Protein AF-0000000072987368 (afdb_homodimer)

InterPro domains:
  IPR003488 DNA recombination-mediator protein A [PTHR43022] (19-398)
  IPR036388 Winged helix-like DNA-binding domain superfamily [G3DSA:1.10.10.10] (330-399)
  IPR041614 DprA, winged helix domain [PF17782] (343-394)
  IPR057666 Smf/DprA, SLOG domain [PF024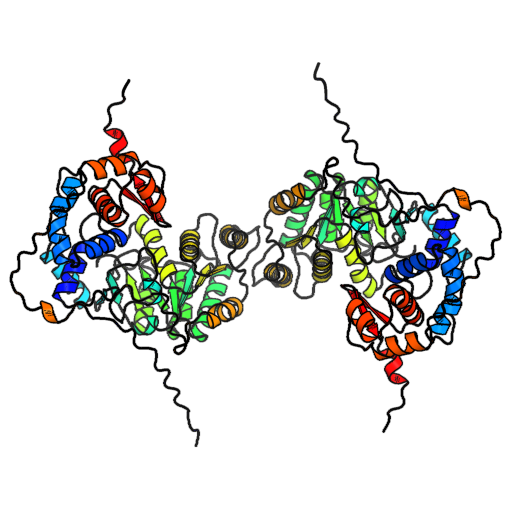81] (93-300)
  IPR057666 Smf/DprA, SLOG domain [TIGR00732] (86-300)

Foldseek 3Di:
DDVPPCPVQPLPQQPFDDDDPVQLLLLQQQCPWPLDAQLLSVLLCVVQVGSVSSLVCQQVLQVLLPAPDGTGGRDSVNSVVLVVVCVVVQKDKDALRGRLHQPLLNLFNRRQRIKIKHAASVLSSWAAEEEDEDLPEDPVLLVVLLQLLQVVLVVLHEYEYALHHDSRLSSLVSNLQSEYEHEYLFALPDDPPPVCPVSSVSSRVNGYMYMYSYTHPGDGDPVSVLVRLLSSLSSHLEYEYRWAAPPGSVLSSQVSNVLSVHAYEYEADDPVDRRRHSRVVVVVVPHDYDDHSVVVCVVRVVVPDDPVVVPCCVVPPPPPPCPPPPPVVPPPPPPPPVCVVPDPLLLVLLVVLAAQDWDAQVVSCVSSVNDSSVVSSSQSSNSSNVQWDADPPRIIHGDPPPVVPPPPPD/DDPPPCVVQPLPQQPFDFDDPVQLLLLQQQCPWPLDFQLLSVLLCVVQVGSVSSLVCQQVLQVLLPAPDGTGGRDSVNSVVLVVVCVVVQKDKDALRGRLRQPLLNLFNRRQRIKIKHAASVLSSWAAEEEDEDLPEDPVLLVVLLQLLQVVLVLLHEYEYALHHDSRLSSLVSNLQSEYEHFYLFALPDDPPPVCPVSSVSSRVNGYMYMYSYTHPGDGDPVSLLVRLLSSLSSHLEYEYRWAAPPGSVLSSQVSNVLSVHAYEYEADDPVDRRRHSRVVVVVVPHDYDDHSVVVCVVRVVVPDDPVVVPCCVVPPPPPPCPPPPPVVPDPPPPVPPCVVPDPLLLVLLVVLAAQDWDALVVSCVSSVNDSSVSSSSQSSNSSNVQWDADPPRIIHGDPPPVVPPPPPD

Sequence (820 aa):
MGKKAKLGHKTGVNKGILLTDRQRLNWLRLLRSENIGAVSFRNLIDHYKTAENALAALPELSRKGGLATSIRIATLEDAEKEMQEAEKLGIRFVGIGEPDYPTFLKVTEASPPLIAIKGNVSVFEKASVGIVGSRNASAAGKKLAAQFAHFLGNADFTIISGLARGIDSIAHQASLQTGTVAVMAGGIDHIYPPENKKLHEDIIANGGAIISEMPIGWKPRAIDFPRRNRIIAGLSLGLLVVEAALQSGSLITARQAAEMGRLTFAIPGSPLDPRSVGTNNLLKDGALLTTHPSDIIETLTPLIPTPTNHQLNFFEELPSLQLEKDCFNSSDKKTKITSFVGDERERRAVLSALSTTPIDLDTLSTNSGVSLSNLYLLLVELELAGKLIRHSGGYVSLSNFDLLQEPPHYMGKKAKLGHKTGVNKGILLTDRQRLNWLRLLRSENIGAVSFRNLIDHYKTAENALAALPELSRKGGLATSIRIATLEDAEKEMQEAEKLGIRFVGIGEPDYPTFLKVTEASPPLIAIKGNVSVFEKASVGIVGSRNASAAGKKLAAQFAHFLGNADFTIISGLARGIDSIAHQASLQTGTVAVMAGGIDHIYPPENKKLHEDIIANGGAIISEMPIGWKPRAIDFPRRNRIIAGLSLGLLVVEAALQSGSLITARQAAEMGRLTFAIPGSPLDPRSVGTNNLLKDGALLTTHPSDIIETLTPLIPTPTNHQLNFFEELPSLQLEKDCFNSSDKKTKITSFVGDERERRAVLSALSTTPIDLDTLSTNSGVSLSNLYLLLVELELAGKLIRHSGGYVSLSNFDLLQEPPHY

Structure (mmCIF, N/CA/C/O backbone):
data_AF-0000000072987368-model_v1
#
loop_
_entity.id
_entity.type
_entity.pdbx_description
1 polymer 'DNA processing chain A'
#
loop_
_atom_site.group_PDB
_atom_site.id
_atom_site.type_symbol
_atom_site.label_atom_id
_atom_site.label_alt_id
_atom_site.label_comp_id
_atom_site.label_asym_id
_atom_site.label_entity_id
_atom_site.label_seq_id
_atom_site.pdbx_PDB_ins_code
_atom_site.Cartn_x
_atom_site.Cartn_y
_atom_site.Cartn_z
_atom_site.occupancy
_atom_site.B_iso_or_equiv
_atom_site.auth_seq_id
_atom_site.auth_comp_id
_atom_site.auth_asym_id
_atom_site.auth_atom_id
_atom_site.pdbx_PDB_model_num
ATOM 1 N N . MET A 1 1 ? -45.375 -22.094 0.926 1 24.66 1 MET A N 1
ATOM 2 C CA . MET A 1 1 ? -45.188 -22.891 -0.281 1 24.66 1 MET A CA 1
ATOM 3 C C . MET A 1 1 ? -44.156 -22.266 -1.199 1 24.66 1 MET A C 1
ATOM 5 O O . MET A 1 1 ? -44.406 -21.266 -1.869 1 24.66 1 MET A O 1
ATOM 9 N N . GLY A 1 2 ? -42.875 -22.219 -0.675 1 23.03 2 GLY A N 1
ATOM 10 C CA . GLY A 1 2 ? -41.688 -21.422 -0.862 1 23.03 2 GLY A CA 1
ATOM 11 C C . GLY A 1 2 ? -41 -21.688 -2.189 1 23.03 2 GLY A C 1
ATOM 12 O O . GLY A 1 2 ? -40.5 -22.797 -2.439 1 23.03 2 GLY A O 1
ATOM 13 N N . LYS A 1 3 ? -41.562 -21.062 -3.311 1 23.59 3 LYS A N 1
ATOM 14 C CA . LYS A 1 3 ? -41.094 -21.188 -4.68 1 23.59 3 LYS A CA 1
ATOM 15 C C . LYS A 1 3 ? -39.562 -21.062 -4.734 1 23.59 3 LYS A C 1
ATOM 17 O O . LYS A 1 3 ? -39.031 -19.969 -4.543 1 23.59 3 LYS A O 1
ATOM 22 N N . LYS A 1 4 ? -38.938 -22 -4.242 1 25.14 4 LYS A N 1
ATOM 23 C CA . LYS A 1 4 ? -37.469 -22.078 -4.293 1 25.14 4 LYS A CA 1
ATOM 24 C C . LYS A 1 4 ? -36.938 -21.875 -5.715 1 25.14 4 LYS A C 1
ATOM 26 O O . LYS A 1 4 ? -37.219 -22.688 -6.602 1 25.14 4 LYS A O 1
ATOM 31 N N . ALA A 1 5 ? -36.938 -20.609 -6.145 1 27.16 5 ALA A N 1
ATOM 32 C CA . ALA A 1 5 ? -36.312 -20.281 -7.426 1 27.16 5 ALA A CA 1
ATOM 33 C C . ALA A 1 5 ? -35 -21.078 -7.617 1 27.16 5 ALA A C 1
ATOM 35 O O . ALA A 1 5 ? -34.062 -20.953 -6.836 1 27.16 5 ALA A O 1
ATOM 36 N N . LYS A 1 6 ? -35.094 -22.297 -7.945 1 26.88 6 LYS A N 1
ATOM 37 C CA . LYS A 1 6 ? -34 -23.156 -8.359 1 26.88 6 LYS A CA 1
ATOM 38 C C . LYS A 1 6 ? -33.125 -22.5 -9.422 1 26.88 6 LYS A C 1
ATOM 40 O O . LYS A 1 6 ? -33.469 -22.531 -10.609 1 26.88 6 LYS A O 1
ATOM 45 N N . LEU A 1 7 ? -32.688 -21.312 -9.07 1 29.56 7 LEU A N 1
ATOM 46 C CA . LEU A 1 7 ? -31.781 -20.734 -10.062 1 29.56 7 LEU A CA 1
ATOM 47 C C . LEU A 1 7 ? -30.656 -21.688 -10.406 1 29.56 7 LEU A C 1
ATOM 49 O O . LEU A 1 7 ? -29.766 -21.922 -9.586 1 29.56 7 LEU A O 1
ATOM 53 N N . GLY A 1 8 ? -31 -22.797 -10.969 1 29.36 8 GLY A N 1
ATOM 54 C CA . GLY A 1 8 ? -29.969 -23.656 -11.547 1 29.36 8 GLY A CA 1
ATOM 55 C C . GLY A 1 8 ? -28.891 -22.891 -12.289 1 29.36 8 GLY A C 1
ATOM 56 O O . GLY A 1 8 ? -29.188 -22.125 -13.211 1 29.36 8 GLY A O 1
ATOM 57 N N . HIS A 1 9 ? -27.891 -22.344 -11.602 1 32 9 HIS A N 1
ATOM 58 C CA . HIS A 1 9 ? -26.719 -21.703 -12.172 1 32 9 HIS A CA 1
ATOM 59 C C . HIS A 1 9 ? -26.125 -22.547 -13.297 1 32 9 HIS A C 1
ATOM 61 O O . HIS A 1 9 ? -25.641 -23.656 -13.062 1 32 9 HIS A O 1
ATOM 67 N N . LYS A 1 10 ? -26.797 -22.641 -14.422 1 33.69 10 LYS A N 1
ATOM 68 C CA . LYS A 1 10 ? -26.188 -23.25 -15.602 1 33.69 10 LYS A CA 1
ATOM 69 C C . LYS A 1 10 ? -24.766 -22.75 -15.82 1 33.69 10 LYS A C 1
ATOM 71 O O . LYS A 1 10 ? -24.547 -21.578 -16.109 1 33.69 10 LYS A O 1
ATOM 76 N N . THR A 1 11 ? -23.828 -23.203 -15.086 1 36.59 11 THR A N 1
ATOM 77 C CA . THR A 1 11 ? -22.391 -23.016 -15.305 1 36.59 11 THR A CA 1
ATOM 78 C C . THR A 1 11 ? -22.031 -23.219 -16.766 1 36.59 11 THR A C 1
ATOM 80 O O . THR A 1 11 ? -22.516 -24.156 -17.406 1 36.59 11 THR A O 1
ATOM 83 N N . GLY A 1 12 ? -21.875 -22.234 -17.578 1 39.94 12 GLY A N 1
ATOM 84 C CA . GLY A 1 12 ? -21.453 -22.281 -18.969 1 39.94 12 GLY A CA 1
ATOM 85 C C . GLY A 1 12 ? -20.516 -23.422 -19.266 1 39.94 12 GLY A C 1
ATOM 86 O O . GLY A 1 12 ? -19.531 -23.641 -18.547 1 39.94 12 GLY A O 1
ATOM 87 N N . VAL A 1 13 ? -20.969 -24.562 -19.844 1 45.09 13 VAL A N 1
ATOM 88 C CA . VAL A 1 13 ? -20.297 -25.766 -20.312 1 45.09 13 VAL A CA 1
ATOM 89 C C . VAL A 1 13 ? -19.078 -25.375 -21.141 1 45.09 13 VAL A C 1
ATOM 91 O O . VAL A 1 13 ? -19.172 -24.609 -22.094 1 45.09 13 VAL A O 1
ATOM 94 N N . ASN A 1 14 ? -17.844 -25.312 -20.594 1 54.91 14 ASN A N 1
ATOM 95 C CA . ASN A 1 14 ? -16.578 -25.188 -21.312 1 54.91 14 ASN A CA 1
ATOM 96 C C . ASN A 1 14 ? -16.609 -26 -22.609 1 54.91 14 ASN A C 1
ATOM 98 O O . ASN A 1 14 ? -16.812 -27.219 -22.578 1 54.91 14 ASN A O 1
ATOM 102 N N . LYS A 1 15 ? -16.891 -25.375 -23.766 1 65.5 15 LYS A N 1
ATOM 103 C CA . LYS A 1 15 ? -16.906 -25.906 -25.125 1 65.5 15 LYS A CA 1
ATOM 104 C C . LYS A 1 15 ? -15.523 -26.375 -25.547 1 65.5 15 LYS A C 1
ATOM 106 O O . LYS A 1 15 ? -14.562 -25.609 -25.516 1 65.5 15 LYS A O 1
ATOM 111 N N . GLY A 1 16 ? -15.172 -27.734 -25.031 1 74.94 16 GLY A N 1
ATOM 112 C CA . GLY A 1 16 ? -13.914 -28.328 -25.469 1 74.94 16 GLY A CA 1
ATOM 113 C C . GLY A 1 16 ? -14.086 -29.656 -26.172 1 74.94 16 GLY A C 1
ATOM 114 O O . GLY A 1 16 ? -15.188 -30.203 -26.203 1 74.94 16 GLY A O 1
ATOM 115 N N . ILE A 1 17 ? -13.031 -29.938 -26.969 1 81.69 17 ILE A N 1
ATOM 116 C CA . ILE A 1 17 ? -13.031 -31.219 -27.672 1 81.69 17 ILE A CA 1
ATOM 117 C C . ILE A 1 17 ? -12.156 -32.219 -26.938 1 81.69 17 ILE A C 1
ATOM 119 O O . ILE A 1 17 ? -11.008 -31.922 -26.594 1 81.69 17 ILE A O 1
ATOM 123 N N . LEU A 1 18 ? -12.727 -33.344 -26.703 1 89.06 18 LEU A N 1
ATOM 124 C CA . LEU A 1 18 ? -12 -34.375 -25.984 1 89.06 18 LEU A CA 1
ATOM 125 C C . LEU A 1 18 ? -10.945 -35 -26.891 1 89.06 18 LEU A C 1
ATOM 127 O O . LEU A 1 18 ? -11.211 -35.312 -28.047 1 89.06 18 LEU A O 1
ATOM 131 N N . LEU A 1 19 ? -9.781 -35.219 -26.344 1 92.06 19 LEU A N 1
ATOM 132 C CA . LEU A 1 19 ? -8.75 -35.969 -27.047 1 92.06 19 LEU A CA 1
ATOM 133 C C . LEU A 1 19 ? -9.109 -37.438 -27.109 1 92.06 19 LEU A C 1
ATOM 135 O O . LEU A 1 19 ? -9.648 -38 -26.141 1 92.06 19 LEU A O 1
ATOM 139 N N . THR A 1 20 ? -8.797 -38.031 -28.203 1 92.56 20 THR A N 1
ATOM 140 C CA . THR A 1 20 ? -8.867 -39.469 -28.234 1 92.56 20 THR A CA 1
ATOM 141 C C . THR A 1 20 ? -7.742 -40.094 -27.406 1 92.56 20 THR A C 1
ATOM 143 O O . THR A 1 20 ? -6.781 -39.406 -27.047 1 92.56 20 THR A O 1
ATOM 146 N N . ASP A 1 21 ? -7.875 -41.375 -27.125 1 92.69 21 ASP A N 1
ATOM 147 C CA . ASP A 1 21 ? -6.836 -42.062 -26.375 1 92.69 21 ASP A CA 1
ATOM 148 C C . ASP A 1 21 ? -5.496 -42.031 -27.094 1 92.69 21 ASP A C 1
ATOM 150 O O . ASP A 1 21 ? -4.453 -41.812 -26.469 1 92.69 21 ASP A O 1
ATOM 154 N N . ARG A 1 22 ? -5.621 -42.188 -28.359 1 93.75 22 ARG A N 1
ATOM 155 C CA . ARG A 1 22 ? -4.406 -42.156 -29.156 1 93.75 22 ARG A CA 1
ATOM 156 C C . ARG A 1 22 ? -3.773 -40.75 -29.141 1 93.75 22 ARG A C 1
ATOM 158 O O . ARG A 1 22 ? -2.555 -40.625 -29 1 93.75 22 ARG A O 1
ATOM 165 N N . GLN A 1 23 ? -4.574 -39.781 -29.312 1 94.44 23 GLN A N 1
ATOM 166 C CA . GLN A 1 23 ? -4.086 -38.406 -29.266 1 94.44 23 GLN A CA 1
ATOM 167 C C . GLN A 1 23 ? -3.449 -38.094 -27.922 1 94.44 23 GLN A C 1
ATOM 169 O O . GLN A 1 23 ? -2.361 -37.531 -27.859 1 94.44 23 GLN A O 1
ATOM 174 N N . ARG A 1 24 ? -4.121 -38.469 -26.875 1 96.44 24 ARG A N 1
ATOM 175 C CA . ARG A 1 24 ? -3.637 -38.219 -25.516 1 96.44 24 ARG A CA 1
ATOM 176 C C . ARG A 1 24 ? -2.291 -38.906 -25.281 1 96.44 24 ARG A C 1
ATOM 178 O O . ARG A 1 24 ? -1.384 -38.312 -24.703 1 96.44 24 ARG A O 1
ATOM 185 N N . LEU A 1 25 ? -2.207 -40.094 -25.734 1 96.44 25 LEU A N 1
ATOM 186 C CA . LEU A 1 25 ? -0.965 -40.844 -25.625 1 96.44 25 LEU A CA 1
ATOM 187 C C . LEU A 1 25 ? 0.171 -40.125 -26.359 1 96.44 25 LEU A C 1
ATOM 189 O O . LEU A 1 25 ? 1.283 -40.031 -25.828 1 96.44 25 LEU A O 1
ATOM 193 N N . ASN A 1 26 ? -0.077 -39.656 -27.531 1 96.44 26 ASN A N 1
ATOM 194 C CA . ASN A 1 26 ? 0.946 -38.969 -28.312 1 96.44 26 ASN A CA 1
ATOM 195 C C . ASN A 1 26 ? 1.316 -37.625 -27.688 1 96.44 26 ASN A C 1
ATOM 197 O O . ASN A 1 26 ? 2.475 -37.219 -27.734 1 96.44 26 ASN A O 1
ATOM 201 N N . TRP A 1 27 ? 0.311 -36.969 -27.172 1 97.12 27 TRP A N 1
ATOM 202 C CA . TRP A 1 27 ? 0.6 -35.719 -26.438 1 97.12 27 TRP A CA 1
ATOM 203 C C . TRP A 1 27 ? 1.545 -36 -25.281 1 97.12 27 TRP A C 1
ATOM 205 O O . TRP A 1 27 ? 2.512 -35.25 -25.078 1 97.12 27 TRP A O 1
ATOM 215 N N . LEU A 1 28 ? 1.196 -37.031 -24.531 1 97.69 28 LEU A N 1
ATOM 216 C CA . LEU A 1 28 ? 2.02 -37.406 -23.391 1 97.69 28 LEU A CA 1
ATOM 217 C C . LEU A 1 28 ? 3.439 -37.75 -23.828 1 97.69 28 LEU A C 1
ATOM 219 O O . LEU A 1 28 ? 4.41 -37.281 -23.219 1 97.69 28 LEU A O 1
ATOM 223 N N . ARG A 1 29 ? 3.58 -38.469 -24.859 1 97.19 29 ARG A N 1
ATOM 224 C CA . ARG A 1 29 ? 4.887 -38.844 -25.406 1 97.19 29 ARG A CA 1
ATOM 225 C C . ARG A 1 29 ? 5.699 -37.625 -25.766 1 97.19 29 ARG A C 1
ATOM 227 O O . ARG A 1 29 ? 6.879 -37.5 -25.422 1 97.19 29 ARG A O 1
ATOM 234 N N . LEU A 1 30 ? 5.047 -36.75 -26.438 1 96 30 LEU A N 1
ATOM 235 C CA . LEU A 1 30 ? 5.727 -35.531 -26.875 1 96 30 LEU A CA 1
ATOM 236 C C . LEU A 1 30 ? 6.195 -34.719 -25.656 1 96 30 LEU A C 1
ATOM 238 O O . LEU A 1 30 ? 7.352 -34.281 -25.609 1 96 30 LEU A O 1
ATOM 242 N N . LEU A 1 31 ? 5.359 -34.594 -24.719 1 95.25 31 LEU A N 1
ATOM 243 C CA . LEU A 1 31 ? 5.641 -33.781 -23.531 1 95.25 31 LEU A CA 1
ATOM 244 C C . LEU A 1 31 ? 6.734 -34.438 -22.688 1 95.25 31 LEU A C 1
ATOM 246 O O . LEU A 1 31 ? 7.492 -33.719 -22.016 1 95.25 31 LEU A O 1
ATOM 250 N N . ARG A 1 32 ? 6.809 -35.75 -22.734 1 96.25 32 ARG A N 1
ATOM 251 C CA . ARG A 1 32 ? 7.777 -36.469 -21.922 1 96.25 32 ARG A CA 1
ATOM 252 C C . ARG A 1 32 ? 9.117 -36.594 -22.641 1 96.25 32 ARG A C 1
ATOM 254 O O . ARG A 1 32 ? 10.094 -37.094 -22.062 1 96.25 32 ARG A O 1
ATOM 261 N N . SER A 1 33 ? 9.148 -36.125 -23.812 1 93.75 33 SER A N 1
ATOM 262 C CA . SER A 1 33 ? 10.406 -36.156 -24.562 1 93.75 33 SER A CA 1
ATOM 263 C C . SER A 1 33 ? 11.352 -35.062 -24.062 1 93.75 33 SER A C 1
ATOM 265 O O . SER A 1 33 ? 10.914 -34.031 -23.531 1 93.75 33 SER A O 1
ATOM 267 N N . GLU A 1 34 ? 12.547 -35.344 -24.297 1 90.69 34 GLU A N 1
ATOM 268 C CA . GLU A 1 34 ? 13.602 -34.531 -23.734 1 90.69 34 GLU A CA 1
ATOM 269 C C . GLU A 1 34 ? 13.539 -33.094 -24.297 1 90.69 34 GLU A C 1
ATOM 271 O O . GLU A 1 34 ? 13.359 -32.906 -25.5 1 90.69 34 GLU A O 1
ATOM 276 N N . ASN A 1 35 ? 13.609 -32.094 -23.375 1 86.31 35 ASN A N 1
ATOM 277 C CA . ASN A 1 35 ? 13.75 -30.688 -23.688 1 86.31 35 ASN A CA 1
ATOM 278 C C . ASN A 1 35 ? 12.484 -30.125 -24.328 1 86.31 35 ASN A C 1
ATOM 280 O O . ASN A 1 35 ? 12.555 -29.219 -25.156 1 86.31 35 ASN A O 1
ATOM 284 N N . ILE A 1 36 ? 11.344 -30.766 -24.062 1 89 36 ILE A N 1
ATOM 285 C CA . ILE A 1 36 ? 10.07 -30.25 -24.547 1 89 36 ILE A CA 1
ATOM 286 C C . ILE A 1 36 ? 9.266 -29.672 -23.375 1 89 36 ILE A C 1
ATOM 288 O O . ILE A 1 36 ? 8.797 -30.422 -22.516 1 89 36 ILE A O 1
ATOM 292 N N . GLY A 1 37 ? 9.172 -28.422 -23.391 1 88.5 37 GLY A N 1
ATOM 293 C CA . GLY A 1 37 ? 8.312 -27.75 -22.422 1 88.5 37 GLY A CA 1
ATOM 294 C C . GLY A 1 37 ? 7 -27.281 -23.031 1 88.5 37 GLY A C 1
ATOM 295 O O . GLY A 1 37 ? 6.668 -27.641 -24.156 1 88.5 37 GLY A O 1
ATOM 296 N N . ALA A 1 38 ? 6.285 -26.531 -22.234 1 88.38 38 ALA A N 1
ATOM 297 C CA . ALA A 1 38 ? 4.953 -26.078 -22.641 1 88.38 38 ALA A CA 1
ATOM 298 C C . ALA A 1 38 ? 5.016 -25.234 -23.906 1 88.38 38 ALA A C 1
ATOM 300 O O . ALA A 1 38 ? 4.219 -25.422 -24.828 1 88.38 38 ALA A O 1
ATOM 301 N N . VAL A 1 39 ? 5.977 -24.391 -23.953 1 84.69 39 VAL A N 1
ATOM 302 C CA . VAL A 1 39 ? 6.074 -23.484 -25.078 1 84.69 39 VAL A CA 1
ATOM 303 C C . VAL A 1 39 ? 6.512 -24.25 -26.328 1 84.69 39 VAL A C 1
ATOM 305 O O . VAL A 1 39 ? 5.914 -24.094 -27.406 1 84.69 39 VAL A O 1
ATOM 308 N N . SER A 1 40 ? 7.547 -25.016 -26.203 1 87.44 40 SER A N 1
ATOM 309 C CA . SER A 1 40 ? 8.008 -25.828 -27.328 1 87.44 40 SER A CA 1
ATOM 310 C C . SER A 1 40 ? 6.91 -26.766 -27.828 1 87.44 40 SER A C 1
ATOM 312 O O . SER A 1 40 ? 6.766 -26.969 -29.031 1 87.44 40 SER A O 1
ATOM 314 N N . PHE A 1 41 ? 6.207 -27.25 -26.906 1 92.31 41 PHE A N 1
ATOM 315 C CA . PHE A 1 41 ? 5.086 -28.125 -27.266 1 92.31 41 PHE A CA 1
ATOM 316 C C . PHE A 1 41 ? 4.098 -27.375 -28.156 1 92.31 41 PHE A C 1
ATOM 318 O O . PHE A 1 41 ? 3.74 -27.875 -29.234 1 92.31 41 PHE A O 1
ATOM 325 N N . ARG A 1 42 ? 3.754 -26.281 -27.719 1 87.06 42 ARG A N 1
ATOM 326 C CA . ARG A 1 42 ? 2.781 -25.484 -28.453 1 87.06 42 ARG A CA 1
ATOM 327 C C . ARG A 1 42 ? 3.299 -25.141 -29.844 1 87.06 42 ARG A C 1
ATOM 329 O O . ARG A 1 42 ? 2.566 -25.25 -30.828 1 87.06 42 ARG A O 1
ATOM 336 N N . ASN A 1 43 ? 4.523 -24.781 -29.891 1 85.12 43 ASN A N 1
ATOM 337 C CA . ASN A 1 43 ? 5.121 -24.422 -31.172 1 85.12 43 ASN A CA 1
ATOM 338 C C . ASN A 1 43 ? 5.156 -25.609 -32.125 1 85.12 43 ASN A C 1
ATOM 340 O O . ASN A 1 43 ? 4.898 -25.469 -33.312 1 85.12 43 ASN A O 1
ATOM 344 N N . LEU A 1 44 ? 5.461 -26.734 -31.594 1 88.81 44 LEU A N 1
ATOM 345 C CA . LEU A 1 44 ? 5.512 -27.953 -32.406 1 88.81 44 LEU A CA 1
ATOM 346 C C . LEU A 1 44 ? 4.129 -28.312 -32.938 1 88.81 44 LEU A C 1
ATOM 348 O O . LEU A 1 44 ? 3.979 -28.656 -34.094 1 88.81 44 LEU A O 1
ATOM 352 N N . ILE A 1 45 ? 3.184 -28.172 -32.062 1 90 45 ILE A N 1
ATOM 353 C CA . ILE A 1 45 ? 1.817 -28.516 -32.438 1 90 45 ILE A CA 1
ATOM 354 C C . ILE A 1 45 ? 1.323 -27.516 -33.5 1 90 45 ILE A C 1
ATOM 356 O O . ILE A 1 45 ? 0.646 -27.891 -34.438 1 90 45 ILE A O 1
ATOM 360 N N . ASP A 1 46 ? 1.635 -26.344 -33.25 1 85.38 46 ASP A N 1
ATOM 361 C CA . ASP A 1 46 ? 1.22 -25.312 -34.219 1 85.38 46 ASP A CA 1
ATOM 362 C C . ASP A 1 46 ? 1.803 -25.562 -35.594 1 85.38 46 ASP A C 1
ATOM 364 O O . ASP A 1 46 ? 1.128 -25.359 -36.594 1 85.38 46 ASP A O 1
ATOM 368 N N . HIS A 1 47 ? 3.004 -26 -35.625 1 84.44 47 HIS A N 1
ATOM 369 C CA . HIS A 1 47 ? 3.707 -26.188 -36.875 1 84.44 47 HIS A CA 1
ATOM 370 C C . HIS A 1 47 ? 3.348 -27.516 -37.531 1 84.44 47 HIS A C 1
ATOM 372 O O . HIS A 1 47 ? 3.092 -27.578 -38.719 1 84.44 47 HIS A O 1
ATOM 378 N N . TYR A 1 48 ? 3.271 -28.531 -36.719 1 90.19 48 TYR A N 1
ATOM 379 C CA . TYR A 1 48 ? 3.115 -29.875 -37.281 1 90.19 48 TYR A CA 1
ATOM 380 C C . TYR A 1 48 ? 1.673 -30.359 -37.156 1 90.19 48 TYR A C 1
ATOM 382 O O . TYR A 1 48 ? 1.326 -31.438 -37.625 1 90.19 48 TYR A O 1
ATOM 390 N N . LYS A 1 49 ? 0.881 -29.609 -36.375 1 88.81 49 LYS A N 1
ATOM 391 C CA . LYS A 1 49 ? -0.569 -29.75 -36.281 1 88.81 49 LYS A CA 1
ATOM 392 C C . LYS A 1 49 ? -0.95 -30.891 -35.344 1 88.81 49 LYS A C 1
ATOM 394 O O . LYS A 1 49 ? -1.902 -30.766 -34.562 1 88.81 49 LYS A O 1
ATOM 399 N N . THR A 1 50 ? -0.185 -32 -35.469 1 91.56 50 THR A N 1
ATOM 400 C CA . THR A 1 50 ? -0.461 -33.094 -34.531 1 91.56 50 THR A CA 1
ATOM 401 C C . THR A 1 50 ? 0.797 -33.5 -33.781 1 91.56 50 THR A C 1
ATOM 403 O O . THR A 1 50 ? 1.914 -33.281 -34.25 1 91.56 50 THR A O 1
ATOM 406 N N . ALA A 1 51 ? 0.508 -34.156 -32.625 1 95.5 51 ALA A N 1
ATOM 407 C CA . ALA A 1 51 ? 1.635 -34.625 -31.828 1 95.5 51 ALA A CA 1
ATOM 408 C C . ALA A 1 51 ? 2.389 -35.75 -32.531 1 95.5 51 ALA A C 1
ATOM 410 O O . ALA A 1 51 ? 3.611 -35.844 -32.438 1 95.5 51 ALA A O 1
ATOM 411 N N . GLU A 1 52 ? 1.695 -36.531 -33.25 1 93.94 52 GLU A N 1
ATOM 412 C CA . GLU A 1 52 ? 2.311 -37.625 -34 1 93.94 52 GLU A CA 1
ATOM 413 C C . GLU A 1 52 ? 3.32 -37.094 -35.031 1 93.94 52 GLU A C 1
ATOM 415 O O . GLU A 1 52 ? 4.445 -37.594 -35.125 1 93.94 52 GLU A O 1
ATOM 420 N N . ASN A 1 53 ? 2.865 -36.094 -35.719 1 93 53 ASN A N 1
ATOM 421 C CA . ASN A 1 53 ? 3.746 -35.469 -36.688 1 93 53 ASN A CA 1
ATOM 422 C C . ASN A 1 53 ? 4.957 -34.812 -36.031 1 93 53 ASN A C 1
ATOM 424 O O . ASN A 1 53 ? 6.074 -34.906 -36.531 1 93 53 ASN A O 1
ATOM 428 N N . ALA A 1 54 ? 4.691 -34.188 -35 1 93.19 54 ALA A N 1
ATOM 429 C CA . ALA A 1 54 ? 5.773 -33.531 -34.281 1 93.19 54 ALA A CA 1
ATOM 430 C C . ALA A 1 54 ? 6.801 -34.531 -33.781 1 93.19 54 ALA A C 1
ATOM 432 O O . ALA A 1 54 ? 8.008 -34.312 -33.938 1 93.19 54 ALA A O 1
ATOM 433 N N . LEU A 1 55 ? 6.332 -35.625 -33.188 1 94.81 55 LEU A N 1
ATOM 434 C CA . LEU A 1 55 ? 7.199 -36.656 -32.688 1 94.81 55 LEU A CA 1
ATOM 435 C C . LEU A 1 55 ? 8.094 -37.219 -33.812 1 94.81 55 LEU A C 1
ATOM 437 O O . LEU A 1 55 ? 9.281 -37.469 -33.594 1 94.81 55 LEU A O 1
ATOM 441 N N . ALA A 1 56 ? 7.539 -37.375 -34.938 1 93.06 56 ALA A N 1
ATOM 442 C CA . ALA A 1 56 ? 8.273 -37.906 -36.062 1 93.06 56 ALA A CA 1
ATOM 443 C C . ALA A 1 56 ? 9.383 -36.938 -36.5 1 93.06 56 ALA A C 1
ATOM 445 O O . ALA A 1 56 ? 10.414 -37.375 -37.031 1 93.06 56 ALA A O 1
ATOM 446 N N . ALA A 1 57 ? 9.188 -35.75 -36.25 1 89.19 57 ALA A N 1
ATOM 447 C CA . ALA A 1 57 ? 10.109 -34.719 -36.719 1 89.19 57 ALA A CA 1
ATOM 448 C C . ALA A 1 57 ? 11.219 -34.469 -35.719 1 89.19 57 ALA A C 1
ATOM 450 O O . ALA A 1 57 ? 12.227 -33.844 -36.031 1 89.19 57 ALA A O 1
ATOM 451 N N . LEU A 1 58 ? 11.094 -34.906 -34.5 1 90.56 58 LEU A N 1
ATOM 452 C CA . LEU A 1 58 ? 11.969 -34.531 -33.375 1 90.56 58 LEU A CA 1
ATOM 453 C C . LEU A 1 58 ? 13.422 -34.875 -33.688 1 90.56 58 LEU A C 1
ATOM 455 O O . LEU A 1 58 ? 14.32 -34.062 -33.469 1 90.56 58 LEU A O 1
ATOM 459 N N . PRO A 1 59 ? 13.664 -36.125 -34.188 1 86.38 59 PRO A N 1
ATOM 460 C CA . PRO A 1 59 ? 15.062 -36.469 -34.469 1 86.38 59 PRO A CA 1
ATOM 461 C C . PRO A 1 59 ? 15.742 -35.5 -35.438 1 86.38 59 PRO A C 1
ATOM 463 O O . PRO A 1 59 ? 16.875 -35.094 -35.188 1 86.38 59 PRO A O 1
ATOM 466 N N . GLU A 1 60 ? 15.047 -35.125 -36.375 1 84.38 60 GLU A N 1
ATOM 467 C CA . GLU A 1 60 ? 15.602 -34.219 -37.375 1 84.38 60 GLU A CA 1
ATOM 468 C C . GLU A 1 60 ? 15.766 -32.812 -36.781 1 84.38 60 GLU A C 1
ATOM 470 O O . GLU A 1 60 ? 16.766 -32.156 -37.031 1 84.38 60 GLU A O 1
ATOM 475 N N . LEU A 1 61 ? 14.836 -32.406 -36.094 1 83.38 61 LEU A N 1
ATOM 476 C CA . LEU A 1 61 ? 14.867 -31.078 -35.5 1 83.38 61 LEU A CA 1
ATOM 477 C C . LEU A 1 61 ? 16.047 -30.953 -34.531 1 83.38 61 LEU A C 1
ATOM 479 O O . LEU A 1 61 ? 16.703 -29.906 -34.5 1 83.38 61 LEU A O 1
ATOM 483 N N . SER A 1 62 ? 16.25 -31.984 -33.719 1 81.38 62 SER A N 1
ATOM 484 C CA . SER A 1 62 ? 17.344 -31.938 -32.75 1 81.38 62 SER A CA 1
ATOM 485 C C . SER A 1 62 ? 18.703 -31.906 -33.469 1 81.38 62 SER A C 1
ATOM 487 O O . SER A 1 62 ? 19.625 -31.219 -33 1 81.38 62 SER A O 1
ATOM 489 N N . ARG A 1 63 ? 18.812 -32.594 -34.5 1 79.75 63 ARG A N 1
ATOM 490 C CA . ARG A 1 63 ? 20.047 -32.594 -35.281 1 79.75 63 ARG A CA 1
ATOM 491 C C . ARG A 1 63 ? 20.312 -31.203 -35.875 1 79.75 63 ARG A C 1
ATOM 493 O O . ARG A 1 63 ? 21.453 -30.734 -35.844 1 79.75 63 ARG A O 1
ATOM 500 N N . LYS A 1 64 ? 19.312 -30.625 -36.344 1 74.25 64 LYS A N 1
ATOM 501 C CA . LYS A 1 64 ? 19.438 -29.297 -36.938 1 74.25 64 LYS A CA 1
ATOM 502 C C . LYS A 1 64 ? 19.844 -28.266 -35.875 1 74.25 64 LYS A C 1
ATOM 504 O O . LYS A 1 64 ? 20.484 -27.266 -36.219 1 74.25 64 LYS A O 1
ATOM 509 N N . GLY A 1 65 ? 19.484 -28.531 -34.75 1 70.44 65 GLY A N 1
ATOM 510 C CA . GLY A 1 65 ? 19.859 -27.641 -33.656 1 70.44 65 GLY A CA 1
ATOM 511 C C . GLY A 1 65 ? 21.312 -27.812 -33.25 1 70.44 65 GLY A C 1
ATOM 512 O O . GLY A 1 65 ? 21.812 -27.016 -32.438 1 70.44 65 GLY A O 1
ATOM 513 N N . GLY A 1 66 ? 21.938 -28.734 -33.688 1 70.19 66 GLY A N 1
ATOM 514 C CA . GLY A 1 66 ? 23.359 -28.891 -33.469 1 70.19 66 GLY A CA 1
ATOM 515 C C . GLY A 1 66 ? 23.703 -30.031 -32.531 1 70.19 66 GLY A C 1
ATOM 516 O O . GLY A 1 66 ? 24.828 -30.156 -32.062 1 70.19 66 GLY A O 1
ATOM 517 N N . LEU A 1 67 ? 22.719 -30.75 -32.062 1 68.25 67 LEU A N 1
ATOM 518 C CA . LEU A 1 67 ? 23 -31.875 -31.203 1 68.25 67 LEU A CA 1
ATOM 519 C C . LEU A 1 67 ? 23.469 -33.094 -32 1 68.25 67 LEU A C 1
ATOM 521 O O . LEU A 1 67 ? 22.875 -33.438 -33.031 1 68.25 67 LEU A O 1
ATOM 525 N N . ALA A 1 68 ? 24.641 -33.5 -31.625 1 65 68 ALA A N 1
ATOM 526 C CA . ALA A 1 68 ? 25.234 -34.656 -32.312 1 65 68 ALA A CA 1
ATOM 527 C C . ALA A 1 68 ? 24.438 -35.938 -32.062 1 65 68 ALA A C 1
ATOM 529 O O . ALA A 1 68 ? 24.312 -36.781 -32.938 1 65 68 ALA A O 1
ATOM 530 N N . THR A 1 69 ? 23.953 -35.969 -30.812 1 68.5 69 THR A N 1
ATOM 531 C CA . THR A 1 69 ? 23.188 -37.156 -30.438 1 68.5 69 THR A CA 1
ATOM 532 C C . THR A 1 69 ? 21.688 -36.844 -30.359 1 68.5 69 THR A C 1
ATOM 534 O O . THR A 1 69 ? 21.312 -35.719 -30.047 1 68.5 69 THR A O 1
ATOM 537 N N . SER A 1 70 ? 20.953 -37.75 -30.797 1 75 70 SER A N 1
ATOM 538 C CA . SER A 1 70 ? 19.516 -37.562 -30.812 1 75 70 SER A CA 1
ATOM 539 C C . SER A 1 70 ? 18.953 -37.438 -29.391 1 75 70 SER A C 1
ATOM 541 O O . SER A 1 70 ? 19.5 -38 -28.453 1 75 70 SER A O 1
ATOM 543 N N . ILE A 1 71 ? 18.031 -36.625 -29.281 1 82.69 71 ILE A N 1
ATOM 544 C CA . ILE A 1 71 ? 17.359 -36.469 -28 1 82.69 71 ILE A CA 1
ATOM 545 C C . ILE A 1 71 ? 16.562 -37.719 -27.656 1 82.69 71 ILE A C 1
ATOM 547 O O . ILE A 1 71 ? 16.234 -38.5 -28.531 1 82.69 71 ILE A O 1
ATOM 551 N N . ARG A 1 72 ? 16.453 -37.875 -26.438 1 89.19 72 ARG A N 1
ATOM 552 C CA . ARG A 1 72 ? 15.641 -39 -26 1 89.19 72 ARG A CA 1
ATOM 553 C C . ARG A 1 72 ? 14.156 -38.719 -26.25 1 89.19 72 ARG A C 1
ATOM 555 O O . ARG A 1 72 ? 13.578 -37.812 -25.656 1 89.19 72 ARG A O 1
ATOM 562 N N . ILE A 1 73 ? 13.633 -39.438 -27.078 1 92.62 73 ILE A N 1
ATOM 563 C CA . ILE A 1 73 ? 12.203 -39.375 -27.359 1 92.62 73 ILE A CA 1
ATOM 564 C C . ILE A 1 73 ? 11.461 -40.406 -26.531 1 92.62 73 ILE A C 1
ATOM 566 O O . ILE A 1 73 ? 11.844 -41.594 -26.5 1 92.62 73 ILE A O 1
ATOM 570 N N . ALA A 1 74 ? 10.445 -40.031 -25.859 1 95.5 74 ALA A N 1
ATOM 571 C CA . ALA A 1 74 ? 9.664 -40.969 -25.062 1 95.5 74 ALA A CA 1
ATOM 572 C C . ALA A 1 74 ? 9.039 -42.031 -25.938 1 95.5 74 ALA A C 1
ATOM 574 O O . ALA A 1 74 ? 8.43 -41.75 -26.953 1 95.5 74 ALA A O 1
ATOM 575 N N . THR A 1 75 ? 9.188 -43.25 -25.5 1 95.88 75 THR A N 1
ATOM 576 C CA . THR A 1 75 ? 8.656 -44.344 -26.281 1 95.88 75 THR A CA 1
ATOM 577 C C . THR A 1 75 ? 7.156 -44.5 -26.031 1 95.88 75 THR A C 1
ATOM 579 O O . THR A 1 75 ? 6.625 -44 -25.047 1 95.88 75 THR A O 1
ATOM 582 N N . LEU A 1 76 ? 6.562 -45.188 -27 1 95.75 76 LEU A N 1
ATOM 583 C CA . LEU A 1 76 ? 5.152 -45.531 -26.828 1 95.75 76 LEU A CA 1
ATOM 584 C C . LEU A 1 76 ? 4.93 -46.344 -25.562 1 95.75 76 LEU A C 1
ATOM 586 O O . LEU A 1 76 ? 3.955 -46.125 -24.844 1 95.75 76 LEU A O 1
ATOM 590 N N . GLU A 1 77 ? 5.824 -47.219 -25.25 1 96.19 77 GLU A N 1
ATOM 591 C CA . GLU A 1 77 ? 5.734 -48.094 -24.078 1 96.19 77 GLU A CA 1
ATOM 592 C C . GLU A 1 77 ? 5.812 -47.25 -22.797 1 96.19 77 GLU A C 1
ATOM 594 O O . GLU A 1 77 ? 5.062 -47.5 -21.844 1 96.19 77 GLU A O 1
ATOM 599 N N . ASP A 1 78 ? 6.695 -46.344 -22.781 1 95.56 78 ASP A N 1
ATOM 600 C CA . ASP A 1 78 ? 6.84 -45.5 -21.609 1 95.56 78 ASP A CA 1
ATOM 601 C C . ASP A 1 78 ? 5.555 -44.719 -21.344 1 95.56 78 ASP A C 1
ATOM 603 O O . ASP A 1 78 ? 5.109 -44.625 -20.203 1 95.56 78 ASP A O 1
ATOM 607 N N . ALA A 1 79 ? 5.031 -44.125 -22.359 1 96.56 79 ALA A N 1
ATOM 608 C CA . ALA A 1 79 ? 3.809 -4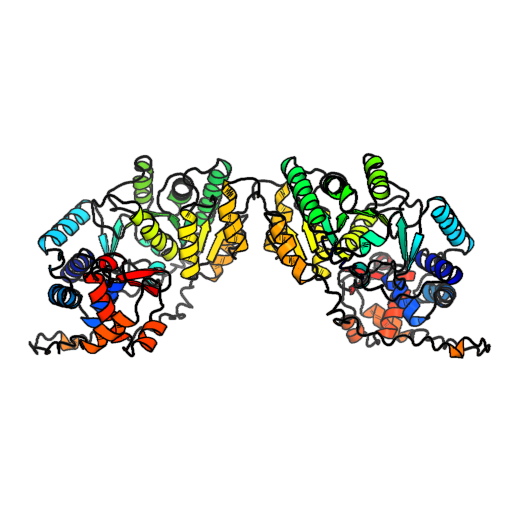3.344 -22.25 1 96.56 79 ALA A CA 1
ATOM 609 C C . ALA A 1 79 ? 2.633 -44.219 -21.812 1 96.56 79 ALA A C 1
ATOM 611 O O . ALA A 1 79 ? 1.833 -43.812 -20.953 1 96.56 79 ALA A O 1
ATOM 612 N N . GLU A 1 80 ? 2.57 -45.375 -22.406 1 97 80 GLU A N 1
ATOM 613 C CA . GLU A 1 80 ? 1.505 -46.312 -22.031 1 97 80 GLU A CA 1
ATOM 614 C C . GLU A 1 80 ? 1.622 -46.719 -20.578 1 97 80 GLU A C 1
ATOM 616 O O . GLU A 1 80 ? 0.617 -46.812 -19.859 1 97 80 GLU A O 1
ATOM 621 N N . LYS A 1 81 ? 2.781 -46.969 -20.188 1 97.06 81 LYS A N 1
ATOM 622 C CA . LYS A 1 81 ? 3.021 -47.344 -18.797 1 97.06 81 LYS A CA 1
ATOM 623 C C . LYS A 1 81 ? 2.582 -46.25 -17.844 1 97.06 81 LYS A C 1
ATOM 625 O O . LYS A 1 81 ? 1.932 -46.5 -16.828 1 97.06 81 LYS A O 1
ATOM 630 N N . GLU A 1 82 ? 2.957 -45.031 -18.156 1 97.25 82 GLU A N 1
ATOM 631 C CA . GLU A 1 82 ? 2.555 -43.906 -17.312 1 97.25 82 GLU A CA 1
ATOM 632 C C . GLU A 1 82 ? 1.037 -43.75 -17.281 1 97.25 82 GLU A C 1
ATOM 634 O O . GLU A 1 82 ? 0.451 -43.5 -16.234 1 97.25 82 GLU A O 1
ATOM 639 N N . MET A 1 83 ? 0.409 -43.906 -18.406 1 96.31 83 MET A N 1
ATOM 640 C CA . MET A 1 83 ? -1.045 -43.812 -18.5 1 96.31 83 MET A CA 1
ATOM 641 C C . MET A 1 83 ? -1.716 -44.875 -17.641 1 96.31 83 MET A C 1
ATOM 643 O O . MET A 1 83 ? -2.703 -44.594 -16.953 1 96.31 83 MET A O 1
ATOM 647 N N . GLN A 1 84 ? -1.145 -46.031 -17.703 1 96.38 84 GLN A N 1
ATOM 648 C CA . GLN A 1 84 ? -1.693 -47.156 -16.922 1 96.38 84 GLN A CA 1
ATOM 649 C C . GLN A 1 84 ? -1.524 -46.906 -15.43 1 96.38 84 GLN A C 1
ATOM 651 O O . GLN A 1 84 ? -2.447 -47.125 -14.648 1 96.38 84 GLN A O 1
ATOM 656 N N . GLU A 1 85 ? -0.394 -46.438 -15.102 1 96.81 85 GLU A N 1
ATOM 657 C CA . GLU A 1 85 ? -0.138 -46.125 -13.703 1 96.81 85 GLU A CA 1
ATOM 658 C C . GLU A 1 85 ? -1.086 -45.031 -13.211 1 96.81 85 GLU A C 1
ATOM 660 O O . GLU A 1 85 ? -1.609 -45.125 -12.094 1 96.81 85 GLU A O 1
ATOM 665 N N . ALA A 1 86 ? -1.259 -44.062 -14.008 1 96.75 86 ALA A N 1
ATOM 666 C CA . ALA A 1 86 ? -2.18 -42.969 -13.672 1 96.75 86 ALA A CA 1
ATOM 667 C C . ALA A 1 86 ? -3.594 -43.5 -13.461 1 96.75 86 ALA A C 1
ATOM 669 O O . ALA A 1 86 ? -4.254 -43.125 -12.477 1 96.75 86 ALA A O 1
ATOM 670 N N . GLU A 1 87 ? -4.016 -44.312 -14.336 1 95.5 87 GLU A N 1
ATOM 671 C CA . GLU A 1 87 ? -5.359 -44.875 -14.258 1 95.5 87 GLU A CA 1
ATOM 672 C C . GLU A 1 87 ? -5.551 -45.656 -12.969 1 95.5 87 GLU A C 1
ATOM 674 O O . GLU A 1 87 ? -6.586 -45.531 -12.312 1 95.5 87 GLU A O 1
ATOM 679 N N . LYS A 1 88 ? -4.562 -46.375 -12.617 1 96.38 88 LYS A N 1
ATOM 680 C CA . LYS A 1 88 ? -4.617 -47.188 -11.391 1 96.38 88 LYS A CA 1
ATOM 681 C C . LYS A 1 88 ? -4.746 -46.281 -10.164 1 96.38 88 LYS A C 1
ATOM 683 O O . LYS A 1 88 ? -5.359 -46.688 -9.172 1 96.38 88 LYS A O 1
ATOM 688 N N . LEU A 1 89 ? -4.219 -45.156 -10.258 1 95.88 89 LEU A N 1
ATOM 689 C CA . LEU A 1 89 ? -4.195 -44.219 -9.125 1 95.88 89 LEU A CA 1
ATOM 690 C C . LEU A 1 89 ? -5.387 -43.281 -9.172 1 95.88 89 LEU A C 1
ATOM 692 O O . LEU A 1 89 ? -5.504 -42.375 -8.336 1 95.88 89 LEU A O 1
ATOM 696 N N . GLY A 1 90 ? -6.211 -43.438 -10.141 1 95.88 90 GLY A N 1
ATOM 697 C CA . GLY A 1 90 ? -7.359 -42.531 -10.289 1 95.88 90 GLY A CA 1
ATOM 698 C C . GLY A 1 90 ? -6.992 -41.156 -10.812 1 95.88 90 GLY A C 1
ATOM 699 O O . GLY A 1 90 ? -7.68 -40.188 -10.531 1 95.88 90 GLY A O 1
ATOM 700 N N . ILE A 1 91 ? -5.875 -41.062 -11.508 1 97.25 91 ILE A N 1
ATOM 701 C CA . ILE A 1 91 ? -5.379 -39.812 -12.078 1 97.25 91 ILE A CA 1
ATOM 702 C C . ILE A 1 91 ? -5.789 -39.688 -13.547 1 97.25 91 ILE A C 1
ATOM 704 O O . ILE A 1 91 ? -5.723 -40.688 -14.281 1 97.25 91 ILE A O 1
ATOM 708 N N . ARG A 1 92 ? -6.219 -38.531 -13.945 1 95.62 92 ARG A N 1
ATOM 709 C CA . ARG A 1 92 ? -6.578 -38.281 -15.336 1 95.62 92 ARG A CA 1
ATOM 710 C C . ARG A 1 92 ? -5.66 -37.25 -15.953 1 95.62 92 ARG A C 1
ATOM 712 O O . ARG A 1 92 ? -5.316 -36.25 -15.305 1 95.62 92 ARG A O 1
ATOM 719 N N . PHE A 1 93 ? -5.301 -37.469 -17.172 1 97.38 93 PHE A N 1
ATOM 720 C CA . PHE A 1 93 ? -4.602 -36.469 -17.953 1 97.38 93 PHE A CA 1
ATOM 721 C C . PHE A 1 93 ? -5.582 -35.625 -18.766 1 97.38 93 PHE A C 1
ATOM 723 O O . PHE A 1 93 ? -6.34 -36.188 -19.578 1 97.38 93 PHE A O 1
ATOM 730 N N . VAL A 1 94 ? -5.582 -34.344 -18.531 1 96.5 94 VAL A N 1
ATOM 731 C CA . VAL A 1 94 ? -6.516 -33.438 -19.203 1 96.5 94 VAL A CA 1
ATOM 732 C C . VAL A 1 94 ? -5.75 -32.5 -20.109 1 96.5 94 VAL A C 1
ATOM 734 O O . VAL A 1 94 ? -4.828 -31.797 -19.672 1 96.5 94 VAL A O 1
ATOM 737 N N . GLY A 1 95 ? -6.152 -32.5 -21.359 1 96 95 GLY A N 1
ATOM 738 C CA . GLY A 1 95 ? -5.516 -31.609 -22.328 1 96 95 GLY A CA 1
ATOM 739 C C . GLY A 1 95 ? -6.074 -30.203 -22.328 1 96 95 GLY A C 1
ATOM 740 O O . GLY A 1 95 ? -7.242 -30 -22 1 96 95 GLY A O 1
ATOM 741 N N . ILE A 1 96 ? -5.312 -29.266 -22.766 1 93.81 96 ILE A N 1
ATOM 742 C CA . ILE A 1 96 ? -5.605 -27.828 -22.719 1 93.81 96 ILE A CA 1
ATOM 743 C C . ILE A 1 96 ? -6.883 -27.547 -23.5 1 93.81 96 ILE A C 1
ATOM 745 O O . ILE A 1 96 ? -7.633 -26.625 -23.156 1 93.81 96 ILE A O 1
ATOM 749 N N . GLY A 1 97 ? -7.199 -28.25 -24.453 1 89.88 97 GLY A N 1
ATOM 750 C CA . GLY A 1 97 ? -8.383 -28.047 -25.266 1 89.88 97 GLY A CA 1
ATOM 751 C C . GLY A 1 97 ? -9.617 -28.75 -24.734 1 89.88 97 GLY A C 1
ATOM 752 O O . GLY A 1 97 ? -10.711 -28.562 -25.266 1 89.88 97 GLY A O 1
ATOM 753 N N . GLU A 1 98 ? -9.477 -29.484 -23.672 1 94 98 GLU A N 1
ATOM 754 C CA . GLU A 1 98 ? -10.578 -30.281 -23.141 1 94 98 GLU A CA 1
ATOM 755 C C . GLU A 1 98 ? -11.414 -29.484 -22.141 1 94 98 GLU A C 1
ATOM 757 O O . GLU A 1 98 ? -10.93 -28.516 -21.547 1 94 98 GLU A O 1
ATOM 762 N N . PRO A 1 99 ? -12.648 -29.828 -21.906 1 91.19 99 PRO A N 1
ATOM 763 C CA . PRO A 1 99 ? -13.578 -29.062 -21.078 1 91.19 99 PRO A CA 1
ATOM 764 C C . PRO A 1 99 ? -13.148 -29.016 -19.609 1 91.19 99 PRO A C 1
ATOM 766 O O . PRO A 1 99 ? -13.422 -28.031 -18.922 1 91.19 99 PRO A O 1
ATOM 769 N N . ASP A 1 100 ? -12.492 -30.047 -19.156 1 94.06 100 ASP A N 1
ATOM 770 C CA . ASP A 1 100 ? -12.156 -30.125 -17.75 1 94.06 100 ASP A CA 1
ATOM 771 C C . ASP A 1 100 ? -10.852 -29.391 -17.438 1 94.06 100 ASP A C 1
ATOM 773 O O . ASP A 1 100 ? -10.445 -29.281 -16.281 1 94.06 100 ASP A O 1
ATOM 777 N N . TYR A 1 101 ? -10.219 -28.906 -18.516 1 95.44 101 TYR A N 1
ATOM 778 C CA . TYR A 1 101 ? -9.031 -28.094 -18.281 1 95.44 101 TYR A CA 1
ATOM 779 C C . TYR A 1 101 ? -9.406 -26.766 -17.641 1 95.44 101 TYR A C 1
ATOM 781 O O . TYR A 1 101 ? -10.305 -26.062 -18.125 1 95.44 101 TYR A O 1
ATOM 789 N N . PRO A 1 102 ? -8.758 -26.422 -16.531 1 94 102 PRO A N 1
ATOM 790 C CA . PRO A 1 102 ? -9.133 -25.172 -15.859 1 94 102 PRO A CA 1
ATOM 791 C C . PRO A 1 102 ? -9.062 -23.969 -16.797 1 94 102 PRO A C 1
ATOM 793 O O . PRO A 1 102 ? -8.016 -23.719 -17.391 1 94 102 PRO A O 1
ATOM 796 N N . THR A 1 103 ? -10.055 -23.172 -16.828 1 88.25 103 THR A N 1
ATOM 797 C CA . THR A 1 103 ? -10.203 -22.078 -17.781 1 88.25 103 THR A CA 1
ATOM 798 C C . THR A 1 103 ? -9.141 -21 -17.547 1 88.25 103 THR A C 1
ATOM 800 O O . THR A 1 103 ? -8.562 -20.469 -18.484 1 88.25 103 THR A O 1
ATOM 803 N N . PHE A 1 104 ? -8.844 -20.734 -16.328 1 88.12 104 PHE A N 1
ATOM 804 C CA . PHE A 1 104 ? -7.914 -19.656 -16.016 1 88.12 104 PHE A CA 1
ATOM 805 C C . PHE A 1 104 ? -6.492 -20.031 -16.406 1 88.12 104 PHE A C 1
ATOM 807 O O . PHE A 1 104 ? -5.672 -19.172 -16.719 1 88.12 104 PHE A O 1
ATOM 814 N N . LEU A 1 105 ? -6.215 -21.281 -16.391 1 92.38 105 LEU A N 1
ATOM 815 C CA . LEU A 1 105 ? -4.867 -21.75 -16.703 1 92.38 105 LEU A CA 1
ATOM 816 C C . LEU A 1 105 ? -4.613 -21.703 -18.203 1 92.38 105 LEU A C 1
ATOM 818 O O . LEU A 1 105 ? -3.465 -21.641 -18.641 1 92.38 105 LEU A O 1
ATOM 822 N N . LYS A 1 106 ? -5.641 -21.625 -18.938 1 87.62 106 LYS A N 1
ATOM 823 C CA . LYS A 1 106 ? -5.562 -21.688 -20.391 1 87.62 106 LYS A CA 1
ATOM 824 C C . LYS A 1 106 ? -4.949 -20.422 -20.969 1 87.62 106 LYS A C 1
ATOM 826 O O . LYS A 1 106 ? -4.328 -20.453 -22.031 1 87.62 106 LYS A O 1
ATOM 831 N N . VAL A 1 107 ? -5.055 -19.359 -20.25 1 78.56 107 VAL A N 1
ATOM 832 C CA . VAL A 1 107 ? -4.77 -18.047 -20.828 1 78.56 107 VAL A CA 1
ATOM 833 C C . VAL A 1 107 ? -3.379 -17.594 -20.391 1 78.56 107 VAL A C 1
ATOM 835 O O . VAL A 1 107 ? -3.035 -16.406 -20.531 1 78.56 107 VAL A O 1
ATOM 838 N N . THR A 1 108 ? -2.547 -18.484 -20.109 1 81.56 108 THR A N 1
ATOM 839 C CA . THR A 1 108 ? -1.181 -18.125 -19.734 1 81.56 108 THR A CA 1
ATOM 840 C C . THR A 1 108 ? -0.21 -18.484 -20.859 1 81.56 108 THR A C 1
ATOM 842 O O . THR A 1 108 ? -0.538 -19.281 -21.734 1 81.56 108 THR A O 1
ATOM 845 N N . GLU A 1 109 ? 0.87 -17.844 -20.922 1 75.25 109 GLU A N 1
ATOM 846 C CA . GLU A 1 109 ? 1.844 -18.062 -21.984 1 75.25 109 GLU A CA 1
ATOM 847 C C . GLU A 1 109 ? 2.398 -19.484 -21.953 1 75.25 109 GLU A C 1
ATOM 849 O O . GLU A 1 109 ? 2.568 -20.109 -23 1 75.25 109 GLU A O 1
ATOM 854 N N . ALA A 1 110 ? 2.605 -19.984 -20.844 1 84.06 110 ALA A N 1
ATOM 855 C CA . ALA A 1 110 ? 3.211 -21.312 -20.719 1 84.06 110 ALA A CA 1
ATOM 856 C C . ALA A 1 110 ? 2.262 -22.281 -20.016 1 84.06 110 ALA A C 1
ATOM 858 O O . ALA A 1 110 ? 2.674 -23.016 -19.125 1 84.06 110 ALA A O 1
ATOM 859 N N . SER A 1 111 ? 1.082 -22.328 -20.594 1 92.12 111 SER A N 1
ATOM 860 C CA . SER A 1 111 ? 0.115 -23.281 -20.047 1 92.12 111 SER A CA 1
ATOM 861 C C . SER A 1 111 ? 0.545 -24.719 -20.312 1 92.12 111 SER A C 1
ATOM 863 O O . SER A 1 111 ? 0.931 -25.062 -21.438 1 92.12 111 SER A O 1
ATOM 865 N N . PRO A 1 112 ? 0.418 -25.516 -19.297 1 95.62 112 PRO A N 1
ATOM 866 C CA . PRO A 1 112 ? 0.722 -26.922 -19.562 1 95.62 112 PRO A CA 1
ATOM 867 C C . PRO A 1 112 ? -0.231 -27.547 -20.578 1 95.62 112 PRO A C 1
ATOM 869 O O . PRO A 1 112 ? -1.452 -27.469 -20.422 1 95.62 112 PRO A O 1
ATOM 872 N N . PRO A 1 113 ? 0.326 -28.172 -21.609 1 95.25 113 PRO A N 1
ATOM 873 C CA . PRO A 1 113 ? -0.543 -28.797 -22.609 1 95.25 113 PRO A CA 1
ATOM 874 C C . PRO A 1 113 ? -1.388 -29.938 -22.047 1 95.25 113 PRO A C 1
ATOM 876 O O . PRO A 1 113 ? -2.51 -30.156 -22.5 1 95.25 113 PRO A O 1
ATOM 879 N N . LEU A 1 114 ? -0.764 -30.641 -21.141 1 96.25 114 LEU A N 1
ATOM 880 C CA . LEU A 1 114 ? -1.415 -31.719 -20.422 1 96.25 114 LEU A CA 1
ATOM 881 C C . LEU A 1 114 ? -1.194 -31.578 -18.906 1 96.25 114 LEU A C 1
ATOM 883 O O . LEU A 1 114 ? -0.073 -31.312 -18.469 1 96.25 114 LEU A O 1
ATOM 887 N N . ILE A 1 115 ? -2.324 -31.797 -18.188 1 96.81 115 ILE A N 1
ATOM 888 C CA . ILE A 1 115 ? -2.168 -31.766 -16.734 1 96.81 115 ILE A CA 1
ATOM 889 C C . ILE A 1 115 ? -2.777 -33.031 -16.125 1 96.81 115 ILE A C 1
ATOM 891 O O . ILE A 1 115 ? -3.807 -33.531 -16.594 1 96.81 115 ILE A O 1
ATOM 895 N N . ALA A 1 116 ? -2.053 -33.562 -15.18 1 98 116 ALA A N 1
ATOM 896 C CA . ALA A 1 116 ? -2.596 -34.656 -14.375 1 98 116 ALA A CA 1
ATOM 897 C C . ALA A 1 116 ? -3.5 -34.125 -13.266 1 98 116 ALA A C 1
ATOM 899 O O . ALA A 1 116 ? -3.131 -33.188 -12.555 1 98 116 ALA A O 1
ATOM 900 N N . ILE A 1 117 ? -4.715 -34.688 -13.148 1 98.19 117 ILE A N 1
ATOM 901 C CA . ILE A 1 117 ? -5.668 -34.25 -12.141 1 98.19 117 ILE A CA 1
ATOM 902 C C . ILE A 1 117 ? -6.16 -35.438 -11.336 1 98.19 117 ILE A C 1
ATOM 904 O O . ILE A 1 117 ? -6.492 -36.5 -11.914 1 98.19 117 ILE A O 1
ATOM 908 N N . LYS A 1 118 ? -6.121 -35.375 -10.109 1 98.31 118 LYS A N 1
ATOM 909 C CA . LYS A 1 118 ? -6.766 -36.312 -9.195 1 98.31 118 LYS A CA 1
ATOM 910 C C . LYS A 1 118 ? -7.789 -35.594 -8.312 1 98.31 118 LYS A C 1
ATOM 912 O O . LYS A 1 118 ? -7.469 -34.625 -7.645 1 98.31 118 LYS A O 1
ATOM 917 N N . GLY A 1 119 ? -9.047 -36.062 -8.281 1 97.62 119 GLY A N 1
ATOM 918 C CA . GLY A 1 119 ? -10.094 -35.469 -7.488 1 97.62 119 GLY A CA 1
ATOM 919 C C . GLY A 1 119 ? -11.227 -34.906 -8.328 1 97.62 119 GLY A C 1
ATOM 920 O O . GLY A 1 119 ? -11.492 -35.375 -9.43 1 97.62 119 GLY A O 1
ATOM 921 N N . ASN A 1 120 ? -11.922 -33.969 -7.82 1 96.69 120 ASN A N 1
ATOM 922 C CA . ASN A 1 120 ? -13.133 -33.438 -8.438 1 96.69 120 ASN A CA 1
ATOM 923 C C . ASN A 1 120 ? -12.828 -32.219 -9.336 1 96.69 120 ASN A C 1
ATOM 925 O O . ASN A 1 120 ? -12.438 -31.172 -8.852 1 96.69 120 ASN A O 1
ATOM 929 N N . VAL A 1 121 ? -13.141 -32.312 -10.602 1 95.25 121 VAL A N 1
ATOM 930 C CA . VAL A 1 121 ? -12.781 -31.312 -11.578 1 95.25 121 VAL A CA 1
ATOM 931 C C . VAL A 1 121 ? -13.758 -30.141 -11.5 1 95.25 121 VAL A C 1
ATOM 933 O O . VAL A 1 121 ? -13.492 -29.062 -12.031 1 95.25 121 VAL A O 1
ATOM 936 N N . SER A 1 122 ? -14.867 -30.281 -10.812 1 94.81 122 SER A N 1
ATOM 937 C CA . SER A 1 122 ? -15.859 -29.219 -10.711 1 94.81 122 SER A CA 1
ATOM 938 C C . SER A 1 122 ? -15.32 -28.031 -9.922 1 94.81 122 SER A C 1
ATOM 940 O O . SER A 1 122 ? -15.836 -26.922 -10.023 1 94.81 122 SER A O 1
ATOM 942 N N . VAL A 1 123 ? -14.266 -28.297 -9.148 1 96.06 123 VAL A N 1
ATOM 943 C CA . VAL A 1 123 ? -13.664 -27.25 -8.328 1 96.06 123 VAL A CA 1
ATOM 944 C C . VAL A 1 123 ? -13.094 -26.156 -9.227 1 96.06 123 VAL A C 1
ATOM 946 O O . VAL A 1 123 ? -12.93 -25 -8.789 1 96.06 123 VAL A O 1
ATOM 949 N N . PHE A 1 124 ? -12.82 -26.469 -10.484 1 94.75 124 PHE A N 1
ATOM 950 C CA . PHE A 1 124 ? -12.195 -25.531 -11.406 1 94.75 124 PHE A CA 1
ATOM 951 C C . PHE A 1 124 ? -13.242 -24.641 -12.062 1 94.75 124 PHE A C 1
ATOM 953 O O . PHE A 1 124 ? -12.898 -23.688 -12.781 1 94.75 124 PHE A O 1
ATOM 960 N N . GLU A 1 125 ? -14.469 -24.875 -11.836 1 91 125 GLU A N 1
ATOM 961 C CA . GLU A 1 125 ? -15.539 -24.094 -12.43 1 91 125 GLU A CA 1
ATOM 962 C C . GLU A 1 125 ? -15.711 -22.766 -11.703 1 91 125 GLU A C 1
ATOM 964 O O . GLU A 1 125 ? -16.203 -21.797 -12.281 1 91 125 GLU A O 1
ATOM 969 N N . LYS A 1 126 ? -15.289 -22.766 -10.469 1 92.81 126 LYS A N 1
ATOM 970 C CA . LYS A 1 126 ? -15.359 -21.562 -9.656 1 92.81 126 LYS A CA 1
ATOM 971 C C . LYS A 1 126 ? -14.125 -20.688 -9.859 1 92.81 126 LYS A C 1
ATOM 973 O O . LYS A 1 126 ? -13.055 -21.188 -10.203 1 92.81 126 LYS A O 1
ATOM 978 N N . ALA A 1 127 ? -14.391 -19.406 -9.633 1 95.06 127 ALA A N 1
ATOM 979 C CA . ALA A 1 127 ? -13.219 -18.531 -9.555 1 95.06 127 ALA A CA 1
ATOM 980 C C . ALA A 1 127 ? -12.312 -18.938 -8.398 1 95.06 127 ALA A C 1
ATOM 982 O O . ALA A 1 127 ? -12.781 -19.484 -7.395 1 95.06 127 ALA A O 1
ATOM 983 N N . SER A 1 128 ? -11.023 -18.656 -8.602 1 97.81 128 SER A N 1
ATOM 984 C CA . SER A 1 128 ? -10.094 -19.156 -7.59 1 97.81 128 SER A CA 1
ATOM 985 C C . SER A 1 128 ? -9.148 -18.062 -7.121 1 97.81 128 SER A C 1
ATOM 987 O O . SER A 1 128 ? -8.914 -17.078 -7.844 1 97.81 128 SER A O 1
ATOM 989 N N . VAL A 1 129 ? -8.711 -18.203 -5.91 1 98.62 129 VAL A N 1
ATOM 990 C CA . VAL A 1 129 ? -7.699 -17.328 -5.32 1 98.62 129 VAL A CA 1
ATOM 991 C C . VAL A 1 129 ? -6.516 -18.156 -4.836 1 98.62 129 VAL A C 1
ATOM 993 O O . VAL A 1 129 ? -6.695 -19.141 -4.105 1 98.62 129 VAL A O 1
ATOM 996 N N . GLY A 1 130 ? -5.344 -17.797 -5.348 1 98.81 130 GLY A N 1
ATOM 997 C CA . GLY A 1 130 ? -4.141 -18.406 -4.793 1 98.81 130 GLY A CA 1
ATOM 998 C C . GLY A 1 130 ? -3.744 -17.812 -3.453 1 98.81 130 GLY A C 1
ATOM 999 O O . GLY A 1 130 ? -3.826 -16.609 -3.248 1 98.81 130 GLY A O 1
ATOM 1000 N N . ILE A 1 131 ? -3.41 -18.625 -2.498 1 98.94 131 ILE A N 1
ATOM 1001 C CA . ILE A 1 131 ? -2.883 -18.188 -1.211 1 98.94 131 ILE A CA 1
ATOM 1002 C C . ILE A 1 131 ? -1.529 -18.844 -0.956 1 98.94 131 ILE A C 1
ATOM 1004 O O . ILE A 1 131 ? -1.43 -20.078 -0.908 1 98.94 131 ILE A O 1
ATOM 1008 N N . VAL A 1 132 ? -0.469 -18 -0.83 1 98.81 132 VAL A N 1
ATOM 1009 C CA . VAL A 1 132 ? 0.883 -18.516 -0.615 1 98.81 132 VAL A CA 1
ATOM 1010 C C . VAL A 1 132 ? 1.569 -17.703 0.481 1 98.81 132 VAL A C 1
ATOM 1012 O O . VAL A 1 132 ? 1.042 -16.672 0.925 1 98.81 132 VAL A O 1
ATOM 1015 N N . GLY A 1 133 ? 2.676 -18.219 0.906 1 98.25 133 GLY A N 1
ATOM 1016 C CA . GLY A 1 133 ? 3.455 -17.516 1.914 1 98.25 133 GLY A CA 1
ATOM 1017 C C . GLY A 1 133 ? 4.562 -18.375 2.508 1 98.25 133 GLY A C 1
ATOM 1018 O O . GLY A 1 133 ? 5.035 -19.312 1.871 1 98.25 133 GLY A O 1
ATOM 1019 N N . SER A 1 134 ? 4.945 -18.031 3.727 1 95.88 134 SER A N 1
ATOM 1020 C CA . SER A 1 134 ? 6.113 -18.609 4.383 1 95.88 134 SER A CA 1
ATOM 1021 C C . SER A 1 134 ? 5.871 -20.062 4.754 1 95.88 134 SER A C 1
ATOM 1023 O O . SER A 1 134 ? 4.801 -20.422 5.25 1 95.88 134 SER A O 1
ATOM 1025 N N . ARG A 1 135 ? 6.902 -20.906 4.539 1 95.31 135 ARG A N 1
ATOM 1026 C CA . ARG A 1 135 ? 6.871 -22.281 4.984 1 95.31 135 ARG A CA 1
ATOM 1027 C C . ARG A 1 135 ? 6.957 -22.375 6.504 1 95.31 135 ARG A C 1
ATOM 1029 O O . ARG A 1 135 ? 6.457 -23.328 7.105 1 95.31 135 ARG A O 1
ATOM 1036 N N . ASN A 1 136 ? 7.723 -21.391 7.016 1 92.5 136 ASN A N 1
ATOM 1037 C CA . ASN A 1 136 ? 7.832 -21.25 8.461 1 92.5 136 ASN A CA 1
ATOM 1038 C C . ASN A 1 136 ? 6.988 -20.078 8.977 1 92.5 136 ASN A C 1
ATOM 1040 O O . ASN A 1 136 ? 7.52 -19.125 9.547 1 92.5 136 ASN A O 1
ATOM 1044 N N . ALA A 1 137 ? 5.734 -20.25 8.859 1 91.94 137 ALA A N 1
ATOM 1045 C CA . ALA A 1 137 ? 4.781 -19.172 9.133 1 91.94 137 ALA A CA 1
ATOM 1046 C C . ALA A 1 137 ? 4.695 -18.891 10.633 1 91.94 137 ALA A C 1
ATOM 1048 O O . ALA A 1 137 ? 4.77 -19.812 11.453 1 91.94 137 ALA A O 1
ATOM 1049 N N . SER A 1 138 ? 4.57 -17.641 10.992 1 88.31 138 SER A N 1
ATOM 1050 C CA . SER A 1 138 ? 4.301 -17.25 12.367 1 88.31 138 SER A CA 1
ATOM 1051 C C . SER A 1 138 ? 2.881 -17.609 12.781 1 88.31 138 SER A C 1
ATOM 1053 O O . SER A 1 138 ? 2.062 -17.984 11.945 1 88.31 138 SER A O 1
ATOM 1055 N N . ALA A 1 139 ? 2.662 -17.578 14.109 1 89.75 139 ALA A N 1
ATOM 1056 C CA . ALA A 1 139 ? 1.307 -17.828 14.602 1 89.75 139 ALA A CA 1
ATOM 1057 C C . ALA A 1 139 ? 0.318 -16.844 13.977 1 89.75 139 ALA A C 1
ATOM 1059 O O . ALA A 1 139 ? -0.792 -17.219 13.602 1 89.75 139 ALA A O 1
ATOM 1060 N N . ALA A 1 140 ? 0.717 -15.586 13.852 1 87.19 140 ALA A N 1
ATOM 1061 C CA . ALA A 1 140 ? -0.119 -14.555 13.242 1 87.19 140 ALA A CA 1
ATOM 1062 C C . ALA A 1 140 ? -0.38 -14.867 11.766 1 87.19 140 ALA A C 1
ATOM 1064 O O . ALA A 1 140 ? -1.509 -14.734 11.289 1 87.19 140 ALA A O 1
ATOM 1065 N N . GLY A 1 141 ? 0.671 -15.258 11.062 1 93.94 141 GLY A N 1
ATOM 1066 C CA . GLY A 1 141 ? 0.528 -15.633 9.664 1 93.94 141 GLY A CA 1
ATOM 1067 C C . GLY A 1 141 ? -0.437 -16.781 9.453 1 93.94 141 GLY A C 1
ATOM 1068 O O . GLY A 1 141 ? -1.265 -16.75 8.539 1 93.94 141 GLY A O 1
ATOM 1069 N N . LYS A 1 142 ? -0.312 -17.766 10.312 1 95.5 142 LYS A N 1
ATOM 1070 C CA . LYS A 1 142 ? -1.2 -18.922 10.234 1 95.5 142 LYS A CA 1
ATOM 1071 C C . LYS A 1 142 ? -2.65 -18.531 10.484 1 95.5 142 LYS A C 1
ATOM 1073 O O . LYS A 1 142 ? -3.557 -18.969 9.781 1 95.5 142 LYS A O 1
ATOM 1078 N N . LYS A 1 143 ? -2.805 -17.75 11.445 1 94.06 143 LYS A N 1
ATOM 1079 C CA . LYS A 1 143 ? -4.145 -17.266 11.781 1 94.06 143 LYS A CA 1
ATOM 1080 C C . LYS A 1 143 ? -4.766 -16.5 10.609 1 94.06 143 LYS A C 1
ATOM 1082 O O . LYS A 1 143 ? -5.914 -16.75 10.25 1 94.06 143 LYS A O 1
ATOM 1087 N N . LEU A 1 144 ? -4.07 -15.633 10.047 1 95.62 144 LEU A N 1
ATOM 1088 C CA . LEU A 1 144 ? -4.559 -14.836 8.93 1 95.62 144 LEU A CA 1
ATOM 1089 C C . LEU A 1 144 ? -4.816 -15.711 7.711 1 95.62 144 LEU A C 1
ATOM 1091 O O . LEU A 1 144 ? -5.84 -15.555 7.035 1 95.62 144 LEU A O 1
ATOM 1095 N N . ALA A 1 145 ? -3.91 -16.625 7.445 1 98.5 145 ALA A N 1
ATOM 1096 C CA . ALA A 1 145 ? -4.102 -17.547 6.32 1 98.5 145 ALA A CA 1
ATOM 1097 C C . ALA A 1 145 ? -5.41 -18.312 6.453 1 98.5 145 ALA A C 1
ATOM 1099 O O . ALA A 1 145 ? -6.176 -18.422 5.492 1 98.5 145 ALA A O 1
ATOM 1100 N N . ALA A 1 146 ? -5.633 -18.812 7.656 1 98.56 146 ALA A N 1
ATOM 1101 C CA . ALA A 1 146 ? -6.852 -19.562 7.914 1 98.56 146 ALA A CA 1
ATOM 1102 C C . ALA A 1 146 ? -8.094 -18.703 7.734 1 98.56 146 ALA A C 1
ATOM 1104 O O . ALA A 1 146 ? -9.062 -19.125 7.102 1 98.56 146 ALA A O 1
ATOM 1105 N N . GLN A 1 147 ? -8 -17.547 8.258 1 97.88 147 GLN A N 1
ATOM 1106 C CA . GLN A 1 147 ? -9.125 -16.609 8.18 1 97.88 147 GLN A CA 1
ATOM 1107 C C . GLN A 1 147 ? -9.445 -16.266 6.73 1 97.88 147 GLN A C 1
ATOM 1109 O O . GLN A 1 147 ? -10.602 -16.328 6.312 1 97.88 147 GLN A O 1
ATOM 1114 N N . PHE A 1 148 ? -8.492 -15.883 6.016 1 98.81 148 PHE A N 1
ATOM 1115 C CA . PHE A 1 148 ? -8.703 -15.484 4.629 1 98.81 148 PHE A CA 1
ATOM 1116 C C . PHE A 1 148 ? -9.211 -16.656 3.799 1 98.81 148 PHE A C 1
ATOM 1118 O O . PHE A 1 148 ? -10.195 -16.516 3.061 1 98.81 148 PHE A O 1
ATOM 1125 N N . ALA A 1 149 ? -8.594 -17.812 3.93 1 98.88 149 ALA A N 1
ATOM 1126 C CA . ALA A 1 149 ? -9.008 -18.984 3.154 1 98.88 149 ALA A CA 1
ATOM 1127 C C . ALA A 1 149 ? -10.453 -19.344 3.461 1 98.88 149 ALA A C 1
ATOM 1129 O O . ALA A 1 149 ? -11.234 -19.641 2.549 1 98.88 149 ALA A O 1
ATOM 1130 N N . HIS A 1 150 ? -10.773 -19.312 4.715 1 98.38 150 HIS A N 1
ATOM 1131 C CA . HIS A 1 150 ? -12.117 -19.672 5.156 1 98.38 150 HIS A CA 1
ATOM 1132 C C . HIS A 1 150 ? -13.156 -18.719 4.562 1 98.38 150 HIS A C 1
ATOM 1134 O O . HIS A 1 150 ? -14.141 -19.172 3.971 1 98.38 150 HIS A O 1
ATOM 1140 N N . PHE A 1 151 ? -12.93 -17.484 4.66 1 98.25 151 PHE A N 1
ATOM 1141 C CA . PHE A 1 151 ? -13.898 -16.484 4.219 1 98.25 151 PHE A CA 1
ATOM 1142 C C . PHE A 1 151 ? -13.992 -16.453 2.697 1 98.25 151 PHE A C 1
ATOM 1144 O O . PHE A 1 151 ? -15.078 -16.328 2.135 1 98.25 151 PHE A O 1
ATOM 1151 N N . LEU A 1 152 ? -12.906 -16.578 2.014 1 98.69 152 LEU A N 1
ATOM 1152 C CA . LEU A 1 152 ? -12.914 -16.625 0.556 1 98.69 152 LEU A CA 1
ATOM 1153 C C . LEU A 1 152 ? -13.656 -17.875 0.067 1 98.69 152 LEU A C 1
ATOM 1155 O O . LEU A 1 152 ? -14.422 -17.797 -0.893 1 98.69 152 LEU A O 1
ATOM 1159 N N . GLY A 1 153 ? -13.336 -18.984 0.75 1 98.5 153 GLY A N 1
ATOM 1160 C CA . GLY A 1 153 ? -14.078 -20.188 0.431 1 98.5 153 GLY A CA 1
ATOM 1161 C C . GLY A 1 153 ? -15.578 -20.016 0.559 1 98.5 153 GLY A C 1
ATOM 1162 O O . GLY A 1 153 ? -16.328 -20.406 -0.335 1 98.5 153 GLY A O 1
ATOM 1163 N N . ASN A 1 154 ? -15.984 -19.375 1.655 1 97.81 154 ASN A N 1
ATOM 1164 C CA . ASN A 1 154 ? -17.406 -19.141 1.896 1 97.81 154 ASN A CA 1
ATOM 1165 C C . ASN A 1 154 ? -18 -18.156 0.888 1 97.81 154 ASN A C 1
ATOM 1167 O O . ASN A 1 154 ? -19.203 -18.141 0.672 1 97.81 154 ASN A O 1
ATOM 1171 N N . ALA A 1 155 ? -17.172 -17.391 0.349 1 97.5 155 ALA A N 1
ATOM 1172 C CA . ALA A 1 155 ? -17.594 -16.469 -0.701 1 97.5 155 ALA A CA 1
ATOM 1173 C C . ALA A 1 155 ? -17.562 -17.141 -2.07 1 97.5 155 ALA A C 1
ATOM 1175 O O . ALA A 1 155 ? -17.609 -16.469 -3.102 1 97.5 155 ALA A O 1
ATOM 1176 N N . ASP A 1 156 ? -17.297 -18.438 -2.109 1 96.88 156 ASP A N 1
ATOM 1177 C CA . ASP A 1 156 ? -17.422 -19.312 -3.273 1 96.88 156 ASP A CA 1
ATOM 1178 C C . ASP A 1 156 ? -16.172 -19.234 -4.148 1 96.88 156 ASP A C 1
ATOM 1180 O O . ASP A 1 156 ? -16.25 -19.453 -5.359 1 96.88 156 ASP A O 1
ATOM 1184 N N . PHE A 1 157 ? -15.102 -18.875 -3.576 1 98.19 157 PHE A N 1
ATOM 1185 C CA . PHE A 1 157 ? -13.82 -18.984 -4.273 1 98.19 157 PHE A CA 1
ATOM 1186 C C . PHE A 1 157 ? -13.156 -20.312 -3.982 1 98.19 157 PHE A C 1
ATOM 1188 O O . PHE A 1 157 ? -13.18 -20.797 -2.848 1 98.19 157 PHE A O 1
ATOM 1195 N N . THR A 1 158 ? -12.641 -20.922 -4.969 1 98.5 158 THR A N 1
ATOM 1196 C CA . THR A 1 158 ? -11.75 -22.047 -4.754 1 98.5 158 THR A CA 1
ATOM 1197 C C . THR A 1 158 ? -10.359 -21.578 -4.34 1 98.5 158 THR A C 1
ATOM 1199 O O . THR A 1 158 ? -9.836 -20.609 -4.898 1 98.5 158 THR A O 1
ATOM 1202 N N . ILE A 1 159 ? -9.773 -22.234 -3.326 1 98.88 159 ILE A N 1
ATOM 1203 C CA . ILE A 1 159 ? -8.438 -21.844 -2.863 1 98.88 159 ILE A CA 1
ATOM 1204 C C . ILE A 1 159 ? -7.383 -22.703 -3.57 1 98.88 159 ILE A C 1
ATOM 1206 O O . ILE A 1 159 ? -7.488 -23.922 -3.611 1 98.88 159 ILE A O 1
ATOM 1210 N N . ILE A 1 160 ? -6.363 -22.047 -4.172 1 98.88 160 ILE A N 1
ATOM 1211 C CA . ILE A 1 160 ? -5.254 -22.719 -4.844 1 98.88 160 ILE A CA 1
ATOM 1212 C C . ILE A 1 160 ? -3.971 -22.516 -4.043 1 98.88 160 ILE A C 1
ATOM 1214 O O . ILE A 1 160 ? -3.656 -21.391 -3.633 1 98.88 160 ILE A O 1
ATOM 1218 N N . SER A 1 161 ? -3.207 -23.562 -3.77 1 98.81 161 SER A N 1
ATOM 1219 C CA . SER A 1 161 ? -1.916 -23.438 -3.102 1 98.81 161 SER A CA 1
ATOM 1220 C C . SER A 1 161 ? -1.01 -24.625 -3.43 1 98.81 161 SER A C 1
ATOM 1222 O O . SER A 1 161 ? -1.359 -25.469 -4.254 1 98.81 161 SER A O 1
ATOM 1224 N N . GLY A 1 162 ? 0.199 -24.672 -2.895 1 98.19 162 GLY A N 1
ATOM 1225 C CA . GLY A 1 162 ? 1.218 -25.594 -3.365 1 98.19 162 GLY A CA 1
ATOM 1226 C C . GLY A 1 162 ? 1.419 -26.781 -2.445 1 98.19 162 GLY A C 1
ATOM 1227 O O . GLY A 1 162 ? 2.32 -27.609 -2.66 1 98.19 162 GLY A O 1
ATOM 1228 N N . LEU A 1 163 ? 0.721 -26.828 -1.322 1 98.19 163 LEU A N 1
ATOM 1229 C CA . LEU A 1 163 ? 0.753 -27.922 -0.36 1 98.19 163 LEU A CA 1
ATOM 1230 C C . LEU A 1 163 ? 2.029 -27.875 0.475 1 98.19 163 LEU A C 1
ATOM 1232 O O . LEU A 1 163 ? 2.406 -28.875 1.099 1 98.19 163 LEU A O 1
ATOM 1236 N N . ALA A 1 164 ? 2.83 -26.844 0.39 1 97.25 164 ALA A N 1
ATOM 1237 C CA . ALA A 1 164 ? 3.998 -26.672 1.249 1 97.25 164 ALA A CA 1
ATOM 1238 C C . ALA A 1 164 ? 3.588 -26.531 2.713 1 97.25 164 ALA A C 1
ATOM 1240 O O . ALA A 1 164 ? 2.398 -26.438 3.023 1 97.25 164 ALA A O 1
ATOM 1241 N N . ARG A 1 165 ? 4.566 -26.562 3.564 1 96.69 165 ARG A N 1
ATOM 1242 C CA . ARG A 1 165 ? 4.328 -26.281 4.973 1 96.69 165 ARG A CA 1
ATOM 1243 C C . ARG A 1 165 ? 3.891 -24.828 5.168 1 96.69 165 ARG A C 1
ATOM 1245 O O . ARG A 1 165 ? 3.998 -24.016 4.246 1 96.69 165 ARG A O 1
ATOM 1252 N N . GLY A 1 166 ? 3.393 -24.578 6.379 1 97.19 166 GLY A N 1
ATOM 1253 C CA . GLY A 1 166 ? 3.1 -23.188 6.73 1 97.19 166 GLY A CA 1
ATOM 1254 C C . GLY A 1 166 ? 1.816 -22.672 6.105 1 97.19 166 GLY A C 1
ATOM 1255 O O . GLY A 1 166 ? 0.757 -23.281 6.258 1 97.19 166 GLY A O 1
ATOM 1256 N N . ILE A 1 167 ? 1.914 -21.656 5.367 1 98.5 167 ILE A N 1
ATOM 1257 C CA . ILE A 1 167 ? 0.748 -20.938 4.867 1 98.5 167 ILE A CA 1
ATOM 1258 C C . ILE A 1 167 ? -0.048 -21.828 3.922 1 98.5 167 ILE A C 1
ATOM 1260 O O . ILE A 1 167 ? -1.277 -21.891 3.998 1 98.5 167 ILE A O 1
ATOM 1264 N N . ASP A 1 168 ? 0.651 -22.547 3.045 1 98.62 168 ASP A N 1
ATOM 1265 C CA . ASP A 1 168 ? -0.039 -23.406 2.086 1 98.62 168 ASP A CA 1
ATOM 1266 C C . ASP A 1 168 ? -0.923 -24.422 2.797 1 98.62 168 ASP A C 1
ATOM 1268 O O . ASP A 1 168 ? -2.1 -24.578 2.461 1 98.62 168 ASP A O 1
ATOM 1272 N N . SER A 1 169 ? -0.324 -25.078 3.73 1 98.69 169 SER A N 1
ATOM 1273 C CA . SER A 1 169 ? -1.05 -26.125 4.445 1 98.69 169 SER A CA 1
ATOM 1274 C C . SER A 1 169 ? -2.268 -25.562 5.168 1 98.69 169 SER A C 1
ATOM 1276 O O . SER A 1 169 ? -3.35 -26.156 5.129 1 98.69 169 SER A O 1
ATOM 1278 N N . ILE A 1 170 ? -2.08 -24.422 5.77 1 98.5 170 ILE A N 1
ATOM 1279 C CA . ILE A 1 170 ? -3.154 -23.797 6.531 1 98.5 170 ILE A CA 1
ATOM 1280 C C . ILE A 1 170 ? -4.27 -23.359 5.582 1 98.5 170 ILE A C 1
ATOM 1282 O O . ILE A 1 170 ? -5.453 -23.531 5.895 1 98.5 170 ILE A O 1
ATOM 1286 N N . ALA A 1 171 ? -3.934 -22.844 4.457 1 98.88 171 ALA A N 1
ATOM 1287 C CA . ALA A 1 171 ? -4.914 -22.422 3.465 1 98.88 171 ALA A CA 1
ATOM 1288 C C . ALA A 1 171 ? -5.777 -23.594 3.002 1 98.88 171 ALA A C 1
ATOM 1290 O O . ALA A 1 171 ? -7.004 -23.469 2.932 1 98.88 171 ALA A O 1
ATOM 1291 N N . HIS A 1 172 ? -5.129 -24.688 2.703 1 98.88 172 HIS A N 1
ATOM 1292 C CA . HIS A 1 172 ? -5.863 -25.875 2.293 1 98.88 172 HIS A CA 1
ATOM 1293 C C . HIS A 1 172 ? -6.785 -26.359 3.404 1 98.88 172 HIS A C 1
ATOM 1295 O O . HIS A 1 172 ? -7.969 -26.609 3.172 1 98.88 172 HIS A O 1
ATOM 1301 N N . GLN A 1 173 ? -6.227 -26.469 4.605 1 98.75 173 GLN A N 1
ATOM 1302 C CA . GLN A 1 173 ? -7 -26.969 5.738 1 98.75 173 GLN A CA 1
ATOM 1303 C C . GLN A 1 173 ? -8.258 -26.141 5.961 1 98.75 173 GLN A C 1
ATOM 1305 O O . GLN A 1 173 ? -9.336 -26.688 6.18 1 98.75 173 GLN A O 1
ATOM 1310 N N . ALA A 1 174 ? -8.125 -24.875 5.848 1 98.75 174 ALA A N 1
ATOM 1311 C CA . ALA A 1 174 ? -9.211 -23.938 6.152 1 98.75 174 ALA A CA 1
ATOM 1312 C C . ALA A 1 174 ? -10.242 -23.906 5.027 1 98.75 174 ALA A C 1
ATOM 1314 O O . ALA A 1 174 ? -11.312 -23.328 5.176 1 98.75 174 ALA A O 1
ATOM 1315 N N . SER A 1 175 ? -9.953 -24.578 3.891 1 98.75 175 SER A N 1
ATOM 1316 C CA . SER A 1 175 ? -10.844 -24.484 2.74 1 98.75 175 SER A CA 1
ATOM 1317 C C . SER A 1 175 ? -11.273 -25.875 2.258 1 98.75 175 SER A C 1
ATOM 1319 O O . SER A 1 175 ? -11.766 -26.016 1.137 1 98.75 175 SER A O 1
ATOM 1321 N N . LEU A 1 176 ? -11.062 -26.859 3.08 1 98.69 176 LEU A N 1
ATOM 1322 C CA . LEU A 1 176 ? -11.398 -28.234 2.717 1 98.69 176 LEU A CA 1
ATOM 1323 C C . LEU A 1 176 ? -12.875 -28.359 2.348 1 98.69 176 LEU A C 1
ATOM 1325 O O . LEU A 1 176 ? -13.219 -29.016 1.366 1 98.69 176 LEU A O 1
ATOM 1329 N N . GLN A 1 177 ? -13.688 -27.656 3.025 1 97.88 177 GLN A N 1
ATOM 1330 C CA . GLN A 1 177 ? -15.125 -27.844 2.867 1 97.88 177 GLN A CA 1
ATOM 1331 C C . GLN A 1 177 ? -15.68 -26.953 1.752 1 97.88 177 GLN A C 1
ATOM 1333 O O . GLN A 1 177 ? -16.812 -27.156 1.301 1 97.88 177 GLN A O 1
ATOM 1338 N N . THR A 1 178 ? -14.906 -26 1.361 1 97.81 178 THR A N 1
ATOM 1339 C CA . THR A 1 178 ? -15.438 -25.062 0.389 1 97.81 178 THR A CA 1
ATOM 1340 C C . THR A 1 178 ? -14.781 -25.25 -0.976 1 97.81 178 THR A C 1
ATOM 1342 O O . THR A 1 178 ? -15.266 -24.734 -1.983 1 97.81 178 THR A O 1
ATOM 1345 N N . GLY A 1 179 ? -13.727 -26.078 -1.038 1 98 179 GLY A N 1
ATOM 1346 C CA . GLY A 1 179 ? -13.047 -26.375 -2.289 1 98 179 GLY A CA 1
ATOM 1347 C C . GLY A 1 179 ? -11.625 -25.828 -2.34 1 98 179 GLY A C 1
ATOM 1348 O O . GLY A 1 179 ? -11.414 -24.625 -2.178 1 98 179 GLY A O 1
ATOM 1349 N N . THR A 1 180 ? -10.641 -26.688 -2.521 1 98.75 180 THR A N 1
ATOM 1350 C CA . THR A 1 180 ? -9.234 -26.312 -2.613 1 98.75 180 THR A CA 1
ATOM 1351 C C . THR A 1 180 ? -8.484 -27.203 -3.59 1 98.75 180 THR A C 1
ATOM 1353 O O . THR A 1 180 ? -8.859 -28.375 -3.781 1 98.75 180 THR A O 1
ATOM 1356 N N . VAL A 1 181 ? -7.504 -26.672 -4.254 1 98.81 181 VAL A N 1
ATOM 1357 C CA . VAL A 1 181 ? -6.688 -27.375 -5.234 1 98.81 181 VAL A CA 1
ATOM 1358 C C . VAL A 1 181 ? -5.211 -27.266 -4.859 1 98.81 181 VAL A C 1
ATOM 1360 O O . VAL A 1 181 ? -4.707 -26.156 -4.645 1 98.81 181 VAL A O 1
ATOM 1363 N N . ALA A 1 182 ? -4.562 -28.344 -4.762 1 98.88 182 ALA A N 1
ATOM 1364 C CA . ALA A 1 182 ? -3.119 -28.359 -4.531 1 98.88 182 ALA A CA 1
ATOM 1365 C C . ALA A 1 182 ? -2.359 -28.578 -5.836 1 98.88 182 ALA A C 1
ATOM 1367 O O . ALA A 1 182 ? -2.654 -29.531 -6.578 1 98.88 182 ALA A O 1
ATOM 1368 N N . VAL A 1 183 ? -1.452 -27.734 -6.121 1 98.62 183 VAL A N 1
ATOM 1369 C CA . VAL A 1 183 ? -0.582 -27.891 -7.285 1 98.62 183 VAL A CA 1
ATOM 1370 C C . VAL A 1 183 ? 0.761 -28.469 -6.852 1 98.62 183 VAL A C 1
ATOM 1372 O O . VAL A 1 183 ? 1.474 -27.875 -6.043 1 98.62 183 VAL A O 1
ATOM 1375 N N . MET A 1 184 ? 1.135 -29.547 -7.461 1 98.12 184 MET A N 1
ATOM 1376 C CA . MET A 1 184 ? 2.318 -30.266 -7.02 1 98.12 184 MET A CA 1
ATOM 1377 C C . MET A 1 184 ? 3.533 -29.906 -7.863 1 98.12 184 MET A C 1
ATOM 1379 O O . MET A 1 184 ? 3.416 -29.688 -9.07 1 98.12 184 MET A O 1
ATOM 1383 N N . ALA A 1 185 ? 4.684 -29.875 -7.137 1 97.06 185 ALA A N 1
ATOM 1384 C CA . ALA A 1 185 ? 5.941 -29.656 -7.852 1 97.06 185 ALA A CA 1
ATOM 1385 C C . ALA A 1 185 ? 6.445 -30.953 -8.484 1 97.06 185 ALA A C 1
ATOM 1387 O O . ALA A 1 185 ? 7.176 -30.922 -9.469 1 97.06 185 ALA A O 1
ATOM 1388 N N . GLY A 1 186 ? 6.113 -32.062 -7.918 1 96.81 186 GLY A N 1
ATOM 1389 C CA . GLY A 1 186 ? 6.434 -33.375 -8.43 1 96.81 186 GLY A CA 1
ATOM 1390 C C . GLY A 1 186 ? 5.227 -34.125 -8.977 1 96.81 186 GLY A C 1
ATOM 1391 O O . GLY A 1 186 ? 4.238 -33.5 -9.383 1 96.81 186 GLY A O 1
ATOM 1392 N N . GLY A 1 187 ? 5.422 -35.375 -9.188 1 96.56 187 GLY A N 1
ATOM 1393 C CA . GLY A 1 187 ? 4.273 -36.188 -9.562 1 96.56 187 GLY A CA 1
ATOM 1394 C C . GLY A 1 187 ? 3.158 -36.156 -8.531 1 96.56 187 GLY A C 1
ATOM 1395 O O . GLY A 1 187 ? 3.416 -36.031 -7.336 1 96.56 187 GLY A O 1
ATOM 1396 N N . ILE A 1 188 ? 1.972 -36.281 -9.039 1 95.81 188 ILE A N 1
ATOM 1397 C CA . ILE A 1 188 ? 0.79 -36.219 -8.188 1 95.81 188 ILE A CA 1
ATOM 1398 C C . ILE A 1 188 ? 0.899 -37.25 -7.062 1 95.81 188 ILE A C 1
ATOM 1400 O O . ILE A 1 188 ? 0.376 -37.031 -5.965 1 95.81 188 ILE A O 1
ATOM 1404 N N . ASP A 1 189 ? 1.646 -38.281 -7.277 1 93.44 189 ASP A N 1
ATOM 1405 C CA . ASP A 1 189 ? 1.726 -39.406 -6.348 1 93.44 189 ASP A CA 1
ATOM 1406 C C . ASP A 1 189 ? 2.916 -39.25 -5.406 1 93.44 189 ASP A C 1
ATOM 1408 O O . ASP A 1 189 ? 3.104 -40.062 -4.496 1 93.44 189 ASP A O 1
ATOM 1412 N N . HIS A 1 190 ? 3.662 -38.281 -5.625 1 94.31 190 HIS A N 1
ATOM 1413 C CA . HIS A 1 190 ? 4.766 -38 -4.719 1 94.31 190 HIS A CA 1
ATOM 1414 C C . HIS A 1 190 ? 4.422 -36.844 -3.779 1 94.31 190 HIS A C 1
ATOM 1416 O O . HIS A 1 190 ? 4.602 -35.688 -4.133 1 94.31 190 HIS A O 1
ATOM 1422 N N . ILE A 1 191 ? 4.102 -37.219 -2.596 1 94.81 191 ILE A N 1
ATOM 1423 C CA . ILE A 1 191 ? 3.611 -36.219 -1.649 1 94.81 191 ILE A CA 1
ATOM 1424 C C . ILE A 1 191 ? 4.789 -35.594 -0.898 1 94.81 191 ILE A C 1
ATOM 1426 O O . ILE A 1 191 ? 5.48 -36.281 -0.141 1 94.81 191 ILE A O 1
ATOM 1430 N N . TYR A 1 192 ? 4.957 -34.344 -1.146 1 92.06 192 TYR A N 1
ATOM 1431 C CA . TYR A 1 192 ? 5.969 -33.562 -0.461 1 92.06 192 TYR A CA 1
ATOM 1432 C C . TYR A 1 192 ? 5.398 -32.219 -0.005 1 92.06 192 TYR A C 1
ATOM 1434 O O . TYR A 1 192 ? 4.844 -31.469 -0.809 1 92.06 192 TYR A O 1
ATOM 1442 N N . PRO A 1 193 ? 5.555 -31.828 1.35 1 94.44 193 PRO A N 1
ATOM 1443 C CA . PRO A 1 193 ? 6.254 -32.625 2.373 1 94.44 193 PRO A CA 1
ATOM 1444 C C . PRO A 1 193 ? 5.441 -33.812 2.869 1 94.44 193 PRO A C 1
ATOM 1446 O O . PRO A 1 193 ? 4.211 -33.781 2.787 1 94.44 193 PRO A O 1
ATOM 1449 N N . PRO A 1 194 ? 6.195 -34.75 3.393 1 95.19 194 PRO A N 1
ATOM 1450 C CA . PRO A 1 194 ? 5.496 -35.969 3.797 1 95.19 194 PRO A CA 1
ATOM 1451 C C . PRO A 1 194 ? 4.484 -35.719 4.914 1 95.19 194 PRO A C 1
ATOM 1453 O O . PRO A 1 194 ? 3.482 -36.438 5.008 1 95.19 194 PRO A O 1
ATOM 1456 N N . GLU A 1 195 ? 4.68 -34.75 5.727 1 96.25 195 GLU A N 1
ATOM 1457 C CA . GLU A 1 195 ? 3.779 -34.438 6.836 1 96.25 195 GLU A CA 1
ATOM 1458 C C . GLU A 1 195 ? 2.404 -34 6.328 1 96.25 195 GLU A C 1
ATOM 1460 O O . GLU A 1 195 ? 1.428 -34.031 7.082 1 96.25 195 GLU A O 1
ATOM 1465 N N . ASN A 1 196 ? 2.295 -33.656 5.023 1 97.38 196 ASN A N 1
ATOM 1466 C CA . ASN A 1 196 ? 1.024 -33.188 4.477 1 97.38 196 ASN A CA 1
ATOM 1467 C C . ASN A 1 196 ? 0.308 -34.312 3.707 1 97.38 196 ASN A C 1
ATOM 1469 O O . ASN A 1 196 ? -0.582 -34.031 2.9 1 97.38 196 ASN A O 1
ATOM 1473 N N . LYS A 1 197 ? 0.676 -35.531 3.959 1 97.56 197 LYS A N 1
ATOM 1474 C CA . LYS A 1 197 ? 0.027 -36.656 3.307 1 97.56 197 LYS A CA 1
ATOM 1475 C C . LYS A 1 197 ? -1.461 -36.719 3.641 1 97.56 197 LYS A C 1
ATOM 1477 O O . LYS A 1 197 ? -2.297 -36.875 2.748 1 97.56 197 LYS A O 1
ATOM 1482 N N . LYS A 1 198 ? -1.732 -36.594 4.938 1 98.12 198 LYS A N 1
ATOM 1483 C CA . LYS A 1 198 ? -3.137 -36.625 5.34 1 98.12 198 LYS A CA 1
ATOM 1484 C C . LYS A 1 198 ? -3.906 -35.469 4.68 1 98.12 198 LYS A C 1
ATOM 1486 O O . LYS A 1 198 ? -5.035 -35.656 4.223 1 98.12 198 LYS A O 1
ATOM 1491 N N . LEU A 1 199 ? -3.297 -34.312 4.648 1 98.44 199 LEU A N 1
ATOM 1492 C CA . LEU A 1 199 ? -3.924 -33.156 4.016 1 98.44 199 LEU A CA 1
ATOM 1493 C C . LEU A 1 199 ? -4.18 -33.438 2.535 1 98.44 199 LEU A C 1
ATOM 1495 O O . LEU A 1 199 ? -5.246 -33.094 2.018 1 98.44 199 LEU A O 1
ATOM 1499 N N . HIS A 1 200 ? -3.268 -34.031 1.887 1 98 200 HIS A N 1
ATOM 1500 C CA . HIS A 1 200 ? -3.391 -34.438 0.492 1 98 200 HIS A CA 1
ATOM 1501 C C . HIS A 1 200 ? -4.617 -35.312 0.28 1 98 200 HIS A C 1
ATOM 1503 O O . HIS A 1 200 ? -5.41 -35.062 -0.631 1 98 200 HIS A O 1
ATOM 1509 N N . GLU A 1 201 ? -4.762 -36.25 1.123 1 97.94 201 GLU A N 1
ATOM 1510 C CA . GLU A 1 201 ? -5.895 -37.156 1.056 1 97.94 201 GLU A CA 1
ATOM 1511 C C . GLU A 1 201 ? -7.203 -36.438 1.379 1 97.94 201 GLU A C 1
ATOM 1513 O O . GLU A 1 201 ? -8.227 -36.688 0.725 1 97.94 201 GLU A O 1
ATOM 1518 N N . ASP A 1 202 ? -7.141 -35.594 2.385 1 98.62 202 ASP A N 1
ATOM 1519 C CA . ASP A 1 202 ? -8.328 -34.844 2.812 1 98.62 202 ASP A CA 1
ATOM 1520 C C . ASP A 1 202 ? -8.844 -33.969 1.694 1 98.62 202 ASP A C 1
ATOM 1522 O O .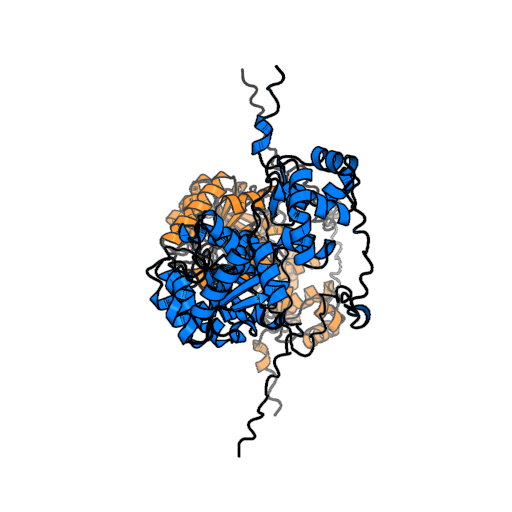 ASP A 1 202 ? -10.055 -33.781 1.548 1 98.62 202 ASP A O 1
ATOM 1526 N N . ILE A 1 203 ? -7.977 -33.344 0.901 1 98.69 203 ILE A N 1
ATOM 1527 C CA . ILE A 1 203 ? -8.367 -32.469 -0.199 1 98.69 203 ILE A CA 1
ATOM 1528 C C . ILE A 1 203 ? -9.242 -33.219 -1.187 1 98.69 203 ILE A C 1
ATOM 1530 O O . ILE A 1 203 ? -10.312 -32.75 -1.567 1 98.69 203 ILE A O 1
ATOM 1534 N N . ILE A 1 204 ? -8.828 -34.438 -1.503 1 97.94 204 ILE A N 1
ATOM 1535 C CA . ILE A 1 204 ? -9.555 -35.281 -2.461 1 97.94 204 ILE A CA 1
ATOM 1536 C C . ILE A 1 204 ? -10.875 -35.75 -1.852 1 97.94 204 ILE A C 1
ATOM 1538 O O . ILE A 1 204 ? -11.922 -35.625 -2.486 1 97.94 204 ILE A O 1
ATOM 1542 N N . ALA A 1 205 ? -10.797 -36.156 -0.656 1 98 205 ALA A N 1
ATOM 1543 C CA . ALA A 1 205 ? -11.953 -36.719 0.025 1 98 205 ALA A CA 1
ATOM 1544 C C . ALA A 1 205 ? -13.055 -35.688 0.194 1 98 205 ALA A C 1
ATOM 1546 O O . ALA A 1 205 ? -14.242 -36.031 0.25 1 98 205 ALA A O 1
ATOM 1547 N N . ASN A 1 206 ? -12.703 -34.438 0.247 1 98.19 206 ASN A N 1
ATOM 1548 C CA . ASN A 1 206 ? -13.672 -33.375 0.499 1 98.19 206 ASN A CA 1
ATOM 1549 C C . ASN A 1 206 ? -14.039 -32.625 -0.783 1 98.19 206 ASN A C 1
ATOM 1551 O O . ASN A 1 206 ? -14.547 -31.516 -0.734 1 98.19 206 ASN A O 1
ATOM 1555 N N . GLY A 1 207 ? -13.703 -33.188 -1.887 1 97.31 207 GLY A N 1
ATOM 1556 C CA . GLY A 1 207 ? -14.211 -32.688 -3.145 1 97.31 207 GLY A CA 1
ATOM 1557 C C . GLY A 1 207 ? -13.242 -31.734 -3.832 1 97.31 207 GLY A C 1
ATOM 1558 O O . GLY A 1 207 ? -13.594 -31.078 -4.824 1 97.31 207 GLY A O 1
ATOM 1559 N N . GLY A 1 208 ? -12.023 -31.594 -3.322 1 98.44 208 GLY A N 1
ATOM 1560 C CA . GLY A 1 208 ? -10.984 -30.828 -3.984 1 98.44 208 GLY A CA 1
ATOM 1561 C C . GLY A 1 208 ? -10.234 -31.625 -5.039 1 98.44 208 GLY A C 1
ATOM 1562 O O . GLY A 1 208 ? -10.703 -32.688 -5.469 1 98.44 208 GLY A O 1
ATOM 1563 N N . ALA A 1 209 ? -9.109 -31.047 -5.461 1 98.56 209 ALA A N 1
ATOM 1564 C CA . ALA A 1 209 ? -8.32 -31.719 -6.492 1 98.56 209 ALA A CA 1
ATOM 1565 C C . ALA A 1 209 ? -6.832 -31.484 -6.277 1 98.56 209 ALA A C 1
ATOM 1567 O O . ALA A 1 209 ? -6.434 -30.531 -5.605 1 98.56 209 ALA A O 1
ATOM 1568 N N . ILE A 1 210 ? -6.062 -32.406 -6.762 1 98.62 210 ILE A N 1
ATOM 1569 C CA . ILE A 1 210 ? -4.609 -32.281 -6.852 1 98.62 210 ILE A CA 1
ATOM 1570 C C . ILE A 1 210 ? -4.18 -32.312 -8.312 1 98.62 210 ILE A C 1
ATOM 1572 O O . ILE A 1 210 ? -4.664 -33.125 -9.102 1 98.62 210 ILE A O 1
ATOM 1576 N N . ILE A 1 211 ? -3.289 -31.391 -8.688 1 98.19 211 ILE A N 1
ATOM 1577 C CA . ILE A 1 211 ? -2.891 -31.328 -10.094 1 98.19 211 ILE A CA 1
ATOM 1578 C C . ILE A 1 211 ? -1.368 -31.266 -10.195 1 98.19 211 ILE A C 1
ATOM 1580 O O . ILE A 1 211 ? -0.697 -30.828 -9.25 1 98.19 211 ILE A O 1
ATOM 1584 N N . SER A 1 212 ? -0.819 -31.719 -11.258 1 98.06 212 SER A N 1
ATOM 1585 C CA . SER A 1 212 ? 0.605 -31.656 -11.562 1 98.06 212 SER A CA 1
ATOM 1586 C C . SER A 1 212 ? 0.85 -31.75 -13.07 1 98.06 212 SER A C 1
ATOM 1588 O O . SER A 1 212 ? 0.083 -32.406 -13.789 1 98.06 212 SER A O 1
ATOM 1590 N N . GLU A 1 213 ? 1.866 -31.062 -13.516 1 96.88 213 GLU A N 1
ATOM 1591 C CA . GLU A 1 213 ? 2.273 -31.219 -14.906 1 96.88 213 GLU A CA 1
ATOM 1592 C C . GLU A 1 213 ? 3.395 -32.25 -15.031 1 96.88 213 GLU A C 1
ATOM 1594 O O . GLU A 1 213 ? 3.785 -32.625 -16.141 1 96.88 213 GLU A O 1
ATOM 1599 N N . MET A 1 214 ? 3.836 -32.812 -13.93 1 96.81 214 MET A N 1
ATOM 1600 C CA . MET A 1 214 ? 5.012 -33.688 -13.914 1 96.81 214 MET A CA 1
ATOM 1601 C C . MET A 1 214 ? 4.617 -35.156 -14.07 1 96.81 214 MET A C 1
ATOM 1603 O O . MET A 1 214 ? 3.477 -35.531 -13.789 1 96.81 214 MET A O 1
ATOM 1607 N N . PRO A 1 215 ? 5.555 -36 -14.5 1 96.69 215 PRO A N 1
ATOM 1608 C CA . PRO A 1 215 ? 5.262 -37.406 -14.648 1 96.69 215 PRO A CA 1
ATOM 1609 C C . PRO A 1 215 ? 4.875 -38.062 -13.328 1 96.69 215 PRO A C 1
ATOM 1611 O O . PRO A 1 215 ? 5.285 -37.625 -12.258 1 96.69 215 PRO A O 1
ATOM 1614 N N . ILE A 1 216 ? 4.102 -39.156 -13.508 1 96.06 216 ILE A N 1
ATOM 1615 C CA . ILE A 1 216 ? 3.777 -39.969 -12.336 1 96.06 216 ILE A CA 1
ATOM 1616 C C . ILE A 1 216 ? 5.062 -40.469 -11.703 1 96.06 216 ILE A C 1
ATOM 1618 O O . ILE A 1 216 ? 5.977 -40.938 -12.406 1 96.06 216 ILE A O 1
ATOM 1622 N N . GLY A 1 217 ? 5.188 -40.312 -10.43 1 94.12 217 GLY A N 1
ATOM 1623 C CA . GLY A 1 217 ? 6.336 -40.812 -9.703 1 94.12 217 GLY A CA 1
ATOM 1624 C C . GLY A 1 217 ? 7.492 -39.844 -9.641 1 94.12 217 GLY A C 1
ATOM 1625 O O . GLY A 1 217 ? 8.492 -40.094 -8.961 1 94.12 217 GLY A O 1
ATOM 1626 N N . TRP A 1 218 ? 7.402 -38.719 -10.289 1 95.81 218 TRP A N 1
ATOM 1627 C CA . TRP A 1 218 ? 8.484 -37.75 -10.359 1 95.81 218 TRP A CA 1
ATOM 1628 C C . TRP A 1 218 ? 8.797 -37.156 -8.984 1 95.81 218 TRP A C 1
ATOM 1630 O O . TRP A 1 218 ? 7.906 -36.656 -8.305 1 95.81 218 TRP A O 1
ATOM 1640 N N . LYS A 1 219 ? 9.977 -37.281 -8.547 1 96.31 219 LYS A N 1
ATOM 1641 C CA . LYS A 1 219 ? 10.461 -36.625 -7.324 1 96.31 219 LYS A CA 1
ATOM 1642 C C . LYS A 1 219 ? 10.906 -35.188 -7.602 1 96.31 219 LYS A C 1
ATOM 1644 O O . LYS A 1 219 ? 11.844 -34.969 -8.375 1 96.31 219 LYS A O 1
ATOM 1649 N N . PRO A 1 220 ? 10.266 -34.281 -6.98 1 95.25 220 PRO A N 1
ATOM 1650 C CA . PRO A 1 220 ? 10.57 -32.875 -7.324 1 95.25 220 PRO A CA 1
ATOM 1651 C C . PRO A 1 220 ? 11.992 -32.469 -6.938 1 95.25 220 PRO A C 1
ATOM 1653 O O . PRO A 1 220 ? 12.492 -32.906 -5.891 1 95.25 220 PRO A O 1
ATOM 1656 N N . ARG A 1 221 ? 12.602 -31.703 -7.863 1 91.69 221 ARG A N 1
ATOM 1657 C CA . ARG A 1 221 ? 13.867 -31.016 -7.645 1 91.69 221 ARG A CA 1
ATOM 1658 C C . ARG A 1 221 ? 13.641 -29.547 -7.309 1 91.69 221 ARG A C 1
ATOM 1660 O O . ARG A 1 221 ? 12.523 -29.031 -7.441 1 91.69 221 ARG A O 1
ATOM 1667 N N . ALA A 1 222 ? 14.641 -28.906 -6.848 1 90.56 222 ALA A N 1
ATOM 1668 C CA . ALA A 1 222 ? 14.547 -27.5 -6.469 1 90.56 222 ALA A CA 1
ATOM 1669 C C . ALA A 1 222 ? 13.984 -26.656 -7.605 1 90.56 222 ALA A C 1
ATOM 1671 O O . ALA A 1 222 ? 13.18 -25.75 -7.375 1 90.56 222 ALA A O 1
ATOM 1672 N N . ILE A 1 223 ? 14.32 -26.891 -8.781 1 90.06 223 ILE A N 1
ATOM 1673 C CA . ILE A 1 223 ? 13.945 -26.094 -9.945 1 90.06 223 ILE A CA 1
ATOM 1674 C C . ILE A 1 223 ? 12.469 -26.328 -10.273 1 90.06 223 ILE A C 1
ATOM 1676 O O . ILE A 1 223 ? 11.859 -25.531 -10.984 1 90.06 223 ILE A O 1
ATOM 1680 N N . ASP A 1 224 ? 11.906 -27.391 -9.758 1 94 224 ASP A N 1
ATOM 1681 C CA . ASP A 1 224 ? 10.539 -27.75 -10.094 1 94 224 ASP A CA 1
ATOM 1682 C C . ASP A 1 224 ? 9.539 -26.891 -9.32 1 94 224 ASP A C 1
ATOM 1684 O O . ASP A 1 224 ? 8.406 -26.688 -9.766 1 94 224 ASP A O 1
ATOM 1688 N N . PHE A 1 225 ? 10.016 -26.344 -8.211 1 94 225 PHE A N 1
ATOM 1689 C CA . PHE A 1 225 ? 9.102 -25.594 -7.359 1 94 225 PHE A CA 1
ATOM 1690 C C . PHE A 1 225 ? 8.758 -24.25 -7.992 1 94 225 PHE A C 1
ATOM 1692 O O . PHE A 1 225 ? 7.582 -23.922 -8.164 1 94 225 PHE A O 1
ATOM 1699 N N . PRO A 1 226 ? 9.727 -23.516 -8.438 1 90.94 226 PRO A N 1
ATOM 1700 C CA . PRO A 1 226 ? 9.375 -22.281 -9.133 1 90.94 226 PRO A CA 1
ATOM 1701 C C . PRO A 1 226 ? 8.547 -22.531 -10.391 1 90.94 226 PRO A C 1
ATOM 1703 O O . PRO A 1 226 ? 7.637 -21.75 -10.695 1 90.94 226 PRO A O 1
ATOM 1706 N N . ARG A 1 227 ? 8.836 -23.531 -11.102 1 91.25 227 ARG A N 1
ATOM 1707 C CA . ARG A 1 227 ? 8.062 -23.891 -12.289 1 91.25 227 ARG A CA 1
ATOM 1708 C C . ARG A 1 227 ? 6.602 -24.156 -11.93 1 91.25 227 ARG A C 1
ATOM 1710 O O . ARG A 1 227 ? 5.695 -23.703 -12.633 1 91.25 227 ARG A O 1
ATOM 1717 N N . ARG A 1 228 ? 6.469 -24.844 -10.891 1 95.75 228 ARG A N 1
ATOM 1718 C CA . ARG A 1 228 ? 5.133 -25.172 -10.398 1 95.75 228 ARG A CA 1
ATOM 1719 C C . ARG A 1 228 ? 4.379 -23.906 -9.984 1 95.75 228 ARG A C 1
ATOM 1721 O O . ARG A 1 228 ? 3.166 -23.812 -10.195 1 95.75 228 ARG A O 1
ATOM 1728 N N . ASN A 1 229 ? 5.07 -22.969 -9.461 1 96.12 229 ASN A N 1
ATOM 1729 C CA . ASN A 1 229 ? 4.441 -21.75 -8.938 1 96.12 229 ASN A CA 1
ATOM 1730 C C . ASN A 1 229 ? 3.699 -20.984 -10.031 1 96.12 229 ASN A C 1
ATOM 1732 O O . ASN A 1 229 ? 2.68 -20.359 -9.766 1 96.12 229 ASN A O 1
ATOM 1736 N N . ARG A 1 230 ? 4.121 -21.109 -11.258 1 94.44 230 ARG A N 1
ATOM 1737 C CA . ARG A 1 230 ? 3.438 -20.438 -12.352 1 94.44 230 ARG A CA 1
ATOM 1738 C C . ARG A 1 230 ? 2.027 -20.984 -12.539 1 94.44 230 ARG A C 1
ATOM 1740 O O . ARG A 1 230 ? 1.13 -20.266 -12.984 1 94.44 230 ARG A O 1
ATOM 1747 N N . ILE A 1 231 ? 1.865 -22.234 -12.211 1 96.94 231 ILE A N 1
ATOM 1748 C CA . ILE A 1 231 ? 0.558 -22.875 -12.344 1 96.94 231 ILE A CA 1
ATOM 1749 C C . ILE A 1 231 ? -0.374 -22.375 -11.25 1 96.94 231 ILE A C 1
ATOM 1751 O O . ILE A 1 231 ? -1.563 -22.141 -11.484 1 96.94 231 ILE A O 1
ATOM 1755 N N . ILE A 1 232 ? 0.183 -22.172 -10.031 1 97.94 232 ILE A N 1
ATOM 1756 C CA . ILE A 1 232 ? -0.603 -21.578 -8.961 1 97.94 232 ILE A CA 1
ATOM 1757 C C . ILE A 1 232 ? -1.111 -20.203 -9.391 1 97.94 232 ILE A C 1
ATOM 1759 O O . ILE A 1 232 ? -2.303 -19.906 -9.281 1 97.94 232 ILE A O 1
ATOM 1763 N N . ALA A 1 233 ? -0.227 -19.438 -9.898 1 96.88 233 ALA A N 1
ATOM 1764 C CA . ALA A 1 233 ? -0.572 -18.094 -10.375 1 96.88 233 ALA A CA 1
ATOM 1765 C C . ALA A 1 233 ? -1.573 -18.172 -11.523 1 96.88 233 ALA A C 1
ATOM 1767 O O . ALA A 1 233 ? -2.557 -17.422 -11.547 1 96.88 233 ALA A O 1
ATOM 1768 N N . GLY A 1 234 ? -1.356 -19.078 -12.422 1 95.75 234 GLY A N 1
ATOM 1769 C CA . GLY A 1 234 ? -2.172 -19.203 -13.625 1 95.75 234 GLY A CA 1
ATOM 1770 C C . GLY A 1 234 ? -3.594 -19.656 -13.336 1 95.75 234 GLY A C 1
ATOM 1771 O O . GLY A 1 234 ? -4.527 -19.266 -14.039 1 95.75 234 GLY A O 1
ATOM 1772 N N . LEU A 1 235 ? -3.748 -20.406 -12.336 1 96.81 235 LEU A N 1
ATOM 1773 C CA . LEU A 1 235 ? -5.059 -20.922 -11.961 1 96.81 235 LEU A CA 1
ATOM 1774 C C . LEU A 1 235 ? -5.883 -19.859 -11.234 1 96.81 235 LEU A C 1
ATOM 1776 O O . LEU A 1 235 ? -7.105 -19.984 -11.133 1 96.81 235 LEU A O 1
ATOM 1780 N N . SER A 1 236 ? -5.223 -18.859 -10.727 1 96.75 236 SER A N 1
ATOM 1781 C CA . SER A 1 236 ? -5.852 -17.953 -9.773 1 96.75 236 SER A CA 1
ATOM 1782 C C . SER A 1 236 ? -6.285 -16.656 -10.445 1 96.75 236 SER A C 1
ATOM 1784 O O . SER A 1 236 ? -5.535 -16.078 -11.234 1 96.75 236 SER A O 1
ATOM 1786 N N . LEU A 1 237 ? -7.477 -16.234 -10.148 1 95 237 LEU A N 1
ATOM 1787 C CA . LEU A 1 237 ? -7.926 -14.914 -10.555 1 95 237 LEU A CA 1
ATOM 1788 C C . LEU A 1 237 ? -7.141 -13.828 -9.828 1 95 237 LEU A C 1
ATOM 1790 O O . LEU A 1 237 ? -6.906 -12.75 -10.383 1 95 237 LEU A O 1
ATOM 1794 N N . GLY A 1 238 ? -6.789 -14.133 -8.648 1 97.25 238 GLY A N 1
ATOM 1795 C CA . GLY A 1 238 ? -5.934 -13.305 -7.812 1 97.25 238 GLY A CA 1
ATOM 1796 C C . GLY A 1 238 ? -5.059 -14.109 -6.871 1 97.25 238 GLY A C 1
ATOM 1797 O O . GLY A 1 238 ? -5.355 -15.273 -6.582 1 97.25 238 GLY A O 1
ATOM 1798 N N . LEU A 1 239 ? -3.959 -13.422 -6.426 1 98.75 239 LEU A N 1
ATOM 1799 C CA . LEU A 1 239 ? -3.012 -14.109 -5.555 1 98.75 239 LEU A CA 1
ATOM 1800 C C . LEU A 1 239 ? -2.801 -13.336 -4.258 1 98.75 239 LEU A C 1
ATOM 1802 O O . LEU A 1 239 ? -2.508 -12.133 -4.289 1 98.75 239 LEU A O 1
ATOM 1806 N N . LEU A 1 240 ? -2.973 -14.023 -3.139 1 98.88 240 LEU A N 1
ATOM 1807 C CA . LEU A 1 240 ? -2.693 -13.438 -1.832 1 98.88 240 LEU A CA 1
ATOM 1808 C C . LEU A 1 240 ? -1.378 -13.961 -1.269 1 98.88 240 LEU A C 1
ATOM 1810 O O . LEU A 1 240 ? -1.186 -15.172 -1.154 1 98.88 240 LEU A O 1
ATOM 1814 N N . VAL A 1 241 ? -0.495 -13.07 -0.933 1 98.88 241 VAL A N 1
ATOM 1815 C CA . VAL A 1 241 ? 0.699 -13.414 -0.17 1 98.88 241 VAL A CA 1
ATOM 1816 C C . VAL A 1 241 ? 0.52 -13 1.288 1 98.88 241 VAL A C 1
ATOM 1818 O O . VAL A 1 241 ? 0.407 -11.812 1.593 1 98.88 241 VAL A O 1
ATOM 1821 N N . VAL A 1 242 ? 0.542 -13.93 2.205 1 98.38 242 VAL A N 1
ATOM 1822 C CA . VAL A 1 242 ? 0.17 -13.695 3.598 1 98.38 242 VAL A CA 1
ATOM 1823 C C . VAL A 1 242 ? 1.389 -13.219 4.387 1 98.38 242 VAL A C 1
ATOM 1825 O O . VAL A 1 242 ? 1.296 -12.273 5.172 1 98.38 242 VAL A O 1
ATOM 1828 N N . GLU A 1 243 ? 2.457 -13.969 4.207 1 96.12 243 GLU A N 1
ATOM 1829 C CA . GLU A 1 243 ? 3.727 -13.758 4.895 1 96.12 243 GLU A CA 1
ATOM 1830 C C . GLU A 1 243 ? 4.906 -14.188 4.027 1 96.12 243 GLU A C 1
ATOM 1832 O O . GLU A 1 243 ? 4.891 -15.273 3.445 1 96.12 243 GLU A O 1
ATOM 1837 N N . ALA A 1 244 ? 5.879 -13.258 3.977 1 97.38 244 ALA A N 1
ATOM 1838 C CA . ALA A 1 244 ? 7.047 -13.586 3.16 1 97.38 244 ALA A CA 1
ATOM 1839 C C . ALA A 1 244 ? 8.266 -12.766 3.594 1 97.38 244 ALA A C 1
ATOM 1841 O O . ALA A 1 244 ? 8.18 -11.539 3.719 1 97.38 244 ALA A O 1
ATOM 1842 N N . ALA A 1 245 ? 9.328 -13.461 3.789 1 95 245 ALA A N 1
ATOM 1843 C CA . ALA A 1 245 ? 10.617 -12.789 3.961 1 95 245 ALA A CA 1
ATOM 1844 C C . ALA A 1 245 ? 11.203 -12.367 2.617 1 95 245 ALA A C 1
ATOM 1846 O O . ALA A 1 245 ? 10.641 -12.68 1.563 1 95 245 ALA A O 1
ATOM 1847 N N . LEU A 1 246 ? 12.297 -11.703 2.619 1 92.31 246 LEU A N 1
ATOM 1848 C CA . LEU A 1 246 ? 12.914 -11.109 1.435 1 92.31 246 LEU A CA 1
ATOM 1849 C C . LEU A 1 246 ? 13.227 -12.18 0.396 1 92.31 246 LEU A C 1
ATOM 1851 O O . LEU A 1 246 ? 13.07 -11.953 -0.806 1 92.31 246 LEU A O 1
ATOM 1855 N N . GLN A 1 247 ? 13.547 -13.375 0.804 1 90.19 247 GLN A N 1
ATOM 1856 C CA . GLN A 1 247 ? 13.969 -14.414 -0.126 1 90.19 247 GLN A CA 1
ATOM 1857 C C . GLN A 1 247 ? 12.93 -15.531 -0.199 1 90.19 247 GLN A C 1
ATOM 1859 O O . GLN A 1 247 ? 13.25 -16.656 -0.6 1 90.19 247 GLN A O 1
ATOM 1864 N N . SER A 1 248 ? 11.812 -15.25 0.087 1 91.31 248 SER A N 1
ATOM 1865 C CA . SER A 1 248 ? 10.75 -16.25 0.118 1 91.31 248 SER A CA 1
ATOM 1866 C C . SER A 1 248 ? 10.391 -16.719 -1.289 1 91.31 248 SER A C 1
ATOM 1868 O O . SER A 1 248 ? 10.305 -15.906 -2.213 1 91.31 248 SER A O 1
ATOM 1870 N N . GLY A 1 249 ? 10.094 -18 -1.46 1 91.88 249 GLY A N 1
ATOM 1871 C CA . GLY A 1 249 ? 9.633 -18.547 -2.717 1 91.88 249 GLY A CA 1
ATOM 1872 C C . GLY A 1 249 ? 8.281 -18.016 -3.148 1 91.88 249 GLY A C 1
ATOM 1873 O O . GLY A 1 249 ? 7.973 -17.969 -4.344 1 91.88 249 GLY A O 1
ATOM 1874 N N . SER A 1 250 ? 7.5 -17.609 -2.211 1 94.94 250 SER A N 1
ATOM 1875 C CA . SER A 1 250 ? 6.184 -17.062 -2.514 1 94.94 250 SER A CA 1
ATOM 1876 C C . SER A 1 250 ? 6.293 -15.789 -3.348 1 94.94 250 SER A C 1
ATOM 1878 O O . SER A 1 250 ? 5.367 -15.438 -4.082 1 94.94 250 SER A O 1
ATOM 1880 N N . LEU A 1 251 ? 7.387 -15.117 -3.24 1 96 251 LEU A N 1
ATOM 1881 C CA . LEU A 1 251 ? 7.582 -13.898 -4.012 1 96 251 LEU A CA 1
ATOM 1882 C C . LEU A 1 251 ? 7.746 -14.211 -5.496 1 96 251 LEU A C 1
ATOM 1884 O O . LEU A 1 251 ? 7.395 -13.398 -6.352 1 96 251 LEU A O 1
ATOM 1888 N N . ILE A 1 252 ? 8.227 -15.375 -5.777 1 94.5 252 ILE A N 1
ATOM 1889 C CA . ILE A 1 252 ? 8.32 -15.844 -7.16 1 94.5 252 ILE A CA 1
ATOM 1890 C C . ILE A 1 252 ? 6.922 -16.016 -7.738 1 94.5 252 ILE A C 1
ATOM 1892 O O . ILE A 1 252 ? 6.652 -15.594 -8.867 1 94.5 252 ILE A O 1
ATOM 1896 N N . THR A 1 253 ? 6.121 -16.594 -6.941 1 97.06 253 THR A N 1
ATOM 1897 C CA . THR A 1 253 ? 4.742 -16.781 -7.371 1 97.06 253 THR A CA 1
ATOM 1898 C C . THR A 1 253 ? 4.07 -15.438 -7.625 1 97.06 253 THR A C 1
ATOM 1900 O O . THR A 1 253 ? 3.357 -15.273 -8.617 1 97.06 253 THR A O 1
ATOM 1903 N N . ALA A 1 254 ? 4.32 -14.516 -6.73 1 97.75 254 ALA A N 1
ATOM 1904 C CA . ALA A 1 254 ? 3.748 -13.18 -6.859 1 97.75 254 ALA A CA 1
ATOM 1905 C C . ALA A 1 254 ? 4.219 -12.508 -8.148 1 97.75 254 ALA A C 1
ATOM 1907 O O . ALA A 1 254 ? 3.426 -11.883 -8.852 1 97.75 254 ALA A O 1
ATOM 1908 N N . ARG A 1 255 ? 5.465 -12.625 -8.414 1 94.5 255 ARG A N 1
ATOM 1909 C CA . ARG A 1 255 ? 6.016 -12.047 -9.633 1 94.5 255 ARG A CA 1
ATOM 1910 C C . ARG A 1 255 ? 5.367 -12.664 -10.867 1 94.5 255 ARG A C 1
ATOM 1912 O O . ARG A 1 255 ? 4.988 -11.953 -11.805 1 94.5 255 ARG A O 1
ATOM 1919 N N . GLN A 1 256 ? 5.23 -13.898 -10.867 1 93.38 256 GLN A N 1
ATOM 1920 C CA . GLN A 1 256 ? 4.609 -14.609 -11.984 1 93.38 256 GLN A CA 1
ATOM 1921 C C . GLN A 1 256 ? 3.15 -14.195 -12.156 1 93.38 256 GLN A C 1
ATOM 1923 O O . GLN A 1 256 ? 2.686 -14 -13.273 1 93.38 256 GLN A O 1
ATOM 1928 N N . ALA A 1 257 ? 2.479 -14.086 -11.07 1 95.94 257 ALA A N 1
ATOM 1929 C CA . ALA A 1 257 ? 1.093 -13.633 -11.117 1 95.94 257 ALA A CA 1
ATOM 1930 C C . ALA A 1 257 ? 0.994 -12.242 -11.75 1 95.94 257 ALA A C 1
ATOM 1932 O O . ALA A 1 257 ? 0.155 -12.016 -12.625 1 95.94 257 ALA A O 1
ATOM 1933 N N . ALA A 1 258 ? 1.869 -11.406 -11.336 1 93.62 258 ALA A N 1
ATOM 1934 C CA . ALA A 1 258 ? 1.887 -10.047 -11.867 1 93.62 258 ALA A CA 1
ATOM 1935 C C . ALA A 1 258 ? 2.174 -10.047 -13.367 1 93.62 258 ALA A C 1
ATOM 1937 O O . ALA A 1 258 ? 1.524 -9.328 -14.133 1 93.62 258 ALA A O 1
ATOM 1938 N N . GLU A 1 259 ? 3.061 -10.828 -13.742 1 88.62 259 GLU A N 1
ATOM 1939 C CA . GLU A 1 259 ? 3.438 -10.93 -15.148 1 88.62 259 GLU A CA 1
ATOM 1940 C C . GLU A 1 259 ? 2.27 -11.43 -16 1 88.62 259 GLU A C 1
ATOM 1942 O O . GLU A 1 259 ? 2.15 -11.062 -17.172 1 88.62 259 GLU A O 1
ATOM 1947 N N . MET A 1 260 ? 1.436 -12.172 -15.406 1 90.75 260 MET A N 1
ATOM 1948 C CA . MET A 1 260 ? 0.281 -12.734 -16.109 1 90.75 260 MET A CA 1
ATOM 1949 C C . MET A 1 260 ? -0.907 -11.781 -16.047 1 90.75 260 MET A C 1
ATOM 1951 O O . MET A 1 260 ? -1.994 -12.102 -16.531 1 90.75 260 MET A O 1
ATOM 1955 N N . GLY A 1 261 ? -0.699 -10.711 -15.375 1 90.69 261 GLY A N 1
ATOM 1956 C CA . GLY A 1 261 ? -1.758 -9.719 -15.281 1 90.69 261 GLY A CA 1
ATOM 1957 C C . GLY A 1 261 ? -2.758 -10.023 -14.18 1 90.69 261 GLY A C 1
ATOM 1958 O O . GLY A 1 261 ? -3.865 -9.484 -14.172 1 90.69 261 GLY A O 1
ATOM 1959 N N . ARG A 1 262 ? -2.404 -10.906 -13.289 1 94.44 262 ARG A N 1
ATOM 1960 C CA . ARG A 1 262 ? -3.275 -11.203 -12.156 1 94.44 262 ARG A CA 1
ATOM 1961 C C . ARG A 1 262 ? -3.109 -10.164 -11.047 1 94.44 262 ARG A C 1
ATOM 1963 O O . ARG A 1 262 ? -2.02 -9.617 -10.859 1 94.44 262 ARG A O 1
ATOM 1970 N N . LEU A 1 263 ? -4.168 -9.953 -10.328 1 96.75 263 LEU A N 1
ATOM 1971 C CA . LEU A 1 263 ? -4.066 -9.062 -9.18 1 96.75 263 LEU A CA 1
ATOM 1972 C C . LEU A 1 263 ? -3.338 -9.75 -8.023 1 96.75 263 LEU A C 1
ATOM 1974 O O . LEU A 1 263 ? -3.588 -10.922 -7.742 1 96.75 263 LEU A O 1
ATOM 1978 N N . THR A 1 264 ? -2.43 -8.969 -7.516 1 98.38 264 THR A N 1
ATOM 1979 C CA . THR A 1 264 ? -1.677 -9.484 -6.375 1 98.38 264 THR A CA 1
ATOM 1980 C C . THR A 1 264 ? -2.039 -8.734 -5.102 1 98.38 264 THR A C 1
ATOM 1982 O O . THR A 1 264 ? -2.074 -7.5 -5.09 1 98.38 264 THR A O 1
ATOM 1985 N N . PHE A 1 265 ? -2.367 -9.516 -4.066 1 98.75 265 PHE A N 1
ATOM 1986 C CA . PHE A 1 265 ? -2.689 -9.008 -2.738 1 98.75 265 PHE A CA 1
ATOM 1987 C C . PHE A 1 265 ? -1.611 -9.391 -1.732 1 98.75 265 PHE A C 1
ATOM 1989 O O . PHE A 1 265 ? -1.053 -10.492 -1.805 1 98.75 265 PHE A O 1
ATOM 1996 N N . ALA A 1 266 ? -1.339 -8.492 -0.819 1 98.75 266 ALA A N 1
ATOM 1997 C CA . ALA A 1 266 ? -0.364 -8.797 0.225 1 98.75 266 ALA A CA 1
ATOM 1998 C C . ALA A 1 266 ? -0.819 -8.25 1.576 1 98.75 266 ALA A C 1
ATOM 2000 O O . ALA A 1 266 ? -1.405 -7.168 1.649 1 98.75 266 ALA A O 1
ATOM 2001 N N . ILE A 1 267 ? -0.628 -8.992 2.566 1 98.44 267 ILE A N 1
ATOM 2002 C CA . ILE A 1 267 ? -0.895 -8.562 3.934 1 98.44 267 ILE A CA 1
ATOM 2003 C C . ILE A 1 267 ? 0.302 -7.773 4.469 1 98.44 267 ILE A C 1
ATOM 2005 O O . ILE A 1 267 ? 1.44 -8.25 4.402 1 98.44 267 ILE A O 1
ATOM 2009 N N . PRO A 1 268 ? 0.026 -6.586 4.938 1 98.12 268 PRO A N 1
ATOM 2010 C CA . PRO A 1 268 ? 1.136 -5.766 5.43 1 98.12 268 PRO A CA 1
ATOM 2011 C C . PRO A 1 268 ? 1.651 -6.23 6.789 1 98.12 268 PRO A C 1
ATOM 2013 O O . PRO A 1 268 ? 0.979 -7 7.48 1 98.12 268 PRO A O 1
ATOM 2016 N N . GLY A 1 269 ? 2.861 -5.789 7.148 1 95.44 269 GLY A N 1
ATOM 2017 C CA . GLY A 1 269 ? 3.436 -6.027 8.461 1 95.44 269 GLY A CA 1
ATOM 2018 C C . GLY A 1 269 ? 4.453 -4.977 8.867 1 95.44 269 GLY A C 1
ATOM 2019 O O . GLY A 1 269 ? 4.809 -4.109 8.07 1 95.44 269 GLY A O 1
ATOM 2020 N N . SER A 1 270 ? 4.848 -5.082 10.109 1 92.75 270 SER A N 1
ATOM 2021 C CA . SER A 1 270 ? 5.812 -4.129 10.641 1 92.75 270 SER A CA 1
ATOM 2022 C C . SER A 1 270 ? 7.141 -4.215 9.898 1 92.75 270 SER A C 1
ATOM 2024 O O . SER A 1 270 ? 7.617 -5.312 9.586 1 92.75 270 SER A O 1
ATOM 2026 N N . PRO A 1 271 ? 7.742 -3.035 9.656 1 93.75 271 PRO A N 1
ATOM 2027 C CA . PRO A 1 271 ? 9.078 -3.053 9.062 1 93.75 271 PRO A CA 1
ATOM 2028 C C . PRO A 1 271 ? 10.109 -3.744 9.953 1 93.75 271 PRO A C 1
ATOM 2030 O O . PRO A 1 271 ? 11.195 -4.105 9.484 1 93.75 271 PRO A O 1
ATOM 2033 N N . LEU A 1 272 ? 9.75 -3.926 11.227 1 89.12 272 LEU A N 1
ATOM 2034 C CA . LEU A 1 272 ? 10.688 -4.523 12.172 1 89.12 272 LEU A CA 1
ATOM 2035 C C . LEU A 1 272 ? 10.609 -6.047 12.133 1 89.12 272 LEU A C 1
ATOM 2037 O O . LEU A 1 272 ? 11.453 -6.734 12.703 1 89.12 272 LEU A O 1
ATOM 2041 N N . ASP A 1 273 ? 9.602 -6.598 11.516 1 89.81 273 ASP A N 1
ATOM 2042 C CA . ASP A 1 273 ? 9.43 -8.039 11.391 1 89.81 273 ASP A CA 1
ATOM 2043 C C . ASP A 1 273 ? 10.008 -8.555 10.07 1 89.81 273 ASP A C 1
ATOM 2045 O O . ASP A 1 273 ? 9.477 -8.266 9 1 89.81 273 ASP A O 1
ATOM 2049 N N . PRO A 1 274 ? 11.016 -9.383 10.117 1 92.38 274 PRO A N 1
ATOM 2050 C CA . PRO A 1 274 ? 11.625 -9.883 8.883 1 92.38 274 PRO A CA 1
ATOM 2051 C C . PRO A 1 274 ? 10.656 -10.695 8.031 1 92.38 274 PRO A C 1
ATOM 2053 O O . PRO A 1 274 ? 10.82 -10.781 6.809 1 92.38 274 PRO A O 1
ATOM 2056 N N . ARG A 1 275 ? 9.625 -11.172 8.594 1 91.44 275 ARG A N 1
ATOM 2057 C CA . ARG A 1 275 ? 8.648 -12.008 7.891 1 91.44 275 ARG A CA 1
ATOM 2058 C C . ARG A 1 275 ? 7.703 -11.148 7.055 1 91.44 275 ARG A C 1
ATOM 2060 O O . ARG A 1 275 ? 6.902 -11.68 6.285 1 91.44 275 ARG A O 1
ATOM 2067 N N . SER A 1 276 ? 7.836 -9.859 7.207 1 95.31 276 SER A N 1
ATOM 2068 C CA . SER A 1 276 ? 6.934 -8.977 6.48 1 95.31 276 SER A CA 1
ATOM 2069 C C . SER A 1 276 ? 7.668 -8.203 5.395 1 95.31 276 SER A C 1
ATOM 2071 O O . SER A 1 276 ? 7.055 -7.453 4.633 1 95.31 276 SER A O 1
ATOM 2073 N N . VAL A 1 277 ? 8.977 -8.359 5.281 1 96.5 277 VAL A N 1
ATOM 2074 C CA . VAL A 1 277 ? 9.781 -7.582 4.348 1 96.5 277 VAL A CA 1
ATOM 2075 C C . VAL A 1 277 ? 9.32 -7.863 2.914 1 96.5 277 VAL A C 1
ATOM 2077 O O . VAL A 1 277 ? 9.133 -6.934 2.125 1 96.5 277 VAL A O 1
ATOM 2080 N N . GLY A 1 278 ? 9.117 -9.133 2.574 1 97.88 278 GLY A N 1
ATOM 2081 C CA . GLY A 1 278 ? 8.688 -9.508 1.236 1 97.88 278 GLY A CA 1
ATOM 2082 C C . GLY A 1 278 ? 7.324 -8.961 0.871 1 97.88 278 GLY A C 1
ATOM 2083 O O . GLY A 1 278 ? 7.145 -8.398 -0.212 1 97.88 278 GLY A O 1
ATOM 2084 N N . THR A 1 279 ? 6.375 -9.117 1.787 1 98.38 279 THR A N 1
ATOM 2085 C CA . THR A 1 279 ? 5.031 -8.633 1.5 1 98.38 279 THR A CA 1
ATOM 2086 C C . THR A 1 279 ? 5.016 -7.109 1.41 1 98.38 279 THR A C 1
ATOM 2088 O O . THR A 1 279 ? 4.352 -6.539 0.541 1 98.38 279 THR A O 1
ATOM 2091 N N . ASN A 1 280 ? 5.75 -6.422 2.287 1 98.25 280 ASN A N 1
ATOM 2092 C CA . ASN A 1 280 ? 5.848 -4.969 2.209 1 98.25 280 ASN A CA 1
ATOM 2093 C C . ASN A 1 280 ? 6.453 -4.516 0.883 1 98.25 280 ASN A C 1
ATOM 2095 O O . ASN A 1 280 ? 6.008 -3.531 0.297 1 98.25 280 ASN A O 1
ATOM 2099 N N . ASN A 1 281 ? 7.434 -5.203 0.444 1 97.56 281 ASN A N 1
ATOM 2100 C CA . ASN A 1 281 ? 8.039 -4.867 -0.839 1 97.56 281 ASN A CA 1
ATOM 2101 C C . ASN A 1 281 ? 7.062 -5.059 -1.992 1 97.56 281 ASN A C 1
ATOM 2103 O O . ASN A 1 281 ? 7.027 -4.258 -2.926 1 97.56 281 ASN A O 1
ATOM 2107 N N . LEU A 1 282 ? 6.309 -6.137 -1.914 1 98 282 LEU A N 1
ATOM 2108 C CA . LEU A 1 282 ? 5.27 -6.34 -2.922 1 98 282 LEU A CA 1
ATOM 2109 C C . LEU A 1 282 ? 4.309 -5.16 -2.957 1 98 282 LEU A C 1
ATOM 2111 O O . LEU A 1 282 ? 3.893 -4.723 -4.031 1 98 282 LEU A O 1
ATOM 2115 N N . LEU A 1 283 ? 3.965 -4.668 -1.824 1 97.88 283 LEU A N 1
ATOM 2116 C CA . LEU A 1 283 ? 3.037 -3.547 -1.715 1 97.88 283 LEU A CA 1
ATOM 2117 C C . LEU A 1 283 ? 3.646 -2.279 -2.305 1 97.88 283 LEU A C 1
ATOM 2119 O O . LEU A 1 283 ? 2.961 -1.518 -2.99 1 97.88 283 LEU A O 1
ATOM 2123 N N . LYS A 1 284 ? 4.902 -2.062 -2.016 1 96.38 284 LYS A N 1
ATOM 2124 C CA . LYS A 1 284 ? 5.602 -0.928 -2.615 1 96.38 284 LYS A CA 1
ATOM 2125 C C . LYS A 1 284 ? 5.613 -1.035 -4.137 1 96.38 284 LYS A C 1
ATOM 2127 O O . LYS A 1 284 ? 5.582 -0.02 -4.836 1 96.38 284 LYS A O 1
ATOM 2132 N N . ASP A 1 285 ? 5.598 -2.309 -4.609 1 94.75 285 ASP A N 1
ATOM 2133 C CA . ASP A 1 285 ? 5.688 -2.566 -6.043 1 94.75 285 ASP A CA 1
ATOM 2134 C C . ASP A 1 285 ? 4.305 -2.551 -6.691 1 94.75 285 ASP A C 1
ATOM 2136 O O . ASP A 1 285 ? 4.172 -2.801 -7.891 1 94.75 285 ASP A O 1
ATOM 2140 N N . GLY A 1 286 ? 3.287 -2.412 -5.91 1 94.75 286 GLY A N 1
ATOM 2141 C CA . GLY A 1 286 ? 1.995 -2.189 -6.539 1 94.75 286 GLY A CA 1
ATOM 2142 C C . GLY A 1 286 ? 0.956 -3.223 -6.148 1 94.75 286 GLY A C 1
ATOM 2143 O O . GLY A 1 286 ? -0.198 -3.143 -6.574 1 94.75 286 GLY A O 1
ATOM 2144 N N . ALA A 1 287 ? 1.331 -4.211 -5.391 1 97.81 287 ALA A N 1
ATOM 2145 C CA . ALA A 1 287 ? 0.326 -5.141 -4.883 1 97.81 287 ALA A CA 1
ATOM 2146 C C . ALA A 1 287 ? -0.721 -4.414 -4.043 1 97.81 287 ALA A C 1
ATOM 2148 O O . ALA A 1 287 ? -0.455 -3.336 -3.506 1 97.81 287 ALA A O 1
ATOM 2149 N N . LEU A 1 288 ? -1.881 -4.938 -3.93 1 97.94 288 LEU A N 1
ATOM 2150 C CA . LEU A 1 288 ? -2.969 -4.312 -3.186 1 97.94 288 LEU A CA 1
ATOM 2151 C C . LEU A 1 288 ? -2.873 -4.645 -1.7 1 97.94 288 LEU A C 1
ATOM 2153 O O . LEU A 1 288 ? -2.811 -5.82 -1.326 1 97.94 288 LEU A O 1
ATOM 2157 N N . LEU A 1 289 ? -2.844 -3.609 -0.92 1 98.5 289 LEU A N 1
ATOM 2158 C CA . LEU A 1 289 ? -2.795 -3.791 0.527 1 98.5 289 LEU A CA 1
ATOM 2159 C C . LEU A 1 289 ? -4.086 -4.418 1.039 1 98.5 289 LEU A C 1
ATOM 2161 O O . LEU A 1 289 ? -5.176 -3.893 0.797 1 98.5 289 LEU A O 1
ATOM 2165 N N . THR A 1 290 ? -3.932 -5.527 1.761 1 98.25 290 THR A N 1
ATOM 2166 C CA . THR A 1 290 ? -5.078 -6.324 2.186 1 98.25 290 THR A CA 1
ATOM 2167 C C . THR A 1 290 ? -5.051 -6.551 3.693 1 98.25 290 THR A C 1
ATOM 2169 O O . THR A 1 290 ? -4.055 -7.043 4.234 1 98.25 290 THR A O 1
ATOM 2172 N N . THR A 1 291 ? -6.148 -6.152 4.367 1 97.31 291 THR A N 1
ATOM 2173 C CA . THR A 1 291 ? -6.199 -6.316 5.816 1 97.31 291 THR A CA 1
ATOM 2174 C C . THR A 1 291 ? -7.398 -7.164 6.223 1 97.31 291 THR A C 1
ATOM 2176 O O . THR A 1 291 ? -7.48 -7.633 7.363 1 97.31 291 THR A O 1
ATOM 2179 N N . HIS A 1 292 ? -8.312 -7.375 5.289 1 96.5 292 HIS A N 1
ATOM 2180 C CA . HIS A 1 292 ? -9.516 -8.172 5.504 1 96.5 292 HIS A CA 1
ATOM 2181 C C . HIS A 1 292 ? -9.891 -8.945 4.246 1 96.5 292 HIS A C 1
ATOM 2183 O O . HIS A 1 292 ? -9.664 -8.477 3.129 1 96.5 292 HIS A O 1
ATOM 2189 N N . PRO A 1 293 ? -10.531 -10.172 4.438 1 97.69 293 PRO A N 1
ATOM 2190 C CA . PRO A 1 293 ? -10.922 -10.945 3.258 1 97.69 293 PRO A CA 1
ATOM 2191 C C . PRO A 1 293 ? -11.852 -10.172 2.322 1 97.69 293 PRO A C 1
ATOM 2193 O O . PRO A 1 293 ? -11.828 -10.391 1.108 1 97.69 293 PRO A O 1
ATOM 2196 N N . SER A 1 294 ? -12.602 -9.211 2.824 1 97.5 294 SER A N 1
ATOM 2197 C CA . SER A 1 294 ? -13.523 -8.43 2.008 1 97.5 294 SER A CA 1
ATOM 2198 C C . SER A 1 294 ? -12.766 -7.594 0.973 1 97.5 294 SER A C 1
ATOM 2200 O O . SER A 1 294 ? -13.297 -7.309 -0.103 1 97.5 294 SER A O 1
ATOM 2202 N N . ASP A 1 295 ? -11.562 -7.238 1.295 1 97.38 295 ASP A N 1
ATOM 2203 C CA . ASP A 1 295 ? -10.75 -6.5 0.336 1 97.38 295 ASP A CA 1
ATOM 2204 C C . ASP A 1 295 ? -10.586 -7.281 -0.965 1 97.38 295 ASP A C 1
ATOM 2206 O O . ASP A 1 295 ? -10.68 -6.711 -2.055 1 97.38 295 ASP A O 1
ATOM 2210 N N . ILE A 1 296 ? -10.414 -8.57 -0.826 1 98.31 296 ILE A N 1
ATOM 2211 C CA . ILE A 1 296 ? -10.188 -9.438 -1.979 1 98.31 296 ILE A CA 1
ATOM 2212 C C . ILE A 1 296 ? -11.523 -9.727 -2.668 1 98.31 296 ILE A C 1
ATOM 2214 O O . ILE A 1 296 ? -11.633 -9.625 -3.893 1 98.31 296 ILE A O 1
ATOM 2218 N N . ILE A 1 297 ? -12.516 -10.039 -1.926 1 97.62 297 ILE A N 1
ATOM 2219 C CA . ILE A 1 297 ? -13.82 -10.398 -2.461 1 97.62 297 ILE A CA 1
ATOM 2220 C C . ILE A 1 297 ? -14.383 -9.25 -3.291 1 97.62 297 ILE A C 1
ATOM 2222 O O . ILE A 1 297 ? -14.805 -9.445 -4.43 1 97.62 297 ILE A O 1
ATOM 2226 N N . GLU A 1 298 ? -14.289 -8.062 -2.727 1 96.31 298 GLU A N 1
ATOM 2227 C CA . GLU A 1 298 ? -14.844 -6.887 -3.389 1 96.31 298 GLU A CA 1
ATOM 2228 C C . GLU A 1 298 ? -14.07 -6.559 -4.664 1 96.31 298 GLU A C 1
ATOM 2230 O O . GLU A 1 298 ? -14.648 -6.09 -5.645 1 96.31 298 GLU A O 1
ATOM 2235 N N . THR A 1 299 ? -12.859 -6.82 -4.633 1 97 299 THR A N 1
ATOM 2236 C CA . THR A 1 299 ? -12.008 -6.48 -5.766 1 97 299 THR A CA 1
ATOM 2237 C C . THR A 1 299 ? -12.164 -7.504 -6.887 1 97 299 THR A C 1
ATOM 2239 O O . THR A 1 299 ? -12.227 -7.141 -8.062 1 97 299 THR A O 1
ATOM 2242 N N . LEU A 1 300 ? -12.336 -8.773 -6.539 1 96.75 300 LEU A N 1
ATOM 2243 C CA . LEU A 1 300 ? -12.289 -9.828 -7.543 1 96.75 300 LEU A CA 1
ATOM 2244 C C . LEU A 1 300 ? -13.688 -10.156 -8.062 1 96.75 300 LEU A C 1
ATOM 2246 O O . LEU A 1 300 ? -13.844 -10.602 -9.203 1 96.75 300 LEU A O 1
ATOM 2250 N N . THR A 1 301 ? -14.703 -9.984 -7.277 1 94.31 301 THR A N 1
ATOM 2251 C CA . THR A 1 301 ? -16.062 -10.398 -7.633 1 94.31 301 THR A CA 1
ATOM 2252 C C . THR A 1 301 ? -16.484 -9.773 -8.953 1 94.31 301 THR A C 1
ATOM 2254 O O . THR A 1 301 ? -17.016 -10.461 -9.828 1 94.31 301 THR A O 1
ATOM 2257 N N . PRO A 1 302 ? -16.219 -8.453 -9.148 1 92.62 302 PRO A N 1
ATOM 2258 C CA . PRO A 1 302 ? -16.609 -7.844 -10.422 1 92.62 302 PRO A CA 1
ATOM 2259 C C . PRO A 1 302 ? -15.836 -8.406 -11.609 1 92.62 302 PRO A C 1
ATOM 2261 O O . PRO A 1 302 ? -16.234 -8.211 -12.758 1 92.62 302 PRO A O 1
ATOM 2264 N N . LEU A 1 303 ? -14.773 -9.086 -11.398 1 90.56 303 LEU A N 1
ATOM 2265 C CA . LEU A 1 303 ? -13.914 -9.578 -12.469 1 90.56 303 LEU A CA 1
ATOM 2266 C C . LEU A 1 303 ? -14.297 -11 -12.859 1 90.56 303 LEU A C 1
ATOM 2268 O O . LEU A 1 303 ? -13.781 -11.539 -13.844 1 90.56 303 LEU A O 1
ATOM 2272 N N . ILE A 1 304 ? -15.203 -11.562 -12.086 1 88.94 304 ILE A N 1
ATOM 2273 C CA . ILE A 1 304 ? -15.648 -12.922 -12.383 1 88.94 304 ILE A CA 1
ATOM 2274 C C . ILE A 1 304 ? -16.547 -12.906 -13.617 1 88.94 304 ILE A C 1
ATOM 2276 O O . ILE A 1 304 ? -17.547 -12.18 -13.664 1 88.94 304 ILE A O 1
ATOM 2280 N N . PRO A 1 305 ? -16.125 -13.516 -14.617 1 75.5 305 PRO A N 1
ATOM 2281 C CA . PRO A 1 305 ? -16.953 -13.539 -15.828 1 75.5 305 PRO A CA 1
ATOM 2282 C C . PRO A 1 305 ? -18.359 -14.055 -15.57 1 75.5 305 PRO A C 1
ATOM 2284 O O . PRO A 1 305 ? -18.547 -14.961 -14.75 1 75.5 305 PRO A O 1
ATOM 2287 N N . THR A 1 306 ? -19.406 -13.133 -15.773 1 65.69 306 THR A N 1
ATOM 2288 C CA . THR A 1 306 ? -20.797 -13.555 -15.688 1 65.69 306 THR A CA 1
ATOM 2289 C C . THR A 1 306 ? -21.188 -14.398 -16.906 1 65.69 306 THR A C 1
ATOM 2291 O O . THR A 1 306 ? -20.609 -14.242 -17.984 1 65.69 306 THR A O 1
ATOM 2294 N N . PRO A 1 307 ? -21.922 -15.422 -16.672 1 52.56 307 PRO A N 1
ATOM 2295 C CA . PRO A 1 307 ? -22.344 -16.234 -17.828 1 52.56 307 PRO A CA 1
ATOM 2296 C C . PRO A 1 307 ? -22.797 -15.383 -19 1 52.56 307 PRO A C 1
ATOM 2298 O O . PRO A 1 307 ? -22.625 -15.789 -20.156 1 52.56 307 PRO A O 1
ATOM 2301 N N . THR A 1 308 ? -23.516 -14.211 -18.688 1 46.75 308 THR A N 1
ATOM 2302 C CA . THR A 1 308 ? -24 -13.477 -19.844 1 46.75 308 THR A CA 1
ATOM 2303 C C . THR A 1 308 ? -22.859 -12.875 -20.641 1 46.75 308 THR A C 1
ATOM 2305 O O . THR A 1 308 ? -22.938 -12.734 -21.859 1 46.75 308 THR A O 1
ATOM 2308 N N . ASN A 1 309 ? -22.047 -12.219 -20 1 41.56 309 ASN A N 1
ATOM 2309 C CA . ASN A 1 309 ? -20.984 -11.492 -20.703 1 41.56 309 ASN A CA 1
ATOM 2310 C C . ASN A 1 309 ? -19.875 -12.438 -21.188 1 41.56 309 ASN A C 1
ATOM 2312 O O . ASN A 1 309 ? -18.75 -12.375 -20.703 1 41.56 309 ASN A O 1
ATOM 2316 N N . HIS A 1 310 ? -20.156 -13.57 -21.297 1 36.84 310 HIS A N 1
ATOM 2317 C CA . HIS A 1 310 ? -19.219 -14.531 -21.859 1 36.84 310 HIS A CA 1
ATOM 2318 C C . HIS A 1 310 ? -18.594 -14.008 -23.156 1 36.84 310 HIS A C 1
ATOM 2320 O O . HIS A 1 310 ? -17.891 -14.742 -23.844 1 36.84 310 HIS A O 1
ATOM 2326 N N . GLN A 1 311 ? -19.188 -12.859 -23.594 1 33.5 311 GLN A N 1
ATOM 2327 C CA . GLN A 1 311 ? -18.641 -12.461 -24.891 1 33.5 311 GLN A CA 1
ATOM 2328 C C . GLN A 1 311 ? -17.172 -12.086 -24.766 1 33.5 311 GLN A C 1
ATOM 2330 O O . GLN A 1 311 ? -16.562 -11.609 -25.734 1 33.5 311 GLN A O 1
ATOM 2335 N N . LEU A 1 312 ? -16.797 -11.797 -23.594 1 33.38 312 LEU A N 1
ATOM 2336 C CA . LEU A 1 312 ? -15.398 -11.398 -23.734 1 33.38 312 LEU A CA 1
ATOM 2337 C C . LEU A 1 312 ? -14.555 -12.539 -24.281 1 33.38 312 LEU A C 1
ATOM 2339 O O . LEU A 1 312 ? -14.148 -13.438 -23.547 1 33.38 312 LEU A O 1
ATOM 2343 N N . ASN A 1 313 ? -15.031 -13.141 -25.297 1 30.77 313 ASN A N 1
ATOM 2344 C CA . ASN A 1 313 ? -14.188 -13.93 -26.188 1 30.77 313 ASN A CA 1
ATOM 2345 C C . ASN A 1 313 ? -12.844 -13.258 -26.422 1 30.77 313 ASN A C 1
ATOM 2347 O O . ASN A 1 313 ? -12.672 -12.539 -27.422 1 30.77 313 ASN A O 1
ATOM 2351 N N . PHE A 1 314 ? -12.375 -12.594 -25.438 1 31.06 314 PHE A N 1
ATOM 2352 C CA . PHE A 1 314 ? -11.047 -12.109 -25.797 1 31.06 314 PHE A CA 1
ATOM 2353 C C . PHE A 1 314 ? -10.297 -13.156 -26.609 1 31.06 314 PHE A C 1
ATOM 2355 O O . PHE A 1 314 ? -9.281 -12.859 -27.234 1 31.06 314 PHE A O 1
ATOM 2362 N N . PHE A 1 315 ? -10.438 -14.406 -26.078 1 29.23 315 PHE A N 1
ATOM 2363 C CA . PHE A 1 315 ? -9.82 -15.32 -27.031 1 29.23 315 PHE A CA 1
ATOM 2364 C C . PHE A 1 315 ? -10.531 -15.266 -28.375 1 29.23 315 PHE A C 1
ATOM 2366 O O . PHE A 1 315 ? -11.648 -15.781 -28.516 1 29.23 315 PHE A O 1
ATOM 2373 N N . GLU A 1 316 ? -10.781 -14.086 -28.969 1 30.09 316 GLU A N 1
ATOM 2374 C CA . GLU A 1 316 ? -11.008 -14.258 -30.391 1 30.09 316 GLU A CA 1
ATOM 2375 C C . GLU A 1 316 ? -10.617 -15.664 -30.844 1 30.09 316 GLU A C 1
ATOM 2377 O O . GLU A 1 316 ? -9.609 -16.219 -30.391 1 30.09 316 GLU A O 1
ATOM 2382 N N . GLU A 1 317 ? -11.609 -16.422 -31.172 1 28.52 317 GLU A N 1
ATOM 2383 C CA . GLU A 1 317 ? -11.414 -17.703 -31.844 1 28.52 317 GLU A CA 1
ATOM 2384 C C . GLU A 1 317 ? -10.062 -17.75 -32.562 1 28.52 317 GLU A C 1
ATOM 2386 O O . GLU A 1 317 ? -9.797 -16.922 -33.438 1 28.52 317 GLU A O 1
ATOM 2391 N N . LEU A 1 318 ? -8.938 -17.766 -31.938 1 28.3 318 LEU A N 1
ATOM 2392 C CA . LEU A 1 318 ? -8.023 -18.234 -32.969 1 28.3 318 LEU A CA 1
ATOM 2393 C C . LEU A 1 318 ? -8.789 -18.969 -34.062 1 28.3 318 LEU A C 1
ATOM 2395 O O . LEU A 1 318 ? -9.789 -19.641 -33.781 1 28.3 318 LEU A O 1
ATOM 2399 N N . PRO A 1 319 ? -9 -18.406 -35.344 1 28.78 319 PRO A N 1
ATOM 2400 C CA . PRO A 1 319 ? -9.672 -19.266 -36.312 1 28.78 319 PRO A CA 1
ATOM 2401 C C . PRO A 1 319 ? -9.688 -20.734 -35.906 1 28.78 319 PRO A C 1
ATOM 2403 O O . PRO A 1 319 ? -8.703 -21.219 -35.344 1 28.78 319 PRO A O 1
ATOM 2406 N N . SER A 1 320 ? -10.727 -21.219 -35.281 1 28.25 320 SER A N 1
ATOM 2407 C CA . SER A 1 320 ? -10.922 -22.672 -35.25 1 28.25 320 SER A CA 1
ATOM 2408 C C . SER A 1 320 ? -10.109 -23.344 -36.375 1 28.25 320 SER A C 1
ATOM 2410 O O . SER A 1 320 ? -10.219 -22.984 -37.531 1 28.25 320 SER A O 1
ATOM 2412 N N . LEU A 1 321 ? -8.914 -23.688 -36.219 1 27.95 321 LEU A N 1
ATOM 2413 C CA . LEU A 1 321 ? -8.547 -24.75 -37.156 1 27.95 321 LEU A CA 1
ATOM 2414 C C . LEU A 1 321 ? -9.758 -25.594 -37.5 1 27.95 321 LEU A C 1
ATOM 2416 O O . LEU A 1 321 ? -10.312 -26.297 -36.656 1 27.95 321 LEU A O 1
ATOM 2420 N N . GLN A 1 322 ? -10.867 -24.969 -38.156 1 27.84 322 GLN A N 1
ATOM 2421 C CA . GLN A 1 322 ? -11.773 -25.812 -38.938 1 27.84 322 GLN A CA 1
ATOM 2422 C C . GLN A 1 322 ? -11.094 -27.141 -39.312 1 27.84 322 GLN A C 1
ATOM 2424 O O . GLN A 1 322 ? -10.25 -27.172 -40.219 1 27.84 322 GLN A O 1
ATOM 2429 N N . LEU A 1 323 ? -10.703 -27.891 -38.312 1 27.56 323 LEU A N 1
ATOM 2430 C CA . LEU A 1 323 ? -10.625 -29.312 -38.688 1 27.56 323 LEU A CA 1
ATOM 2431 C C . LEU A 1 323 ? -11.844 -29.719 -39.5 1 27.56 323 LEU A C 1
ATOM 2433 O O . LEU A 1 323 ? -12.953 -29.828 -38.969 1 27.56 323 LEU A O 1
ATOM 2437 N N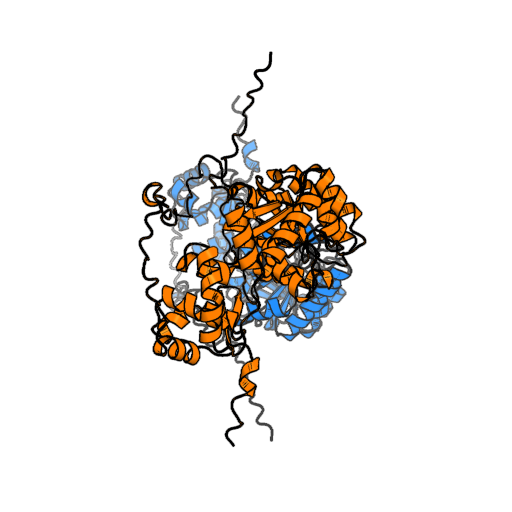 . GLU A 1 324 ? -12.242 -28.984 -40.625 1 27.94 324 GLU A N 1
ATOM 2438 C CA . GLU A 1 324 ? -13.148 -29.578 -41.594 1 27.94 324 GLU A CA 1
ATOM 2439 C C . GLU A 1 324 ? -13.172 -31.094 -41.5 1 27.94 324 GLU A C 1
ATOM 2441 O O . GLU A 1 324 ? -12.117 -31.734 -41.438 1 27.94 324 GLU A O 1
ATOM 2446 N N . LYS A 1 325 ? -14.258 -31.672 -40.906 1 32.44 325 LYS A N 1
ATOM 2447 C CA . LYS A 1 325 ? -14.742 -33.031 -41 1 32.44 325 LYS A CA 1
ATOM 2448 C C . LYS A 1 325 ? -14.328 -33.719 -42.312 1 32.44 325 LYS A C 1
ATOM 2450 O O . LYS A 1 325 ? -14.43 -34.938 -42.438 1 32.44 325 LYS A O 1
ATOM 2455 N N . ASP A 1 326 ? -14.391 -32.812 -43.406 1 29.56 326 ASP A N 1
ATOM 2456 C CA . ASP A 1 326 ? -14.312 -33.562 -44.656 1 29.56 326 ASP A CA 1
ATOM 2457 C C . ASP A 1 326 ? -13.023 -34.406 -44.719 1 29.56 326 ASP A C 1
ATOM 2459 O O . ASP A 1 326 ? -12.984 -35.438 -45.375 1 29.56 326 ASP A O 1
ATOM 2463 N N . CYS A 1 327 ? -11.922 -33.625 -44.562 1 27.25 327 CYS A N 1
ATOM 2464 C CA . CYS A 1 327 ? -10.828 -34.344 -45.188 1 27.25 327 CYS A CA 1
ATOM 2465 C C . CYS A 1 327 ? -10.406 -35.531 -44.344 1 27.25 327 CYS A C 1
ATOM 2467 O O . CYS A 1 327 ? -9.312 -36.062 -44.5 1 27.25 327 CYS A O 1
ATOM 2469 N N . PHE A 1 328 ? -11.117 -35.75 -43.188 1 27.28 328 PHE A N 1
ATOM 2470 C CA . PHE A 1 328 ? -10.594 -37 -42.594 1 27.28 328 PHE A CA 1
ATOM 2471 C C . PHE A 1 328 ? -10.656 -38.125 -43.594 1 27.28 328 PHE A C 1
ATOM 2473 O O . PHE A 1 328 ? -10.562 -39.312 -43.219 1 27.28 328 PHE A O 1
ATOM 2480 N N . ASN A 1 329 ? -11.414 -37.906 -44.656 1 27.02 329 ASN A N 1
ATOM 2481 C CA . ASN A 1 329 ? -11.164 -38.969 -45.625 1 27.02 329 ASN A CA 1
ATOM 2482 C C . ASN A 1 329 ? -9.688 -39.062 -46 1 27.02 329 ASN A C 1
ATOM 2484 O O . ASN A 1 329 ? -9.055 -38.062 -46.312 1 27.02 329 ASN A O 1
ATOM 2488 N N . SER A 1 330 ? -9.016 -40.062 -45.438 1 27.42 330 SER A N 1
ATOM 2489 C CA . SER A 1 330 ? -7.68 -40.656 -45.531 1 27.42 330 SER A CA 1
ATOM 2490 C C . SER A 1 330 ? -7.129 -40.594 -46.938 1 27.42 330 SER A C 1
ATOM 2492 O O . SER A 1 330 ? -6.727 -41.594 -47.5 1 27.42 330 SER A O 1
ATOM 2494 N N . SER A 1 331 ? -7.711 -39.812 -47.938 1 28.12 331 SER A N 1
ATOM 2495 C CA . SER A 1 331 ? -6.805 -40.125 -49.031 1 28.12 331 SER A CA 1
ATOM 2496 C C . SER A 1 331 ? -5.363 -39.781 -48.688 1 28.12 331 SER A C 1
ATOM 2498 O O . SER A 1 331 ? -5.117 -38.875 -47.906 1 28.12 331 SER A O 1
ATOM 2500 N N . ASP A 1 332 ? -4.398 -40.719 -48.844 1 26.84 332 ASP A N 1
ATOM 2501 C CA . ASP A 1 332 ? -2.939 -40.812 -48.812 1 26.84 332 ASP A CA 1
ATOM 2502 C C . ASP A 1 332 ? -2.314 -39.562 -49.438 1 26.84 332 ASP A C 1
ATOM 2504 O O . ASP A 1 332 ? -1.683 -39.625 -50.5 1 26.84 332 ASP A O 1
ATOM 2508 N N . LYS A 1 333 ? -3.121 -38.406 -49.594 1 33.34 333 LYS A N 1
ATOM 2509 C CA . LYS A 1 333 ? -2.193 -37.5 -50.281 1 33.34 333 LYS A CA 1
ATOM 2510 C C . LYS A 1 333 ? -0.979 -37.219 -49.406 1 33.34 333 LYS A C 1
ATOM 2512 O O . LYS A 1 333 ? -1.123 -36.781 -48.25 1 33.34 333 LYS A O 1
ATOM 2517 N N . LYS A 1 334 ? 0.196 -37.875 -49.625 1 30.7 334 LYS A N 1
ATOM 2518 C CA . LYS A 1 334 ? 1.574 -37.562 -49.25 1 30.7 334 LYS A CA 1
ATOM 2519 C C . LYS A 1 334 ? 1.787 -36.031 -49.156 1 30.7 334 LYS A C 1
ATOM 2521 O O . LYS A 1 334 ? 1.897 -35.375 -50.188 1 30.7 334 LYS A O 1
ATOM 2526 N N . THR A 1 335 ? 0.932 -35.375 -48.469 1 32.06 335 THR A N 1
ATOM 2527 C CA . THR A 1 335 ? 1.363 -33.969 -48.344 1 32.06 335 THR A CA 1
ATOM 2528 C C . THR A 1 335 ? 2.867 -33.906 -48.094 1 32.06 335 THR A C 1
ATOM 2530 O O . THR A 1 335 ? 3.379 -34.5 -47.156 1 32.06 335 THR A O 1
ATOM 2533 N N . LYS A 1 336 ? 3.631 -33.75 -49.094 1 31.73 336 LYS A N 1
ATOM 2534 C CA . LYS A 1 336 ? 5.051 -33.406 -49.031 1 31.73 336 LYS A CA 1
ATOM 2535 C C . LYS A 1 336 ? 5.348 -32.406 -47.938 1 31.73 336 LYS A C 1
ATOM 2537 O O . LYS A 1 336 ? 4.824 -31.281 -47.938 1 31.73 336 LYS A O 1
ATOM 2542 N N . ILE A 1 337 ? 5.332 -32.875 -46.625 1 34.28 337 ILE A N 1
ATOM 2543 C CA . ILE A 1 337 ? 6.031 -32.094 -45.625 1 34.28 337 ILE A CA 1
ATOM 2544 C C . ILE A 1 337 ? 7.156 -31.297 -46.281 1 34.28 337 ILE A C 1
ATOM 2546 O O . ILE A 1 337 ? 8.133 -31.875 -46.781 1 34.28 337 ILE A O 1
ATOM 2550 N N . THR A 1 338 ? 6.789 -30.391 -47.188 1 33.69 338 THR A N 1
ATOM 2551 C CA . THR A 1 338 ? 7.875 -29.5 -47.594 1 33.69 338 THR A CA 1
ATOM 2552 C C . THR A 1 338 ? 8.797 -29.203 -46.406 1 33.69 338 THR A C 1
ATOM 2554 O O . THR A 1 338 ? 8.328 -28.859 -45.312 1 33.69 338 THR A O 1
ATOM 2557 N N . SER A 1 339 ? 9.812 -29.953 -46.156 1 36.56 339 SER A N 1
ATOM 2558 C CA . SER A 1 339 ? 10.938 -29.719 -45.281 1 36.56 339 SER A CA 1
ATOM 2559 C C . SER A 1 339 ? 11.219 -28.234 -45.125 1 36.56 339 SER A C 1
ATOM 2561 O O . SER A 1 339 ? 11.758 -27.594 -46.031 1 36.56 339 SER A O 1
ATOM 2563 N N . PHE A 1 340 ? 10.312 -27.438 -44.75 1 38.53 340 PHE A N 1
ATOM 2564 C CA . PHE A 1 340 ? 10.727 -26.078 -44.406 1 38.53 340 PHE A CA 1
ATOM 2565 C C . PHE A 1 340 ? 11.922 -26.125 -43.438 1 38.53 340 PHE A C 1
ATOM 2567 O O . PHE A 1 340 ? 11.758 -26.312 -42.25 1 38.53 340 PHE A O 1
ATOM 2574 N N . VAL A 1 341 ? 12.898 -26.844 -43.688 1 41.28 341 VAL A N 1
ATOM 2575 C CA . VAL A 1 341 ? 14.211 -26.766 -43.062 1 41.28 341 VAL A CA 1
ATOM 2576 C C . VAL A 1 341 ? 14.625 -25.297 -42.906 1 41.28 341 VAL A C 1
ATOM 2578 O O . VAL A 1 341 ? 14.695 -24.578 -43.906 1 41.28 341 VAL A O 1
ATOM 2581 N N . GLY A 1 342 ? 14.148 -24.641 -41.938 1 52.38 342 GLY A N 1
ATOM 2582 C CA . GLY A 1 342 ? 14.797 -23.359 -41.75 1 52.38 342 GLY A CA 1
ATOM 2583 C C . GLY A 1 342 ? 16.172 -23.266 -42.375 1 52.38 342 GLY A C 1
ATOM 2584 O O . GLY A 1 342 ? 16.938 -24.25 -42.375 1 52.38 342 GLY A O 1
ATOM 2585 N N . ASP A 1 343 ? 16.172 -22.438 -43.344 1 68.06 343 ASP A N 1
ATOM 2586 C CA . ASP A 1 343 ? 17.375 -22.062 -44.125 1 68.06 343 ASP A CA 1
ATOM 2587 C C . ASP A 1 343 ? 18.562 -21.844 -43.188 1 68.06 343 ASP A C 1
ATOM 2589 O O . ASP A 1 343 ? 18.406 -21.359 -42.062 1 68.06 343 ASP A O 1
ATOM 2593 N N . GLU A 1 344 ? 19.578 -22.656 -43.344 1 76.75 344 GLU A N 1
ATOM 2594 C CA . GLU A 1 344 ? 20.859 -22.469 -42.656 1 76.75 344 GLU A CA 1
ATOM 2595 C C . GLU A 1 344 ? 21.156 -20.984 -42.469 1 76.75 344 GLU A C 1
ATOM 2597 O O . GLU A 1 344 ? 21.75 -20.609 -41.438 1 76.75 344 GLU A O 1
ATOM 2602 N N . ARG A 1 345 ? 20.578 -20.312 -43.344 1 79.06 345 ARG A N 1
ATOM 2603 C CA . ARG A 1 345 ? 20.781 -18.875 -43.25 1 79.06 345 ARG A CA 1
ATOM 2604 C C . ARG A 1 345 ? 20.016 -18.281 -42.062 1 79.06 345 ARG A C 1
ATOM 2606 O O . ARG A 1 345 ? 20.547 -17.453 -41.312 1 79.06 345 ARG A O 1
ATOM 2613 N N . GLU A 1 346 ? 18.797 -18.719 -41.969 1 85.44 346 GLU A N 1
ATOM 2614 C CA . GLU A 1 346 ? 17.953 -18.203 -40.906 1 85.44 346 GLU A CA 1
ATOM 2615 C C . GLU A 1 346 ? 18.469 -18.656 -39.531 1 85.44 346 GLU A C 1
ATOM 2617 O O . GLU A 1 346 ? 18.453 -17.875 -38.594 1 85.44 346 GLU A O 1
ATOM 2622 N N . ARG A 1 347 ? 18.984 -19.844 -39.469 1 84.38 347 ARG A N 1
ATOM 2623 C CA . ARG A 1 347 ? 19.547 -20.375 -38.25 1 84.38 347 ARG A CA 1
ATOM 2624 C C . ARG A 1 347 ? 20.75 -19.547 -37.781 1 84.38 347 ARG A C 1
ATOM 2626 O O . ARG A 1 347 ? 20.844 -19.188 -36.594 1 84.38 347 ARG A O 1
ATOM 2633 N N . ARG A 1 348 ? 21.578 -19.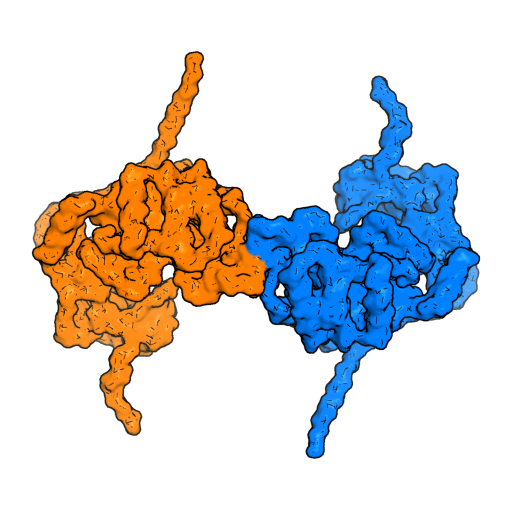25 -38.719 1 82 348 ARG A N 1
ATOM 2634 C CA . ARG A 1 348 ? 22.766 -18.453 -38.406 1 82 348 ARG A CA 1
ATOM 2635 C C . ARG A 1 348 ? 22.391 -17.047 -37.969 1 82 348 ARG A C 1
ATOM 2637 O O . ARG A 1 348 ? 23.016 -16.484 -37.062 1 82 348 ARG A O 1
ATOM 2644 N N . ALA A 1 349 ? 21.391 -16.594 -38.594 1 85.44 349 ALA A N 1
ATOM 2645 C CA . ALA A 1 349 ? 20.938 -15.242 -38.25 1 85.44 349 ALA A CA 1
ATOM 2646 C C . ALA A 1 349 ? 20.422 -15.18 -36.812 1 85.44 349 ALA A C 1
ATOM 2648 O O . ALA A 1 349 ? 20.719 -14.242 -36.062 1 85.44 349 ALA A O 1
ATOM 2649 N N . VAL A 1 350 ? 19.641 -16.188 -36.469 1 87.81 350 VAL A N 1
ATOM 2650 C CA . VAL A 1 350 ? 19.047 -16.219 -35.125 1 87.81 350 VAL A CA 1
ATOM 2651 C C . VAL A 1 350 ? 20.141 -16.438 -34.094 1 87.81 350 VAL A C 1
ATOM 2653 O O . VAL A 1 350 ? 20.156 -15.773 -33.062 1 87.81 350 VAL A O 1
ATOM 2656 N N . LEU A 1 351 ? 21.078 -17.234 -34.406 1 85.06 351 LEU A N 1
ATOM 2657 C CA . LEU A 1 351 ? 22.156 -17.531 -33.5 1 85.06 351 LEU A CA 1
ATOM 2658 C C . LEU A 1 351 ? 23.047 -16.312 -33.281 1 85.06 351 LEU A C 1
ATOM 2660 O O . LEU A 1 351 ? 23.516 -16.078 -32.156 1 85.06 351 LEU A O 1
ATOM 2664 N N . SER A 1 352 ? 23.172 -15.594 -34.281 1 83.44 352 SER A N 1
ATOM 2665 C CA . SER A 1 352 ? 24 -14.391 -34.219 1 83.44 352 SER A CA 1
ATOM 2666 C C . SER A 1 352 ? 23.312 -13.305 -33.406 1 83.44 352 SER A C 1
ATOM 2668 O O . SER A 1 352 ? 23.984 -12.461 -32.781 1 83.44 352 SER A O 1
ATOM 2670 N N . ALA A 1 353 ? 22.031 -13.383 -33.406 1 85.19 353 ALA A N 1
ATOM 2671 C CA . ALA A 1 353 ? 21.25 -12.352 -32.719 1 85.19 353 ALA A CA 1
ATOM 2672 C C . ALA A 1 353 ? 21.047 -12.703 -31.266 1 85.19 353 ALA A C 1
ATOM 2674 O O . ALA A 1 353 ? 20.688 -11.844 -30.453 1 85.19 353 ALA A O 1
ATOM 2675 N N . LEU A 1 354 ? 21.25 -13.914 -30.938 1 85.25 354 LEU A N 1
ATOM 2676 C CA . LEU A 1 354 ? 21.047 -14.375 -29.562 1 85.25 354 LEU A CA 1
ATOM 2677 C C . LEU A 1 354 ? 22.344 -14.25 -28.75 1 85.25 354 LEU A C 1
ATOM 2679 O O . LEU A 1 354 ? 23.438 -14.289 -29.312 1 85.25 354 LEU A O 1
ATOM 2683 N N . SER A 1 355 ? 22.203 -13.93 -27.5 1 83.31 355 SER A N 1
ATOM 2684 C CA . SER A 1 355 ? 23.281 -13.93 -26.516 1 83.31 355 SER A CA 1
ATOM 2685 C C . SER A 1 355 ? 22.812 -14.477 -25.172 1 83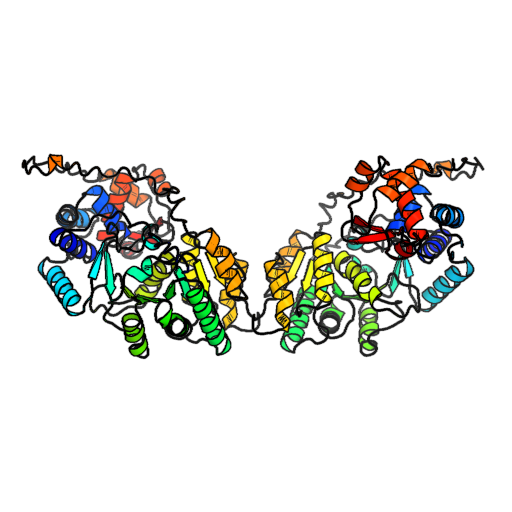.31 355 SER A C 1
ATOM 2687 O O . SER A 1 355 ? 21.719 -15.031 -25.078 1 83.31 355 SER A O 1
ATOM 2689 N N . THR A 1 356 ? 23.688 -14.391 -24.25 1 81.56 356 THR A N 1
ATOM 2690 C CA . THR A 1 356 ? 23.328 -14.875 -22.922 1 81.56 356 THR A CA 1
ATOM 2691 C C . THR A 1 356 ? 22.406 -13.883 -22.219 1 81.56 356 THR A C 1
ATOM 2693 O O . THR A 1 356 ? 21.875 -14.164 -21.141 1 81.56 356 THR A O 1
ATOM 2696 N N . THR A 1 357 ? 22.203 -12.812 -22.938 1 80.62 357 THR A N 1
ATOM 2697 C CA . THR A 1 357 ? 21.281 -11.812 -22.406 1 80.62 357 THR A CA 1
ATOM 2698 C C . THR A 1 357 ? 19.875 -12.047 -22.953 1 80.62 357 THR A C 1
ATOM 2700 O O . THR A 1 357 ? 19.688 -12.172 -24.172 1 80.62 357 THR A O 1
ATOM 2703 N N . PRO A 1 358 ? 18.922 -12.094 -22.125 1 84.06 358 PRO A N 1
ATOM 2704 C CA . PRO A 1 358 ? 17.562 -12.367 -22.578 1 84.06 358 PRO A CA 1
ATOM 2705 C C . PRO A 1 358 ? 17.016 -11.289 -23.516 1 84.06 358 PRO A C 1
ATOM 2707 O O . PRO A 1 358 ? 17.281 -10.102 -23.312 1 84.06 358 PRO A O 1
ATOM 2710 N N . ILE A 1 359 ? 16.375 -11.695 -24.609 1 83.94 359 ILE A N 1
ATOM 2711 C CA . ILE A 1 359 ? 15.773 -10.797 -25.594 1 83.94 359 ILE A CA 1
ATOM 2712 C C . ILE A 1 359 ? 14.344 -11.242 -25.906 1 83.94 359 ILE A C 1
ATOM 2714 O O . ILE A 1 359 ? 14.055 -12.438 -25.922 1 83.94 359 ILE A O 1
ATOM 2718 N N . ASP A 1 360 ? 13.469 -10.305 -26.156 1 85.06 360 ASP A N 1
ATOM 2719 C CA . ASP A 1 360 ? 12.094 -10.664 -26.469 1 85.06 360 ASP A CA 1
ATOM 2720 C C . ASP A 1 360 ? 11.969 -11.117 -27.922 1 85.06 360 ASP A C 1
ATOM 2722 O O . ASP A 1 360 ? 12.789 -10.75 -28.766 1 85.06 360 ASP A O 1
ATOM 2726 N N . LEU A 1 361 ? 10.969 -11.867 -28.281 1 84.31 361 LEU A N 1
ATOM 2727 C CA . LEU A 1 361 ? 10.812 -12.578 -29.547 1 84.31 361 LEU A CA 1
ATOM 2728 C C . LEU A 1 361 ? 10.609 -11.594 -30.703 1 84.31 361 LEU A C 1
ATOM 2730 O O . LEU A 1 361 ? 11.125 -11.812 -31.797 1 84.31 361 LEU A O 1
ATOM 2734 N N . ASP A 1 362 ? 9.938 -10.492 -30.422 1 82.25 362 ASP A N 1
ATOM 2735 C CA . ASP A 1 362 ? 9.711 -9.516 -31.484 1 82.25 362 ASP A CA 1
ATOM 2736 C C . ASP A 1 362 ? 11.016 -8.852 -31.906 1 82.25 362 ASP A C 1
ATOM 2738 O O . ASP A 1 362 ? 11.289 -8.711 -33.094 1 82.25 362 ASP A O 1
ATOM 2742 N N . THR A 1 363 ? 11.758 -8.484 -30.891 1 85.44 363 THR A N 1
ATOM 2743 C CA . THR A 1 363 ? 13.062 -7.887 -31.156 1 85.44 363 THR A CA 1
ATOM 2744 C C . THR A 1 363 ? 13.977 -8.883 -31.875 1 85.44 363 THR A C 1
ATOM 2746 O O . THR A 1 363 ? 14.688 -8.508 -32.812 1 85.44 363 THR A O 1
ATOM 2749 N N . LEU A 1 364 ? 13.953 -10.102 -31.438 1 86.12 364 LEU A N 1
ATOM 2750 C CA . LEU A 1 364 ? 14.773 -11.141 -32.062 1 86.12 364 LEU A CA 1
ATOM 2751 C C . LEU A 1 364 ? 14.383 -11.352 -33.5 1 86.12 364 LEU A C 1
ATOM 2753 O O . LEU A 1 364 ? 15.25 -11.508 -34.375 1 86.12 364 LEU A O 1
ATOM 2757 N N . SER A 1 365 ? 13.109 -11.352 -33.781 1 87.69 365 SER A N 1
ATOM 2758 C CA . SER A 1 365 ? 12.609 -11.508 -35.125 1 87.69 365 SER A CA 1
ATOM 2759 C C . SER A 1 365 ? 13.07 -10.359 -36.031 1 87.69 365 SER A C 1
ATOM 2761 O O . SER A 1 365 ? 13.555 -10.578 -37.125 1 87.69 365 SER A O 1
ATOM 2763 N N . THR A 1 366 ? 13 -9.195 -35.5 1 86.62 366 THR A N 1
ATOM 2764 C CA . THR A 1 366 ? 13.383 -8.008 -36.25 1 86.62 366 THR A CA 1
ATOM 2765 C C . THR A 1 366 ? 14.891 -7.988 -36.5 1 86.62 366 THR A C 1
ATOM 2767 O O . THR A 1 366 ? 15.328 -7.758 -37.625 1 86.62 366 THR A O 1
ATOM 2770 N N . ASN A 1 367 ? 15.648 -8.297 -35.5 1 84.62 367 ASN A N 1
ATOM 2771 C CA . ASN A 1 367 ? 17.109 -8.25 -35.594 1 84.62 367 ASN A CA 1
ATOM 2772 C C . ASN A 1 367 ? 17.641 -9.352 -36.5 1 84.62 367 ASN A C 1
ATOM 2774 O O . ASN A 1 367 ? 18.656 -9.164 -37.188 1 84.62 367 ASN A O 1
ATOM 2778 N N . SER A 1 368 ? 17 -10.461 -36.5 1 85.12 368 SER A N 1
ATOM 2779 C CA . SER A 1 368 ? 17.469 -11.602 -37.281 1 85.12 368 SER A CA 1
ATOM 2780 C C . SER A 1 368 ? 16.891 -11.586 -38.688 1 85.12 368 SER A C 1
ATOM 2782 O O . SER A 1 368 ? 17.391 -12.273 -39.594 1 85.12 368 SER A O 1
ATOM 2784 N N . GLY A 1 369 ? 15.75 -10.898 -38.844 1 86.06 369 GLY A N 1
ATOM 2785 C CA . GLY A 1 369 ? 15.055 -10.891 -40.125 1 86.06 369 GLY A CA 1
ATOM 2786 C C . GLY A 1 369 ? 14.227 -12.133 -40.375 1 86.06 369 GLY A C 1
ATOM 2787 O O . GLY A 1 369 ? 13.82 -12.406 -41.5 1 86.06 369 GLY A O 1
ATOM 2788 N N . VAL A 1 370 ? 14.062 -12.906 -39.344 1 85.56 370 VAL A N 1
ATOM 2789 C CA . VAL A 1 370 ? 13.312 -14.148 -39.438 1 85.56 370 VAL A CA 1
ATOM 2790 C C . VAL A 1 370 ? 11.875 -13.93 -38.969 1 85.56 370 VAL A C 1
ATOM 2792 O O . VAL A 1 370 ? 11.656 -13.297 -37.938 1 85.56 370 VAL A O 1
ATOM 2795 N N . SER A 1 371 ? 10.906 -14.422 -39.781 1 84 371 SER A N 1
ATOM 2796 C CA . SER A 1 371 ? 9.508 -14.281 -39.406 1 84 371 SER A CA 1
ATOM 2797 C C . SER A 1 371 ? 9.242 -14.984 -38.062 1 84 371 SER A C 1
ATOM 2799 O O . SER A 1 371 ? 9.922 -15.945 -37.719 1 84 371 SER A O 1
ATOM 2801 N N . LEU A 1 372 ? 8.195 -14.602 -37.438 1 82.25 372 LEU A N 1
ATOM 2802 C CA . LEU A 1 372 ? 7.867 -15.172 -36.125 1 82.25 372 LEU A CA 1
ATOM 2803 C C . LEU A 1 372 ? 7.547 -16.656 -36.25 1 82.25 372 LEU A C 1
ATOM 2805 O O . LEU A 1 372 ? 7.953 -17.453 -35.375 1 82.25 372 LEU A O 1
ATOM 2809 N N . SER A 1 373 ? 6.891 -16.953 -37.25 1 77.06 373 SER A N 1
ATOM 2810 C CA . SER A 1 373 ? 6.52 -18.359 -37.438 1 77.06 373 SER A CA 1
ATOM 2811 C C . SER A 1 373 ? 7.754 -19.234 -37.562 1 77.06 373 SER A C 1
ATOM 2813 O O . SER A 1 373 ? 7.84 -20.297 -36.938 1 77.06 373 SER A O 1
ATOM 2815 N N . ASN A 1 374 ? 8.672 -18.75 -38.344 1 79.56 374 ASN A N 1
ATOM 2816 C CA . ASN A 1 374 ? 9.906 -19.5 -38.531 1 79.56 374 ASN A CA 1
ATOM 2817 C C . ASN A 1 374 ? 10.789 -19.453 -37.281 1 79.56 374 ASN A C 1
ATOM 2819 O O . ASN A 1 374 ? 11.461 -20.422 -36.938 1 79.56 374 ASN A O 1
ATOM 2823 N N . LEU A 1 375 ? 10.695 -18.375 -36.688 1 86.31 375 LEU A N 1
ATOM 2824 C CA . LEU A 1 375 ? 11.5 -18.188 -35.469 1 86.31 375 LEU A CA 1
ATOM 2825 C C . LEU A 1 375 ? 11.125 -19.203 -34.406 1 86.31 375 LEU A C 1
ATOM 2827 O O . LEU A 1 375 ? 12 -19.766 -33.75 1 86.31 375 LEU A O 1
ATOM 2831 N N . TYR A 1 376 ? 9.852 -19.469 -34.312 1 81.06 376 TYR A N 1
ATOM 2832 C CA . TYR A 1 376 ? 9.375 -20.391 -33.281 1 81.06 376 TYR A CA 1
ATOM 2833 C C . TYR A 1 376 ? 9.969 -21.781 -33.469 1 81.06 376 TYR A C 1
ATOM 2835 O O . TYR A 1 376 ? 10.43 -22.406 -32.531 1 81.06 376 TYR A O 1
ATOM 2843 N N . LEU A 1 377 ? 10.008 -22.125 -34.656 1 79.12 377 LEU A N 1
ATOM 2844 C CA . LEU A 1 377 ? 10.531 -23.453 -34.938 1 79.12 377 LEU A CA 1
ATOM 2845 C C . LEU A 1 377 ? 12.039 -23.5 -34.688 1 79.12 377 LEU A C 1
ATOM 2847 O O . LEU A 1 377 ? 12.547 -24.484 -34.156 1 79.12 377 LEU A O 1
ATOM 2851 N N . LEU A 1 378 ? 12.688 -22.453 -35.094 1 82.38 378 LEU A N 1
ATOM 2852 C CA . LEU A 1 378 ? 14.125 -22.391 -34.875 1 82.38 378 LEU A CA 1
ATOM 2853 C C . LEU A 1 378 ? 14.469 -22.422 -33.406 1 82.38 378 LEU A C 1
ATOM 2855 O O . LEU A 1 378 ? 15.438 -23.062 -33 1 82.38 378 LEU A O 1
ATOM 2859 N N . LEU A 1 379 ? 13.641 -21.828 -32.688 1 84.81 379 LEU A N 1
ATOM 2860 C CA . LEU A 1 379 ? 13.867 -21.812 -31.234 1 84.81 379 LEU A CA 1
ATOM 2861 C C . LEU A 1 379 ? 13.648 -23.188 -30.641 1 84.81 379 LEU A C 1
ATOM 2863 O O . LEU A 1 379 ? 14.359 -23.594 -29.719 1 84.81 379 LEU A O 1
ATOM 2867 N N . VAL A 1 380 ? 12.688 -23.891 -31.172 1 83.38 380 VAL A N 1
ATOM 2868 C CA . VAL A 1 380 ? 12.445 -25.266 -30.734 1 83.38 380 VAL A CA 1
ATOM 2869 C C . VAL A 1 380 ? 13.68 -26.125 -31.016 1 83.38 380 VAL A C 1
ATOM 2871 O O . VAL A 1 380 ? 14.078 -26.938 -30.172 1 83.38 380 VAL A O 1
ATOM 2874 N N . GLU A 1 381 ? 14.273 -25.844 -32.156 1 81.19 381 GLU A N 1
ATOM 2875 C CA . GLU A 1 381 ? 15.492 -26.578 -32.5 1 81.19 381 GLU A CA 1
ATOM 2876 C C . GLU A 1 381 ? 16.594 -26.344 -31.469 1 81.19 381 GLU A C 1
ATOM 2878 O O . GLU A 1 381 ? 17.219 -27.297 -31 1 81.19 381 GLU A O 1
ATOM 2883 N N . LEU A 1 382 ? 16.734 -25.156 -31.125 1 78.5 382 LEU A N 1
ATOM 2884 C CA . LEU A 1 382 ? 17.766 -24.797 -30.172 1 78.5 382 LEU A CA 1
ATOM 2885 C C . LEU A 1 382 ? 17.438 -25.359 -28.781 1 78.5 382 LEU A C 1
ATOM 2887 O O . LEU A 1 382 ? 18.344 -25.797 -28.062 1 78.5 382 LEU A O 1
ATOM 2891 N N . GLU A 1 383 ? 16.172 -25.375 -28.5 1 82.62 383 GLU A N 1
ATOM 2892 C CA . GLU A 1 383 ? 15.734 -25.906 -27.219 1 82.62 383 GLU A CA 1
ATOM 2893 C C . GLU A 1 383 ? 15.984 -27.422 -27.141 1 82.62 383 GLU A C 1
ATOM 2895 O O . GLU A 1 383 ? 16.469 -27.922 -26.125 1 82.62 383 GLU A O 1
ATOM 2900 N N . LEU A 1 384 ? 15.672 -28.031 -28.188 1 78.25 384 LEU A N 1
ATOM 2901 C CA . LEU A 1 384 ? 15.859 -29.469 -28.266 1 78.25 384 LEU A CA 1
ATOM 2902 C C . LEU A 1 384 ? 17.344 -29.844 -28.141 1 78.25 384 LEU A C 1
ATOM 2904 O O . LEU A 1 384 ? 17.688 -30.875 -27.578 1 78.25 384 LEU A O 1
ATOM 2908 N N . ALA A 1 385 ? 18.188 -28.906 -28.594 1 74.69 385 ALA A N 1
ATOM 2909 C CA . ALA A 1 385 ? 19.625 -29.109 -28.531 1 74.69 385 ALA A CA 1
ATOM 2910 C C . ALA A 1 385 ? 20.188 -28.656 -27.188 1 74.69 385 ALA A C 1
ATOM 2912 O O . ALA A 1 385 ? 21.391 -28.781 -26.938 1 74.69 385 ALA A O 1
ATOM 2913 N N . GLY A 1 386 ? 19.312 -28.109 -26.359 1 77.81 386 GLY A N 1
ATOM 2914 C CA . GLY A 1 386 ? 19.734 -27.672 -25.047 1 77.81 386 GLY A CA 1
ATOM 2915 C C . GLY A 1 386 ? 20.5 -26.359 -25.078 1 77.81 386 GLY A C 1
ATOM 2916 O O . GLY A 1 386 ? 21.266 -26.062 -24.156 1 77.81 386 GLY A O 1
ATOM 2917 N N . LYS A 1 387 ? 20.328 -25.531 -26.062 1 76.75 387 LYS A N 1
ATOM 2918 C CA . LYS A 1 387 ? 21.125 -24.328 -26.266 1 76.75 387 LYS A CA 1
ATOM 2919 C C . LYS A 1 387 ? 20.328 -23.078 -25.953 1 76.75 387 LYS A C 1
ATOM 2921 O O . LYS A 1 387 ? 20.859 -21.969 -26.016 1 76.75 387 LYS A O 1
ATOM 2926 N N . LEU A 1 388 ? 19.047 -23.266 -25.625 1 82.69 388 LEU A N 1
ATOM 2927 C CA . LEU A 1 388 ? 18.156 -22.125 -25.422 1 82.69 388 LEU A CA 1
ATOM 2928 C C . LEU A 1 388 ? 17.516 -22.172 -24.047 1 82.69 388 LEU A C 1
ATOM 2930 O O . LEU A 1 388 ? 17.094 -23.234 -23.578 1 82.69 388 LEU A O 1
ATOM 2934 N N . ILE A 1 389 ? 17.5 -21.031 -23.453 1 78.69 389 ILE A N 1
ATOM 2935 C CA . ILE A 1 389 ? 16.797 -20.859 -22.188 1 78.69 389 ILE A CA 1
ATOM 2936 C C . ILE A 1 389 ? 15.633 -19.906 -22.359 1 78.69 389 ILE A C 1
ATOM 2938 O O . ILE A 1 389 ? 15.781 -18.844 -22.953 1 78.69 389 ILE A O 1
ATOM 2942 N N . ARG A 1 390 ? 14.484 -20.281 -21.891 1 79.69 390 ARG A N 1
ATOM 2943 C CA . ARG A 1 390 ? 13.312 -19.406 -21.922 1 79.69 390 ARG A CA 1
ATOM 2944 C C . ARG A 1 390 ? 13.078 -18.766 -20.562 1 79.69 390 ARG A C 1
ATOM 2946 O O . ARG A 1 390 ? 13.219 -19.406 -19.531 1 79.69 390 ARG A O 1
ATOM 2953 N N . HIS A 1 391 ? 12.797 -17.484 -20.719 1 74 391 HIS A N 1
ATOM 2954 C CA . HIS A 1 391 ? 12.547 -16.703 -19.516 1 74 391 HIS A CA 1
ATOM 2955 C C . HIS A 1 391 ? 11.094 -16.234 -19.469 1 74 391 HIS A C 1
ATOM 2957 O O . HIS A 1 391 ? 10.359 -16.359 -20.453 1 74 391 HIS A O 1
ATOM 2963 N N . SER A 1 392 ? 10.805 -15.797 -18.25 1 71.56 392 SER A N 1
ATOM 2964 C CA . SER A 1 392 ? 9.469 -15.258 -18.078 1 71.56 392 SER A CA 1
ATOM 2965 C C . SER A 1 392 ? 9.234 -14.055 -19 1 71.56 392 SER A C 1
ATOM 2967 O O . SER A 1 392 ? 10.172 -13.336 -19.328 1 71.56 392 SER A O 1
ATOM 2969 N N . GLY A 1 393 ? 8.055 -13.898 -19.453 1 68 393 GLY A N 1
ATOM 2970 C CA . GLY A 1 393 ? 7.703 -12.742 -20.266 1 68 393 GLY A CA 1
ATOM 2971 C C . GLY A 1 393 ? 8.008 -12.938 -21.734 1 68 393 GLY A C 1
ATOM 2972 O O . GLY A 1 393 ? 8.023 -11.977 -22.5 1 68 393 GLY A O 1
ATOM 2973 N N . GLY A 1 394 ? 8.359 -14.156 -22.094 1 72.75 394 GLY A N 1
ATOM 2974 C CA . GLY A 1 394 ? 8.57 -14.453 -23.5 1 72.75 394 GLY A CA 1
ATOM 2975 C C . GLY A 1 394 ? 9.977 -14.141 -23.969 1 72.75 394 GLY A C 1
ATOM 2976 O O . GLY A 1 394 ? 10.188 -13.875 -25.156 1 72.75 394 GLY A O 1
ATOM 2977 N N . TYR A 1 395 ? 10.867 -14.055 -23.031 1 79 395 TYR A N 1
ATOM 2978 C CA . TYR A 1 395 ? 12.266 -13.789 -23.391 1 79 395 TYR A CA 1
ATOM 2979 C C . TYR A 1 395 ? 13.039 -15.086 -23.562 1 79 395 TYR A C 1
ATOM 2981 O O . TYR A 1 395 ? 12.68 -16.109 -22.984 1 79 395 TYR A O 1
ATOM 2989 N N . VAL A 1 396 ? 14.109 -15.023 -24.406 1 86.69 396 VAL A N 1
ATOM 2990 C CA . VAL A 1 396 ? 14.938 -16.203 -24.641 1 86.69 396 VAL A CA 1
ATOM 2991 C C . VAL A 1 396 ? 16.422 -15.812 -24.641 1 86.69 396 VAL A C 1
ATOM 2993 O O . VAL A 1 396 ? 16.75 -14.664 -24.938 1 86.69 396 VAL A O 1
ATOM 2996 N N . SER A 1 397 ? 17.25 -16.75 -24.219 1 85.25 397 SER A N 1
ATOM 2997 C CA . SER A 1 397 ? 18.703 -16.562 -24.25 1 85.25 397 SER A CA 1
ATOM 2998 C C . SER A 1 397 ? 19.422 -17.875 -24.531 1 85.25 397 SER A C 1
ATOM 3000 O O . SER A 1 397 ? 18.812 -18.938 -24.484 1 85.25 397 SER A O 1
ATOM 3002 N N . LEU A 1 398 ? 20.719 -17.75 -24.953 1 84.5 398 LEU A N 1
ATOM 3003 C CA . LEU A 1 398 ? 21.531 -18.938 -25.141 1 84.5 398 LEU A CA 1
ATOM 3004 C C . LEU A 1 398 ? 21.984 -19.516 -23.797 1 84.5 398 LEU A C 1
ATOM 3006 O O . LEU A 1 398 ? 22.234 -18.766 -22.859 1 84.5 398 LEU A O 1
ATOM 3010 N N . SER A 1 399 ? 22.047 -20.781 -23.719 1 78.38 399 SER A N 1
ATOM 3011 C CA . SER A 1 399 ? 22.531 -21.469 -22.516 1 78.38 399 SER A CA 1
ATOM 3012 C C . SER A 1 399 ? 24.062 -21.391 -22.406 1 78.38 399 SER A C 1
ATOM 3014 O O . SER A 1 399 ? 24.75 -21.312 -23.422 1 78.38 399 SER A O 1
ATOM 3016 N N . ASN A 1 400 ? 24.766 -21 -21.359 1 60.97 400 ASN A N 1
ATOM 3017 C CA . ASN A 1 400 ? 26.219 -20.875 -21.156 1 60.97 400 ASN A CA 1
ATOM 3018 C C . ASN A 1 400 ? 26.938 -22.172 -21.5 1 60.97 400 ASN A C 1
ATOM 3020 O O . ASN A 1 400 ? 28.172 -22.25 -21.375 1 60.97 400 ASN A O 1
ATOM 3024 N N . PHE A 1 401 ? 26.453 -23.188 -21.734 1 50.41 401 PHE A N 1
ATOM 3025 C CA . PHE A 1 401 ? 27.312 -24.359 -21.891 1 50.41 401 PHE A CA 1
ATOM 3026 C C . PHE A 1 401 ? 28.219 -24.219 -23.094 1 50.41 401 PHE A C 1
ATOM 3028 O O . PHE A 1 401 ? 29.359 -24.672 -23.078 1 50.41 401 PHE A O 1
ATOM 3035 N N . ASP A 1 402 ? 27.766 -23.75 -24.188 1 44.59 402 ASP A N 1
ATOM 3036 C CA . ASP A 1 402 ? 28.594 -23.812 -25.391 1 44.59 402 ASP A CA 1
ATOM 3037 C C . ASP A 1 402 ? 29.656 -22.719 -25.375 1 44.59 402 ASP A C 1
ATOM 3039 O O . ASP A 1 402 ? 30.438 -22.578 -26.312 1 44.59 402 ASP A O 1
ATOM 3043 N N . LEU A 1 403 ? 29.609 -21.688 -24.547 1 39.62 403 LEU A N 1
ATOM 3044 C CA . LEU A 1 403 ? 30.75 -20.781 -24.672 1 39.62 403 LEU A CA 1
ATOM 3045 C C . LEU A 1 403 ? 32.062 -21.531 -24.422 1 39.62 403 LEU A C 1
ATOM 3047 O O . LEU A 1 403 ? 33.125 -20.938 -24.5 1 39.62 403 LEU A O 1
ATOM 3051 N N . LEU A 1 404 ? 32.031 -22.625 -23.812 1 36 404 LEU A N 1
ATOM 3052 C CA . LEU A 1 404 ? 33.344 -23.219 -23.625 1 36 404 LEU A CA 1
ATOM 3053 C C . LEU A 1 404 ? 33.906 -23.672 -24.953 1 36 404 LEU A C 1
ATOM 3055 O O . LEU A 1 404 ? 35.062 -24.141 -25.016 1 36 404 LEU A O 1
ATOM 3059 N N . GLN A 1 405 ? 33.094 -24.047 -25.984 1 35.25 405 GLN A N 1
ATOM 3060 C CA . GLN A 1 405 ? 33.844 -24.703 -27.031 1 35.25 405 GLN A CA 1
ATOM 3061 C C . GLN A 1 405 ? 34.594 -23.688 -27.906 1 35.25 405 GLN A C 1
ATOM 3063 O O . GLN A 1 405 ? 35.25 -24.047 -28.875 1 35.25 405 GLN A O 1
ATOM 3068 N N . GLU A 1 406 ? 34.25 -22.422 -27.922 1 34.56 406 GLU A N 1
ATOM 3069 C CA . GLU A 1 406 ? 35.188 -21.719 -28.766 1 34.56 406 GLU A CA 1
ATOM 3070 C C . GLU A 1 406 ? 36.562 -21.641 -28.109 1 34.56 406 GLU A C 1
ATOM 3072 O O . GLU A 1 406 ? 36.688 -21.391 -26.906 1 34.56 406 GLU A O 1
ATOM 3077 N N . PRO A 1 407 ? 37.688 -22.312 -28.641 1 32.12 407 PRO A N 1
ATOM 3078 C CA . PRO A 1 407 ? 39.031 -22.125 -28.109 1 32.12 407 PRO A CA 1
ATOM 3079 C C . PRO A 1 407 ? 39.344 -20.672 -27.781 1 32.12 407 PRO A C 1
ATOM 3081 O O . PRO A 1 407 ? 38.75 -19.766 -28.359 1 32.12 407 PRO A O 1
ATOM 3084 N N . PRO A 1 408 ? 39.875 -20.344 -26.594 1 28.94 408 PRO A N 1
ATOM 3085 C CA . PRO A 1 408 ? 40.375 -19 -26.281 1 28.94 408 PRO A CA 1
ATOM 3086 C C . PRO A 1 408 ? 41.125 -18.375 -27.453 1 28.94 408 PRO A C 1
ATOM 3088 O O . PRO A 1 408 ? 42.031 -19.016 -28.031 1 28.94 408 PRO A O 1
ATOM 3091 N N . HIS A 1 409 ? 40.5 -17.781 -28.438 1 27.97 409 HIS A N 1
ATOM 3092 C CA . HIS A 1 409 ? 41.406 -17 -29.266 1 27.97 409 HIS A CA 1
ATOM 3093 C C . HIS A 1 409 ? 42.375 -16.172 -28.422 1 27.97 409 HIS A C 1
ATOM 3095 O O . HIS A 1 409 ? 41.938 -15.32 -27.641 1 27.97 409 HIS A O 1
ATOM 3101 N N . TYR A 1 410 ? 43.562 -16.734 -28 1 23.81 410 TYR A N 1
ATOM 3102 C CA . TYR A 1 410 ? 44.719 -15.891 -27.688 1 23.81 410 TYR A CA 1
ATOM 3103 C C . TYR A 1 410 ? 45.031 -14.969 -28.859 1 23.81 410 TYR A C 1
ATOM 3105 O O . TYR A 1 410 ? 44.906 -15.367 -30.016 1 23.81 410 TYR A O 1
ATOM 3113 N N . MET B 1 1 ? 46.781 22.312 0.494 1 25.05 1 MET B N 1
ATOM 3114 C CA . MET B 1 1 ? 46.312 23.688 0.641 1 25.05 1 MET B CA 1
ATOM 3115 C C . MET B 1 1 ? 44.906 23.844 0.058 1 25.05 1 MET B C 1
ATOM 3117 O O . MET B 1 1 ? 44.75 24.047 -1.147 1 25.05 1 MET B O 1
ATOM 3121 N N . GLY B 1 2 ? 44 22.953 0.48 1 22.95 2 GLY B N 1
ATOM 3122 C CA . GLY B 1 2 ? 42.75 22.406 -0.019 1 22.95 2 GLY B CA 1
ATOM 3123 C C . GLY B 1 2 ? 41.625 23.438 -0.049 1 22.95 2 GLY B C 1
ATOM 3124 O O . GLY B 1 2 ? 41.312 24.062 0.971 1 22.95 2 GLY B O 1
ATOM 3125 N N . LYS B 1 3 ? 41.469 24.172 -1.257 1 23.19 3 LYS B N 1
ATOM 3126 C CA . LYS B 1 3 ? 40.5 25.219 -1.589 1 23.19 3 LYS B CA 1
ATOM 3127 C C . LYS B 1 3 ? 39.094 24.828 -1.16 1 23.19 3 LYS B C 1
ATOM 3129 O O . LYS B 1 3 ? 38.5 23.922 -1.731 1 23.19 3 LYS B O 1
ATOM 3134 N N . LYS B 1 4 ? 38.875 24.859 0.045 1 24.11 4 LYS B N 1
ATOM 3135 C CA . LYS B 1 4 ? 37.562 24.609 0.623 1 24.11 4 LYS B CA 1
ATOM 3136 C C . LYS B 1 4 ? 36.5 25.469 -0.052 1 24.11 4 LYS B C 1
ATOM 3138 O O . LYS B 1 4 ? 36.5 26.703 0.078 1 24.11 4 LYS B O 1
ATOM 3143 N N . ALA B 1 5 ? 36.156 25.078 -1.298 1 25.17 5 ALA B N 1
ATOM 3144 C CA . ALA B 1 5 ? 35.062 25.797 -1.957 1 25.17 5 ALA B CA 1
ATOM 3145 C C . ALA B 1 5 ? 33.906 26.047 -0.989 1 25.17 5 ALA B C 1
ATOM 3147 O O . ALA B 1 5 ? 33.312 25.094 -0.46 1 25.17 5 ALA B O 1
ATOM 3148 N N . LYS B 1 6 ? 34.031 27 -0.162 1 26.55 6 LYS B N 1
ATOM 3149 C CA . LYS B 1 6 ? 33 27.547 0.704 1 26.55 6 LYS B CA 1
ATOM 3150 C C . LYS B 1 6 ? 31.703 27.781 -0.074 1 26.55 6 LYS B C 1
ATOM 3152 O O . LYS B 1 6 ? 31.516 28.828 -0.684 1 26.55 6 LYS B O 1
ATOM 3157 N N . LEU B 1 7 ? 31.312 26.766 -0.767 1 28.17 7 LEU B N 1
ATOM 3158 C CA . LEU B 1 7 ? 30.047 27.016 -1.447 1 28.17 7 LEU B CA 1
ATOM 3159 C C . LEU B 1 7 ? 28.984 27.484 -0.461 1 28.17 7 LEU B C 1
ATOM 3161 O O . LEU B 1 7 ? 28.516 26.703 0.37 1 28.17 7 LEU B O 1
ATOM 3165 N N . GLY B 1 8 ? 29.219 28.688 0.097 1 29.22 8 GLY B N 1
ATOM 3166 C CA . GLY B 1 8 ? 28.156 29.328 0.853 1 29.22 8 GLY B CA 1
ATOM 3167 C C . GLY B 1 8 ? 26.797 29.219 0.191 1 29.22 8 GLY B C 1
ATOM 3168 O O . GLY B 1 8 ? 26.641 29.594 -0.972 1 29.22 8 GLY B O 1
ATOM 3169 N N . HIS B 1 9 ? 26.094 28.125 0.406 1 30.56 9 HIS B N 1
ATOM 3170 C CA . HIS B 1 9 ? 24.719 27.906 -0.04 1 30.56 9 HIS B CA 1
ATOM 3171 C C . HIS B 1 9 ? 23.859 29.156 0.205 1 30.56 9 HIS B C 1
ATOM 3173 O O . HIS B 1 9 ? 23.656 29.547 1.353 1 30.56 9 HIS B O 1
ATOM 3179 N N . LYS B 1 10 ? 24 30.219 -0.514 1 32 10 LYS B N 1
ATOM 3180 C CA . LYS B 1 10 ? 23.094 31.359 -0.503 1 32 10 LYS B CA 1
ATOM 3181 C C . LYS B 1 10 ? 21.641 30.906 -0.517 1 32 10 LYS B C 1
ATOM 3183 O O . LYS B 1 10 ? 21.141 30.406 -1.531 1 32 10 LYS B O 1
ATOM 3188 N N . THR B 1 11 ? 21.156 30.422 0.574 1 35.97 11 THR B N 1
ATOM 3189 C CA . THR B 1 11 ? 19.734 30.156 0.783 1 35.97 11 THR B CA 1
ATOM 3190 C C . THR B 1 11 ? 18.891 31.344 0.342 1 35.97 11 THR B C 1
ATOM 3192 O O . THR B 1 11 ? 19.25 32.5 0.582 1 35.97 11 THR B O 1
ATOM 3195 N N . GLY B 1 12 ? 18.25 31.359 -0.735 1 40.19 12 GLY B N 1
ATOM 3196 C CA . GLY B 1 12 ? 17.375 32.375 -1.281 1 40.19 12 GLY B CA 1
ATOM 3197 C C . GLY B 1 12 ? 16.594 33.125 -0.218 1 40.19 12 GLY B C 1
ATOM 3198 O O . GLY B 1 12 ? 16 32.531 0.668 1 40.19 12 GLY B O 1
ATOM 3199 N N . VAL B 1 13 ? 17.016 34.344 0.185 1 45.66 13 VAL B N 1
ATOM 3200 C CA . VAL B 1 13 ? 16.438 35.312 1.104 1 45.66 13 VAL B CA 1
ATOM 3201 C C . VAL B 1 13 ? 14.953 35.5 0.783 1 45.66 13 VAL B C 1
ATOM 3203 O O . VAL B 1 13 ? 14.586 35.781 -0.362 1 45.66 13 VAL B O 1
ATOM 3206 N N . ASN B 1 14 ? 14.031 34.844 1.442 1 54.5 14 ASN B N 1
ATOM 3207 C CA . ASN B 1 14 ? 12.594 35.094 1.4 1 54.5 14 ASN B CA 1
ATOM 3208 C C . ASN B 1 14 ? 12.289 36.594 1.337 1 54.5 14 ASN B C 1
ATOM 3210 O O . ASN B 1 14 ? 12.688 37.344 2.223 1 54.5 14 ASN B O 1
ATOM 3214 N N . LYS B 1 15 ? 12.078 37.156 0.102 1 64.88 15 LYS B N 1
ATOM 3215 C CA . LYS B 1 15 ? 11.727 38.531 -0.244 1 64.88 15 LYS B CA 1
ATOM 3216 C C . LYS B 1 15 ? 10.375 38.938 0.351 1 64.88 15 LYS B C 1
ATOM 3218 O O . LYS B 1 15 ? 9.352 38.344 0.016 1 64.88 15 LYS B O 1
ATOM 3223 N N . GLY B 1 16 ? 10.43 39.188 1.834 1 74.75 16 GLY B N 1
ATOM 3224 C CA . GLY B 1 16 ? 9.211 39.688 2.469 1 74.75 16 GLY B CA 1
ATOM 3225 C C . GLY B 1 16 ? 9.344 41.094 3.033 1 74.75 16 GLY B C 1
ATOM 3226 O O . GLY B 1 16 ? 10.438 41.625 3.068 1 74.75 16 GLY B O 1
ATOM 3227 N N . ILE B 1 17 ? 8.164 41.688 3.176 1 81.5 17 ILE B N 1
ATOM 3228 C CA . ILE B 1 17 ? 8.133 43.031 3.748 1 81.5 17 ILE B CA 1
ATOM 3229 C C . ILE B 1 17 ? 7.766 42.938 5.227 1 81.5 17 ILE B C 1
ATOM 3231 O O . ILE B 1 17 ? 6.781 42.312 5.598 1 81.5 17 ILE B O 1
ATOM 3235 N N . LEU B 1 18 ? 8.555 43.594 5.984 1 89.12 18 LEU B N 1
ATOM 3236 C CA . LEU B 1 18 ? 8.32 43.562 7.426 1 89.12 18 LEU B CA 1
ATOM 3237 C C . LEU B 1 18 ? 7.141 44.469 7.789 1 89.12 18 LEU B C 1
ATOM 3239 O O . LEU B 1 18 ? 7.016 45.594 7.277 1 89.12 18 LEU B O 1
ATOM 3243 N N . LEU B 1 19 ? 6.301 44 8.648 1 92.19 19 LEU B N 1
ATOM 3244 C CA . LEU B 1 19 ? 5.234 44.812 9.211 1 92.19 19 LEU B CA 1
ATOM 3245 C C . LEU B 1 19 ? 5.801 45.844 10.172 1 92.19 19 LEU B C 1
ATOM 3247 O O . LEU B 1 19 ? 6.73 45.562 10.93 1 92.19 19 LEU B O 1
ATOM 3251 N N . THR B 1 20 ? 5.227 46.969 10.117 1 92.62 20 THR B N 1
ATOM 3252 C CA . THR B 1 20 ? 5.531 47.938 11.18 1 92.62 20 THR B CA 1
ATOM 3253 C C . THR B 1 20 ? 4.898 47.5 12.492 1 92.62 20 THR B C 1
ATOM 3255 O O . THR B 1 20 ? 4.027 46.625 12.508 1 92.62 20 THR B O 1
ATOM 3258 N N . ASP B 1 21 ? 5.344 48.125 13.586 1 92.69 21 ASP B N 1
ATOM 3259 C CA . ASP B 1 21 ? 4.777 47.812 14.891 1 92.69 21 ASP B CA 1
ATOM 3260 C C . ASP B 1 21 ? 3.275 48.094 14.922 1 92.69 21 ASP B C 1
ATOM 3262 O O . ASP B 1 21 ? 2.504 47.312 15.484 1 92.69 21 ASP B O 1
ATOM 3266 N N . ARG B 1 22 ? 2.979 49.156 14.297 1 93.75 22 ARG B N 1
ATOM 3267 C CA . ARG B 1 22 ? 1.57 49.531 14.258 1 93.75 22 ARG B CA 1
ATOM 3268 C C . ARG B 1 22 ? 0.758 48.531 13.438 1 93.75 22 ARG B C 1
ATOM 3270 O O . ARG B 1 22 ? -0.338 48.156 13.844 1 93.75 22 ARG B O 1
ATOM 3277 N N . GLN B 1 23 ? 1.261 48.188 12.32 1 94.5 23 GLN B N 1
ATOM 3278 C CA . GLN B 1 23 ? 0.588 47.219 11.477 1 94.5 23 GLN B CA 1
ATOM 3279 C C . GLN B 1 23 ? 0.424 45.875 12.203 1 94.5 23 GLN B C 1
ATOM 3281 O O . GLN B 1 23 ? -0.656 45.281 12.18 1 94.5 23 GLN B O 1
ATOM 3286 N N . ARG B 1 24 ? 1.479 45.438 12.812 1 96.5 24 ARG B N 1
ATOM 3287 C CA . ARG B 1 24 ? 1.467 44.188 13.539 1 96.5 24 ARG B CA 1
ATOM 3288 C C . ARG B 1 24 ? 0.429 44.188 14.664 1 96.5 24 ARG B C 1
ATOM 3290 O O . ARG B 1 24 ? -0.295 43.219 14.859 1 96.5 24 ARG B O 1
ATOM 3297 N N . LEU B 1 25 ? 0.398 45.281 15.336 1 96.44 25 LEU B N 1
ATOM 3298 C CA . LEU B 1 25 ? -0.571 45.438 16.422 1 96.44 25 LEU B CA 1
ATOM 3299 C C . LEU B 1 25 ? -1.997 45.375 15.883 1 96.44 25 LEU B C 1
ATOM 3301 O O . LEU B 1 25 ? -2.855 44.719 16.484 1 96.44 25 LEU B O 1
ATOM 3305 N N . ASN B 1 26 ? -2.271 46 14.789 1 96.44 26 ASN B N 1
ATOM 3306 C CA . ASN B 1 26 ? -3.607 45.969 14.195 1 96.44 26 ASN B CA 1
ATOM 3307 C C . ASN B 1 26 ? -3.955 44.594 13.656 1 96.44 26 ASN B C 1
ATOM 3309 O O . ASN B 1 26 ? -5.109 44.156 13.719 1 96.44 26 ASN B O 1
ATOM 3313 N N . TRP B 1 27 ? -2.961 43.938 13.078 1 97.19 27 TRP B N 1
ATOM 3314 C CA . TRP B 1 27 ? -3.18 42.562 12.641 1 97.19 27 TRP B CA 1
ATOM 3315 C C . TRP B 1 27 ? -3.59 41.688 13.82 1 97.19 27 TRP B C 1
ATOM 3317 O O . TRP B 1 27 ? -4.535 40.906 13.711 1 97.19 27 TRP B O 1
ATOM 3327 N N . LEU B 1 28 ? -2.826 41.844 14.898 1 97.69 28 LEU B N 1
ATOM 3328 C CA . LEU B 1 28 ? -3.115 41.062 16.094 1 97.69 28 LEU B CA 1
ATOM 3329 C C . LEU B 1 28 ? -4.516 41.375 16.625 1 97.69 28 LEU B C 1
ATOM 3331 O O . LEU B 1 28 ? -5.27 40.469 16.953 1 97.69 28 LEU B O 1
ATOM 3335 N N . ARG B 1 29 ? -4.879 42.594 16.641 1 97.12 29 ARG B N 1
ATOM 3336 C CA . ARG B 1 29 ? -6.203 43 17.094 1 97.12 29 ARG B CA 1
ATOM 3337 C C . ARG B 1 29 ? -7.297 42.375 16.25 1 97.12 29 ARG B C 1
ATOM 3339 O O . ARG B 1 29 ? -8.273 41.844 16.781 1 97.12 29 ARG B O 1
ATOM 3346 N N . LEU B 1 30 ? -7.086 42.438 15 1 96 30 LEU B N 1
ATOM 3347 C CA . LEU B 1 30 ? -8.07 41.875 14.086 1 96 30 LEU B CA 1
ATOM 3348 C C . LEU B 1 30 ? -8.219 40.375 14.297 1 96 30 LEU B C 1
ATOM 3350 O O . LEU B 1 30 ? -9.328 39.875 14.414 1 96 30 LEU B O 1
ATOM 3354 N N . LEU B 1 31 ? -7.133 39.719 14.43 1 95.25 31 LEU B N 1
ATOM 3355 C CA . LEU B 1 31 ? -7.113 38.281 14.562 1 95.25 31 LEU B CA 1
ATOM 3356 C C . LEU B 1 31 ? -7.711 37.844 15.891 1 95.25 31 LEU B C 1
ATOM 3358 O O . LEU B 1 31 ? -8.289 36.75 15.992 1 95.25 31 LEU B O 1
ATOM 3362 N N . ARG B 1 32 ? -7.562 38.688 16.891 1 96.31 32 ARG B N 1
ATOM 3363 C CA . ARG B 1 32 ? -8.039 38.375 18.219 1 96.31 32 ARG B CA 1
ATOM 3364 C C . ARG B 1 32 ? -9.508 38.75 18.391 1 96.31 32 ARG B C 1
ATOM 3366 O O . ARG B 1 32 ? -10.117 38.469 19.422 1 96.31 32 ARG B O 1
ATOM 3373 N N . SER B 1 33 ? -10.039 39.375 17.406 1 93.81 33 SER B N 1
ATOM 3374 C CA . SER B 1 33 ? -11.453 39.719 17.469 1 93.81 33 SER B CA 1
ATOM 3375 C C . SER B 1 33 ? -12.336 38.5 17.25 1 93.81 33 SER B C 1
ATOM 3377 O O . SER B 1 33 ? -11.922 37.531 16.609 1 93.81 33 SER B O 1
ATOM 3379 N N . GLU B 1 34 ? -13.469 38.625 17.781 1 90.69 34 GLU B N 1
ATOM 3380 C CA . GLU B 1 34 ? -14.383 37.5 17.812 1 90.69 34 GLU B CA 1
ATOM 3381 C C . GLU B 1 34 ? -14.766 37.062 16.406 1 90.69 34 GLU B C 1
ATOM 3383 O O . GLU B 1 34 ? -15.055 37.875 15.539 1 90.69 34 GLU B O 1
ATOM 3388 N N . ASN B 1 35 ? -14.68 35.719 16.188 1 86.44 35 ASN B N 1
ATOM 3389 C CA . ASN B 1 35 ? -15.164 35.031 14.992 1 86.44 35 ASN B CA 1
ATOM 3390 C C . ASN B 1 35 ? -14.32 35.406 13.766 1 86.44 35 ASN B C 1
ATOM 3392 O O . ASN B 1 35 ? -14.836 35.438 12.648 1 86.44 35 ASN B O 1
ATOM 3396 N N . ILE B 1 36 ? -13.07 35.781 13.992 1 89.12 36 ILE B N 1
ATOM 3397 C CA . ILE B 1 36 ? -12.156 36.031 12.883 1 89.12 36 ILE B CA 1
ATOM 3398 C C . ILE B 1 36 ? -11.102 34.938 12.812 1 89.12 36 ILE B C 1
ATOM 3400 O O . ILE B 1 36 ? -10.227 34.844 13.68 1 89.12 36 ILE B O 1
ATOM 3404 N N . GLY B 1 37 ? -11.234 34.156 11.828 1 88.56 37 GLY B N 1
ATOM 3405 C CA . GLY B 1 37 ? -10.219 33.156 11.539 1 88.56 37 GLY B CA 1
ATOM 3406 C C . GLY B 1 37 ? -9.305 33.562 10.391 1 88.56 37 GLY B C 1
ATOM 3407 O O . GLY B 1 37 ? -9.344 34.688 9.922 1 88.56 37 GLY B O 1
ATOM 3408 N N . ALA B 1 38 ? -8.5 32.594 10.008 1 88.38 38 ALA B N 1
ATOM 3409 C CA . ALA B 1 38 ? -7.496 32.875 8.977 1 88.38 38 ALA B CA 1
ATOM 3410 C C . ALA B 1 38 ? -8.148 33.281 7.664 1 88.38 38 ALA B C 1
ATOM 3412 O O . ALA B 1 38 ? -7.711 34.219 7.02 1 88.38 38 ALA B O 1
ATOM 3413 N N . VAL B 1 39 ? -9.203 32.625 7.34 1 84.56 39 VAL B N 1
ATOM 3414 C CA . VAL B 1 39 ? -9.852 32.875 6.062 1 84.56 39 VAL B CA 1
ATOM 3415 C C . VAL B 1 39 ? -10.562 34.219 6.109 1 84.56 39 VAL B C 1
ATOM 3417 O O . VAL B 1 39 ? -10.414 35.062 5.195 1 84.56 39 VAL B O 1
ATOM 3420 N N . SER B 1 40 ? -11.336 34.438 7.137 1 87.44 40 SER B N 1
ATOM 3421 C CA . SER B 1 40 ? -12.016 35.719 7.281 1 87.44 40 SER B CA 1
ATOM 3422 C C . SER B 1 40 ? -11.023 36.875 7.332 1 87.44 40 SER B C 1
ATOM 3424 O O . SER B 1 40 ? -11.281 37.969 6.777 1 87.44 40 SER B O 1
ATOM 3426 N N . PHE B 1 41 ? -9.961 36.625 7.957 1 92.31 41 PHE B N 1
ATOM 3427 C CA . PHE B 1 41 ? -8.906 37.625 8.016 1 92.31 41 PHE B CA 1
ATOM 3428 C C . PHE B 1 41 ? -8.445 38 6.617 1 92.31 41 PHE B C 1
ATOM 3430 O O . PHE B 1 41 ? -8.406 39.188 6.273 1 92.31 41 PHE B O 1
ATOM 3437 N N . ARG B 1 42 ? -8.156 37.031 5.914 1 87.12 42 ARG B N 1
ATOM 3438 C CA . ARG B 1 42 ? -7.664 37.25 4.559 1 87.12 42 ARG B CA 1
ATOM 3439 C C . ARG B 1 42 ? -8.695 38 3.719 1 87.12 42 ARG B C 1
ATOM 3441 O O . ARG B 1 42 ? -8.352 38.969 3.006 1 87.12 42 ARG B O 1
ATOM 3448 N N . ASN B 1 43 ? -9.898 37.594 3.863 1 85.12 43 ASN B N 1
ATOM 3449 C CA . ASN B 1 43 ? -10.961 38.25 3.1 1 85.12 43 ASN B CA 1
ATOM 3450 C C . ASN B 1 43 ? -11.125 39.719 3.492 1 85.12 43 ASN B C 1
ATOM 3452 O O . ASN B 1 43 ? -11.328 40.562 2.631 1 85.12 43 ASN B O 1
ATOM 3456 N N . LEU B 1 44 ? -11.031 39.969 4.723 1 88.81 44 LEU B N 1
ATOM 3457 C CA . LEU B 1 44 ? -11.148 41.344 5.227 1 88.81 44 LEU B CA 1
ATOM 3458 C C . LEU B 1 44 ? -10 42.219 4.723 1 88.81 44 LEU B C 1
ATOM 3460 O O . LEU B 1 44 ? -10.211 43.344 4.289 1 88.81 44 LEU B O 1
ATOM 3464 N N . ILE B 1 45 ? -8.852 41.625 4.77 1 90.06 45 ILE B N 1
ATOM 3465 C CA . ILE B 1 45 ? -7.68 42.375 4.324 1 90.06 45 ILE B CA 1
ATOM 3466 C C . ILE B 1 45 ? -7.762 42.625 2.818 1 90.06 45 ILE B C 1
ATOM 3468 O O . ILE B 1 45 ? -7.414 43.688 2.34 1 90.06 45 ILE B O 1
ATOM 3472 N N . ASP B 1 46 ? -8.156 41.656 2.164 1 85.44 46 ASP B N 1
ATOM 3473 C CA . ASP B 1 46 ? -8.289 41.781 0.716 1 85.44 46 ASP B CA 1
ATOM 3474 C C . ASP B 1 46 ? -9.273 42.906 0.357 1 85.44 46 ASP B C 1
ATOM 3476 O O . ASP B 1 46 ? -9.055 43.656 -0.595 1 85.44 46 ASP B O 1
ATOM 3480 N N . HIS B 1 47 ? -10.312 42.969 1.09 1 84.5 47 HIS B N 1
ATOM 3481 C CA . HIS B 1 47 ? -11.375 43.938 0.782 1 84.5 47 HIS B CA 1
ATOM 3482 C C . HIS B 1 47 ? -11.047 45.312 1.312 1 84.5 47 HIS B C 1
ATOM 3484 O O . HIS B 1 47 ? -11.234 46.312 0.61 1 84.5 47 HIS B O 1
ATOM 3490 N N . TYR B 1 48 ? -10.516 45.375 2.504 1 90.19 48 TYR B N 1
ATOM 3491 C CA . TYR B 1 48 ? -10.336 46.656 3.164 1 90.19 48 TYR B CA 1
ATOM 3492 C C . TYR B 1 48 ? -8.883 47.125 3.09 1 90.19 48 TYR B C 1
ATOM 3494 O O . TYR B 1 48 ? -8.547 48.219 3.523 1 90.19 48 TYR B O 1
ATOM 3502 N N . LYS B 1 49 ? -8.008 46.219 2.664 1 88.75 49 LYS B N 1
ATOM 3503 C CA . LYS B 1 49 ? -6.617 46.469 2.312 1 88.75 49 LYS B CA 1
ATOM 3504 C C . LYS B 1 49 ? -5.742 46.531 3.559 1 88.75 49 LYS B C 1
ATOM 3506 O O . LYS B 1 49 ? -4.602 46.062 3.549 1 88.75 49 LYS B O 1
ATOM 3511 N N . THR B 1 50 ? -6.293 47.188 4.605 1 91.56 50 THR B N 1
ATOM 3512 C CA . THR B 1 50 ? -5.527 47.25 5.844 1 91.56 50 THR B CA 1
ATOM 3513 C C . THR B 1 50 ? -6.348 46.688 7.008 1 91.56 50 THR B C 1
ATOM 3515 O O . THR B 1 50 ? -7.578 46.75 6.98 1 91.56 50 THR B O 1
ATOM 3518 N N . ALA B 1 51 ? -5.566 46.281 8.031 1 95.56 51 ALA B N 1
ATOM 3519 C CA . ALA B 1 51 ? -6.238 45.781 9.227 1 95.56 51 ALA B CA 1
ATOM 3520 C C . ALA B 1 51 ? -6.992 46.906 9.953 1 95.56 51 ALA B C 1
ATOM 3522 O O . ALA B 1 51 ? -8.055 46.656 10.523 1 95.56 51 ALA B O 1
ATOM 3523 N N . GLU B 1 52 ? -6.473 48.062 9.914 1 93.94 52 GLU B N 1
ATOM 3524 C CA . GLU B 1 52 ? -7.121 49.219 10.531 1 93.94 52 GLU B CA 1
ATOM 3525 C C . GLU B 1 52 ? -8.5 49.469 9.93 1 93.94 52 GLU B C 1
ATOM 3527 O O . GLU B 1 52 ? -9.477 49.656 10.656 1 93.94 52 GLU B O 1
ATOM 3532 N N . ASN B 1 53 ? -8.492 49.438 8.641 1 93 53 ASN B N 1
ATOM 3533 C CA . ASN B 1 53 ? -9.758 49.625 7.941 1 93 53 ASN B CA 1
ATOM 3534 C C . ASN B 1 53 ? -10.742 48.5 8.242 1 93 53 ASN B C 1
ATOM 3536 O O . ASN B 1 53 ? -11.938 48.75 8.422 1 93 53 ASN B O 1
ATOM 3540 N N . ALA B 1 54 ? -10.242 47.375 8.227 1 93.19 54 ALA B N 1
ATOM 3541 C CA . ALA B 1 54 ? -11.094 46.219 8.508 1 93.19 54 ALA B CA 1
ATOM 3542 C C . ALA B 1 54 ? -11.688 46.312 9.906 1 93.19 54 ALA B C 1
ATOM 3544 O O . ALA B 1 54 ? -12.883 46.062 10.094 1 93.19 54 ALA B O 1
ATOM 3545 N N . LEU B 1 55 ? -10.867 46.625 10.875 1 94.88 55 LEU B N 1
ATOM 3546 C CA . LEU B 1 55 ? -11.305 46.75 12.258 1 94.88 55 LEU B CA 1
ATOM 3547 C C . LEU B 1 55 ? -12.422 47.781 12.375 1 94.88 55 LEU B C 1
ATOM 3549 O O . LEU B 1 55 ? -13.398 47.562 13.094 1 94.88 55 LEU B O 1
ATOM 3553 N N . ALA B 1 56 ? -12.281 48.844 11.695 1 93 56 ALA B N 1
ATOM 3554 C CA . ALA B 1 56 ? -13.266 49.906 11.727 1 93 56 ALA B CA 1
ATOM 3555 C C . ALA B 1 56 ? -14.602 49.438 11.156 1 93 56 ALA B C 1
ATOM 3557 O O . ALA B 1 56 ? -15.664 49.938 11.562 1 93 56 ALA B O 1
ATOM 3558 N N . ALA B 1 57 ? -14.547 48.531 10.312 1 89.31 57 ALA B N 1
ATOM 3559 C CA . ALA B 1 57 ? -15.734 48.062 9.594 1 89.31 57 ALA B CA 1
ATOM 3560 C C . ALA B 1 57 ? -16.438 46.969 10.352 1 89.31 57 ALA B C 1
ATOM 3562 O O . ALA B 1 57 ? -17.594 46.625 10.047 1 89.31 57 ALA B O 1
ATOM 3563 N N . LEU B 1 58 ? -15.828 46.312 11.305 1 90.5 58 LEU B N 1
ATOM 3564 C CA . LEU B 1 58 ? -16.297 45.094 11.938 1 90.5 58 LEU B CA 1
ATOM 3565 C C . LEU B 1 58 ? -17.688 45.312 12.555 1 90.5 58 LEU B C 1
ATOM 3567 O O . LEU B 1 58 ? -18.578 44.469 12.391 1 90.5 58 LEU B O 1
ATOM 3571 N N . PRO B 1 59 ? -17.859 46.438 13.297 1 86.44 59 PRO B N 1
ATOM 3572 C CA . PRO B 1 59 ? -19.188 46.594 13.922 1 86.44 59 PRO B CA 1
ATOM 3573 C C . PRO B 1 59 ? -20.312 46.625 12.906 1 86.44 59 PRO B C 1
ATOM 3575 O O . PRO B 1 59 ? -21.359 45.969 13.117 1 86.44 59 PRO B O 1
ATOM 3578 N N . GLU B 1 60 ? -20.078 47.219 11.852 1 84.38 60 GLU B N 1
ATOM 3579 C CA . GLU B 1 60 ? -21.094 47.281 10.812 1 84.38 60 GLU B CA 1
ATOM 3580 C C . GLU B 1 60 ? -21.297 45.938 10.125 1 84.38 60 GLU B C 1
ATOM 3582 O O . GLU B 1 60 ? -22.422 45.531 9.828 1 84.38 60 GLU B O 1
ATOM 3587 N N . LEU B 1 61 ? -20.266 45.312 9.867 1 83.38 61 LEU B N 1
ATOM 3588 C CA . LEU B 1 61 ? -20.312 44.031 9.195 1 83.38 61 LEU B CA 1
ATOM 3589 C C . LEU B 1 61 ? -21.078 43 10.039 1 83.38 61 LEU B C 1
ATOM 3591 O O . LEU B 1 61 ? -21.859 42.219 9.508 1 83.38 61 LEU B O 1
ATOM 3595 N N . SER B 1 62 ? -20.797 43.031 11.336 1 81.44 62 SER B N 1
ATOM 3596 C CA . SER B 1 62 ? -21.469 42.062 12.227 1 81.44 62 SER B CA 1
ATOM 3597 C C . SER B 1 62 ? -22.969 42.344 12.297 1 81.44 62 SER B C 1
ATOM 3599 O O . SER B 1 62 ? -23.766 41.406 12.359 1 81.44 62 SER B O 1
ATOM 3601 N N . ARG B 1 63 ? -23.297 43.531 12.289 1 79.62 63 ARG B N 1
ATOM 3602 C CA . ARG B 1 63 ? -24.719 43.906 12.297 1 79.62 63 ARG B CA 1
ATOM 3603 C C . ARG B 1 63 ? -25.406 43.438 11.023 1 79.62 63 ARG B C 1
ATOM 3605 O O . ARG B 1 63 ? -26.531 42.938 11.078 1 79.62 63 ARG B O 1
ATOM 3612 N N . LYS B 1 64 ? -24.766 43.594 9.977 1 74.06 64 LYS B N 1
ATOM 3613 C CA . LYS B 1 64 ? -25.328 43.188 8.695 1 74.06 64 LYS B CA 1
ATOM 3614 C C . LYS B 1 64 ? -25.5 41.688 8.625 1 74.06 64 LYS B C 1
ATOM 3616 O O . LYS B 1 64 ? -26.391 41.188 7.914 1 74.06 64 LYS B O 1
ATOM 3621 N N . GLY B 1 65 ? -24.719 41.062 9.32 1 70.38 65 GLY B N 1
ATOM 3622 C CA . GLY B 1 65 ? -24.828 39.625 9.367 1 70.38 65 GLY B CA 1
ATOM 3623 C C . GLY B 1 65 ? -25.984 39.125 10.242 1 70.38 65 GLY B C 1
ATOM 3624 O O . GLY B 1 65 ? -26.297 37.938 10.266 1 70.38 65 GLY B O 1
ATOM 3625 N N . GLY B 1 66 ? -26.562 39.969 10.922 1 70.19 66 GLY B N 1
ATOM 3626 C CA . GLY B 1 66 ? -27.766 39.625 11.68 1 70.19 66 GLY B CA 1
ATOM 3627 C C . GLY B 1 66 ? -27.531 39.594 13.172 1 70.19 66 GLY B C 1
ATOM 3628 O O . GLY B 1 66 ? -28.391 39.125 13.93 1 70.19 66 GLY B O 1
ATOM 3629 N N . LEU B 1 67 ? -26.359 39.875 13.609 1 68.44 67 LEU B N 1
ATOM 3630 C CA . LEU B 1 67 ? -26.125 39.875 15.047 1 68.44 67 LEU B CA 1
ATOM 3631 C C . LEU B 1 67 ? -26.625 41.188 15.672 1 68.44 67 LEU B C 1
ATOM 3633 O O . LEU B 1 67 ? -26.375 42.25 15.156 1 68.44 67 LEU B O 1
ATOM 3637 N N . ALA B 1 68 ? -27.484 40.938 16.609 1 64.62 68 ALA B N 1
ATOM 3638 C CA . ALA B 1 68 ? -28.062 42.094 17.312 1 64.62 68 ALA B CA 1
ATOM 3639 C C . ALA B 1 68 ? -27.016 42.812 18.141 1 64.62 68 ALA B C 1
ATOM 3641 O O . ALA B 1 68 ? -27.062 44.062 18.25 1 64.62 68 ALA B O 1
ATOM 3642 N N . THR B 1 69 ? -26.141 42 18.703 1 68.75 69 THR B N 1
ATOM 3643 C CA . THR B 1 69 ? -25.109 42.594 19.531 1 68.75 69 THR B CA 1
ATOM 3644 C C . THR B 1 69 ? -23.766 42.594 18.797 1 68.75 69 THR B C 1
ATOM 3646 O O . THR B 1 69 ? -23.5 41.719 17.969 1 68.75 69 THR B O 1
ATOM 3649 N N . SER B 1 70 ? -23.078 43.594 18.984 1 75 70 SER B N 1
ATOM 3650 C CA . SER B 1 70 ? -21.781 43.75 18.344 1 75 70 SER B CA 1
ATOM 3651 C C . SER B 1 70 ? -20.797 42.688 18.812 1 75 70 SER B C 1
ATOM 3653 O O . SER B 1 70 ? -20.859 42.25 19.953 1 75 70 SER B O 1
ATOM 3655 N N . ILE B 1 71 ? -20.062 42.281 17.953 1 82.69 71 ILE B N 1
ATOM 3656 C CA . ILE B 1 71 ? -19.016 41.312 18.281 1 82.69 71 ILE B CA 1
ATOM 3657 C C . ILE B 1 71 ? -17.938 41.969 19.141 1 82.69 71 ILE B C 1
ATOM 3659 O O . ILE B 1 71 ? -17.812 43.188 19.141 1 82.69 71 ILE B O 1
ATOM 3663 N N . ARG B 1 72 ? -17.391 41.156 19.891 1 89.25 72 ARG B N 1
ATOM 3664 C CA . ARG B 1 72 ? -16.297 41.688 20.688 1 89.25 72 ARG B CA 1
ATOM 3665 C C . ARG B 1 72 ? -15.062 41.938 19.828 1 89.25 72 ARG B C 1
ATOM 3667 O O . ARG B 1 72 ? -14.484 41.031 19.25 1 89.25 72 ARG B O 1
ATOM 3674 N N . ILE B 1 73 ? -14.742 43.125 19.734 1 92.62 73 ILE B N 1
ATOM 3675 C CA . ILE B 1 73 ? -13.547 43.562 19.016 1 92.62 73 ILE B CA 1
ATOM 3676 C C . ILE B 1 73 ? -12.383 43.719 20 1 92.62 73 ILE B C 1
ATOM 3678 O O . ILE B 1 73 ? -12.531 44.375 21.031 1 92.62 73 ILE B O 1
ATOM 3682 N N . ALA B 1 74 ? -11.281 43.125 19.703 1 95.44 74 ALA B N 1
ATOM 3683 C CA . ALA B 1 74 ? -10.117 43.25 20.578 1 95.44 74 ALA B CA 1
ATOM 3684 C C . ALA B 1 74 ? -9.672 44.688 20.703 1 95.44 74 ALA B C 1
ATOM 3686 O O . ALA B 1 74 ? -9.523 45.406 19.688 1 95.44 74 ALA B O 1
ATOM 3687 N N . THR B 1 75 ? -9.445 45.125 21.891 1 95.88 75 THR B N 1
ATOM 3688 C CA . THR B 1 75 ? -9.039 46.5 22.109 1 95.88 75 THR B CA 1
ATOM 3689 C C . THR B 1 75 ? -7.547 46.656 21.844 1 95.88 75 THR B C 1
ATOM 3691 O O . THR B 1 75 ? -6.801 45.688 21.797 1 95.88 75 THR B O 1
ATOM 3694 N N . LEU B 1 76 ? -7.23 47.938 21.609 1 95.69 76 LEU B N 1
ATOM 3695 C CA . LEU B 1 76 ? -5.816 48.25 21.453 1 95.69 76 LEU B CA 1
ATOM 3696 C C . LEU B 1 76 ? -5.023 47.844 22.688 1 95.69 76 LEU B C 1
ATOM 3698 O O . LEU B 1 76 ? -3.904 47.344 22.578 1 95.69 76 LEU B O 1
ATOM 3702 N N . GLU B 1 77 ? -5.582 48.031 23.844 1 96.19 77 GLU B N 1
ATOM 3703 C CA . GLU B 1 77 ? -4.938 47.688 25.109 1 96.19 77 GLU B CA 1
ATOM 3704 C C . GLU B 1 77 ? -4.695 46.188 25.219 1 96.19 77 GLU B C 1
ATOM 3706 O O . GLU B 1 77 ? -3.629 45.75 25.672 1 96.19 77 GLU B O 1
ATOM 3711 N N . ASP B 1 78 ? -5.66 45.469 24.859 1 95.56 78 ASP B N 1
ATOM 3712 C CA . ASP B 1 78 ? -5.523 44 24.906 1 95.56 78 ASP B CA 1
ATOM 3713 C C . ASP B 1 78 ? -4.383 43.531 24 1 95.56 78 ASP B C 1
ATOM 3715 O O . ASP B 1 78 ? -3.584 42.688 24.406 1 95.56 78 ASP B O 1
ATOM 3719 N N . ALA B 1 79 ? -4.359 44.031 22.828 1 96.56 79 ALA B N 1
ATOM 3720 C CA . ALA B 1 79 ? -3.328 43.656 21.859 1 96.56 79 ALA B CA 1
ATOM 3721 C C . ALA B 1 79 ? -1.943 44.062 22.344 1 96.56 79 ALA B C 1
ATOM 3723 O O . ALA B 1 79 ? -0.978 43.312 22.203 1 96.56 79 ALA B O 1
ATOM 3724 N N . GLU B 1 80 ? -1.905 45.281 22.859 1 97 80 GLU B N 1
ATOM 3725 C CA . GLU B 1 80 ? -0.635 45.75 23.391 1 97 80 GLU B CA 1
ATOM 3726 C C . GLU B 1 80 ? -0.153 44.906 24.547 1 97 80 GLU B C 1
ATOM 3728 O O . GLU B 1 80 ? 1.037 44.594 24.656 1 97 80 GLU B O 1
ATOM 3733 N N . LYS B 1 81 ? -1.04 44.562 25.375 1 97.06 81 LYS B N 1
ATOM 3734 C CA . LYS B 1 81 ? -0.703 43.719 26.5 1 97.06 81 LYS B CA 1
ATOM 3735 C C . LYS B 1 81 ? -0.154 42.375 26.031 1 97.06 81 LYS B C 1
ATOM 3737 O O . LYS B 1 81 ? 0.85 41.875 26.562 1 97.06 81 LYS B O 1
ATOM 3742 N N . GLU B 1 82 ? -0.812 41.75 25.078 1 97.25 82 GLU B N 1
ATOM 3743 C CA . GLU B 1 82 ? -0.338 40.469 24.547 1 97.25 82 GLU B CA 1
ATOM 3744 C C . GLU B 1 82 ? 1.042 40.625 23.906 1 97.25 82 GLU B C 1
ATOM 3746 O O . GLU B 1 82 ? 1.913 39.781 24.109 1 97.25 82 GLU B O 1
ATOM 3751 N N . MET B 1 83 ? 1.235 41.688 23.188 1 96.31 83 MET B N 1
ATOM 3752 C CA . MET B 1 83 ? 2.525 41.938 22.547 1 96.31 83 MET B CA 1
ATOM 3753 C C . MET B 1 83 ? 3.629 42.094 23.594 1 96.31 83 MET B C 1
ATOM 3755 O O . MET B 1 83 ? 4.73 41.562 23.406 1 96.31 83 MET B O 1
ATOM 3759 N N . GLN B 1 84 ? 3.281 42.781 24.641 1 96.38 84 GLN B N 1
ATOM 3760 C CA . GLN B 1 84 ? 4.254 42.969 25.703 1 96.38 84 GLN B CA 1
ATOM 3761 C C . GLN B 1 84 ? 4.586 41.656 26.406 1 96.38 84 GLN B C 1
ATOM 3763 O O . GLN B 1 84 ? 5.75 41.375 26.703 1 96.38 84 GLN B O 1
ATOM 3768 N N . GLU B 1 85 ? 3.596 40.938 26.656 1 96.75 85 GLU B N 1
ATOM 3769 C CA . GLU B 1 85 ? 3.801 39.625 27.266 1 96.75 85 GLU B CA 1
ATOM 3770 C C . GLU B 1 85 ? 4.656 38.719 26.375 1 96.75 85 GLU B C 1
ATOM 3772 O O . GLU B 1 85 ? 5.547 38.031 26.859 1 96.75 85 GLU B O 1
ATOM 3777 N N . ALA B 1 86 ? 4.355 38.75 25.141 1 96.75 86 ALA B N 1
ATOM 3778 C CA . ALA B 1 86 ? 5.129 37.969 24.172 1 96.75 86 ALA B CA 1
ATOM 3779 C C . ALA B 1 86 ? 6.598 38.375 24.188 1 96.75 86 ALA B C 1
ATOM 3781 O O . ALA B 1 86 ? 7.488 37.531 24.219 1 96.75 86 ALA B O 1
ATOM 3782 N N . GLU B 1 87 ? 6.809 39.625 24.172 1 95.5 87 GLU B N 1
ATOM 3783 C CA . GLU B 1 87 ? 8.172 40.156 24.156 1 95.5 87 GLU B CA 1
ATOM 3784 C C . GLU B 1 87 ? 8.938 39.719 25.406 1 95.5 87 GLU B C 1
ATOM 3786 O O . GLU B 1 87 ? 10.109 39.344 25.312 1 95.5 87 GLU B O 1
ATOM 3791 N N . LYS B 1 88 ? 8.281 39.719 26.5 1 96.31 88 LYS B N 1
ATOM 3792 C CA . LYS B 1 88 ? 8.898 39.312 27.75 1 96.31 88 LYS B CA 1
ATOM 3793 C C . LYS B 1 88 ? 9.305 37.844 27.703 1 96.31 88 LYS B C 1
ATOM 3795 O O . LYS B 1 88 ? 10.289 37.438 28.328 1 96.31 88 LYS B O 1
ATOM 3800 N N . LEU B 1 89 ? 8.602 37.094 26.984 1 95.81 89 LEU B N 1
ATOM 3801 C CA . LEU B 1 89 ? 8.828 35.656 26.906 1 95.81 89 LEU B CA 1
ATOM 3802 C C . LEU B 1 89 ? 9.734 35.312 25.734 1 95.81 89 LEU B C 1
ATOM 3804 O O . LEU B 1 89 ? 9.984 34.125 25.469 1 95.81 89 LEU B O 1
ATOM 3808 N N . GLY B 1 90 ? 10.18 36.281 25.031 1 95.81 90 GLY B N 1
ATOM 3809 C CA . GLY B 1 90 ? 11.031 36.031 23.875 1 95.81 90 GLY B CA 1
ATOM 3810 C C . GLY B 1 90 ? 10.266 35.5 22.672 1 95.81 90 GLY B C 1
ATOM 3811 O O . GLY B 1 90 ? 10.836 34.812 21.844 1 95.81 90 GLY B O 1
ATOM 3812 N N . ILE B 1 91 ? 8.969 35.75 22.609 1 97.25 91 ILE B N 1
ATOM 3813 C CA . ILE B 1 91 ? 8.094 35.312 21.516 1 97.25 91 ILE B CA 1
ATOM 3814 C C . ILE B 1 91 ? 7.938 36.438 20.5 1 97.25 91 ILE B C 1
ATOM 3816 O O . ILE B 1 91 ? 7.785 37.594 20.859 1 97.25 91 ILE B O 1
ATOM 3820 N N . ARG B 1 92 ? 7.992 36.094 19.25 1 95.69 92 ARG B N 1
ATOM 3821 C CA . ARG B 1 92 ? 7.789 37.031 18.172 1 95.69 92 ARG B CA 1
ATOM 3822 C C . ARG B 1 92 ? 6.543 36.688 17.359 1 95.69 92 ARG B C 1
ATOM 3824 O O . ARG B 1 92 ? 6.281 35.5 17.094 1 95.69 92 ARG B O 1
ATOM 3831 N N . PHE B 1 93 ? 5.832 37.688 16.984 1 97.38 93 PHE B N 1
ATOM 3832 C CA . PHE B 1 93 ? 4.738 37.531 16.031 1 97.38 93 PHE B CA 1
ATOM 3833 C C . PHE B 1 93 ? 5.211 37.781 14.609 1 97.38 93 PHE B C 1
ATOM 3835 O O . PHE B 1 93 ? 5.719 38.875 14.305 1 97.38 93 PHE B O 1
ATOM 3842 N N . VAL B 1 94 ? 5.074 36.781 13.766 1 96.56 94 VAL B N 1
ATOM 3843 C CA . VAL B 1 94 ? 5.539 36.906 12.391 1 96.56 94 VAL B CA 1
ATOM 3844 C C . VAL B 1 94 ? 4.348 36.844 11.43 1 96.56 94 VAL B C 1
ATOM 3846 O O . VAL B 1 94 ? 3.537 35.938 11.477 1 96.56 94 VAL B O 1
ATOM 3849 N N . GLY B 1 95 ? 4.266 37.875 10.602 1 96.06 95 GLY B N 1
ATOM 3850 C CA . GLY B 1 95 ? 3.186 37.938 9.633 1 96.06 95 GLY B CA 1
ATOM 3851 C C . GLY B 1 95 ? 3.457 37.156 8.375 1 96.06 95 GLY B C 1
ATOM 3852 O O . GLY B 1 95 ? 4.613 36.969 7.984 1 96.06 95 GLY B O 1
ATOM 3853 N N . ILE B 1 96 ? 2.443 36.75 7.699 1 93.94 96 ILE B N 1
ATOM 3854 C CA . ILE B 1 96 ? 2.482 35.844 6.539 1 93.94 96 ILE B CA 1
ATOM 3855 C C . ILE B 1 96 ? 3.328 36.5 5.434 1 93.94 96 ILE B C 1
ATOM 3857 O O . ILE B 1 96 ? 3.975 35.781 4.66 1 93.94 96 ILE B O 1
ATOM 3861 N N . GLY B 1 97 ? 3.404 37.719 5.344 1 90.06 97 GLY B N 1
ATOM 3862 C CA . GLY B 1 97 ? 4.164 38.406 4.316 1 90.06 97 GLY B CA 1
ATOM 3863 C C . GLY B 1 97 ? 5.609 38.656 4.703 1 90.06 97 GLY B C 1
ATOM 3864 O O . GLY B 1 97 ? 6.402 39.125 3.891 1 90.06 97 GLY B O 1
ATOM 3865 N N . GLU B 1 98 ? 5.988 38.281 5.887 1 94.06 98 GLU B N 1
ATOM 3866 C CA . GLU B 1 98 ? 7.324 38.594 6.395 1 94.06 98 GLU B CA 1
ATOM 3867 C C . GLU B 1 98 ? 8.312 37.469 6.047 1 94.06 98 GLU B C 1
ATOM 3869 O O . GLU B 1 98 ? 7.906 36.312 5.824 1 94.06 98 GLU B O 1
ATOM 3874 N N . PRO B 1 99 ? 9.594 37.719 6.012 1 91.19 99 PRO B N 1
ATOM 3875 C CA . PRO B 1 99 ? 10.609 36.781 5.566 1 91.19 99 PRO B CA 1
ATOM 3876 C C . PRO B 1 99 ? 10.727 35.562 6.484 1 91.19 99 PRO B C 1
ATOM 3878 O O . PRO B 1 99 ? 11.062 34.469 6.031 1 91.19 99 PRO B O 1
ATOM 3881 N N . ASP B 1 100 ? 10.453 35.75 7.742 1 94 100 ASP B N 1
ATOM 3882 C CA . ASP B 1 100 ? 10.656 34.688 8.711 1 94 100 ASP B CA 1
ATOM 3883 C C . ASP B 1 100 ? 9.438 33.75 8.773 1 94 100 ASP B C 1
ATOM 3885 O O . ASP B 1 100 ? 9.453 32.75 9.469 1 94 100 ASP B O 1
ATOM 3889 N N . TYR B 1 101 ? 8.406 34.156 8.039 1 95.44 101 TYR B N 1
ATOM 3890 C CA . TYR B 1 101 ? 7.258 33.281 7.961 1 95.44 101 TYR B CA 1
ATOM 3891 C C . TYR B 1 101 ? 7.598 32 7.172 1 95.44 101 TYR B C 1
ATOM 3893 O O . TYR B 1 101 ? 8.141 32.094 6.066 1 95.44 101 TYR B O 1
ATOM 3901 N N . PRO B 1 102 ? 7.336 30.828 7.762 1 93.94 102 PRO B N 1
ATOM 3902 C CA . PRO B 1 102 ? 7.707 29.609 7.047 1 93.94 102 PRO B CA 1
ATOM 3903 C C . PRO B 1 102 ? 7.105 29.547 5.645 1 93.94 102 PRO B C 1
ATOM 3905 O O . PRO B 1 102 ? 5.887 29.656 5.488 1 93.94 102 PRO B O 1
ATOM 3908 N N . THR B 1 103 ? 7.863 29.25 4.676 1 88.19 103 THR B N 1
ATOM 3909 C CA . THR B 1 103 ? 7.477 29.297 3.27 1 88.19 103 THR B CA 1
ATOM 3910 C C . THR B 1 103 ? 6.402 28.25 2.967 1 88.19 103 THR B C 1
ATOM 3912 O O . THR B 1 103 ? 5.441 28.547 2.25 1 88.19 103 THR B O 1
ATOM 3915 N N . PHE B 1 104 ? 6.512 27.109 3.527 1 88.12 104 PHE B N 1
ATOM 3916 C CA . PHE B 1 104 ? 5.582 26.031 3.213 1 88.12 104 PHE B CA 1
ATOM 3917 C C . PHE B 1 104 ? 4.203 26.312 3.797 1 88.12 104 PHE B C 1
ATOM 3919 O O . PHE B 1 104 ? 3.189 25.875 3.258 1 88.12 104 PHE B O 1
ATOM 3926 N N . LEU B 1 105 ? 4.16 27.047 4.836 1 92.44 105 LEU B N 1
ATOM 3927 C CA . LEU B 1 105 ? 2.895 27.344 5.496 1 92.44 105 LEU B CA 1
ATOM 3928 C C . LEU B 1 105 ? 2.119 28.406 4.73 1 92.44 105 LEU B C 1
ATOM 3930 O O . LEU B 1 105 ? 0.896 28.5 4.855 1 92.44 105 LEU B O 1
ATOM 3934 N N . LYS B 1 106 ? 2.791 29.094 3.902 1 87.56 106 LYS B N 1
ATOM 3935 C CA . LYS B 1 106 ? 2.209 30.219 3.172 1 87.56 106 LYS B CA 1
ATOM 3936 C C . LYS B 1 106 ? 1.221 29.734 2.115 1 87.56 106 LYS B C 1
ATOM 3938 O O . LYS B 1 106 ? 0.276 30.438 1.766 1 87.56 106 LYS B O 1
ATOM 3943 N N . VAL B 1 107 ? 1.402 28.531 1.67 1 78.44 107 VAL B N 1
ATOM 3944 C CA . VAL B 1 107 ? 0.708 28.078 0.471 1 78.44 107 VAL B CA 1
ATOM 3945 C C . VAL B 1 107 ? -0.486 27.203 0.864 1 78.44 107 VAL B C 1
ATOM 3947 O O . VAL B 1 107 ? -1.002 26.453 0.046 1 78.44 107 VAL B O 1
ATOM 3950 N N . THR B 1 108 ? -1.025 27.438 1.977 1 81.75 108 THR B N 1
ATOM 3951 C CA . THR B 1 108 ? -2.213 26.703 2.391 1 81.75 108 THR B CA 1
ATOM 3952 C C . THR B 1 108 ? -3.439 27.609 2.393 1 81.75 108 THR B C 1
ATOM 3954 O O . THR B 1 108 ? -3.312 28.844 2.4 1 81.75 108 THR B O 1
ATOM 3957 N N . GLU B 1 109 ? -4.566 27.078 2.262 1 74.94 109 GLU B N 1
ATOM 3958 C CA . GLU B 1 109 ? -5.809 27.844 2.18 1 74.94 109 GLU B CA 1
ATOM 3959 C C . GLU B 1 109 ? -6.062 28.625 3.469 1 74.94 109 GLU B C 1
ATOM 3961 O O . GLU B 1 109 ? -6.492 29.781 3.428 1 74.94 109 GLU B O 1
ATOM 3966 N N . ALA B 1 110 ? -5.762 28.062 4.539 1 84 110 ALA B N 1
ATOM 3967 C CA . ALA B 1 110 ? -6.043 28.688 5.824 1 84 110 ALA B CA 1
ATOM 3968 C C . ALA B 1 110 ? -4.754 28.938 6.609 1 84 110 ALA B C 1
ATOM 3970 O O . ALA B 1 110 ? -4.688 28.656 7.805 1 84 110 ALA B O 1
ATOM 3971 N N . SER B 1 111 ? -3.863 29.609 5.906 1 92.19 111 SER B N 1
ATOM 3972 C CA . SER B 1 111 ? -2.619 29.969 6.582 1 92.19 111 SER B CA 1
ATOM 3973 C C . SER B 1 111 ? -2.863 31 7.676 1 92.19 111 SER B C 1
ATOM 3975 O O . SER B 1 111 ? -3.557 32 7.457 1 92.19 111 SER B O 1
ATOM 3977 N N . PRO B 1 112 ? -2.242 30.766 8.797 1 95.62 112 PRO B N 1
ATOM 3978 C CA . PRO B 1 112 ? -2.377 31.797 9.82 1 95.62 112 PRO B CA 1
ATOM 3979 C C . PRO B 1 112 ? -1.753 33.125 9.398 1 95.62 112 PRO B C 1
ATOM 3981 O O . PRO B 1 112 ? -0.589 33.156 8.992 1 95.62 112 PRO B O 1
ATOM 3984 N N . PRO B 1 113 ? -2.525 34.219 9.5 1 95.25 113 PRO B N 1
ATOM 3985 C CA . PRO B 1 113 ? -1.978 35.5 9.109 1 95.25 113 PRO B CA 1
ATOM 3986 C C . PRO B 1 113 ? -0.802 35.938 9.984 1 95.25 113 PRO B C 1
ATOM 3988 O O . PRO B 1 113 ? 0.108 36.625 9.508 1 95.25 113 PRO B O 1
ATOM 3991 N N . LEU B 1 114 ? -0.931 35.594 11.227 1 96.25 114 LEU B N 1
ATOM 3992 C CA . LEU B 1 114 ? 0.113 35.844 12.211 1 96.25 114 LEU B CA 1
ATOM 3993 C C . LEU B 1 114 ? 0.417 34.562 13.008 1 96.25 114 LEU B C 1
ATOM 3995 O O . LEU B 1 114 ? -0.5 33.875 13.453 1 96.25 114 LEU B O 1
ATOM 3999 N N . ILE B 1 115 ? 1.749 34.344 13.18 1 96.81 115 ILE B N 1
ATOM 4000 C CA . ILE B 1 115 ? 2.113 33.219 14.008 1 96.81 115 ILE B CA 1
ATOM 4001 C C . ILE B 1 115 ? 3.105 33.656 15.086 1 96.81 115 ILE B C 1
ATOM 4003 O O . ILE B 1 115 ? 3.967 34.5 14.828 1 96.81 115 ILE B O 1
ATOM 4007 N N . ALA B 1 116 ? 2.871 33.156 16.25 1 98 116 ALA B N 1
ATOM 4008 C CA . ALA B 1 116 ? 3.842 33.312 17.328 1 98 116 ALA B CA 1
ATOM 4009 C C . ALA B 1 116 ? 4.973 32.312 17.219 1 98 116 ALA B C 1
ATOM 4011 O O . ALA B 1 116 ? 4.727 31.109 17.047 1 98 116 ALA B O 1
ATOM 4012 N N . ILE B 1 117 ? 6.223 32.781 17.281 1 98.19 117 ILE B N 1
ATOM 4013 C CA . ILE B 1 117 ? 7.387 31.906 17.188 1 98.19 117 ILE B CA 1
ATOM 4014 C C . ILE B 1 117 ? 8.32 32.156 18.359 1 98.19 117 ILE B C 1
ATOM 4016 O O . ILE B 1 117 ? 8.602 33.281 18.719 1 98.19 117 ILE B O 1
ATOM 4020 N N . LYS B 1 118 ? 8.711 31.156 19 1 98.25 118 LYS B N 1
ATOM 4021 C CA . LYS B 1 118 ? 9.781 31.172 19.984 1 98.25 118 LYS B CA 1
ATOM 4022 C C . LYS B 1 118 ? 10.922 30.234 19.578 1 98.25 118 LYS B C 1
ATOM 4024 O O . LYS B 1 118 ? 10.688 29.062 19.312 1 98.25 118 LYS B O 1
ATOM 4029 N N . GLY B 1 119 ? 12.156 30.734 19.516 1 97.62 119 GLY B N 1
ATOM 4030 C CA . GLY B 1 119 ? 13.297 29.922 19.109 1 97.62 119 GLY B CA 1
ATOM 4031 C C . GLY B 1 119 ? 13.945 30.406 17.828 1 97.62 119 GLY B C 1
ATOM 4032 O O . GLY B 1 119 ? 13.883 31.594 17.5 1 97.62 119 GLY B O 1
ATOM 4033 N N . ASN B 1 120 ? 14.609 29.547 17.141 1 96.62 120 ASN B N 1
ATOM 4034 C CA . ASN B 1 120 ? 15.414 29.891 15.977 1 96.62 120 ASN B CA 1
ATOM 4035 C C . ASN B 1 120 ? 14.609 29.766 14.688 1 96.62 120 ASN B C 1
ATOM 4037 O O . ASN B 1 120 ? 14.242 28.672 14.281 1 96.62 120 ASN B O 1
ATOM 4041 N N . VAL B 1 121 ? 14.484 30.828 13.945 1 95.25 121 VAL B N 1
ATOM 4042 C CA . VAL B 1 121 ? 13.625 30.875 12.766 1 95.25 121 VAL B CA 1
ATOM 4043 C C . VAL B 1 121 ? 14.359 30.25 11.578 1 95.25 121 VAL B C 1
ATOM 4045 O O . VAL B 1 121 ? 13.742 29.922 10.562 1 95.25 121 VAL B O 1
ATOM 4048 N N . SER B 1 122 ? 15.633 30 11.672 1 94.81 122 SER B N 1
ATOM 4049 C CA . SER B 1 122 ? 16.406 29.422 10.578 1 94.81 122 SER B CA 1
ATOM 4050 C C . SER B 1 122 ? 15.977 27.984 10.305 1 94.81 122 SER B C 1
ATOM 4052 O O . SER B 1 122 ? 16.234 27.453 9.219 1 94.81 122 SER B O 1
ATOM 4054 N N . VAL B 1 123 ? 15.32 27.391 11.305 1 96.06 123 VAL B N 1
ATOM 4055 C CA . VAL B 1 123 ? 14.883 26 11.172 1 96.06 123 VAL B CA 1
ATOM 4056 C C . VAL B 1 123 ? 13.852 25.891 10.055 1 96.06 123 VAL B C 1
ATOM 4058 O O . VAL B 1 123 ? 13.656 24.812 9.484 1 96.06 123 VAL B O 1
ATOM 4061 N N . PHE B 1 124 ? 13.219 27 9.688 1 94.75 124 PHE B N 1
ATOM 4062 C CA . PHE B 1 124 ? 12.156 27 8.695 1 94.75 124 PHE B CA 1
ATOM 4063 C C . PHE B 1 124 ? 12.727 27.109 7.289 1 94.75 124 PHE B C 1
ATOM 4065 O O . PHE B 1 124 ? 12 27 6.301 1 94.75 124 PHE B O 1
ATOM 4072 N N . GLU B 1 125 ? 13.984 27.312 7.168 1 91.06 125 GLU B N 1
ATOM 4073 C CA . GLU B 1 125 ? 14.625 27.453 5.867 1 91.06 125 GLU B CA 1
ATOM 4074 C C . GLU B 1 125 ? 14.812 26.094 5.195 1 91.06 125 GLU B C 1
ATOM 4076 O O . GLU B 1 125 ? 14.906 26 3.969 1 91.06 125 GLU B O 1
ATOM 4081 N N . LYS B 1 126 ? 14.852 25.078 6.031 1 92.81 126 LYS B N 1
ATOM 4082 C CA . LYS B 1 126 ? 14.992 23.719 5.535 1 92.81 126 LYS B CA 1
ATOM 4083 C C . LYS B 1 126 ? 13.641 23.109 5.199 1 92.81 126 LYS B C 1
ATOM 4085 O O . LYS B 1 126 ? 12.617 23.5 5.766 1 92.81 126 LYS B O 1
ATOM 4090 N N . ALA B 1 127 ? 13.742 22.172 4.254 1 95 127 ALA B N 1
ATOM 4091 C CA . ALA B 1 127 ? 12.539 21.375 4.051 1 95 127 ALA B CA 1
ATOM 4092 C C . ALA B 1 127 ? 12.188 20.594 5.312 1 95 127 ALA B C 1
ATOM 4094 O O . ALA B 1 127 ? 13.07 20.266 6.117 1 95 127 ALA B O 1
ATOM 4095 N N . SER B 1 128 ? 10.883 20.344 5.445 1 97.75 128 SER B N 1
ATOM 4096 C CA . SER B 1 128 ? 10.469 19.734 6.703 1 97.75 128 SER B CA 1
ATOM 4097 C C . SER B 1 128 ? 9.578 18.516 6.457 1 97.75 128 SER B C 1
ATOM 4099 O O . SER B 1 128 ? 8.945 18.406 5.406 1 97.75 128 SER B O 1
ATOM 4101 N N . VAL B 1 129 ? 9.633 17.625 7.402 1 98.62 129 VAL B N 1
ATOM 4102 C CA . VAL B 1 129 ? 8.766 16.438 7.422 1 98.62 129 VAL B CA 1
ATOM 4103 C C . VAL B 1 129 ? 7.988 16.391 8.734 1 98.62 129 VAL B C 1
ATOM 4105 O O . VAL B 1 129 ? 8.578 16.5 9.812 1 98.62 129 VAL B O 1
ATOM 4108 N N . GLY B 1 130 ? 6.664 16.344 8.586 1 98.81 130 GLY B N 1
ATOM 4109 C CA . GLY B 1 130 ? 5.863 16.109 9.773 1 98.81 130 GLY B CA 1
ATOM 4110 C C . GLY B 1 130 ? 5.871 14.648 10.211 1 98.81 130 GLY B C 1
ATOM 4111 O O . GLY B 1 130 ? 5.812 13.742 9.375 1 98.81 130 GLY B O 1
ATOM 4112 N N . ILE B 1 131 ? 6.039 14.383 11.469 1 98.88 131 ILE B N 1
ATOM 4113 C CA . ILE B 1 131 ? 5.934 13.039 12.031 1 98.88 131 ILE B CA 1
ATOM 4114 C C . ILE B 1 131 ? 4.895 13.031 13.148 1 98.88 131 ILE B C 1
ATOM 4116 O O . ILE B 1 131 ? 5.031 13.75 14.141 1 98.88 131 ILE B O 1
ATOM 4120 N N . VAL B 1 132 ? 3.83 12.219 12.953 1 98.81 132 VAL B N 1
ATOM 4121 C CA . VAL B 1 132 ? 2.75 12.141 13.93 1 98.81 132 VAL B CA 1
ATOM 4122 C C . VAL B 1 132 ? 2.363 10.68 14.156 1 98.81 132 VAL B C 1
ATOM 4124 O O . VAL B 1 132 ? 2.828 9.789 13.445 1 98.81 132 VAL B O 1
ATOM 4127 N N . GLY B 1 133 ? 1.579 10.492 15.18 1 98.25 133 GLY B N 1
ATOM 4128 C CA . GLY B 1 133 ? 1.096 9.156 15.477 1 98.25 133 GLY B CA 1
ATOM 4129 C C . GLY B 1 133 ? 0.435 9.047 16.844 1 98.25 133 GLY B C 1
ATOM 4130 O O . GLY B 1 133 ? -0.059 10.039 17.375 1 98.25 133 GLY B O 1
ATOM 4131 N N . SER B 1 134 ? 0.454 7.836 17.375 1 95.88 134 SER B N 1
ATOM 4132 C CA . SER B 1 134 ? -0.285 7.5 18.594 1 95.88 134 SER B CA 1
ATOM 4133 C C . SER B 1 134 ? 0.319 8.188 19.812 1 95.88 134 SER B C 1
ATOM 4135 O O . SER B 1 134 ? 1.541 8.219 19.969 1 95.88 134 SER B O 1
ATOM 4137 N N . ARG B 1 135 ? -0.567 8.695 20.688 1 95.25 135 ARG B N 1
ATOM 4138 C CA . ARG B 1 135 ? -0.14 9.242 21.969 1 95.25 135 ARG B CA 1
ATOM 4139 C C . ARG B 1 135 ? 0.327 8.133 22.906 1 95.25 135 ARG B C 1
ATOM 4141 O O . ARG B 1 135 ? 1.152 8.367 23.797 1 95.25 135 ARG B O 1
ATOM 4148 N N . ASN B 1 136 ? -0.354 6.992 22.719 1 92.56 136 ASN B N 1
ATOM 4149 C CA . ASN B 1 136 ? 0.034 5.789 23.453 1 92.56 136 ASN B CA 1
ATOM 4150 C C . ASN B 1 136 ? 0.792 4.812 22.547 1 92.56 136 ASN B C 1
ATOM 4152 O O . ASN B 1 136 ? 0.348 3.682 22.344 1 92.56 136 ASN B O 1
ATOM 4156 N N . ALA B 1 137 ? 1.929 5.215 22.156 1 91.94 137 ALA B N 1
ATOM 4157 C CA . ALA B 1 137 ? 2.723 4.496 21.172 1 91.94 137 ALA B CA 1
ATOM 4158 C C . ALA B 1 137 ? 3.281 3.199 21.75 1 91.94 137 ALA B C 1
ATOM 4160 O O . ALA B 1 137 ? 3.664 3.148 22.922 1 91.94 137 ALA B O 1
ATOM 4161 N N . SER B 1 138 ? 3.311 2.166 20.969 1 88.38 138 SER B N 1
ATOM 4162 C CA . SER B 1 138 ? 3.977 0.918 21.328 1 88.38 138 SER B CA 1
ATOM 4163 C C . SER B 1 138 ? 5.492 1.085 21.328 1 88.38 138 SER B C 1
ATOM 4165 O O . SER B 1 138 ? 6.016 2.102 20.875 1 88.38 138 SER B O 1
ATOM 4167 N N . ALA B 1 139 ? 6.168 0.101 21.969 1 89.88 139 ALA B N 1
ATOM 4168 C CA . ALA B 1 139 ? 7.625 0.115 21.938 1 89.88 139 ALA B CA 1
ATOM 4169 C C . ALA B 1 139 ? 8.148 0.135 20.5 1 89.88 139 ALA B C 1
ATOM 4171 O O . ALA B 1 139 ? 9.094 0.856 20.188 1 89.88 139 ALA B O 1
ATOM 4172 N N . ALA B 1 140 ? 7.512 -0.633 19.609 1 87.19 140 ALA B N 1
ATOM 4173 C CA . ALA B 1 140 ? 7.887 -0.671 18.203 1 87.19 140 ALA B CA 1
ATOM 4174 C C . ALA B 1 140 ? 7.656 0.683 17.547 1 87.19 140 ALA B C 1
ATOM 4176 O O . ALA B 1 140 ? 8.508 1.158 16.781 1 87.19 140 ALA B O 1
ATOM 4177 N N . GLY B 1 141 ? 6.516 1.282 17.828 1 93.94 141 GLY B N 1
ATOM 4178 C CA . GLY B 1 141 ? 6.219 2.602 17.281 1 93.94 141 GLY B CA 1
ATOM 4179 C C . GLY B 1 141 ? 7.227 3.654 17.703 1 93.94 141 GLY B C 1
ATOM 4180 O O . GLY B 1 141 ? 7.66 4.465 16.875 1 93.94 141 GLY B O 1
ATOM 4181 N N . LYS B 1 142 ? 7.586 3.605 18.969 1 95.62 142 LYS B N 1
ATOM 4182 C CA . LYS B 1 142 ? 8.57 4.551 19.484 1 95.62 142 LYS B CA 1
ATOM 4183 C C . LYS B 1 142 ? 9.93 4.355 18.797 1 95.62 142 LYS B C 1
ATOM 4185 O O . LYS B 1 142 ? 10.586 5.328 18.438 1 95.62 142 LYS B O 1
ATOM 4190 N N . LYS B 1 143 ? 10.273 3.156 18.688 1 94.19 143 LYS B N 1
ATOM 4191 C CA . LYS B 1 143 ? 11.539 2.834 18.031 1 94.19 143 LYS B CA 1
ATOM 4192 C C . LYS B 1 143 ? 11.562 3.348 16.594 1 94.19 143 LYS B C 1
ATOM 4194 O O . LYS B 1 143 ? 12.531 3.982 16.172 1 94.19 143 LYS B O 1
ATOM 4199 N N . LEU B 1 144 ? 10.578 3.115 15.867 1 95.56 144 LEU B N 1
ATOM 4200 C CA . LEU B 1 144 ? 10.484 3.541 14.477 1 95.56 144 LEU B CA 1
ATOM 4201 C C . LEU B 1 144 ? 10.445 5.062 14.375 1 95.56 144 LEU B C 1
ATOM 4203 O O . LEU B 1 144 ? 11.125 5.652 13.531 1 95.56 144 LEU B O 1
ATOM 4207 N N . ALA B 1 145 ? 9.68 5.688 15.25 1 98.56 145 ALA B N 1
ATOM 4208 C CA . ALA B 1 145 ? 9.617 7.148 15.258 1 98.56 145 ALA B CA 1
ATOM 4209 C C . ALA B 1 145 ? 11 7.762 15.453 1 98.56 145 ALA B C 1
ATOM 4211 O O . ALA B 1 145 ? 11.383 8.688 14.742 1 98.56 145 ALA B O 1
ATOM 4212 N N . ALA B 1 146 ? 11.711 7.199 16.406 1 98.62 146 ALA B N 1
ATOM 4213 C CA . ALA B 1 146 ? 13.055 7.691 16.688 1 98.62 146 ALA B CA 1
ATOM 4214 C C . ALA B 1 146 ? 13.984 7.492 15.5 1 98.62 146 ALA B C 1
ATOM 4216 O O . ALA B 1 146 ? 14.727 8.406 15.125 1 98.62 146 ALA B O 1
ATOM 4217 N N . GLN B 1 147 ? 13.883 6.348 14.922 1 97.75 147 GLN B N 1
ATOM 4218 C CA . GLN B 1 147 ? 14.727 6.02 13.773 1 97.75 147 GLN B CA 1
ATOM 4219 C C . GLN B 1 147 ? 14.453 6.953 12.602 1 97.75 147 GLN B C 1
ATOM 4221 O O . GLN B 1 147 ? 15.383 7.52 12.016 1 97.75 147 GLN B O 1
ATOM 4226 N N . PHE B 1 148 ? 13.25 7.113 12.266 1 98.81 148 PHE B N 1
ATOM 4227 C CA . PHE B 1 148 ? 12.875 7.945 11.125 1 98.81 148 PHE B CA 1
ATOM 4228 C C . PHE B 1 148 ? 13.258 9.398 11.375 1 98.81 148 PHE B C 1
ATOM 4230 O O . PHE B 1 148 ? 13.875 10.039 10.516 1 98.81 148 PHE B O 1
ATOM 4237 N N . ALA B 1 149 ? 12.93 9.914 12.539 1 98.88 149 ALA B N 1
ATOM 4238 C CA . ALA B 1 149 ? 13.242 11.312 12.852 1 98.88 149 ALA B CA 1
ATOM 4239 C C . ALA B 1 149 ? 14.742 11.57 12.789 1 98.88 149 ALA B C 1
ATOM 4241 O O . ALA B 1 149 ? 15.188 12.578 12.242 1 98.88 149 ALA B O 1
ATOM 4242 N N . HIS B 1 150 ? 15.484 10.641 13.352 1 98.44 150 HIS B N 1
ATOM 4243 C CA . HIS B 1 150 ? 16.938 10.766 13.383 1 98.44 150 HIS B CA 1
ATOM 4244 C C . HIS B 1 150 ? 17.516 10.805 11.977 1 98.44 150 HIS B C 1
ATOM 4246 O O . HIS B 1 150 ? 18.297 11.703 11.641 1 98.44 150 HIS B O 1
ATOM 4252 N N . PHE B 1 151 ? 17.141 9.906 11.164 1 98.25 151 PHE B N 1
ATOM 4253 C CA . PHE B 1 151 ? 17.703 9.789 9.828 1 98.25 151 PHE B CA 1
ATOM 4254 C C . PHE B 1 151 ? 17.234 10.93 8.938 1 98.25 151 PHE B C 1
ATOM 4256 O O . PHE B 1 151 ? 18.016 11.469 8.141 1 98.25 151 PHE B O 1
ATOM 4263 N N . LEU B 1 152 ? 16.016 11.328 9.031 1 98.69 152 LEU B N 1
ATOM 4264 C CA . LEU B 1 152 ? 15.516 12.469 8.273 1 98.69 152 LEU B CA 1
ATOM 4265 C C . LEU B 1 152 ? 16.234 13.75 8.688 1 98.69 152 LEU B C 1
ATOM 4267 O O . LEU B 1 152 ? 16.594 14.562 7.832 1 98.69 152 LEU B O 1
ATOM 4271 N N . GLY B 1 153 ? 16.375 13.883 10.023 1 98.5 153 GLY B N 1
ATOM 4272 C CA . GLY B 1 153 ? 17.156 15.016 10.5 1 98.5 153 GLY B CA 1
ATOM 4273 C C . GLY B 1 153 ? 18.547 15.07 9.906 1 98.5 153 GLY B C 1
ATOM 4274 O O . GLY B 1 153 ? 19 16.125 9.445 1 98.5 153 GLY B O 1
ATOM 4275 N N . ASN B 1 154 ? 19.188 13.898 9.875 1 97.81 154 ASN B N 1
ATOM 4276 C CA . ASN B 1 154 ? 20.547 13.82 9.328 1 97.81 154 ASN B CA 1
ATOM 4277 C C . ASN B 1 154 ? 20.562 14.07 7.824 1 97.81 154 ASN B C 1
ATOM 4279 O O . ASN B 1 154 ? 21.594 14.422 7.258 1 97.81 154 ASN B O 1
ATOM 4283 N N . ALA B 1 155 ? 19.484 13.852 7.223 1 97.5 155 ALA B N 1
ATOM 4284 C CA . ALA B 1 155 ? 19.344 14.141 5.797 1 97.5 155 ALA B CA 1
ATOM 4285 C C . ALA B 1 155 ? 18.938 15.594 5.57 1 97.5 155 ALA B C 1
ATOM 4287 O O . ALA B 1 155 ? 18.5 15.953 4.477 1 97.5 155 ALA B O 1
ATOM 4288 N N . ASP B 1 156 ? 18.922 16.391 6.629 1 96.94 156 ASP B N 1
ATOM 4289 C CA . ASP B 1 156 ? 18.766 17.844 6.605 1 96.94 156 ASP B CA 1
ATOM 4290 C C . ASP B 1 156 ? 17.297 18.25 6.516 1 96.94 156 ASP B C 1
ATOM 4292 O O . ASP B 1 156 ? 16.969 19.312 5.98 1 96.94 156 ASP B O 1
ATOM 4296 N N . PHE B 1 157 ? 16.438 17.391 6.93 1 98.19 157 PHE B N 1
ATOM 4297 C CA . PHE B 1 157 ? 15.039 17.766 7.078 1 98.19 157 PHE B CA 1
ATOM 4298 C C . PHE B 1 157 ? 14.758 18.266 8.484 1 98.19 157 PHE B C 1
ATOM 4300 O O . PHE B 1 157 ? 15.266 17.719 9.461 1 98.19 157 PHE B O 1
ATOM 4307 N N . THR B 1 158 ? 14.031 19.297 8.586 1 98.44 158 THR B N 1
ATOM 4308 C CA . THR B 1 158 ? 13.484 19.688 9.875 1 98.44 158 THR B CA 1
ATOM 4309 C C . THR B 1 158 ? 12.273 18.844 10.234 1 98.44 158 THR B C 1
ATOM 4311 O O . THR B 1 158 ? 11.422 18.562 9.383 1 98.44 158 THR B O 1
ATOM 4314 N N . ILE B 1 159 ? 12.203 18.391 11.492 1 98.88 159 ILE B N 1
ATOM 4315 C CA . ILE B 1 159 ? 11.078 17.562 11.922 1 98.88 159 ILE B CA 1
ATOM 4316 C C . ILE B 1 159 ? 10 18.453 12.547 1 98.88 159 ILE B C 1
ATOM 4318 O O . ILE B 1 159 ? 10.297 19.281 13.414 1 98.88 159 ILE B O 1
ATOM 4322 N N . ILE B 1 160 ? 8.742 18.312 12.086 1 98.88 160 ILE B N 1
ATOM 4323 C CA . ILE B 1 160 ? 7.598 19.047 12.617 1 98.88 160 ILE B CA 1
ATOM 4324 C C . ILE B 1 160 ? 6.668 18.094 13.352 1 98.88 160 ILE B C 1
ATOM 4326 O O . ILE B 1 160 ? 6.332 17.031 12.844 1 98.88 160 ILE B O 1
ATOM 4330 N N . SER B 1 161 ? 6.242 18.422 14.57 1 98.81 161 SER B N 1
ATOM 4331 C CA . SER B 1 161 ? 5.27 17.609 15.305 1 98.81 161 SER B CA 1
ATOM 4332 C C . SER B 1 161 ? 4.527 18.453 16.344 1 98.81 161 SER B C 1
ATOM 4334 O O . SER B 1 161 ? 4.703 19.672 16.406 1 98.81 161 SER B O 1
ATOM 4336 N N . GLY B 1 162 ? 3.619 17.875 17.094 1 98.12 162 GLY B N 1
ATOM 4337 C CA . GLY B 1 162 ? 2.674 18.641 17.906 1 98.12 162 GLY B CA 1
ATOM 4338 C C . GLY B 1 162 ? 3.02 18.656 19.375 1 98.12 162 GLY B C 1
ATOM 4339 O O . GLY B 1 162 ? 2.256 19.172 20.188 1 98.12 162 GLY B O 1
ATOM 4340 N N . LEU B 1 163 ? 4.074 17.953 19.766 1 98.19 163 LEU B N 1
ATOM 4341 C CA . LEU B 1 163 ? 4.574 17.906 21.141 1 98.19 163 LEU B CA 1
ATOM 4342 C C . LEU B 1 163 ? 3.689 17.016 22.016 1 98.19 163 LEU B C 1
ATOM 4344 O O . LEU B 1 163 ? 3.738 17.109 23.25 1 98.19 163 LEU B O 1
ATOM 4348 N N . ALA B 1 164 ? 2.746 16.297 21.469 1 97.25 164 ALA B N 1
ATOM 4349 C CA . ALA B 1 164 ? 1.947 15.344 22.219 1 97.25 164 ALA B CA 1
ATOM 4350 C C . ALA B 1 164 ? 2.82 14.219 22.781 1 97.25 164 ALA B C 1
ATOM 4352 O O . ALA B 1 164 ? 4.008 14.133 22.469 1 97.25 164 ALA B O 1
ATOM 4353 N N . ARG B 1 165 ? 2.219 13.422 23.609 1 96.69 165 ARG B N 1
ATOM 4354 C CA . ARG B 1 165 ? 2.887 12.211 24.078 1 96.69 165 ARG B CA 1
ATOM 4355 C C . ARG B 1 165 ? 3.113 11.227 22.938 1 96.69 165 ARG B C 1
ATOM 4357 O O . ARG B 1 165 ? 2.551 11.391 21.859 1 96.69 165 ARG B O 1
ATOM 4364 N N . GLY B 1 166 ? 3.951 10.234 23.234 1 97.19 166 GLY B N 1
ATOM 4365 C CA . GLY B 1 166 ? 4.109 9.148 22.281 1 97.19 166 GLY B CA 1
ATOM 4366 C C . GLY B 1 166 ? 4.98 9.523 21.094 1 97.19 166 GLY B C 1
ATOM 4367 O O . GLY B 1 166 ? 6.113 9.977 21.266 1 97.19 166 GLY B O 1
ATOM 4368 N N . ILE B 1 167 ? 4.449 9.422 19.953 1 98.56 167 ILE B N 1
ATOM 4369 C CA . ILE B 1 167 ? 5.219 9.555 18.719 1 98.56 167 ILE B CA 1
ATOM 4370 C C . ILE B 1 167 ? 5.773 10.969 18.609 1 98.56 167 ILE B C 1
ATOM 4372 O O . ILE B 1 167 ? 6.941 11.164 18.25 1 98.56 167 ILE B O 1
ATOM 4376 N N . ASP B 1 168 ? 4.938 11.961 18.922 1 98.62 168 ASP B N 1
ATOM 4377 C CA . ASP B 1 168 ? 5.379 13.344 18.797 1 98.62 168 ASP B CA 1
ATOM 4378 C C . ASP B 1 168 ? 6.621 13.602 19.641 1 98.62 168 ASP B C 1
ATOM 4380 O O . ASP B 1 168 ? 7.609 14.156 19.156 1 98.62 168 ASP B O 1
ATOM 4384 N N . SER B 1 169 ? 6.523 13.211 20.875 1 98.69 169 SER B N 1
ATOM 4385 C CA . SER B 1 169 ? 7.625 13.445 21.797 1 98.69 169 SER B CA 1
ATOM 4386 C C . SER B 1 169 ? 8.898 12.758 21.328 1 98.69 169 SER B C 1
ATOM 4388 O O . SER B 1 169 ? 9.984 13.344 21.375 1 98.69 169 SER B O 1
ATOM 4390 N N . ILE B 1 170 ? 8.742 11.547 20.875 1 98.5 170 ILE B N 1
ATOM 4391 C CA . ILE B 1 170 ? 9.891 10.766 20.438 1 98.5 170 ILE B CA 1
ATOM 4392 C C . ILE B 1 170 ? 10.5 11.398 19.188 1 98.5 170 ILE B C 1
ATOM 4394 O O . ILE B 1 170 ? 11.727 11.477 19.062 1 98.5 170 ILE B O 1
ATOM 4398 N N . ALA B 1 171 ? 9.703 11.867 18.297 1 98.88 171 ALA B N 1
ATOM 4399 C CA . ALA B 1 171 ? 10.18 12.523 17.078 1 98.88 171 ALA B CA 1
ATOM 4400 C C . ALA B 1 171 ? 11.008 13.758 17.406 1 98.88 171 ALA B C 1
ATOM 4402 O O . ALA B 1 171 ? 12.094 13.953 16.844 1 98.88 171 ALA B O 1
ATOM 4403 N N . HIS B 1 172 ? 10.492 14.562 18.297 1 98.88 172 HIS B N 1
ATOM 4404 C CA . HIS B 1 172 ? 11.227 15.75 18.719 1 98.88 172 HIS B CA 1
ATOM 4405 C C . HIS B 1 172 ? 12.547 15.383 19.375 1 98.88 172 HIS B C 1
ATOM 4407 O O . HIS B 1 172 ? 13.602 15.922 19.016 1 98.88 172 HIS B O 1
ATOM 4413 N N . GLN B 1 173 ? 12.492 14.438 20.312 1 98.75 173 GLN B N 1
ATOM 4414 C CA . GLN B 1 173 ? 13.688 14.031 21.047 1 98.75 173 GLN B CA 1
ATOM 4415 C C . GLN B 1 173 ? 14.773 13.555 20.094 1 98.75 173 GLN B C 1
ATOM 4417 O O . GLN B 1 173 ? 15.945 13.922 20.234 1 98.75 173 GLN B O 1
ATOM 4422 N N . ALA B 1 174 ? 14.398 12.828 19.109 1 98.75 174 ALA B N 1
ATOM 4423 C CA . ALA B 1 174 ? 15.344 12.195 18.188 1 98.75 174 ALA B CA 1
ATOM 4424 C C . ALA B 1 174 ? 15.891 13.211 17.188 1 98.75 174 ALA B C 1
ATOM 4426 O O . ALA B 1 174 ? 16.828 12.914 16.453 1 98.75 174 ALA B O 1
ATOM 4427 N N . SER B 1 175 ? 15.336 14.438 17.172 1 98.69 175 SER B N 1
ATOM 4428 C CA . SER B 1 175 ? 15.734 15.406 16.141 1 98.69 175 SER B CA 1
ATOM 4429 C C . SER B 1 175 ? 16.188 16.719 16.781 1 98.69 175 SER B C 1
ATOM 4431 O O . SER B 1 175 ? 16.281 17.75 16.109 1 98.69 175 SER B O 1
ATOM 4433 N N . LEU B 1 176 ? 16.469 16.688 18.062 1 98.69 176 LEU B N 1
ATOM 4434 C CA . LEU B 1 176 ? 16.875 17.875 18.781 1 98.69 176 LEU B CA 1
ATOM 4435 C C . LEU B 1 176 ? 18.125 18.484 18.141 1 98.69 176 LEU B C 1
ATOM 4437 O O . LEU B 1 176 ? 18.219 19.703 17.984 1 98.69 176 LEU B O 1
ATOM 4441 N N . GLN B 1 177 ? 19 17.672 17.703 1 97.88 177 GLN B N 1
ATOM 4442 C CA . GLN B 1 177 ? 20.297 18.156 17.25 1 97.88 177 GLN B CA 1
ATOM 4443 C C . GLN B 1 177 ? 20.266 18.547 15.773 1 97.88 177 GLN B C 1
ATOM 4445 O O . GLN B 1 177 ? 21.172 19.219 15.273 1 97.88 177 GLN B O 1
ATOM 4450 N N . THR B 1 178 ? 19.234 18.125 15.109 1 97.81 178 THR B N 1
ATOM 4451 C CA . THR B 1 178 ? 19.219 18.359 13.672 1 97.81 178 THR B CA 1
ATOM 4452 C C . THR B 1 178 ? 18.172 19.406 13.305 1 97.81 178 THR B C 1
ATOM 4454 O O . THR B 1 178 ? 18.172 19.922 12.188 1 97.81 178 THR B O 1
ATOM 4457 N N . GLY B 1 179 ? 17.312 19.781 14.281 1 97.94 179 GLY B N 1
ATOM 4458 C CA . GLY B 1 179 ? 16.297 20.781 14.055 1 97.94 179 GLY B CA 1
ATOM 4459 C C . GLY B 1 179 ? 14.883 20.234 14.117 1 97.94 179 GLY B C 1
ATOM 4460 O O . GLY B 1 179 ? 14.539 19.312 13.367 1 97.94 179 GLY B O 1
ATOM 4461 N N . THR B 1 180 ? 14.055 20.75 15.008 1 98.75 180 THR B N 1
ATOM 4462 C CA . THR B 1 180 ? 12.664 20.328 15.156 1 98.75 180 THR B CA 1
ATOM 4463 C C . THR B 1 180 ? 11.789 21.5 15.57 1 98.75 180 THR B C 1
ATOM 4465 O O . THR B 1 180 ? 12.258 22.438 16.219 1 98.75 180 THR B O 1
ATOM 4468 N N . VAL B 1 181 ? 10.562 21.484 15.141 1 98.81 181 VAL B N 1
ATOM 4469 C CA . VAL B 1 181 ? 9.586 22.531 15.422 1 98.81 181 VAL B CA 1
ATOM 4470 C C . VAL B 1 181 ? 8.344 21.922 16.062 1 98.81 181 VAL B C 1
ATOM 4472 O O . VAL B 1 181 ? 7.766 20.984 15.523 1 98.81 181 VAL B O 1
ATOM 4475 N N . ALA B 1 182 ? 7.965 22.422 17.172 1 98.88 182 ALA B N 1
ATOM 4476 C CA . ALA B 1 182 ? 6.727 22 17.812 1 98.88 182 ALA B CA 1
ATOM 4477 C C . ALA B 1 182 ? 5.602 23 17.531 1 98.88 182 ALA B C 1
ATOM 4479 O O . ALA B 1 182 ? 5.773 24.203 17.734 1 98.88 182 ALA B O 1
ATOM 4480 N N . VAL B 1 183 ? 4.52 22.531 17.062 1 98.62 183 VAL B N 1
ATOM 4481 C CA . VAL B 1 183 ? 3.334 23.344 16.844 1 98.62 183 VAL B CA 1
ATOM 4482 C C . VAL B 1 183 ? 2.352 23.156 18 1 98.62 183 VAL B C 1
ATOM 4484 O O . VAL B 1 183 ? 1.881 22.047 18.234 1 98.62 183 VAL B O 1
ATOM 4487 N N . MET B 1 184 ? 1.976 24.219 18.594 1 98.12 184 MET B N 1
ATOM 4488 C CA . MET B 1 184 ? 1.167 24.141 19.812 1 98.12 184 MET B CA 1
ATOM 4489 C C . MET B 1 184 ? -0.312 24.344 19.484 1 98.12 184 MET B C 1
ATOM 4491 O O . MET B 1 184 ? -0.667 25.156 18.625 1 98.12 184 MET B O 1
ATOM 4495 N N . ALA B 1 185 ? -1.117 23.578 20.281 1 97.06 185 ALA B N 1
ATOM 4496 C CA . ALA B 1 185 ? -2.562 23.766 20.172 1 97.06 185 ALA B CA 1
ATOM 4497 C C . ALA B 1 185 ? -3.027 24.969 20.969 1 97.06 185 ALA B C 1
ATOM 4499 O O . ALA B 1 185 ? -4.055 25.578 20.656 1 97.06 185 ALA B O 1
ATOM 4500 N N . GLY B 1 186 ? -2.336 25.297 22 1 96.81 186 GLY B N 1
ATOM 4501 C CA . GLY B 1 186 ? -2.586 26.453 22.828 1 96.81 186 GLY B CA 1
ATOM 4502 C C . GLY B 1 186 ? -1.54 27.547 22.656 1 96.81 186 GLY B C 1
ATOM 4503 O O . GLY B 1 186 ? -0.888 27.625 21.625 1 96.81 186 GLY B O 1
ATOM 4504 N N . GLY B 1 187 ? -1.571 28.469 23.562 1 96.5 187 GLY B N 1
ATOM 4505 C CA . GLY B 1 187 ? -0.512 29.453 23.562 1 96.5 187 GLY B CA 1
ATOM 4506 C C . GLY B 1 187 ? 0.872 28.859 23.719 1 96.5 187 GLY B C 1
ATOM 4507 O O . GLY B 1 187 ? 1.034 27.812 24.359 1 96.5 187 GLY B O 1
ATOM 4508 N N . ILE B 1 188 ? 1.808 29.531 23.141 1 95.75 188 ILE B N 1
ATOM 4509 C CA . ILE B 1 188 ? 3.182 29.047 23.141 1 95.75 188 ILE B CA 1
ATOM 4510 C C . ILE B 1 188 ? 3.654 28.812 24.562 1 95.75 188 ILE B C 1
ATOM 4512 O O . ILE B 1 188 ? 4.484 27.938 24.828 1 95.75 188 ILE B O 1
ATOM 4516 N N . ASP B 1 189 ? 3.068 29.5 25.484 1 93.38 189 ASP B N 1
ATOM 4517 C CA . ASP B 1 189 ? 3.516 29.5 26.875 1 93.38 189 ASP B CA 1
ATOM 4518 C C . ASP B 1 189 ? 2.73 28.469 27.703 1 93.38 189 ASP B C 1
ATOM 4520 O O . ASP B 1 189 ? 3.025 28.25 28.875 1 93.38 189 ASP B O 1
ATOM 4524 N N . HIS B 1 190 ? 1.8 27.906 27.125 1 94.25 190 HIS B N 1
ATOM 4525 C CA . HIS B 1 190 ? 1.054 26.844 27.781 1 94.25 190 HIS B CA 1
ATOM 4526 C C . HIS B 1 190 ? 1.509 25.469 27.312 1 94.25 190 HIS B C 1
ATOM 4528 O O . HIS B 1 190 ? 1.026 24.969 26.297 1 94.25 190 HIS B O 1
ATOM 4534 N N . ILE B 1 191 ? 2.285 24.859 28.125 1 94.81 191 ILE B N 1
ATOM 4535 C CA . ILE B 1 191 ? 2.902 23.609 27.719 1 94.81 191 ILE B CA 1
ATOM 4536 C C . ILE B 1 191 ? 1.984 22.438 28.078 1 94.81 191 ILE B C 1
ATOM 4538 O O . ILE B 1 191 ? 1.735 22.188 29.266 1 94.81 191 ILE B O 1
ATOM 4542 N N . TYR B 1 192 ? 1.528 21.812 27.062 1 92 192 TYR B N 1
ATOM 4543 C CA . TYR B 1 192 ? 0.703 20.625 27.188 1 92 192 TYR B CA 1
ATOM 4544 C C . TYR B 1 192 ? 1.162 19.531 26.234 1 92 192 TYR B C 1
ATOM 4546 O O . TYR B 1 192 ? 1.263 19.766 25.016 1 92 192 TYR B O 1
ATOM 4554 N N . PRO B 1 193 ? 1.432 18.234 26.734 1 94.44 193 PRO B N 1
ATOM 4555 C CA . PRO B 1 193 ? 1.28 17.828 28.141 1 94.44 193 PRO B CA 1
ATOM 4556 C C . PRO B 1 193 ? 2.406 18.344 29.016 1 94.44 193 PRO B C 1
ATOM 4558 O O . PRO B 1 193 ? 3.508 18.625 28.531 1 94.44 193 PRO B O 1
ATOM 4561 N N . PRO B 1 194 ? 2.057 18.438 30.281 1 95.12 194 PRO B N 1
ATOM 4562 C CA . PRO B 1 194 ? 3.051 19.016 31.188 1 95.12 194 PRO B CA 1
ATOM 4563 C C . PRO B 1 194 ? 4.336 18.203 31.266 1 95.12 194 PRO B C 1
ATOM 4565 O O . PRO B 1 194 ? 5.414 18.75 31.5 1 95.12 194 PRO B O 1
ATOM 4568 N N . GLU B 1 195 ? 4.277 16.938 31.047 1 96.31 195 GLU B N 1
ATOM 4569 C CA . GLU B 1 195 ? 5.441 16.047 31.094 1 96.31 195 GLU B CA 1
ATOM 4570 C C . GLU B 1 195 ? 6.457 16.406 30.016 1 96.31 195 GLU B C 1
ATOM 4572 O O . GLU B 1 195 ? 7.625 16.016 30.094 1 96.31 195 GLU B O 1
ATOM 4577 N N . ASN B 1 196 ? 6.039 17.188 29 1 97.38 196 ASN B N 1
ATOM 4578 C CA . ASN B 1 196 ? 6.934 17.531 27.906 1 97.38 196 ASN B CA 1
ATOM 4579 C C . ASN B 1 196 ? 7.512 18.938 28.062 1 97.38 196 ASN B C 1
ATOM 4581 O O . ASN B 1 196 ? 7.996 19.531 27.094 1 97.38 196 ASN B O 1
ATOM 4585 N N . LYS B 1 197 ? 7.473 19.469 29.25 1 97.56 197 LYS B N 1
ATOM 4586 C CA . LYS B 1 197 ? 8.031 20.781 29.516 1 97.56 197 LYS B CA 1
ATOM 4587 C C . LYS B 1 197 ? 9.531 20.812 29.219 1 97.56 197 LYS B C 1
ATOM 4589 O O . LYS B 1 197 ? 10.016 21.734 28.547 1 97.56 197 LYS B O 1
ATOM 4594 N N . LYS B 1 198 ? 10.219 19.797 29.734 1 98.12 198 LYS B N 1
ATOM 4595 C CA . LYS B 1 198 ? 11.648 19.75 29.469 1 98.12 198 LYS B CA 1
ATOM 4596 C C . LYS B 1 198 ? 11.93 19.656 27.984 1 98.12 198 LYS B C 1
ATOM 4598 O O . LYS B 1 198 ? 12.836 20.328 27.469 1 98.12 198 LYS B O 1
ATOM 4603 N N . LEU B 1 199 ? 11.156 18.859 27.312 1 98.44 199 LEU B N 1
ATOM 4604 C CA . LEU B 1 199 ? 11.312 18.719 25.859 1 98.44 199 LEU B CA 1
ATOM 4605 C C . LEU B 1 199 ? 11.07 20.047 25.156 1 98.44 199 LEU B C 1
ATOM 4607 O O . LEU B 1 199 ? 11.805 20.406 24.234 1 98.44 199 LEU B O 1
ATOM 4611 N N . HIS B 1 200 ? 10.102 20.75 25.578 1 98 200 HIS B N 1
ATOM 4612 C CA . HIS B 1 200 ? 9.789 22.078 25.078 1 98 200 HIS B CA 1
ATOM 4613 C C . HIS B 1 200 ? 10.992 23.016 25.188 1 98 200 HIS B C 1
ATOM 4615 O O . HIS B 1 200 ? 11.359 23.688 24.234 1 98 200 HIS B O 1
ATOM 4621 N N . GLU B 1 201 ? 11.586 22.984 26.312 1 97.88 201 GLU B N 1
ATOM 4622 C CA . GLU B 1 201 ? 12.758 23.812 26.578 1 97.88 201 GLU B CA 1
ATOM 4623 C C . GLU B 1 201 ? 13.961 23.344 25.75 1 97.88 201 GLU B C 1
ATOM 4625 O O . GLU B 1 201 ? 14.703 24.156 25.203 1 97.88 201 GLU B O 1
ATOM 4630 N N . ASP B 1 202 ? 14.102 22.031 25.672 1 98.56 202 ASP B N 1
ATOM 4631 C CA . ASP B 1 202 ? 15.211 21.453 24.938 1 98.56 202 ASP B CA 1
ATOM 4632 C C . ASP B 1 202 ? 15.141 21.812 23.453 1 98.56 202 ASP B C 1
ATOM 4634 O O . ASP B 1 202 ? 16.172 22.016 22.812 1 98.56 202 ASP B O 1
ATOM 4638 N N . ILE B 1 203 ? 13.961 21.875 22.859 1 98.69 203 ILE B N 1
ATOM 4639 C CA . ILE B 1 203 ? 13.781 22.234 21.453 1 98.69 203 ILE B CA 1
ATOM 4640 C C . ILE B 1 203 ? 14.367 23.609 21.188 1 98.69 203 ILE B C 1
ATOM 4642 O O . ILE B 1 203 ? 15.141 23.797 20.234 1 98.69 203 ILE B O 1
ATOM 4646 N N . ILE B 1 204 ? 14.086 24.547 22.078 1 97.94 204 ILE B N 1
ATOM 4647 C CA . ILE B 1 204 ? 14.547 25.906 21.922 1 97.94 204 ILE B CA 1
ATOM 4648 C C . ILE B 1 204 ? 16.062 25.969 22.141 1 97.94 204 ILE B C 1
ATOM 4650 O O . ILE B 1 204 ? 16.781 26.578 21.344 1 97.94 204 ILE B O 1
ATOM 4654 N N . ALA B 1 205 ? 16.484 25.328 23.156 1 98 205 ALA B N 1
ATOM 4655 C CA . ALA B 1 205 ? 17.891 25.375 23.547 1 98 205 ALA B CA 1
ATOM 4656 C C . ALA B 1 205 ? 18.781 24.766 22.453 1 98 205 ALA B C 1
ATOM 4658 O O . ALA B 1 205 ? 19.938 25.156 22.312 1 98 205 ALA B O 1
ATOM 4659 N N . ASN B 1 206 ? 18.266 23.875 21.656 1 98.19 206 ASN B N 1
ATOM 4660 C CA . ASN B 1 206 ? 19.062 23.188 20.656 1 98.19 206 ASN B CA 1
ATOM 4661 C C . ASN B 1 206 ? 18.812 23.766 19.266 1 98.19 206 ASN B C 1
ATOM 4663 O O . ASN B 1 206 ? 19.109 23.109 18.25 1 98.19 206 ASN B O 1
ATOM 4667 N N . GLY B 1 207 ? 18.203 24.891 19.203 1 97.25 207 GLY B N 1
ATOM 4668 C CA . GLY B 1 207 ? 18.125 25.609 17.938 1 97.25 207 GLY B CA 1
ATOM 4669 C C . GLY B 1 207 ? 16.844 25.375 17.188 1 97.25 207 GLY B C 1
ATOM 4670 O O . GLY B 1 207 ? 16.688 25.781 16.031 1 97.25 207 GLY B O 1
ATOM 4671 N N . GLY B 1 208 ? 15.883 24.672 17.797 1 98.44 208 GLY B N 1
ATOM 4672 C CA . GLY B 1 208 ? 14.555 24.516 17.219 1 98.44 208 GLY B CA 1
ATOM 4673 C C . GLY B 1 208 ? 13.633 25.688 17.516 1 98.44 208 GLY B C 1
ATOM 4674 O O . GLY B 1 208 ? 14.094 26.75 17.922 1 98.44 208 GLY B O 1
ATOM 4675 N N . ALA B 1 209 ? 12.359 25.438 17.234 1 98.56 209 ALA B N 1
ATOM 4676 C CA . ALA B 1 209 ? 11.383 26.5 17.453 1 98.56 209 ALA B CA 1
ATOM 4677 C C . ALA B 1 209 ? 10.047 25.938 17.922 1 98.56 209 ALA B C 1
ATOM 4679 O O . ALA B 1 209 ? 9.758 24.766 17.703 1 98.56 209 ALA B O 1
ATOM 4680 N N . ILE B 1 210 ? 9.32 26.75 18.609 1 98.62 210 ILE B N 1
ATOM 4681 C CA . ILE B 1 210 ? 7.938 26.5 19 1 98.62 210 ILE B CA 1
ATOM 4682 C C . ILE B 1 210 ? 7.023 27.531 18.359 1 98.62 210 ILE B C 1
ATOM 4684 O O . ILE B 1 210 ? 7.328 28.734 18.359 1 98.62 210 ILE B O 1
ATOM 4688 N N . ILE B 1 211 ? 5.922 27.078 17.766 1 98.19 211 ILE B N 1
ATOM 4689 C CA . ILE B 1 211 ? 5.051 28.047 17.094 1 98.19 211 ILE B CA 1
ATOM 4690 C C . ILE B 1 211 ? 3.602 27.812 17.516 1 98.19 211 ILE B C 1
ATOM 4692 O O . ILE B 1 211 ? 3.244 26.703 17.953 1 98.19 211 ILE B O 1
ATOM 4696 N N . SER B 1 212 ? 2.795 28.812 17.469 1 98.06 212 SER B N 1
ATOM 4697 C CA . SER B 1 212 ? 1.364 28.75 17.75 1 98.06 212 SER B CA 1
ATOM 4698 C C . SER B 1 212 ? 0.624 29.906 17.078 1 98.06 212 SER B C 1
ATOM 4700 O O . SER B 1 212 ? 1.186 30.984 16.906 1 98.06 212 SER B O 1
ATOM 4702 N N . GLU B 1 213 ? -0.574 29.625 16.672 1 96.88 213 GLU B N 1
ATOM 4703 C CA . GLU B 1 213 ? -1.413 30.719 16.172 1 96.88 213 GLU B CA 1
ATOM 4704 C C . GLU B 1 213 ? -2.312 31.266 17.281 1 96.88 213 GLU B C 1
ATOM 4706 O O . GLU B 1 213 ? -3.004 32.281 17.078 1 96.88 213 GLU B O 1
ATOM 4711 N N . MET B 1 214 ? -2.232 30.719 18.469 1 96.81 214 MET B N 1
ATOM 4712 C CA . MET B 1 214 ? -3.158 31.031 19.547 1 96.81 214 MET B CA 1
ATOM 4713 C C . MET B 1 214 ? -2.6 32.156 20.422 1 96.81 214 MET B C 1
ATOM 4715 O O . MET B 1 214 ? -1.388 32.375 20.469 1 96.81 214 MET B O 1
ATOM 4719 N N . PRO B 1 215 ? -3.463 32.844 21.156 1 96.69 215 PRO B N 1
ATOM 4720 C CA . PRO B 1 215 ? -3 33.906 22.047 1 96.69 215 PRO B CA 1
ATOM 4721 C C . PRO B 1 215 ? -2.068 33.406 23.141 1 96.69 215 PRO B C 1
ATOM 4723 O O . PRO B 1 215 ? -2.146 32.219 23.531 1 96.69 215 PRO B O 1
ATOM 4726 N N . ILE B 1 216 ? -1.234 34.344 23.594 1 96.06 216 ILE B N 1
ATOM 4727 C CA . ILE B 1 216 ? -0.384 34.031 24.734 1 96.06 216 ILE B CA 1
ATOM 4728 C C . ILE B 1 216 ? -1.25 33.656 25.938 1 96.06 216 ILE B C 1
ATOM 4730 O O . ILE B 1 216 ? -2.264 34.312 26.203 1 96.06 216 ILE B O 1
ATOM 4734 N N . GLY B 1 217 ? -0.945 32.562 26.547 1 94 217 GLY B N 1
ATOM 4735 C CA . GLY B 1 217 ? -1.66 32.156 27.734 1 94 217 GLY B CA 1
ATOM 4736 C C . GLY B 1 217 ? -2.867 31.281 27.438 1 94 217 GLY B C 1
ATOM 4737 O O . GLY B 1 217 ? -3.5 30.75 28.344 1 94 217 GLY B O 1
ATOM 4738 N N . TRP B 1 218 ? -3.203 31.078 26.188 1 95.69 218 TRP B N 1
ATOM 4739 C CA . TRP B 1 218 ? -4.395 30.328 25.797 1 95.69 218 TRP B CA 1
ATOM 4740 C C . TRP B 1 218 ? -4.289 28.859 26.234 1 95.69 218 TRP B C 1
ATOM 4742 O O . TRP B 1 218 ? -3.32 28.188 25.906 1 95.69 218 TRP B O 1
ATOM 4752 N N . LYS B 1 219 ? -5.207 28.391 26.969 1 96.31 219 LYS B N 1
ATOM 4753 C CA . LYS B 1 219 ? -5.328 26.969 27.328 1 96.31 219 LYS B CA 1
ATOM 4754 C C . LYS B 1 219 ? -6.09 26.203 26.25 1 96.31 219 LYS B C 1
ATOM 4756 O O . LYS B 1 219 ? -7.262 26.484 25.984 1 96.31 219 LYS B O 1
ATOM 4761 N N . PRO B 1 220 ? -5.434 25.266 25.656 1 95.19 220 PRO B N 1
ATOM 4762 C CA . PRO B 1 220 ? -6.078 24.594 24.516 1 95.19 220 PRO B CA 1
ATOM 4763 C C . PRO B 1 220 ? -7.312 23.797 24.922 1 95.19 220 PRO B C 1
ATOM 4765 O O . PRO B 1 220 ? -7.332 23.188 26 1 95.19 220 PRO B O 1
ATOM 4768 N N . ARG B 1 221 ? -8.336 23.906 24.062 1 91.62 221 ARG B N 1
ATOM 4769 C CA . ARG B 1 221 ? -9.539 23.094 24.109 1 91.62 221 ARG B CA 1
ATOM 4770 C C . ARG B 1 221 ? -9.469 21.953 23.094 1 91.62 221 ARG B C 1
ATOM 4772 O O . ARG B 1 221 ? -8.57 21.922 22.25 1 91.62 221 ARG B O 1
ATOM 4779 N N . ALA B 1 222 ? -10.328 21.031 23.219 1 90.44 222 ALA B N 1
ATOM 4780 C CA . ALA B 1 222 ? -10.359 19.875 22.328 1 90.44 222 ALA B CA 1
ATOM 4781 C C . ALA B 1 222 ? -10.383 20.297 20.875 1 90.44 222 ALA B C 1
ATOM 4783 O O . ALA B 1 222 ? -9.711 19.688 20.031 1 90.44 222 ALA B O 1
ATOM 4784 N N . ILE B 1 223 ? -11.07 21.281 20.516 1 90.12 223 ILE B N 1
ATOM 4785 C CA . ILE B 1 223 ? -11.273 21.719 19.141 1 90.12 223 ILE B CA 1
ATOM 4786 C C . ILE B 1 223 ? -9.992 22.375 18.625 1 90.12 223 ILE B C 1
ATOM 4788 O O . ILE B 1 223 ? -9.812 22.516 17.406 1 90.12 223 ILE B O 1
ATOM 4792 N N . ASP B 1 224 ? -9.109 22.734 19.5 1 93.94 224 ASP B N 1
ATOM 4793 C CA . ASP B 1 224 ? -7.898 23.469 19.109 1 93.94 224 ASP B CA 1
ATOM 4794 C C . ASP B 1 224 ? -6.855 22.516 18.531 1 93.94 224 ASP B C 1
ATOM 4796 O O . ASP B 1 224 ? -6 22.922 17.75 1 93.94 224 ASP B O 1
ATOM 4800 N N . PHE B 1 225 ? -7.004 21.234 18.906 1 93.94 225 PHE B N 1
ATOM 4801 C CA . PHE B 1 225 ? -5.988 20.281 18.484 1 93.94 225 PHE B CA 1
ATOM 4802 C C . PHE B 1 225 ? -6.121 19.969 17 1 93.94 225 PHE B C 1
ATOM 4804 O O . PHE B 1 225 ? -5.156 20.094 16.234 1 93.94 225 PHE B O 1
ATOM 4811 N N . PRO B 1 226 ? -7.289 19.688 16.531 1 90.81 226 PRO B N 1
ATOM 4812 C CA . PRO B 1 226 ? -7.422 19.484 15.086 1 90.81 226 PRO B CA 1
ATOM 4813 C C . PRO B 1 226 ? -7.059 20.75 14.289 1 90.81 226 PRO B C 1
ATOM 4815 O O . PRO B 1 226 ? -6.465 20.641 13.211 1 90.81 226 PRO B O 1
ATOM 4818 N N . ARG B 1 227 ? -7.418 21.859 14.758 1 91.31 227 ARG B N 1
ATOM 4819 C CA . ARG B 1 227 ? -7.062 23.125 14.102 1 91.31 227 ARG B CA 1
ATOM 4820 C C . ARG B 1 227 ? -5.551 23.266 13.984 1 91.31 227 ARG B C 1
ATOM 4822 O O . ARG B 1 227 ? -5.039 23.672 12.938 1 91.31 227 ARG B O 1
ATOM 4829 N N . ARG B 1 228 ? -4.941 22.938 15.023 1 95.69 228 ARG B N 1
ATOM 4830 C CA . ARG B 1 228 ? -3.482 23 15.078 1 95.69 228 ARG B CA 1
ATOM 4831 C C . ARG B 1 228 ? -2.855 22.031 14.086 1 95.69 228 ARG B C 1
ATOM 4833 O O . ARG B 1 228 ? -1.831 22.328 13.477 1 95.69 228 ARG B O 1
ATOM 4840 N N . ASN B 1 229 ? -3.471 20.906 13.906 1 95.94 229 ASN B N 1
ATOM 4841 C CA . ASN B 1 229 ? -2.91 19.859 13.055 1 95.94 229 ASN B CA 1
ATOM 4842 C C . ASN B 1 229 ? -2.748 20.328 11.617 1 95.94 229 ASN B C 1
ATOM 4844 O O . ASN B 1 229 ? -1.827 19.906 10.914 1 95.94 229 ASN B O 1
ATOM 4848 N N . ARG B 1 230 ? -3.553 21.266 11.188 1 94.38 230 ARG B N 1
ATOM 4849 C CA . ARG B 1 230 ? -3.426 21.781 9.828 1 94.38 230 ARG B CA 1
ATOM 4850 C C . ARG B 1 230 ? -2.102 22.516 9.648 1 94.38 230 ARG B C 1
ATOM 4852 O O . ARG B 1 230 ? -1.56 22.562 8.539 1 94.38 230 ARG B O 1
ATOM 4859 N N . ILE B 1 231 ? -1.625 23.094 10.719 1 96.94 231 ILE B N 1
ATOM 4860 C CA . ILE B 1 231 ? -0.361 23.812 10.664 1 96.94 231 ILE B CA 1
ATOM 4861 C C . ILE B 1 231 ? 0.798 22.828 10.555 1 96.94 231 ILE B C 1
ATOM 4863 O O . ILE B 1 231 ? 1.768 23.078 9.836 1 96.94 231 ILE B O 1
ATOM 4867 N N . ILE B 1 232 ? 0.678 21.688 11.266 1 97.94 232 ILE B N 1
ATOM 4868 C CA . ILE B 1 232 ? 1.679 20.641 11.125 1 97.94 232 ILE B CA 1
ATOM 4869 C C . ILE B 1 232 ? 1.758 20.188 9.672 1 97.94 232 ILE B C 1
ATOM 4871 O O . ILE B 1 232 ? 2.846 20.125 9.094 1 97.94 232 ILE B O 1
ATOM 4875 N N . ALA B 1 233 ? 0.636 19.938 9.125 1 96.88 233 ALA B N 1
ATOM 4876 C CA . ALA B 1 233 ? 0.555 19.516 7.73 1 96.88 233 ALA B CA 1
ATOM 4877 C C . ALA B 1 233 ? 1.081 20.609 6.797 1 96.88 233 ALA B C 1
ATOM 4879 O O . ALA B 1 233 ? 1.851 20.328 5.875 1 96.88 233 ALA B O 1
ATOM 4880 N N . GLY B 1 234 ? 0.725 21.828 7.078 1 95.75 234 GLY B N 1
ATOM 4881 C CA . GLY B 1 234 ? 1.07 22.953 6.219 1 95.75 234 GLY B CA 1
ATOM 4882 C C . GLY B 1 234 ? 2.555 23.266 6.219 1 95.75 234 GLY B C 1
ATOM 4883 O O . GLY B 1 234 ? 3.098 23.703 5.203 1 95.75 234 GLY B O 1
ATOM 4884 N N . LEU B 1 235 ? 3.184 23 7.281 1 96.81 235 LEU B N 1
ATOM 4885 C CA . LEU B 1 235 ? 4.609 23.281 7.422 1 96.81 235 LEU B CA 1
ATOM 4886 C C . LEU B 1 235 ? 5.441 22.203 6.73 1 96.81 235 LEU B C 1
ATOM 4888 O O . LEU B 1 235 ? 6.625 22.422 6.449 1 96.81 235 LEU B O 1
ATOM 4892 N N . SER B 1 236 ? 4.832 21.078 6.48 1 96.75 236 SER B N 1
ATOM 4893 C CA . SER B 1 236 ? 5.594 19.891 6.098 1 96.75 236 SER B CA 1
ATOM 4894 C C . SER B 1 236 ? 5.535 19.656 4.59 1 96.75 236 SER B C 1
ATOM 4896 O O . SER B 1 236 ? 4.469 19.766 3.982 1 96.75 236 SER B O 1
ATOM 4898 N N . LEU B 1 237 ? 6.672 19.375 4.008 1 95.06 237 LEU B N 1
ATOM 4899 C CA . LEU B 1 237 ? 6.711 18.922 2.621 1 95.06 237 LEU B CA 1
ATOM 4900 C C . LEU B 1 237 ? 6.059 17.547 2.475 1 95.06 237 LEU B C 1
ATOM 4902 O O . LEU B 1 237 ? 5.465 17.25 1.437 1 95.06 237 LEU B O 1
ATOM 4906 N N . GLY B 1 238 ? 6.195 16.797 3.48 1 97.31 238 GLY B N 1
ATOM 4907 C CA . GLY B 1 238 ? 5.562 15.492 3.617 1 97.31 238 GLY B CA 1
ATOM 4908 C C . GLY B 1 238 ? 5.234 15.133 5.055 1 97.31 238 GLY B C 1
ATOM 4909 O O . GLY B 1 238 ? 5.805 15.703 5.988 1 97.31 238 GLY B O 1
ATOM 4910 N N . LEU B 1 239 ? 4.262 14.172 5.176 1 98.75 239 LEU B N 1
ATOM 4911 C CA . LEU B 1 239 ? 3.816 13.781 6.508 1 98.75 239 LEU B CA 1
ATOM 4912 C C . LEU B 1 239 ? 3.949 12.273 6.703 1 98.75 239 LEU B C 1
ATOM 4914 O O . LEU B 1 239 ? 3.463 11.492 5.883 1 98.75 239 LEU B O 1
ATOM 4918 N N . LEU B 1 240 ? 4.625 11.898 7.781 1 98.88 240 LEU B N 1
ATOM 4919 C CA . LEU B 1 240 ? 4.73 10.492 8.148 1 98.88 240 LEU B CA 1
ATOM 4920 C C . LEU B 1 240 ? 3.812 10.164 9.32 1 98.88 240 LEU B C 1
ATOM 4922 O O . LEU B 1 240 ? 3.885 10.805 10.375 1 98.88 240 LEU B O 1
ATOM 4926 N N . VAL B 1 241 ? 2.967 9.188 9.141 1 98.88 241 VAL B N 1
ATOM 4927 C CA . VAL B 1 241 ? 2.201 8.625 10.25 1 98.88 241 VAL B CA 1
ATOM 4928 C C . VAL B 1 241 ? 2.811 7.289 10.672 1 98.88 241 VAL B C 1
ATOM 4930 O O . VAL B 1 241 ? 2.82 6.332 9.898 1 98.88 241 VAL B O 1
ATOM 4933 N N . VAL B 1 242 ? 3.268 7.172 11.891 1 98.38 242 VAL B N 1
ATOM 4934 C CA . VAL B 1 242 ? 4.062 6.035 12.344 1 98.38 242 VAL B CA 1
ATOM 4935 C C . VAL B 1 242 ? 3.139 4.93 12.852 1 98.38 242 VAL B C 1
ATOM 4937 O O . VAL B 1 242 ? 3.342 3.754 12.531 1 98.38 242 VAL B O 1
ATOM 4940 N N . GLU B 1 243 ? 2.225 5.355 13.695 1 96 243 GLU B N 1
ATOM 4941 C CA . GLU B 1 243 ? 1.268 4.477 14.359 1 96 243 GLU B CA 1
ATOM 4942 C C . GLU B 1 243 ? -0.052 5.195 14.625 1 96 243 GLU B C 1
ATOM 4944 O O . GLU B 1 243 ? -0.061 6.32 15.125 1 96 243 GLU B O 1
ATOM 4949 N N . ALA B 1 244 ? -1.121 4.477 14.242 1 97.38 244 ALA B N 1
ATOM 4950 C CA . ALA B 1 244 ? -2.428 5.094 14.453 1 97.38 244 ALA B CA 1
ATOM 4951 C C . ALA B 1 244 ? -3.531 4.039 14.5 1 97.38 244 ALA B C 1
ATOM 4953 O O . ALA B 1 244 ? -3.619 3.182 13.617 1 97.38 244 ALA B O 1
ATOM 4954 N N . ALA B 1 245 ? -4.324 4.152 15.508 1 95.06 245 ALA B N 1
ATOM 4955 C CA . ALA B 1 245 ? -5.562 3.375 15.547 1 95.06 245 ALA B CA 1
ATOM 4956 C C . ALA B 1 245 ? -6.645 4.023 14.688 1 95.06 245 ALA B C 1
ATOM 4958 O O . ALA B 1 245 ? -6.445 5.109 14.141 1 95.06 245 ALA B O 1
ATOM 4959 N N . LEU B 1 246 ? -7.77 3.412 14.57 1 92.38 246 LEU B N 1
ATOM 4960 C CA . LEU B 1 246 ? -8.852 3.83 13.688 1 92.38 246 LEU B CA 1
ATOM 4961 C C . LEU B 1 246 ? -9.328 5.238 14.039 1 92.38 246 LEU B C 1
ATOM 4963 O O . LEU B 1 246 ? -9.656 6.023 13.148 1 92.38 246 LEU B O 1
ATOM 4967 N N . GLN B 1 247 ? -9.273 5.629 15.281 1 90.12 247 GLN B N 1
ATOM 4968 C CA . GLN B 1 247 ? -9.805 6.922 15.703 1 90.12 247 GLN B CA 1
ATOM 4969 C C . GLN B 1 247 ? -8.688 7.859 16.141 1 90.12 247 GLN B C 1
ATOM 4971 O O . GLN B 1 247 ? -8.922 8.812 16.891 1 90.12 247 GLN B O 1
ATOM 4976 N N . SER B 1 248 ? -7.602 7.652 15.695 1 91.31 248 SER B N 1
ATOM 4977 C CA . SER B 1 248 ? -6.445 8.445 16.109 1 91.31 248 SER B CA 1
ATOM 4978 C C . SER B 1 248 ? -6.527 9.867 15.555 1 91.31 248 SER B C 1
ATOM 4980 O O . SER B 1 248 ? -6.91 10.07 14.398 1 91.31 248 SER B O 1
ATOM 4982 N N . GLY B 1 249 ? -6.102 10.852 16.328 1 91.94 249 GLY B N 1
ATOM 4983 C CA . GLY B 1 249 ? -6.023 12.234 15.891 1 91.94 249 GLY B CA 1
ATOM 4984 C C . GLY B 1 249 ? -5.031 12.453 14.766 1 91.94 249 GLY B C 1
ATOM 4985 O O . GLY B 1 249 ? -5.18 13.383 13.969 1 91.94 249 GLY B O 1
ATOM 4986 N N . SER B 1 250 ? -4.039 11.625 14.703 1 94.88 250 SER B N 1
ATOM 4987 C CA . SER B 1 250 ? -3.033 11.742 13.648 1 94.88 250 SER B CA 1
ATOM 4988 C C . SER B 1 250 ? -3.648 11.555 12.266 1 94.88 250 SER B C 1
ATOM 4990 O O . SER B 1 250 ? -3.117 12.047 11.273 1 94.88 250 SER B O 1
ATOM 4992 N N . LEU B 1 251 ? -4.734 10.859 12.211 1 96 251 LEU B N 1
ATOM 4993 C CA . LEU B 1 251 ? -5.398 10.641 10.93 1 96 251 LEU B CA 1
ATOM 4994 C C . LEU B 1 251 ? -6.02 11.93 10.414 1 96 251 LEU B C 1
ATOM 4996 O O . LEU B 1 251 ? -6.141 12.125 9.203 1 96 251 LEU B O 1
ATOM 5000 N N . ILE B 1 252 ? -6.367 12.797 11.312 1 94.5 252 ILE B N 1
ATOM 5001 C CA . ILE B 1 252 ? -6.863 14.117 10.938 1 94.5 252 ILE B CA 1
ATOM 5002 C C . ILE B 1 252 ? -5.75 14.914 10.258 1 94.5 252 ILE B C 1
ATOM 5004 O O . ILE B 1 252 ? -5.973 15.547 9.219 1 94.5 252 ILE B O 1
ATOM 5008 N N . THR B 1 253 ? -4.633 14.82 10.852 1 97.06 253 THR B N 1
ATOM 5009 C CA . THR B 1 253 ? -3.482 15.5 10.266 1 97.06 253 THR B CA 1
ATOM 5010 C C . THR B 1 253 ? -3.188 14.961 8.867 1 97.06 253 THR B C 1
ATOM 5012 O O . THR B 1 253 ? -2.914 15.727 7.945 1 97.06 253 THR B O 1
ATOM 5015 N N . ALA B 1 254 ? -3.268 13.656 8.758 1 97.69 254 ALA B N 1
ATOM 5016 C CA . ALA B 1 254 ? -3.018 13.008 7.473 1 97.69 254 ALA B CA 1
ATOM 5017 C C . ALA B 1 254 ? -4.02 13.477 6.422 1 97.69 254 ALA B C 1
ATOM 5019 O O . ALA B 1 254 ? -3.648 13.758 5.281 1 97.69 254 ALA B O 1
ATOM 5020 N N . ARG B 1 255 ? -5.234 13.531 6.801 1 94.5 255 ARG B N 1
ATOM 5021 C CA . ARG B 1 255 ? -6.273 14 5.887 1 94.5 255 ARG B CA 1
ATOM 5022 C C . ARG B 1 255 ? -6.008 15.438 5.449 1 94.5 255 ARG B C 1
ATOM 5024 O O . ARG B 1 255 ? -6.113 15.758 4.266 1 94.5 255 ARG B O 1
ATOM 5031 N N . GLN B 1 256 ? -5.664 16.234 6.336 1 93.31 256 GLN B N 1
ATOM 5032 C CA . GLN B 1 256 ? -5.371 17.625 6.043 1 93.31 256 GLN B CA 1
ATOM 5033 C C . GLN B 1 256 ? -4.16 17.75 5.121 1 93.31 256 GLN B C 1
ATOM 5035 O O . GLN B 1 256 ? -4.164 18.562 4.188 1 93.31 256 GLN B O 1
ATOM 5040 N N . ALA B 1 257 ? -3.18 16.984 5.387 1 95.94 257 ALA B N 1
ATOM 5041 C CA . ALA B 1 257 ? -2 16.969 4.523 1 95.94 257 ALA B CA 1
ATOM 5042 C C . ALA B 1 257 ? -2.373 16.594 3.094 1 95.94 257 ALA B C 1
ATOM 5044 O O . ALA B 1 257 ? -1.949 17.25 2.141 1 95.94 257 ALA B O 1
ATOM 5045 N N . ALA B 1 258 ? -3.182 15.594 2.994 1 93.62 258 ALA B N 1
ATOM 5046 C CA . ALA B 1 258 ? -3.619 15.141 1.679 1 93.62 258 ALA B CA 1
ATOM 5047 C C . ALA B 1 258 ? -4.414 16.219 0.956 1 93.62 258 ALA B C 1
ATOM 5049 O O . ALA B 1 258 ? -4.207 16.453 -0.237 1 93.62 258 ALA B O 1
ATOM 5050 N N . GLU B 1 259 ? -5.227 16.844 1.656 1 88.5 259 GLU B N 1
ATOM 5051 C CA . GLU B 1 259 ? -6.055 17.906 1.094 1 88.5 259 GLU B CA 1
ATOM 5052 C C . GLU B 1 259 ? -5.195 19.062 0.589 1 88.5 259 GLU B C 1
ATOM 5054 O O . GLU B 1 259 ? -5.562 19.734 -0.373 1 88.5 259 GLU B O 1
ATOM 5059 N N . MET B 1 260 ? -4.094 19.234 1.184 1 90.69 260 MET B N 1
ATOM 5060 C CA . MET B 1 260 ? -3.184 20.328 0.816 1 90.69 260 MET B CA 1
ATOM 5061 C C . MET B 1 260 ? -2.23 19.875 -0.29 1 90.69 260 MET B C 1
ATOM 5063 O O . MET B 1 260 ? -1.346 20.641 -0.693 1 90.69 260 MET B O 1
ATOM 5067 N N . GLY B 1 261 ? -2.361 18.656 -0.649 1 90.62 261 GLY B N 1
ATOM 5068 C CA . GLY B 1 261 ? -1.523 18.141 -1.72 1 90.62 261 GLY B CA 1
ATOM 5069 C C . GLY B 1 261 ? -0.162 17.672 -1.24 1 90.62 261 GLY B C 1
ATOM 5070 O O . GLY B 1 261 ? 0.764 17.516 -2.039 1 90.62 261 GLY B O 1
ATOM 5071 N N . ARG B 1 262 ? -0.029 17.5 0.044 1 94.44 262 ARG B N 1
ATOM 5072 C CA . ARG B 1 262 ? 1.224 16.984 0.584 1 94.44 262 ARG B CA 1
ATOM 5073 C C . ARG B 1 262 ? 1.286 15.461 0.464 1 94.44 262 ARG B C 1
ATOM 5075 O O . ARG B 1 262 ? 0.26 14.789 0.553 1 94.44 262 ARG B O 1
ATOM 5082 N N . LEU B 1 263 ? 2.484 14.969 0.321 1 96.81 263 LEU B N 1
ATOM 5083 C CA . LEU B 1 263 ? 2.646 13.523 0.319 1 96.81 263 LEU B CA 1
ATOM 5084 C C . LEU B 1 263 ? 2.504 12.953 1.728 1 96.81 263 LEU B C 1
ATOM 5086 O O . LEU B 1 263 ? 3.037 13.523 2.686 1 96.81 263 LEU B O 1
ATOM 5090 N N . THR B 1 264 ? 1.713 11.922 1.744 1 98.38 264 THR B N 1
ATOM 5091 C CA . THR B 1 264 ? 1.512 11.258 3.027 1 98.38 264 THR B CA 1
ATOM 5092 C C . THR B 1 264 ? 2.166 9.883 3.031 1 98.38 264 THR B C 1
ATOM 5094 O O . THR B 1 264 ? 1.988 9.102 2.092 1 98.38 264 THR B O 1
ATOM 5097 N N . PHE B 1 265 ? 2.961 9.648 4.074 1 98.75 265 PHE B N 1
ATOM 5098 C CA . PHE B 1 265 ? 3.641 8.375 4.305 1 98.75 265 PHE B CA 1
ATOM 5099 C C . PHE B 1 265 ? 3.07 7.672 5.531 1 98.75 265 PHE B C 1
ATOM 5101 O O . PHE B 1 265 ? 2.719 8.32 6.52 1 98.75 265 PHE B O 1
ATOM 5108 N N . ALA B 1 266 ? 2.996 6.363 5.449 1 98.81 266 ALA B N 1
ATOM 5109 C CA . ALA B 1 266 ? 2.521 5.594 6.598 1 98.81 266 ALA B CA 1
ATOM 5110 C C . ALA B 1 266 ? 3.322 4.309 6.766 1 98.81 266 ALA B C 1
ATOM 5112 O O . ALA B 1 266 ? 3.701 3.672 5.777 1 98.81 266 ALA B O 1
ATOM 5113 N N . ILE B 1 267 ? 3.623 3.992 7.934 1 98.44 267 ILE B N 1
ATOM 5114 C CA . ILE B 1 267 ? 4.273 2.727 8.258 1 98.44 267 ILE B CA 1
ATOM 5115 C C . ILE B 1 267 ? 3.223 1.625 8.383 1 98.44 267 ILE B C 1
ATOM 5117 O O . ILE B 1 267 ? 2.236 1.777 9.109 1 98.44 267 ILE B O 1
ATOM 5121 N N . PRO B 1 268 ? 3.436 0.56 7.648 1 98.12 268 PRO B N 1
ATOM 5122 C CA . PRO B 1 268 ? 2.447 -0.52 7.695 1 98.12 268 PRO B CA 1
ATOM 5123 C C . PRO B 1 268 ? 2.537 -1.347 8.977 1 98.12 268 PRO B C 1
ATOM 5125 O O . PRO B 1 268 ? 3.529 -1.26 9.703 1 98.12 268 PRO B O 1
ATOM 5128 N N . GLY B 1 269 ? 1.479 -2.105 9.258 1 95.44 269 GLY B N 1
ATOM 5129 C CA . GLY B 1 269 ? 1.457 -3.045 10.367 1 95.44 269 GLY B CA 1
ATOM 5130 C C . GLY B 1 269 ? 0.484 -4.191 10.156 1 95.44 269 GLY B C 1
ATOM 5131 O O . GLY B 1 269 ? -0.279 -4.195 9.195 1 95.44 269 GLY B O 1
ATOM 5132 N N . SER B 1 270 ? 0.572 -5.129 11.062 1 92.81 270 SER B N 1
ATOM 5133 C CA . SER B 1 270 ? -0.291 -6.305 10.977 1 92.81 270 SER B CA 1
ATOM 5134 C C . SER B 1 270 ? -1.761 -5.922 11.102 1 92.81 270 SER B C 1
ATOM 5136 O O . SER B 1 270 ? -2.119 -5.074 11.93 1 92.81 270 SER B O 1
ATOM 5138 N N . PRO B 1 271 ? -2.6 -6.586 10.281 1 93.88 271 PRO B N 1
ATOM 5139 C CA . PRO B 1 271 ? -4.035 -6.359 10.445 1 93.88 271 PRO B CA 1
ATOM 5140 C C . PRO B 1 271 ? -4.555 -6.773 11.82 1 93.88 271 PRO B C 1
ATOM 5142 O O . PRO B 1 271 ? -5.652 -6.379 12.211 1 93.88 271 PRO B O 1
ATOM 5145 N N . LEU B 1 272 ? -3.738 -7.566 12.523 1 89.25 272 LEU B N 1
ATOM 5146 C CA . LEU B 1 272 ? -4.168 -8.062 13.828 1 89.25 272 LEU B CA 1
ATOM 5147 C C . LEU B 1 272 ? -3.846 -7.059 14.93 1 89.25 272 LEU B C 1
ATOM 5149 O O . LEU B 1 272 ? -4.301 -7.211 16.062 1 89.25 272 LEU B O 1
ATOM 5153 N N . ASP B 1 273 ? -3.045 -6.062 14.656 1 89.81 273 ASP B N 1
ATOM 5154 C CA . ASP B 1 273 ? -2.676 -5.027 15.617 1 89.81 273 ASP B CA 1
ATOM 5155 C C . ASP B 1 273 ? -3.584 -3.809 15.492 1 89.81 273 ASP B C 1
ATOM 5157 O O . ASP B 1 273 ? -3.525 -3.088 14.492 1 89.81 273 ASP B O 1
ATOM 5161 N N . PRO B 1 274 ? -4.355 -3.496 16.484 1 92.5 274 PRO B N 1
ATOM 5162 C CA . PRO B 1 274 ? -5.266 -2.352 16.406 1 92.5 274 PRO B CA 1
ATOM 5163 C C . PRO B 1 274 ? -4.535 -1.026 16.203 1 92.5 274 PRO B C 1
ATOM 5165 O O . PRO B 1 274 ? -5.105 -0.079 15.664 1 92.5 274 PRO B O 1
ATOM 5168 N N . ARG B 1 275 ? -3.297 -0.974 16.516 1 91.38 275 ARG B N 1
ATOM 5169 C CA . ARG B 1 275 ? -2.508 0.249 16.422 1 91.38 275 ARG B CA 1
ATOM 5170 C C . ARG B 1 275 ? -2.082 0.51 14.977 1 91.38 275 ARG B C 1
ATOM 5172 O O . ARG B 1 275 ? -1.529 1.568 14.672 1 91.38 275 ARG B O 1
ATOM 5179 N N . SER B 1 276 ? -2.367 -0.451 14.133 1 95.31 276 SER B N 1
ATOM 5180 C CA . SER B 1 276 ? -1.942 -0.302 12.75 1 95.31 276 SER B CA 1
ATOM 5181 C C . SER B 1 276 ? -3.137 -0.089 11.82 1 95.31 276 SER B C 1
ATOM 5183 O O . SER B 1 276 ? -2.969 0.121 10.617 1 95.31 276 SER B O 1
ATOM 5185 N N . VAL B 1 277 ? -4.344 -0.12 12.344 1 96.56 277 VAL B N 1
ATOM 5186 C CA . VAL B 1 277 ? -5.551 -0.042 11.523 1 96.56 277 VAL B CA 1
ATOM 5187 C C . VAL B 1 277 ? -5.59 1.297 10.789 1 96.56 277 VAL B C 1
ATOM 5189 O O . VAL B 1 277 ? -5.855 1.344 9.586 1 96.56 277 VAL B O 1
ATOM 5192 N N . GLY B 1 278 ? -5.305 2.383 11.492 1 97.88 278 GLY B N 1
ATOM 5193 C CA . GLY B 1 278 ? -5.32 3.707 10.891 1 97.88 278 GLY B CA 1
ATOM 5194 C C . GLY B 1 278 ? -4.289 3.877 9.797 1 97.88 278 GLY B C 1
ATOM 5195 O O . GLY B 1 278 ? -4.605 4.375 8.711 1 97.88 278 GLY B O 1
ATOM 5196 N N . THR B 1 279 ? -3.062 3.447 10.086 1 98.38 279 THR B N 1
ATOM 5197 C CA . THR B 1 279 ? -2.012 3.59 9.078 1 98.38 279 THR B CA 1
ATOM 5198 C C . THR B 1 279 ? -2.293 2.701 7.875 1 98.38 279 THR B C 1
ATOM 5200 O O . THR B 1 279 ? -2.09 3.113 6.73 1 98.38 279 THR B O 1
ATOM 5203 N N . ASN B 1 280 ? -2.785 1.481 8.094 1 98.25 280 ASN B N 1
ATOM 5204 C CA . ASN B 1 280 ? -3.152 0.607 6.984 1 98.25 280 ASN B CA 1
ATOM 5205 C C . ASN B 1 280 ? -4.254 1.221 6.129 1 98.25 280 ASN B C 1
ATOM 5207 O O . ASN B 1 280 ? -4.223 1.12 4.902 1 98.25 280 ASN B O 1
ATOM 5211 N N . ASN B 1 281 ? -5.195 1.815 6.746 1 97.62 281 ASN B N 1
ATOM 5212 C CA . ASN B 1 281 ? -6.266 2.471 6 1 97.62 281 ASN B CA 1
ATOM 5213 C C . ASN B 1 281 ? -5.738 3.635 5.168 1 97.62 281 ASN B C 1
ATOM 5215 O O . ASN B 1 281 ? -6.172 3.838 4.031 1 97.62 281 ASN B O 1
ATOM 5219 N N . LEU B 1 282 ? -4.832 4.383 5.766 1 98 282 LEU B N 1
ATOM 5220 C CA . LEU B 1 282 ? -4.199 5.453 5 1 98 282 LEU B CA 1
ATOM 5221 C C . LEU B 1 282 ? -3.529 4.898 3.746 1 98 282 LEU B C 1
ATOM 5223 O O . LEU B 1 282 ? -3.605 5.512 2.676 1 98 282 LEU B O 1
ATOM 5227 N N . LEU B 1 283 ? -2.896 3.793 3.877 1 97.88 283 LEU B N 1
ATOM 5228 C CA . LEU B 1 283 ? -2.199 3.164 2.762 1 97.88 283 LEU B CA 1
ATOM 5229 C C . LEU B 1 283 ? -3.186 2.703 1.694 1 97.88 283 LEU B C 1
ATOM 5231 O O . LEU B 1 283 ? -2.93 2.859 0.498 1 97.88 283 LEU B O 1
ATOM 5235 N N . LYS B 1 284 ? -4.273 2.129 2.131 1 96.44 284 LYS B N 1
ATOM 5236 C CA . LYS B 1 284 ? -5.32 1.744 1.189 1 96.44 284 LYS B CA 1
ATOM 5237 C C . LYS B 1 284 ? -5.855 2.959 0.436 1 96.44 284 LYS B C 1
ATOM 5239 O O . LYS B 1 284 ? -6.246 2.85 -0.728 1 96.44 284 LYS B O 1
ATOM 5244 N N . ASP B 1 285 ? -5.785 4.121 1.134 1 94.75 285 ASP B N 1
ATOM 5245 C CA . ASP B 1 285 ? -6.332 5.352 0.57 1 94.75 285 ASP B CA 1
ATOM 5246 C C . ASP B 1 285 ? -5.293 6.07 -0.288 1 94.75 285 ASP B C 1
ATOM 5248 O O . ASP B 1 285 ? -5.555 7.156 -0.813 1 94.75 285 ASP B O 1
ATOM 5252 N N . GLY B 1 286 ? -4.105 5.566 -0.322 1 94.69 286 GLY B N 1
ATOM 5253 C CA . GLY B 1 286 ? -3.178 6.125 -1.292 1 94.69 286 GLY B CA 1
ATOM 5254 C C . GLY B 1 286 ? -1.906 6.664 -0.662 1 94.69 286 GLY B C 1
ATOM 5255 O O . GLY B 1 286 ? -1.008 7.129 -1.365 1 94.69 286 GLY B O 1
ATOM 5256 N N . ALA B 1 287 ? -1.822 6.656 0.645 1 97.81 287 ALA B N 1
ATOM 5257 C CA . ALA B 1 287 ? -0.559 7.035 1.272 1 97.81 287 ALA B CA 1
ATOM 5258 C C . ALA B 1 287 ? 0.576 6.121 0.813 1 97.81 287 ALA B C 1
ATOM 5260 O O . ALA B 1 287 ? 0.337 4.988 0.386 1 97.81 287 ALA B O 1
ATOM 5261 N N . LEU B 1 288 ? 1.778 6.57 0.861 1 97.94 288 LEU B N 1
ATOM 5262 C CA . LEU B 1 288 ? 2.934 5.801 0.408 1 97.94 288 LEU B CA 1
ATOM 5263 C C . LEU B 1 288 ? 3.432 4.871 1.507 1 97.94 288 LEU B C 1
ATOM 5265 O O . LEU B 1 288 ? 3.709 5.312 2.623 1 97.94 288 LEU B O 1
ATOM 5269 N N . LEU B 1 289 ? 3.502 3.619 1.164 1 98.5 289 LEU B N 1
ATOM 5270 C CA . LEU B 1 289 ? 4.004 2.629 2.109 1 98.5 289 LEU B CA 1
ATOM 5271 C C . LEU B 1 289 ? 5.48 2.863 2.412 1 98.5 289 LEU B C 1
ATOM 5273 O O . LEU B 1 289 ? 6.305 2.916 1.496 1 98.5 289 LEU B O 1
ATOM 5277 N N . THR B 1 290 ? 5.785 2.992 3.705 1 98.25 290 THR B N 1
ATOM 5278 C CA . THR B 1 290 ? 7.125 3.373 4.137 1 98.25 290 THR B CA 1
ATOM 5279 C C . THR B 1 290 ? 7.672 2.371 5.148 1 98.25 290 THR B C 1
ATOM 5281 O O . THR B 1 290 ? 7.031 2.096 6.164 1 98.25 290 THR B O 1
ATOM 5284 N N . THR B 1 291 ? 8.852 1.803 4.828 1 97.31 291 THR B N 1
ATOM 5285 C CA . THR B 1 291 ? 9.438 0.821 5.73 1 97.31 291 THR B CA 1
ATOM 5286 C C . THR B 1 291 ? 10.836 1.257 6.172 1 97.31 291 THR B C 1
ATOM 5288 O O . THR B 1 291 ? 11.391 0.705 7.121 1 97.31 291 THR B O 1
ATOM 5291 N N . HIS B 1 292 ? 11.383 2.25 5.492 1 96.5 292 HIS B N 1
ATOM 5292 C CA . HIS B 1 292 ? 12.695 2.801 5.789 1 96.5 292 HIS B CA 1
ATOM 5293 C C . HIS B 1 292 ? 12.734 4.309 5.551 1 96.5 292 HIS B C 1
ATOM 5295 O O . HIS B 1 292 ? 12.047 4.816 4.664 1 96.5 292 HIS B O 1
ATOM 5301 N N . PRO B 1 293 ? 13.594 5.039 6.359 1 97.75 293 PRO B N 1
ATOM 5302 C CA . PRO B 1 293 ? 13.672 6.488 6.164 1 97.75 293 PRO B CA 1
ATOM 5303 C C . PRO B 1 293 ? 14.055 6.867 4.734 1 97.75 293 PRO B C 1
ATOM 5305 O O . PRO B 1 293 ? 13.641 7.922 4.242 1 97.75 293 PRO B O 1
ATOM 5308 N N . SER B 1 294 ? 14.766 6.016 4.02 1 97.44 294 SER B N 1
ATOM 5309 C CA . SER B 1 294 ? 15.188 6.301 2.652 1 97.44 294 SER B CA 1
ATOM 5310 C C . SER B 1 294 ? 13.992 6.426 1.72 1 97.44 294 SER B C 1
ATOM 5312 O O . SER B 1 294 ? 14.039 7.156 0.726 1 97.44 294 SER B O 1
ATOM 5314 N N . ASP B 1 295 ? 12.93 5.754 2.055 1 97.38 295 ASP B N 1
ATOM 5315 C CA . ASP B 1 295 ? 11.711 5.871 1.256 1 97.38 295 ASP B CA 1
ATOM 5316 C C . ASP B 1 295 ? 11.234 7.32 1.189 1 97.38 295 ASP B C 1
ATOM 5318 O O . ASP B 1 295 ? 10.828 7.797 0.127 1 97.38 295 ASP B O 1
ATOM 5322 N N . ILE B 1 296 ? 11.344 7.996 2.309 1 98.38 296 ILE B N 1
ATOM 5323 C CA . ILE B 1 296 ? 10.883 9.375 2.408 1 98.38 296 ILE B CA 1
ATOM 5324 C C . ILE B 1 296 ? 11.914 10.312 1.778 1 98.38 296 ILE B C 1
ATOM 5326 O O . ILE B 1 296 ? 11.562 11.188 0.988 1 98.38 296 ILE B O 1
ATOM 5330 N N . ILE B 1 297 ? 13.148 10.117 2.068 1 97.69 297 ILE B N 1
ATOM 5331 C CA . ILE B 1 297 ? 14.227 10.977 1.59 1 97.69 297 ILE B CA 1
ATOM 5332 C C . ILE B 1 297 ? 14.242 10.977 0.063 1 97.69 297 ILE B C 1
ATOM 5334 O O . ILE B 1 297 ? 14.266 12.031 -0.565 1 97.69 297 ILE B O 1
ATOM 5338 N N . GLU B 1 298 ? 14.156 9.789 -0.497 1 96.31 298 GLU B N 1
ATOM 5339 C CA . GLU B 1 298 ? 14.227 9.641 -1.948 1 96.31 298 GLU B CA 1
ATOM 5340 C C . GLU B 1 298 ? 13.008 10.273 -2.625 1 96.31 298 GLU B C 1
ATOM 5342 O O . GLU B 1 298 ? 13.117 10.82 -3.725 1 96.31 298 GLU B O 1
ATOM 5347 N N . THR B 1 299 ? 11.953 10.211 -1.993 1 97 299 THR B N 1
ATOM 5348 C CA . THR B 1 299 ? 10.711 10.719 -2.568 1 97 299 THR B CA 1
ATOM 5349 C C . THR B 1 299 ? 10.641 12.234 -2.463 1 97 299 THR B C 1
ATOM 5351 O O . THR B 1 299 ? 10.211 12.906 -3.406 1 97 299 THR B O 1
ATOM 5354 N N . LEU B 1 300 ? 11.148 12.789 -1.358 1 96.81 300 LEU B N 1
ATOM 5355 C CA . LEU B 1 300 ? 10.93 14.211 -1.09 1 96.81 300 LEU B CA 1
ATOM 5356 C C . LEU B 1 300 ? 12.086 15.047 -1.617 1 96.81 300 LEU B C 1
ATOM 5358 O O . LEU B 1 300 ? 11.906 16.219 -1.961 1 96.81 300 LEU B O 1
ATOM 5362 N N . THR B 1 301 ? 13.266 14.523 -1.684 1 94.31 301 THR B N 1
ATOM 5363 C CA . THR B 1 301 ? 14.461 15.289 -2.039 1 94.31 301 THR B CA 1
ATOM 5364 C C . THR B 1 301 ? 14.281 15.969 -3.395 1 94.31 301 THR B C 1
ATOM 5366 O O . THR B 1 301 ? 14.578 17.156 -3.543 1 94.31 301 THR B O 1
ATOM 5369 N N . PRO B 1 302 ? 13.734 15.234 -4.402 1 92.69 302 PRO B N 1
ATOM 5370 C CA . PRO B 1 302 ? 13.539 15.883 -5.703 1 92.69 302 PRO B CA 1
ATOM 5371 C C . PRO B 1 302 ? 12.508 17 -5.656 1 92.69 302 PRO B C 1
ATOM 5373 O O . PRO B 1 302 ? 12.438 17.828 -6.578 1 92.69 302 PRO B O 1
ATOM 5376 N N . LEU B 1 303 ? 11.719 17.094 -4.648 1 90.56 303 LEU B N 1
ATOM 5377 C CA . LEU B 1 303 ? 10.633 18.062 -4.559 1 90.56 303 LEU B CA 1
ATOM 5378 C C . LEU B 1 303 ? 11.086 19.312 -3.834 1 90.56 303 LEU B C 1
ATOM 5380 O O . LEU B 1 303 ? 10.352 20.312 -3.781 1 90.56 303 LEU B O 1
ATOM 5384 N N . ILE B 1 304 ? 12.289 19.234 -3.301 1 88.81 304 ILE B N 1
ATOM 5385 C CA . ILE B 1 304 ? 12.828 20.391 -2.594 1 88.81 304 ILE B CA 1
ATOM 5386 C C . ILE B 1 304 ? 13.211 21.469 -3.598 1 88.81 304 ILE B C 1
ATOM 5388 O O . ILE B 1 304 ? 13.984 21.219 -4.527 1 88.81 304 ILE B O 1
ATOM 5392 N N . PRO B 1 305 ? 12.57 22.547 -3.545 1 75.25 305 PRO B N 1
ATOM 5393 C CA . PRO B 1 305 ? 12.898 23.625 -4.48 1 75.25 305 PRO B CA 1
ATOM 5394 C C . PRO B 1 305 ? 14.375 24 -4.445 1 75.25 305 PRO B C 1
ATOM 5396 O O . PRO B 1 305 ? 14.992 23.984 -3.377 1 75.25 305 PRO B O 1
ATOM 5399 N N . THR B 1 306 ? 15.117 23.75 -5.613 1 65.5 306 THR B N 1
ATOM 5400 C CA . THR B 1 306 ? 16.5 24.188 -5.73 1 65.5 306 THR B CA 1
ATOM 5401 C C . THR B 1 306 ? 16.562 25.703 -5.91 1 65.5 306 THR B C 1
ATOM 5403 O O . THR B 1 306 ? 15.617 26.312 -6.426 1 65.5 306 THR B O 1
ATOM 5406 N N . PRO B 1 307 ? 17.484 26.344 -5.277 1 52.47 307 PRO B N 1
ATOM 5407 C CA . PRO B 1 307 ? 17.609 27.781 -5.469 1 52.47 307 PRO B CA 1
ATOM 5408 C C . PRO B 1 307 ? 17.453 28.203 -6.93 1 52.47 307 PRO B C 1
ATOM 5410 O O . PRO B 1 307 ? 16.953 29.297 -7.211 1 52.47 307 PRO B O 1
ATOM 5413 N N . THR B 1 308 ? 18.031 27.344 -7.887 1 46.41 308 THR B N 1
ATOM 5414 C CA . THR B 1 308 ? 17.938 27.812 -9.258 1 46.41 308 THR B CA 1
ATOM 5415 C C . THR B 1 308 ? 16.5 27.781 -9.758 1 46.41 308 THR B C 1
ATOM 5417 O O . THR B 1 308 ? 16.094 28.609 -10.578 1 46.41 308 THR B O 1
ATOM 5420 N N . ASN B 1 309 ? 15.898 26.75 -9.602 1 41.34 309 ASN B N 1
ATOM 5421 C CA . ASN B 1 309 ? 14.555 26.594 -10.148 1 41.34 309 ASN B CA 1
ATOM 5422 C C . ASN B 1 309 ? 13.531 27.375 -9.336 1 41.34 309 ASN B C 1
ATOM 5424 O O . ASN B 1 309 ? 12.406 26.906 -9.148 1 41.34 309 ASN B O 1
ATOM 5428 N N . HIS B 1 310 ? 13.922 28.234 -8.656 1 36.75 310 HIS B N 1
ATOM 5429 C CA . HIS B 1 310 ? 13.016 29.125 -7.938 1 36.75 310 HIS B CA 1
ATOM 5430 C C . HIS B 1 310 ? 11.914 29.641 -8.859 1 36.75 310 HIS B C 1
ATOM 5432 O O . HIS B 1 310 ? 11.141 30.516 -8.461 1 36.75 310 HIS B O 1
ATOM 5438 N N . GLN B 1 311 ? 12.141 29.344 -10.164 1 33.62 311 GLN B N 1
ATOM 5439 C CA . GLN B 1 311 ? 11.133 29.969 -11.016 1 33.62 311 GLN B CA 1
ATOM 5440 C C . GLN B 1 311 ? 9.75 29.375 -10.75 1 33.62 311 GLN B C 1
ATOM 5442 O O . GLN B 1 311 ? 8.781 29.703 -11.438 1 33.62 311 GLN B O 1
ATOM 5447 N N . LEU B 1 312 ? 9.758 28.25 -10.211 1 33.34 312 LEU B N 1
ATOM 5448 C CA . LEU B 1 312 ? 8.359 27.844 -10.117 1 33.34 312 LEU B CA 1
ATOM 5449 C C . LEU B 1 312 ? 7.578 28.828 -9.242 1 33.34 312 LEU B C 1
ATOM 5451 O O . LEU B 1 312 ? 7.605 28.719 -8.016 1 33.34 312 LEU B O 1
ATOM 5455 N N . ASN B 1 313 ? 7.75 30.062 -9.477 1 30.78 313 ASN B N 1
ATOM 5456 C CA . ASN B 1 313 ? 6.797 31.094 -9.078 1 30.78 313 ASN B CA 1
ATOM 5457 C C . ASN B 1 313 ? 5.355 30.625 -9.266 1 30.78 313 ASN B C 1
ATOM 5459 O O . ASN B 1 313 ? 4.73 30.938 -10.281 1 30.78 313 ASN B O 1
ATOM 5463 N N . PHE B 1 314 ? 5.176 29.375 -9.109 1 30.92 314 PHE B N 1
ATOM 5464 C CA . PHE B 1 314 ? 3.744 29.141 -9.234 1 30.92 314 PHE B CA 1
ATOM 5465 C C . PHE B 1 314 ? 2.949 30.234 -8.547 1 30.92 314 PHE B C 1
ATOM 5467 O O . PHE B 1 314 ? 1.729 30.328 -8.703 1 30.92 314 PHE B O 1
ATOM 5474 N N . PHE B 1 315 ? 3.5 30.594 -7.367 1 29.5 315 PHE B N 1
ATOM 5475 C CA . PHE B 1 315 ? 2.756 31.766 -6.918 1 29.5 315 PHE B CA 1
ATOM 5476 C C . PHE B 1 315 ? 2.904 32.906 -7.906 1 29.5 315 PHE B C 1
ATOM 5478 O O . PHE B 1 315 ? 3.959 33.562 -7.973 1 29.5 315 PHE B O 1
ATOM 5485 N N . GLU B 1 316 ? 2.695 32.719 -9.203 1 29.97 316 GLU B N 1
ATOM 5486 C CA . GLU B 1 316 ? 2.412 33.969 -9.891 1 29.97 316 GLU B CA 1
ATOM 5487 C C . GLU B 1 316 ? 2.125 35.094 -8.898 1 29.97 316 GLU B C 1
ATOM 5489 O O . GLU B 1 316 ? 1.452 34.875 -7.887 1 29.97 316 GLU B O 1
ATOM 5494 N N . GLU B 1 317 ? 3.045 36 -8.812 1 28.59 317 GLU B N 1
ATOM 5495 C CA . GLU B 1 317 ? 2.83 37.25 -8.094 1 28.59 317 GLU B CA 1
ATOM 5496 C C . GLU B 1 317 ? 1.344 37.562 -7.984 1 28.59 317 GLU B C 1
ATOM 5498 O O . GLU B 1 317 ? 0.645 37.656 -8.992 1 28.59 317 GLU B O 1
ATOM 5503 N N . LEU B 1 318 ? 0.546 36.906 -7.234 1 28.25 318 LEU B N 1
ATOM 5504 C CA . LEU B 1 318 ? -0.595 37.812 -7.121 1 28.25 318 LEU B CA 1
ATOM 5505 C C . LEU B 1 318 ? -0.191 39.25 -7.453 1 28.25 318 LEU B C 1
ATOM 5507 O O . LEU B 1 318 ? 0.928 39.656 -7.152 1 28.25 318 LEU B O 1
ATOM 5511 N N . PRO B 1 319 ? -0.572 39.844 -8.648 1 28.52 319 PRO B N 1
ATOM 5512 C CA . PRO B 1 319 ? -0.186 41.25 -8.789 1 28.52 319 PRO B CA 1
ATOM 5513 C C . PRO B 1 319 ? 0.236 41.906 -7.461 1 28.52 319 PRO B C 1
ATOM 5515 O O . PRO B 1 319 ? -0.365 41.625 -6.422 1 28.52 319 PRO B O 1
ATOM 5518 N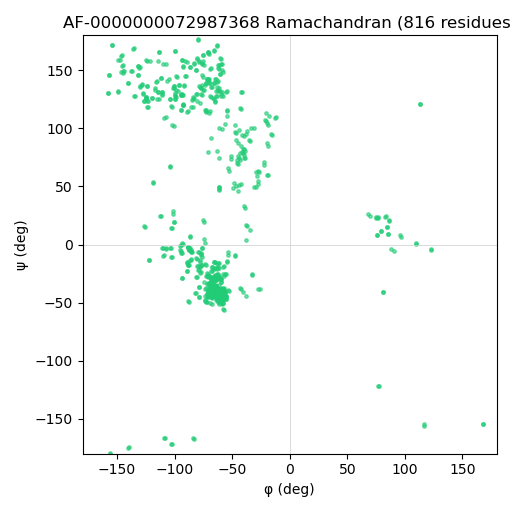 N . SER B 1 320 ? 1.493 41.938 -7.152 1 28.16 320 SER B N 1
ATOM 5519 C CA . SER B 1 320 ? 1.937 42.875 -6.137 1 28.16 320 SER B CA 1
ATOM 5520 C C . SER B 1 320 ? 0.911 44 -5.934 1 28.16 320 SER B C 1
ATOM 5522 O O . SER B 1 320 ? 0.518 44.656 -6.887 1 28.16 320 SER B O 1
ATOM 5524 N N . LEU B 1 321 ? -0.078 43.875 -5.168 1 27.98 321 LEU B N 1
ATOM 5525 C CA . LEU B 1 321 ? -0.562 45.188 -4.742 1 27.98 321 LEU B CA 1
ATOM 5526 C C . LEU B 1 321 ? 0.571 46.219 -4.734 1 27.98 321 LEU B C 1
ATOM 5528 O O . LEU B 1 321 ? 1.501 46.094 -3.93 1 27.98 321 LEU B O 1
ATOM 5532 N N . GLN B 1 322 ? 1.257 46.469 -5.941 1 27.72 322 GLN B N 1
ATOM 5533 C CA . GLN B 1 322 ? 1.951 47.75 -6.051 1 27.72 322 GLN B CA 1
ATOM 5534 C C . GLN B 1 322 ? 1.412 48.75 -5.035 1 27.72 322 GLN B C 1
ATOM 5536 O O . GLN B 1 322 ? 0.328 49.312 -5.223 1 27.72 322 GLN B O 1
ATOM 5541 N N . LEU B 1 323 ? 1.523 48.406 -3.773 1 27.64 323 LEU B N 1
ATOM 5542 C CA . LEU B 1 323 ? 1.567 49.562 -2.881 1 27.64 323 LEU B CA 1
ATOM 5543 C C . LEU B 1 323 ? 2.461 50.656 -3.451 1 27.64 323 LEU B C 1
ATOM 5545 O O . LEU B 1 323 ? 3.686 50.531 -3.475 1 27.64 323 LEU B O 1
ATOM 5549 N N . GLU B 1 324 ? 2.295 51.125 -4.754 1 27.72 324 GLU B N 1
ATOM 5550 C CA . GLU B 1 324 ? 2.879 52.406 -5.176 1 27.72 324 GLU B CA 1
ATOM 5551 C C . GLU B 1 324 ? 3.23 53.281 -3.971 1 27.72 324 GLU B C 1
ATOM 5553 O O . GLU B 1 324 ? 2.406 53.469 -3.072 1 27.72 324 GLU B O 1
ATOM 5558 N N . LYS B 1 325 ? 4.531 53.344 -3.613 1 32.22 325 LYS B N 1
ATOM 5559 C CA . LYS B 1 325 ? 5.219 54.344 -2.795 1 32.22 325 LYS B CA 1
ATOM 5560 C C . LYS B 1 325 ? 4.527 55.688 -2.881 1 32.22 325 LYS B C 1
ATOM 5562 O O . LYS B 1 325 ? 4.832 56.594 -2.107 1 32.22 325 LYS B O 1
ATOM 5567 N N . ASP B 1 326 ? 4.035 56 -4.191 1 29.11 326 ASP B N 1
ATOM 5568 C CA . ASP B 1 326 ? 3.688 57.406 -4.281 1 29.11 326 ASP B CA 1
ATOM 5569 C C . ASP B 1 326 ? 2.637 57.781 -3.24 1 29.11 326 ASP B C 1
ATOM 5571 O O . ASP B 1 326 ? 2.615 58.906 -2.754 1 29.11 326 ASP B O 1
ATOM 5575 N N . CYS B 1 327 ? 1.524 57 -3.324 1 27.09 327 CYS B N 1
ATOM 5576 C CA . CYS B 1 327 ? 0.44 57.781 -2.723 1 27.09 327 CYS B CA 1
ATOM 5577 C C . CYS B 1 327 ? 0.577 57.812 -1.206 1 27.09 327 CYS B C 1
ATOM 5579 O O . CYS B 1 327 ? -0.396 58.094 -0.499 1 27.09 327 CYS B O 1
ATOM 5581 N N . PHE B 1 328 ? 1.685 57.219 -0.668 1 27.02 328 PHE B N 1
ATOM 5582 C CA . PHE B 1 328 ? 1.652 57.469 0.767 1 27.02 328 PHE B CA 1
ATOM 5583 C C . PHE B 1 328 ? 1.537 58.969 1.044 1 27.02 328 PHE B C 1
ATOM 5585 O O . PHE B 1 328 ? 1.84 59.438 2.148 1 27.02 328 PHE B O 1
ATOM 5592 N N . ASN B 1 329 ? 1.79 59.75 -0.007 1 27 329 ASN B N 1
ATOM 5593 C CA . ASN B 1 329 ? 1.425 61.125 0.345 1 27 329 ASN B CA 1
ATOM 5594 C C . ASN B 1 329 ? -0.018 61.219 0.833 1 27 329 ASN B C 1
ATOM 5596 O O . ASN B 1 329 ? -0.914 60.594 0.247 1 27 329 ASN B O 1
ATOM 5600 N N . SER B 1 330 ? -0.19 61.5 2.131 1 27.16 330 SER B N 1
ATOM 5601 C CA . SER B 1 330 ? -1.278 61.719 3.076 1 27.16 330 SER B CA 1
ATOM 5602 C C . SER B 1 330 ? -2.42 62.5 2.428 1 27.16 330 SER B C 1
ATOM 5604 O O . SER B 1 330 ? -3.188 63.188 3.115 1 27.16 330 SER B O 1
ATOM 5606 N N . SER B 1 331 ? -2.406 62.844 1.078 1 28 331 SER B N 1
ATOM 5607 C CA . SER B 1 331 ? -3.594 63.688 1.015 1 28 331 SER B CA 1
ATOM 5608 C C . SER B 1 331 ? -4.844 62.906 1.438 1 28 331 SER B C 1
ATOM 5610 O O . SER B 1 331 ? -4.918 61.688 1.265 1 28 331 SER B O 1
ATOM 5612 N N . ASP B 1 332 ? -5.629 63.438 2.385 1 26.7 332 ASP B N 1
ATOM 5613 C CA . ASP B 1 332 ? -6.957 63.219 2.947 1 26.7 332 ASP B CA 1
ATOM 5614 C C . ASP B 1 332 ? -7.953 62.812 1.866 1 26.7 332 ASP B C 1
ATOM 5616 O O . ASP B 1 332 ? -8.883 63.562 1.554 1 26.7 332 ASP B O 1
ATOM 5620 N N . LYS B 1 333 ? -7.453 62.375 0.617 1 33.44 333 LYS B N 1
ATOM 5621 C CA . LYS B 1 333 ? -8.688 62.125 -0.125 1 33.44 333 LYS B CA 1
ATOM 5622 C C . LYS B 1 333 ? -9.57 61.094 0.576 1 33.44 333 LYS B C 1
ATOM 5624 O O . LYS B 1 333 ? -9.125 60 0.857 1 33.44 333 LYS B O 1
ATOM 5629 N N . LYS B 1 334 ? -10.625 61.531 1.33 1 30.44 334 LYS B N 1
ATOM 5630 C CA . LYS B 1 334 ? -11.828 60.812 1.774 1 30.44 334 LYS B CA 1
ATOM 5631 C C . LYS B 1 334 ? -12.25 59.75 0.77 1 30.44 334 LYS B C 1
ATOM 5633 O O . LYS B 1 334 ? -12.812 60.062 -0.28 1 30.44 334 LYS B O 1
ATOM 5638 N N . THR B 1 335 ? -11.328 58.938 0.36 1 32.12 335 THR B N 1
ATOM 5639 C CA . THR B 1 335 ? -11.914 57.875 -0.449 1 32.12 335 THR B CA 1
ATOM 5640 C C . THR B 1 335 ? -13.234 57.406 0.151 1 32.12 335 THR B C 1
ATOM 5642 O O . THR B 1 335 ? -13.281 57 1.315 1 32.12 335 THR B O 1
ATOM 5645 N N . LYS B 1 336 ? -14.312 57.938 -0.258 1 31.56 336 LYS B N 1
ATOM 5646 C CA . LYS B 1 336 ? -15.664 57.469 0.017 1 31.56 336 LYS B CA 1
ATOM 5647 C C . LYS B 1 336 ? -15.727 55.938 -0.034 1 31.56 336 LYS B C 1
ATOM 5649 O O . LYS B 1 336 ? -15.438 55.344 -1.069 1 31.56 336 LYS B O 1
ATOM 5654 N N . ILE B 1 337 ? -15.188 55.281 1.026 1 34.12 337 ILE B N 1
ATOM 5655 C CA . ILE B 1 337 ? -15.617 53.875 1.225 1 34.12 337 ILE B CA 1
ATOM 5656 C C . ILE B 1 337 ? -17.016 53.688 0.647 1 34.12 337 ILE B C 1
ATOM 5658 O O . ILE B 1 337 ? -17.984 54.25 1.16 1 34.12 337 ILE B O 1
ATOM 5662 N N . THR B 1 338 ? -17.141 53.875 -0.661 1 33.5 338 THR B N 1
ATOM 5663 C CA . THR B 1 338 ? -18.438 53.406 -1.175 1 33.5 338 THR B CA 1
ATOM 5664 C C . THR B 1 338 ? -18.906 52.188 -0.425 1 33.5 338 THR B C 1
ATOM 5666 O O . THR B 1 338 ? -18.156 51.219 -0.262 1 33.5 338 THR B O 1
ATOM 5669 N N . SER B 1 339 ? -19.609 52.281 0.636 1 36.34 339 SER B N 1
ATOM 5670 C CA . SER B 1 339 ? -20.359 51.281 1.355 1 36.34 339 SER B CA 1
ATOM 5671 C C . SER B 1 339 ? -20.828 50.156 0.416 1 36.34 339 SER B C 1
ATOM 5673 O O . SER B 1 339 ? -21.766 50.344 -0.368 1 36.34 339 SER B O 1
ATOM 5675 N N . PHE B 1 340 ? -20.016 49.562 -0.323 1 38.22 340 PHE B N 1
ATOM 5676 C CA . PHE B 1 340 ? -20.5 48.344 -0.99 1 38.22 340 PHE B CA 1
ATOM 5677 C C . PHE B 1 340 ? -21.266 47.469 -0.015 1 38.22 340 PHE B C 1
ATOM 5679 O O . PHE B 1 340 ? -20.656 46.688 0.732 1 38.22 340 PHE B O 1
ATOM 5686 N N . VAL B 1 341 ? -22.109 47.938 0.735 1 41.25 341 VAL B N 1
ATOM 5687 C CA . VAL B 1 341 ? -23.109 47.188 1.488 1 41.25 341 VAL B CA 1
ATOM 5688 C C . VAL B 1 341 ? -23.688 46.062 0.613 1 41.25 341 VAL B C 1
ATOM 5690 O O . VAL B 1 341 ? -24.234 46.344 -0.463 1 41.25 341 VAL B O 1
ATOM 5693 N N . GLY B 1 342 ? -23.031 45.031 0.475 1 52.25 342 GLY B N 1
ATOM 5694 C CA . GLY B 1 342 ? -23.766 43.906 -0.14 1 52.25 342 GLY B CA 1
ATOM 5695 C C . GLY B 1 342 ? -25.266 44.094 -0.068 1 52.25 342 GLY B C 1
ATOM 5696 O O . GLY B 1 342 ? -25.797 44.562 0.945 1 52.25 342 GLY B O 1
ATOM 5697 N N . ASP B 1 343 ? -25.766 44.312 -1.239 1 67.38 343 ASP B N 1
ATOM 5698 C CA . ASP B 1 343 ? -27.188 44.438 -1.522 1 67.38 343 ASP B CA 1
ATOM 5699 C C . ASP B 1 343 ? -28 43.375 -0.762 1 67.38 343 ASP B C 1
ATOM 5701 O O . ASP B 1 343 ? -27.531 42.25 -0.562 1 67.38 343 ASP B O 1
ATOM 5705 N N . GLU B 1 344 ? -28.859 43.844 0.128 1 76.56 344 GLU B N 1
ATOM 5706 C CA . GLU B 1 344 ? -29.812 43 0.815 1 76.56 344 GLU B CA 1
ATOM 5707 C C . GLU B 1 344 ? -30.281 41.844 -0.086 1 76.56 344 GLU B C 1
ATOM 5709 O O . GLU B 1 344 ? -30.531 40.75 0.389 1 76.56 344 GLU B O 1
ATOM 5714 N N . ARG B 1 345 ? -30.156 42.188 -1.286 1 78.81 345 ARG B N 1
ATOM 5715 C CA . ARG B 1 345 ? -30.562 41.188 -2.248 1 78.81 345 ARG B CA 1
ATOM 5716 C C . ARG B 1 345 ? -29.531 40.062 -2.328 1 78.81 345 ARG B C 1
ATOM 5718 O O . ARG B 1 345 ? -29.906 38.875 -2.348 1 78.81 345 ARG B O 1
ATOM 5725 N N . GLU B 1 346 ? -28.312 40.469 -2.359 1 85.38 346 GLU B N 1
ATOM 5726 C CA . GLU B 1 346 ? -27.25 39.469 -2.451 1 85.38 346 GLU B CA 1
ATOM 5727 C C . GLU B 1 346 ? -27.172 38.625 -1.181 1 85.38 346 GLU B C 1
ATOM 5729 O O . GLU B 1 346 ? -26.953 37.406 -1.244 1 85.38 346 GLU B O 1
ATOM 5734 N N . ARG B 1 347 ? -27.406 39.25 -0.063 1 84.12 347 ARG B N 1
ATOM 5735 C CA . ARG B 1 347 ? -27.406 38.562 1.219 1 84.12 347 ARG B CA 1
ATOM 5736 C C . ARG B 1 347 ? -28.484 37.469 1.265 1 84.12 347 ARG B C 1
ATOM 5738 O O . ARG B 1 347 ? -28.234 36.344 1.681 1 84.12 347 ARG B O 1
ATOM 5745 N N . ARG B 1 348 ? -29.641 37.844 0.808 1 81.81 348 ARG B N 1
ATOM 5746 C CA . ARG B 1 348 ? -30.766 36.906 0.794 1 81.81 348 ARG B CA 1
ATOM 5747 C C . ARG B 1 348 ? -30.516 35.75 -0.159 1 81.81 348 ARG B C 1
ATOM 5749 O O . ARG B 1 348 ? -30.859 34.594 0.137 1 81.81 348 ARG B O 1
ATOM 5756 N N . ALA B 1 349 ? -29.875 36.094 -1.194 1 85.31 349 ALA B N 1
ATOM 5757 C CA . ALA B 1 349 ? -29.578 35.062 -2.189 1 85.31 349 ALA B CA 1
ATOM 5758 C C . ALA B 1 349 ? -28.594 34.031 -1.633 1 85.31 349 ALA B C 1
ATOM 5760 O O . ALA B 1 349 ? -28.781 32.844 -1.824 1 85.31 349 ALA B O 1
ATOM 5761 N N . VAL B 1 350 ? -27.594 34.562 -0.957 1 87.75 350 VAL B N 1
ATOM 5762 C CA . VAL B 1 350 ? -26.562 33.656 -0.398 1 87.75 350 VAL B CA 1
ATOM 5763 C C . VAL B 1 350 ? -27.172 32.844 0.727 1 87.75 350 VAL B C 1
ATOM 5765 O O . VAL B 1 350 ? -26.938 31.625 0.804 1 87.75 350 VAL B O 1
ATOM 5768 N N . LEU B 1 351 ? -28.016 33.406 1.484 1 85.06 351 LEU B N 1
ATOM 5769 C CA . LEU B 1 351 ? -28.625 32.719 2.604 1 85.06 351 LEU B CA 1
ATOM 5770 C C . LEU B 1 351 ? -29.578 31.625 2.107 1 85.06 351 LEU B C 1
ATOM 5772 O O . LEU B 1 351 ? -29.656 30.547 2.709 1 85.06 351 LEU B O 1
ATOM 5776 N N . SER B 1 352 ? -30.188 31.922 1.047 1 83.38 352 SER B N 1
ATOM 5777 C CA . SER B 1 352 ? -31.125 30.953 0.478 1 83.38 352 SER B CA 1
ATOM 5778 C C . SER B 1 352 ? -30.391 29.766 -0.14 1 83.38 352 SER B C 1
ATOM 5780 O O . SER B 1 352 ? -30.938 28.672 -0.205 1 83.38 352 SER B O 1
ATOM 5782 N N . ALA B 1 353 ? -29.203 30.062 -0.543 1 84.94 353 ALA B N 1
ATOM 5783 C CA . ALA B 1 353 ? -28.422 29.031 -1.222 1 84.94 353 ALA B CA 1
ATOM 5784 C C . ALA B 1 353 ? -27.641 28.172 -0.218 1 84.94 353 ALA B C 1
ATOM 5786 O O . ALA B 1 353 ? -27.188 27.078 -0.553 1 84.94 353 ALA B O 1
ATOM 5787 N N . LEU B 1 354 ? -27.5 28.656 0.953 1 85.25 354 LEU B N 1
ATOM 5788 C CA . LEU B 1 354 ? -26.766 27.938 1.988 1 85.25 354 LEU B CA 1
ATOM 5789 C C . LEU B 1 354 ? -27.688 27.031 2.785 1 85.25 354 LEU B C 1
ATOM 5791 O O . LEU B 1 354 ? -28.891 27.297 2.896 1 85.25 354 LEU B O 1
ATOM 5795 N N . SER B 1 355 ? -27.172 25.906 3.193 1 83.19 355 SER B N 1
ATOM 5796 C CA . SER B 1 355 ? -27.828 24.969 4.109 1 83.19 355 SER B CA 1
ATOM 5797 C C . SER B 1 355 ? -26.828 24.375 5.102 1 83.19 355 SER B C 1
ATOM 5799 O O . SER B 1 355 ? -25.688 24.844 5.188 1 83.19 355 SER B O 1
ATOM 5801 N N . THR B 1 356 ? -27.312 23.469 5.867 1 81.38 356 THR B N 1
ATOM 5802 C CA . THR B 1 356 ? -26.422 22.844 6.832 1 81.38 356 THR B CA 1
ATOM 5803 C C . THR B 1 356 ? -25.5 21.844 6.141 1 81.38 356 THR B C 1
ATOM 5805 O O . THR B 1 356 ? -24.594 21.297 6.762 1 81.38 356 THR B O 1
ATOM 5808 N N . THR B 1 357 ? -25.766 21.734 4.867 1 80.75 357 THR B N 1
ATOM 5809 C CA . THR B 1 357 ? -24.891 20.875 4.074 1 80.75 357 THR B CA 1
ATOM 5810 C C . THR B 1 357 ? -23.75 21.672 3.451 1 80.75 357 THR B C 1
ATOM 5812 O O . THR B 1 357 ? -23.984 22.703 2.814 1 80.75 357 THR B O 1
ATOM 5815 N N . PRO B 1 358 ? -22.578 21.266 3.611 1 84.06 358 PRO B N 1
ATOM 5816 C CA . PRO B 1 358 ? -21.422 22 3.086 1 84.06 358 PRO B CA 1
ATOM 5817 C C . PRO B 1 358 ? -21.453 22.125 1.564 1 84.06 358 PRO B C 1
ATOM 5819 O O . PRO B 1 358 ? -21.828 21.188 0.869 1 84.06 358 PRO B O 1
ATOM 5822 N N . ILE B 1 359 ? -21.172 23.312 1.036 1 84 359 ILE B N 1
ATOM 5823 C CA . ILE B 1 359 ? -21.125 23.594 -0.395 1 84 359 ILE B CA 1
ATOM 5824 C C . ILE B 1 359 ? -19.844 24.344 -0.729 1 84 359 ILE B C 1
ATOM 5826 O O . ILE B 1 359 ? -19.375 25.172 0.063 1 84 359 ILE B O 1
ATOM 5830 N N . ASP B 1 360 ? -19.281 24.109 -1.882 1 85.06 360 ASP B N 1
ATOM 5831 C CA . ASP B 1 360 ? -18.062 24.812 -2.277 1 85.06 360 ASP B CA 1
ATOM 5832 C C . ASP B 1 360 ? -18.375 26.219 -2.77 1 85.06 360 ASP B C 1
ATOM 5834 O O . ASP B 1 360 ? -19.5 26.484 -3.227 1 85.06 360 ASP B O 1
ATOM 5838 N N . LEU B 1 361 ? -17.469 27.141 -2.752 1 84.31 361 LEU B N 1
ATOM 5839 C CA . LEU B 1 361 ? -17.641 28.578 -2.969 1 84.31 361 LEU B CA 1
ATOM 5840 C C . LEU B 1 361 ? -18.031 28.859 -4.414 1 84.31 361 LEU B C 1
ATOM 5842 O O . LEU B 1 361 ? -18.859 29.734 -4.68 1 84.31 361 LEU B O 1
ATOM 5846 N N . ASP B 1 362 ? -17.5 28.047 -5.332 1 82.31 362 ASP B N 1
ATOM 5847 C CA . ASP B 1 362 ? -17.828 28.281 -6.738 1 82.31 362 ASP B CA 1
ATOM 5848 C C . ASP B 1 362 ? -19.297 27.969 -7.016 1 82.31 362 ASP B C 1
ATOM 5850 O O . ASP B 1 362 ? -19.984 28.734 -7.691 1 82.31 362 ASP B O 1
ATOM 5854 N N . THR B 1 363 ? -19.688 26.844 -6.477 1 85.25 363 THR B N 1
ATOM 5855 C CA . THR B 1 363 ? -21.094 26.438 -6.617 1 85.25 363 THR B CA 1
ATOM 5856 C C . THR B 1 363 ? -22.016 27.453 -5.938 1 85.25 363 THR B C 1
ATOM 5858 O O . THR B 1 363 ? -23.062 27.797 -6.48 1 85.25 363 THR B O 1
ATOM 5861 N N . LEU B 1 364 ? -21.625 27.891 -4.789 1 86 364 LEU B N 1
ATOM 5862 C CA . LEU B 1 364 ? -22.422 28.875 -4.047 1 86 364 LEU B CA 1
ATOM 5863 C C . LEU B 1 364 ? -22.547 30.172 -4.824 1 86 364 LEU B C 1
ATOM 5865 O O . LEU B 1 364 ? -23.625 30.781 -4.879 1 86 364 LEU B O 1
ATOM 5869 N N . SER B 1 365 ? -21.469 30.594 -5.418 1 87.62 365 SER B N 1
ATOM 5870 C CA . SER B 1 365 ? -21.453 31.812 -6.223 1 87.62 365 SER B CA 1
ATOM 5871 C C . SER B 1 365 ? -22.391 31.688 -7.426 1 87.62 365 SER B C 1
ATOM 5873 O O . SER B 1 365 ? -23.172 32.594 -7.699 1 87.62 365 SER B O 1
ATOM 5875 N N . THR B 1 366 ? -22.328 30.562 -8.031 1 86.38 366 THR B N 1
ATOM 5876 C CA . THR B 1 366 ? -23.156 30.312 -9.211 1 86.38 366 THR B CA 1
ATOM 5877 C C . THR B 1 366 ? -24.641 30.234 -8.836 1 86.38 366 THR B C 1
ATOM 5879 O O . THR B 1 366 ? -25.484 30.859 -9.477 1 86.38 366 THR B O 1
ATOM 5882 N N . ASN B 1 367 ? -24.922 29.531 -7.781 1 84.62 367 ASN B N 1
ATOM 5883 C CA . ASN B 1 367 ? -26.312 29.328 -7.363 1 84.62 367 ASN B CA 1
ATOM 5884 C C . ASN B 1 367 ? -26.938 30.625 -6.848 1 84.62 367 ASN B C 1
ATOM 5886 O O . ASN B 1 367 ? -28.141 30.828 -6.996 1 84.62 367 ASN B O 1
ATOM 5890 N N . SER B 1 368 ? -26.156 31.438 -6.223 1 84.94 368 SER B N 1
ATOM 5891 C CA . SER B 1 368 ? -26.672 32.656 -5.625 1 84.94 368 SER B CA 1
ATOM 5892 C C . SER B 1 368 ? -26.641 33.812 -6.617 1 84.94 368 SER B C 1
ATOM 5894 O O . SER B 1 368 ? -27.297 34.844 -6.418 1 84.94 368 SER B O 1
ATOM 5896 N N . GLY B 1 369 ? -25.766 33.688 -7.629 1 85.94 369 GLY B N 1
ATOM 5897 C CA . GLY B 1 369 ? -25.578 34.781 -8.586 1 85.94 369 GLY B CA 1
ATOM 5898 C C . GLY B 1 369 ? -24.688 35.875 -8.062 1 85.94 369 GLY B C 1
ATOM 5899 O O . GLY B 1 369 ? -24.672 37 -8.625 1 85.94 369 GLY B O 1
ATOM 5900 N N . VAL B 1 370 ? -24.031 35.625 -6.973 1 85.5 370 VAL B N 1
ATOM 5901 C CA . VAL B 1 370 ? -23.156 36.625 -6.352 1 85.5 370 VAL B CA 1
ATOM 5902 C C . VAL B 1 370 ? -21.719 36.344 -6.758 1 85.5 370 VAL B C 1
ATOM 5904 O O . VAL B 1 370 ? -21.25 35.219 -6.742 1 85.5 370 VAL B O 1
ATOM 5907 N N . SER B 1 371 ? -21.016 37.469 -7.18 1 83.94 371 SER B N 1
ATOM 5908 C CA . SER B 1 371 ? -19.625 37.312 -7.559 1 83.94 371 SER B CA 1
ATOM 5909 C C . SER B 1 371 ? -18.781 36.781 -6.395 1 83.94 371 SER B C 1
ATOM 5911 O O . SER B 1 371 ? -19.125 37 -5.23 1 83.94 371 SER B O 1
ATOM 5913 N N . LEU B 1 372 ? -17.656 36.25 -6.703 1 82.25 372 LEU B N 1
ATOM 5914 C CA . LEU B 1 372 ? -16.797 35.656 -5.668 1 82.25 372 LEU B CA 1
ATOM 5915 C C . LEU B 1 372 ? -16.297 36.75 -4.723 1 82.25 372 LEU B C 1
ATOM 5917 O O . LEU B 1 372 ? -16.234 36.562 -3.51 1 82.25 372 LEU B O 1
ATOM 5921 N N . SER B 1 373 ? -15.984 37.812 -5.281 1 77 373 SER B N 1
ATOM 5922 C CA . SER B 1 373 ? -15.477 38.906 -4.457 1 77 373 SER B CA 1
ATOM 5923 C C . SER B 1 373 ? -16.5 39.375 -3.424 1 77 373 SER B C 1
ATOM 5925 O O . SER B 1 373 ? -16.172 39.531 -2.25 1 77 373 SER B O 1
ATOM 5927 N N . ASN B 1 374 ? -17.719 39.469 -3.898 1 79.56 374 ASN B N 1
ATOM 5928 C CA . ASN B 1 374 ? -18.781 39.875 -2.992 1 79.56 374 ASN B CA 1
ATOM 5929 C C . ASN B 1 374 ? -19.172 38.75 -2.037 1 79.56 374 ASN B C 1
ATOM 5931 O O . ASN B 1 374 ? -19.5 39 -0.876 1 79.56 374 ASN B O 1
ATOM 5935 N N . LEU B 1 375 ? -19.047 37.625 -2.553 1 86.31 375 LEU B N 1
ATOM 5936 C CA . LEU B 1 375 ? -19.406 36.469 -1.756 1 86.31 375 LEU B CA 1
ATOM 5937 C C . LEU B 1 375 ? -18.5 36.344 -0.528 1 86.31 375 LEU B C 1
ATOM 5939 O O . LEU B 1 375 ? -18.984 36.062 0.571 1 86.31 375 LEU B O 1
ATOM 5943 N N . TYR B 1 376 ? -17.266 36.656 -0.726 1 80.94 376 TYR B N 1
ATOM 5944 C CA . TYR B 1 376 ? -16.312 36.562 0.373 1 80.94 376 TYR B CA 1
ATOM 5945 C C . TYR B 1 376 ? -16.688 37.469 1.521 1 80.94 376 TYR B C 1
ATOM 5947 O O . TYR B 1 376 ? -16.672 37.094 2.686 1 80.94 376 TYR B O 1
ATOM 5955 N N . LEU B 1 377 ? -17.062 38.594 1.153 1 78.94 377 LEU B N 1
ATOM 5956 C CA . LEU B 1 377 ? -17.422 39.562 2.184 1 78.94 377 LEU B CA 1
ATOM 5957 C C . LEU B 1 377 ? -18.719 39.156 2.885 1 78.94 377 LEU B C 1
ATOM 5959 O O . LEU B 1 377 ? -18.828 39.281 4.105 1 78.94 377 LEU B O 1
ATOM 5963 N N . LEU B 1 378 ? -19.625 38.656 2.119 1 82.38 378 LEU B N 1
ATOM 5964 C CA . LEU B 1 378 ? -20.891 38.219 2.684 1 82.38 378 LEU B CA 1
ATOM 5965 C C . LEU B 1 378 ? -20.672 37.062 3.646 1 82.38 378 LEU B C 1
ATOM 5967 O O . LEU B 1 378 ? -21.312 37 4.703 1 82.38 378 LEU B O 1
ATOM 5971 N N . LEU B 1 379 ? -19.766 36.281 3.301 1 85 379 LEU B N 1
ATOM 5972 C CA . LEU B 1 379 ? -19.469 35.156 4.16 1 85 379 LEU B CA 1
ATOM 5973 C C . LEU B 1 379 ? -18.828 35.594 5.465 1 85 379 LEU B C 1
ATOM 5975 O O . LEU B 1 379 ? -19.078 35.031 6.523 1 85 379 LEU B O 1
ATOM 5979 N N . VAL B 1 380 ? -18 36.625 5.355 1 83.44 380 VAL B N 1
ATOM 5980 C CA . VAL B 1 380 ? -17.391 37.188 6.555 1 83.44 380 VAL B CA 1
ATOM 5981 C C . VAL B 1 380 ? -18.469 37.719 7.484 1 83.44 380 VAL B C 1
ATOM 5983 O O . VAL B 1 380 ? -18.406 37.531 8.695 1 83.44 380 VAL B O 1
ATOM 5986 N N . GLU B 1 381 ? -19.469 38.312 6.863 1 80.94 381 GLU B N 1
ATOM 5987 C CA . GLU B 1 381 ? -20.578 38.844 7.656 1 80.94 381 GLU B CA 1
ATOM 5988 C C . GLU B 1 381 ? -21.266 37.719 8.438 1 80.94 381 GLU B C 1
ATOM 5990 O O . GLU B 1 381 ? -21.516 37.844 9.641 1 80.94 381 GLU B O 1
ATOM 5995 N N . LEU B 1 382 ? -21.484 36.688 7.766 1 78.5 382 LEU B N 1
ATOM 5996 C CA . LEU B 1 382 ? -22.156 35.531 8.383 1 78.5 382 LEU B CA 1
ATOM 5997 C C . LEU B 1 382 ? -21.281 34.906 9.453 1 78.5 382 LEU B C 1
ATOM 5999 O O . LEU B 1 382 ? -21.781 34.469 10.5 1 78.5 382 LEU B O 1
ATOM 6003 N N . GLU B 1 383 ? -20 34.906 9.172 1 82.56 383 GLU B N 1
ATOM 6004 C CA . GLU B 1 383 ? -19.062 34.344 10.133 1 82.56 383 GLU B CA 1
ATOM 6005 C C . GLU B 1 383 ? -19 35.188 11.406 1 82.56 383 GLU B C 1
ATOM 6007 O O . GLU B 1 383 ? -19.016 34.656 12.516 1 82.56 383 GLU B O 1
ATOM 6012 N N . LEU B 1 384 ? -18.984 36.438 11.18 1 78.25 384 LEU B N 1
ATOM 6013 C CA . LEU B 1 384 ? -18.938 37.375 12.305 1 78.25 384 LEU B CA 1
ATOM 6014 C C . LEU B 1 384 ? -20.188 37.25 13.164 1 78.25 384 LEU B C 1
ATOM 6016 O O . LEU B 1 384 ? -20.125 37.406 14.391 1 78.25 384 LEU B O 1
ATOM 6020 N N . ALA B 1 385 ? -21.281 36.844 12.508 1 74.5 385 ALA B N 1
ATOM 6021 C CA . ALA B 1 385 ? -22.562 36.688 13.203 1 74.5 385 ALA B CA 1
ATOM 6022 C C . ALA B 1 385 ? -22.688 35.312 13.805 1 74.5 385 ALA B C 1
ATOM 6024 O O . ALA B 1 385 ? -23.688 35 14.461 1 74.5 385 ALA B O 1
ATOM 6025 N N . GLY B 1 386 ? -21.672 34.5 13.531 1 77.75 386 GLY B N 1
ATOM 6026 C CA . GLY B 1 386 ? -21.688 33.125 14.078 1 77.75 386 GLY B CA 1
ATOM 6027 C C . GLY B 1 386 ? -22.625 32.188 13.336 1 77.75 386 GLY B C 1
ATOM 6028 O O . GLY B 1 386 ? -23.047 31.188 13.883 1 77.75 386 GLY B O 1
ATOM 6029 N N . LYS B 1 387 ? -22.953 32.469 12.109 1 76.69 387 LYS B N 1
ATOM 6030 C CA . LYS B 1 387 ? -23.969 31.719 11.375 1 76.69 387 LYS B CA 1
ATOM 6031 C C . LYS B 1 387 ? -23.328 30.828 10.312 1 76.69 387 LYS B C 1
ATOM 6033 O O . LYS B 1 387 ? -24.031 30.078 9.625 1 76.69 387 LYS B O 1
ATOM 6038 N N . LEU B 1 388 ? -22 30.922 10.188 1 82.75 388 LEU B N 1
ATOM 6039 C CA . LEU B 1 388 ? -21.312 30.203 9.117 1 82.75 388 LEU B CA 1
ATOM 6040 C C . LEU B 1 388 ? -20.219 29.297 9.688 1 82.75 388 LEU B C 1
ATOM 6042 O O . LEU B 1 388 ? -19.5 29.688 10.594 1 82.75 388 LEU B O 1
ATOM 6046 N N . ILE B 1 389 ? -20.203 28.109 9.141 1 78.56 389 ILE B N 1
ATOM 6047 C CA . ILE B 1 389 ? -19.141 27.172 9.469 1 78.56 389 ILE B CA 1
ATOM 6048 C C . ILE B 1 389 ? -18.281 26.906 8.227 1 78.56 389 ILE B C 1
ATOM 6050 O O . ILE B 1 389 ? -18.812 26.656 7.145 1 78.56 389 ILE B O 1
ATOM 6054 N N . ARG B 1 390 ? -17 27 8.367 1 79.5 390 ARG B N 1
ATOM 6055 C CA . ARG B 1 390 ? -16.094 26.672 7.273 1 79.5 390 ARG B CA 1
ATOM 6056 C C . ARG B 1 390 ? -15.508 25.281 7.445 1 79.5 390 ARG B C 1
ATOM 6058 O O . ARG B 1 390 ? -15.156 24.875 8.555 1 79.5 390 ARG B O 1
ATOM 6065 N N . HIS B 1 391 ? -15.516 24.641 6.305 1 74 391 HIS B N 1
ATOM 6066 C CA . HIS B 1 391 ? -14.992 23.266 6.273 1 74 391 HIS B CA 1
ATOM 6067 C C . HIS B 1 391 ? -13.719 23.188 5.441 1 74 391 HIS B C 1
ATOM 6069 O O . HIS B 1 391 ? -13.375 24.125 4.73 1 74 391 HIS B O 1
ATOM 6075 N N . SER B 1 392 ? -13.109 22.047 5.672 1 71.56 392 SER B N 1
ATOM 6076 C CA . SER B 1 392 ? -11.906 21.797 4.875 1 71.56 392 SER B CA 1
ATOM 6077 C C . SER B 1 392 ? -12.227 21.781 3.385 1 71.56 392 SER B C 1
ATOM 6079 O O . SER B 1 392 ? -13.336 21.406 2.988 1 71.56 392 SER B O 1
ATOM 6081 N N . GLY B 1 393 ? -11.336 22.219 2.6 1 67.88 393 GLY B N 1
ATOM 6082 C CA . GLY B 1 393 ? -11.5 22.172 1.155 1 67.88 393 GLY B CA 1
ATOM 6083 C C . GLY B 1 393 ? -12.258 23.359 0.6 1 67.88 393 GLY B C 1
ATOM 6084 O O . GLY B 1 393 ? -12.727 23.328 -0.54 1 67.88 393 GLY B O 1
ATOM 6085 N N . GLY B 1 394 ? -12.5 24.328 1.438 1 72.56 394 GLY B N 1
ATOM 6086 C CA . GLY B 1 394 ? -13.141 25.547 0.967 1 72.56 394 GLY B CA 1
ATOM 6087 C C . GLY B 1 394 ? -14.648 25.453 0.963 1 72.56 394 GLY B C 1
ATOM 6088 O O . GLY B 1 394 ? -15.312 26.141 0.179 1 72.56 394 GLY B O 1
ATOM 6089 N N . TYR B 1 395 ? -15.156 24.547 1.732 1 79.19 395 TYR B N 1
ATOM 6090 C CA . TYR B 1 395 ? -16.609 24.406 1.833 1 79.19 395 TYR B CA 1
ATOM 6091 C C . TYR B 1 395 ? -17.156 25.219 2.998 1 79.19 395 TYR B C 1
ATOM 6093 O O . TYR B 1 395 ? -16.438 25.5 3.963 1 79.19 395 TYR B O 1
ATOM 6101 N N . VAL B 1 396 ? -18.453 25.641 2.873 1 86.75 396 VAL B N 1
ATOM 6102 C CA . VAL B 1 396 ? -19.094 26.422 3.934 1 86.75 396 VAL B CA 1
ATOM 6103 C C . VAL B 1 396 ? -20.516 25.922 4.156 1 86.75 396 VAL B C 1
ATOM 6105 O O . VAL B 1 396 ? -21.141 25.359 3.244 1 86.75 396 VAL B O 1
ATOM 6108 N N . SER B 1 397 ? -20.984 26.031 5.391 1 85.31 397 SER B N 1
ATOM 6109 C CA . SER B 1 397 ? -22.359 25.703 5.738 1 85.31 397 SER B CA 1
ATOM 6110 C C . SER B 1 397 ? -22.891 26.609 6.836 1 85.31 397 SER B C 1
ATOM 6112 O O . SER B 1 397 ? -22.125 27.359 7.461 1 85.31 397 SER B O 1
ATOM 6114 N N . LEU B 1 398 ? -24.266 26.625 6.969 1 84.56 398 LEU B N 1
ATOM 6115 C CA . LEU B 1 398 ? -24.859 27.391 8.055 1 84.56 398 LEU B CA 1
ATOM 6116 C C . LEU B 1 398 ? -24.703 26.656 9.383 1 84.56 398 LEU B C 1
ATOM 6118 O O . LEU B 1 398 ? -24.75 25.438 9.43 1 84.56 398 LEU B O 1
ATOM 6122 N N . SER B 1 399 ? -24.531 27.391 10.414 1 78.38 399 SER B N 1
ATOM 6123 C CA . SER B 1 399 ? -24.438 26.828 11.758 1 78.38 399 SER B CA 1
ATOM 6124 C C . SER B 1 399 ? -25.812 26.438 12.289 1 78.38 399 SER B C 1
ATOM 6126 O O . SER B 1 399 ? -26.812 27.031 11.914 1 78.38 399 SER B O 1
ATOM 6128 N N . ASN B 1 400 ? -26.172 25.266 12.828 1 61.03 400 ASN B N 1
ATOM 6129 C CA . ASN B 1 400 ? -27.453 24.797 13.359 1 61.03 400 ASN B CA 1
ATOM 6130 C C . ASN B 1 400 ? -28 25.734 14.414 1 61.03 400 ASN B C 1
ATOM 6132 O O . ASN B 1 400 ? -29.062 25.484 14.984 1 61.03 400 ASN B O 1
ATOM 6136 N N . PHE B 1 401 ? -27.469 26.656 14.875 1 50.34 401 PHE B N 1
ATOM 6137 C CA . PHE B 1 401 ? -28.109 27.344 15.984 1 50.34 401 PHE B CA 1
ATOM 6138 C C . PHE B 1 401 ? -29.406 28 15.531 1 50.34 401 PHE B C 1
ATOM 6140 O O . PHE B 1 401 ? -30.375 28.078 16.297 1 50.34 401 PHE B O 1
ATOM 6147 N N . ASP B 1 402 ? -29.469 28.594 14.406 1 44.25 402 ASP B N 1
ATOM 6148 C CA . ASP B 1 402 ? -30.656 29.391 14.102 1 44.25 402 ASP B CA 1
ATOM 6149 C C . ASP B 1 402 ? -31.828 28.5 13.695 1 44.25 402 ASP B C 1
ATOM 6151 O O . ASP B 1 402 ? -32.906 28.984 13.328 1 44.25 402 ASP B O 1
ATOM 6155 N N . LEU B 1 403 ? -31.656 27.219 13.398 1 39.41 403 LEU B N 1
ATOM 6156 C CA . LEU B 1 403 ? -32.906 26.547 13.062 1 39.41 403 LEU B CA 1
ATOM 6157 C C . LEU B 1 403 ? -33.906 26.672 14.203 1 39.41 403 LEU B C 1
ATOM 6159 O O . LEU B 1 403 ? -35.031 26.188 14.102 1 39.41 403 LEU B O 1
ATOM 6163 N N . LEU B 1 404 ? -33.469 26.969 15.352 1 35.78 404 LEU B N 1
ATOM 6164 C CA . LEU B 1 404 ? -34.531 27.016 16.359 1 35.78 404 LEU B CA 1
ATOM 6165 C C . LEU B 1 404 ? -35.469 28.203 16.125 1 35.78 404 LEU B C 1
ATOM 6167 O O . LEU B 1 404 ? -36.469 28.359 16.812 1 35.78 404 LEU B O 1
ATOM 6171 N N . GLN B 1 405 ? -34.969 29.328 15.508 1 35.19 405 GLN B N 1
ATOM 6172 C CA . GLN B 1 405 ? -35.938 30.422 15.68 1 35.19 405 GLN B CA 1
ATOM 6173 C C . GLN B 1 405 ? -37.062 30.312 14.68 1 35.19 405 GLN B C 1
ATOM 6175 O O . GLN B 1 405 ? -37.938 31.172 14.641 1 35.19 405 GLN B O 1
ATOM 6180 N N . GLU B 1 406 ? -36.969 29.594 13.586 1 34.44 406 GLU B N 1
ATOM 6181 C CA . GLU B 1 406 ? -38.25 29.641 12.914 1 34.44 406 GLU B CA 1
ATOM 6182 C C . GLU B 1 406 ? -39.312 28.875 13.703 1 34.44 406 GLU B C 1
ATOM 6184 O O . GLU B 1 406 ? -39.031 27.797 14.219 1 34.44 406 GLU B O 1
ATOM 6189 N N . PRO B 1 407 ? -40.406 29.531 14.273 1 32.03 407 PRO B N 1
ATOM 6190 C CA . PRO B 1 407 ? -41.5 28.797 14.906 1 32.03 407 PRO B CA 1
ATOM 6191 C C . PRO B 1 407 ? -41.938 27.562 14.117 1 32.03 407 PRO B C 1
ATOM 6193 O O . PRO B 1 407 ? -41.719 27.5 12.898 1 32.03 407 PRO B O 1
ATOM 6196 N N . PRO B 1 408 ? -42.094 26.375 14.719 1 29.02 408 PRO B N 1
ATOM 6197 C CA . PRO B 1 408 ? -42.688 25.203 14.078 1 29.02 408 PRO B CA 1
ATOM 6198 C C . PRO B 1 408 ? -43.875 25.547 13.188 1 29.02 408 PRO B C 1
ATOM 6200 O O . PRO B 1 408 ? -44.781 26.266 13.625 1 29.02 408 PRO B O 1
ATOM 6203 N N . HIS B 1 409 ? -43.688 26 11.984 1 27.92 409 HIS B N 1
ATOM 6204 C CA . HIS B 1 409 ? -44.969 25.984 11.234 1 27.92 409 HIS B CA 1
ATOM 6205 C C . HIS B 1 409 ? -45.688 24.656 11.422 1 27.92 409 HIS B C 1
ATOM 6207 O O . HIS B 1 409 ? -45.156 23.594 11.102 1 27.92 409 HIS B O 1
ATOM 6213 N N . TYR B 1 410 ? -46.562 24.547 12.477 1 24.23 410 TYR B N 1
ATOM 6214 C CA . TYR B 1 410 ? -47.625 23.562 12.445 1 24.23 410 TYR B CA 1
ATOM 6215 C C . TYR B 1 410 ? -48.469 23.688 11.164 1 24.23 410 TYR B C 1
ATOM 6217 O O . TYR B 1 410 ? -48.688 24.797 10.664 1 24.23 410 TYR B O 1
#

Secondary structure (DSSP, 8-state):
----------------PPPPHHHHHHHHHHHHSTT--HHHHHHHHHHHSSHHHHHHHHHHHHHHTT-SS---PPPHHHHHHHHHHHHHTT-EEEETTSTTS-HHHHTSTT--SEEEEEE-GGGGGS-EEEEE--TT--HHHHHHHHHHHHHHHHTTPEEEE---TTHHHHHHHHTTTT-EEEEPSS-TTS-SSGGGHHHHHHHHHTT-EEEESSPTTPPPPTTHHHHHHHHHHHH-SEEEE----TT-THHHHHHHHHHTT-EEEE----TT-GGGHHHHHHHHTTPEE-SSHHHHHHHHGGGS--STTTT---S---------GGGGS--------------HHHHHHHHHH--SS-EEHHHHHHHHT--HHHHHHHHHHHHHTT-EEEETTTEEEE-GGGGGTS----/----------------PPPPHHHHHHHHHHHHSTT--HHHHHHHHHHHSSHHHHHHHHHHHHHHTT-SS---PPPHHHHHHHHHHHHHTT-EEEETTSTTS-HHHHTSTT--SEEEEEE-GGGGGS-EEEEE--TT--HHHHHHHHHHHHHHHHTTPEEEE---TTHHHHHHHHTTTT-EEEEPSS-TTS-SSGGGHHHHHHHHHTT-EEEESSPTTPPPPTTHHHHHHHHHHHH-SEEEE----TT-THHHHHHHHHHTT-EEEE----TT-GGGHHHHHHHHTTPEE-SSHHHHHHHHGGGS--STTTT---S---------SGGGS--------------HHHHHHHHHH--SS-EEHHHHHHHHT--HHHHHHHHHHHHHTT-EEEETTTEEEE-GGGGGTS----

Nearest PDB structures (foldseek):
  3maj-assembly1_A-2  TM=8.055E-01  e=8.464E-40  Rhodopseudomonas palustris
  3uqz-assembly1_A  TM=8.090E-01  e=1.971E-19  Streptococcus pneumoniae
  4ljk-assembly1_H  TM=9.261E-01  e=1.114E-14  Helicobacter pylori 26695
  7bqk-assembly1_B  TM=6.744E-01  e=2.937E+00  Aspergillus bombycis
  7wup-assembly1_B  TM=4.513E-01  e=8.501E-01  Apiospora montagnei NRRL 25634

Solvent-accessible surface area (backbone atoms only — not comparable to full-atom values): 42877 Å² total; per-residue (Å²): 138,79,80,69,77,72,72,70,75,74,69,75,76,60,91,42,59,77,72,49,72,67,53,47,46,32,45,47,19,47,54,62,14,55,65,36,48,40,54,46,45,49,46,38,30,70,72,46,69,33,46,63,51,32,56,70,41,42,58,59,39,17,41,72,35,64,26,89,62,71,62,58,66,45,44,72,64,58,36,50,50,50,52,52,53,30,52,75,71,59,35,42,80,39,38,61,56,21,48,76,32,48,64,55,32,64,78,41,87,66,34,61,56,48,33,37,38,34,58,36,65,70,46,50,75,40,57,25,34,19,44,37,29,28,55,82,46,47,75,67,40,40,52,50,31,26,50,37,29,32,52,40,14,74,70,58,24,19,38,30,26,54,45,38,54,36,26,14,39,37,28,44,66,40,10,32,87,51,17,24,35,34,42,34,46,14,3,75,76,41,65,62,48,67,88,41,44,64,56,56,51,46,30,39,76,47,46,5,27,39,31,15,73,43,55,83,68,33,75,60,52,81,74,30,44,64,61,35,29,46,53,43,31,30,48,18,62,28,36,38,35,54,30,20,30,80,83,37,69,41,55,54,29,51,50,45,19,47,74,72,68,30,52,43,32,20,28,42,24,37,69,86,38,65,50,17,48,28,22,40,50,41,40,70,73,65,32,42,73,35,72,47,56,62,59,53,50,67,63,46,56,80,67,51,78,46,78,82,60,56,66,73,46,72,66,54,68,62,76,67,77,70,73,57,78,67,66,71,58,74,70,81,70,77,68,70,74,68,75,74,58,74,47,69,63,53,54,51,30,45,56,69,66,49,37,76,56,71,42,44,58,67,59,49,23,63,75,35,70,38,52,65,75,58,42,48,54,53,48,38,16,26,25,42,39,61,41,45,40,80,44,85,91,59,20,37,20,40,41,75,72,62,68,67,68,60,71,79,82,124,137,80,79,69,77,72,72,71,76,75,68,75,75,59,91,40,58,76,71,49,72,66,53,48,44,34,44,47,19,45,52,62,14,57,66,36,48,40,52,47,44,50,47,38,30,70,73,46,68,33,47,63,52,31,54,70,43,42,57,59,38,17,42,74,36,66,27,89,61,70,61,59,67,47,42,71,66,58,36,50,49,50,52,50,53,31,52,74,71,58,36,44,78,39,37,62,57,21,50,74,31,47,64,54,31,62,77,42,88,64,32,59,55,47,33,38,40,33,59,36,63,70,46,50,75,41,57,24,34,18,40,36,29,27,56,82,47,49,73,67,41,41,51,49,30,26,51,36,28,33,51,40,15,74,71,57,23,19,40,31,27,54,43,36,53,37,26,16,40,35,26,41,65,41,10,33,88,50,18,25,36,35,43,34,46,13,3,73,77,42,64,63,50,65,88,42,44,65,56,56,52,47,30,39,75,47,46,4,27,39,33,14,74,43,55,81,69,33,75,59,52,80,73,31,45,65,61,36,31,48,53,43,30,31,48,19,63,29,37,37,36,54,30,19,32,80,82,35,70,42,55,55,29,51,51,45,18,48,73,71,69,29,51,42,33,21,27,44,24,36,69,85,39,64,51,18,47,29,22,42,49,42,40,68,7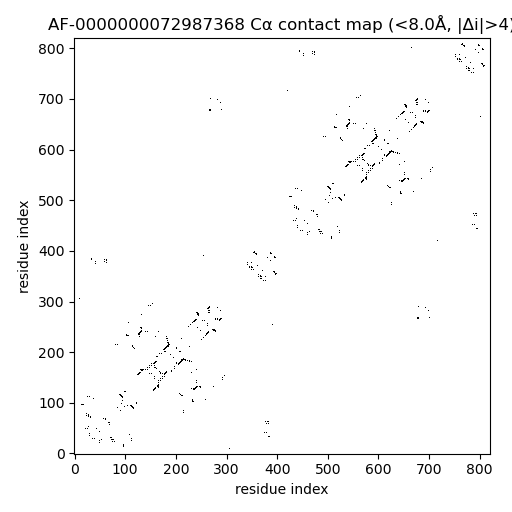2,62,31,42,74,36,73,48,56,62,57,54,50,67,62,46,56,80,68,51,80,47,76,83,60,56,68,72,46,72,66,54,67,62,76,66,77,70,71,59,76,66,65,70,57,73,72,76,69,77,68,71,73,69,74,75,60,73,46,72,62,53,53,50,30,45,56,69,66,50,39,76,56,71,42,43,58,68,58,49,23,64,74,35,69,39,53,66,75,58,42,47,53,52,48,40,16,26,25,41,39,62,41,45,40,78,44,84,91,59,20,38,20,41,42,75,71,63,69,67,68,60,71,79,82,123

pLDDT: mean 83.14, std 22.14, range [22.95, 98.94]

Organism: Bartonella henselae (strain ATCC 49882 / DSM 28221 / CCUG 30454 / Houston 1) (NCBI:txid283166)

Radius of gyration: 36.55 Å; Cα contacts (8 Å, |Δi|>4): 1519; chains: 2; bounding box: 94×112×82 Å